Protein AF-0000000078038262 (afdb_homodimer)

pLDDT: mean 92.15, std 10.48, range [22.22, 98.88]

Foldseek 3Di:
DPPPPPPPPQPADPDDFLCVCAQQDQEEEEAPQDQDCVALNPLQVCLLVVLPQNHYYEYEDQPDQDHPRHGHHPALQRDPAQTAEYEYRDELQCQLVNLLSNLVRPHAEYEAQYDQAVLPDDVRPVSLVSNLVSCVVRVHFYQAHNWQAKAFSVSSRDSNNDPPAAAAAEEEEECDPVLVVVLRVVDNLLDDDHYGMYTNRYLVSGPDPLSSLLNLLRPSRHQEYEYEEAAFQAVQSNLVSLLSSLLRHAYEYEYWPQDVVRNVVSCNVRVHRRDHPQQSVQACLLSQHHYDHDSVLRNLLRLLCSQQVAWQAQAEEEEEQDPVFQVVLQVLLVVLVGHHFFFDPVLLVQLCVQADVPWDSGGNTHSPCSCLVAVLVSLVNVVSQLPTPRHGAYEYEEAQQCSCVPRNVVNNVRSLVSLVSVLVVCVPGSHYYAAEHCCSSVCHPSNVSNVVSSHRYDNDSNSSSSNSSSRNSSSVCSVCSVQWPDADADADDPVLVVQLVVCLVVVFFHWFVNQVVRLVVLPADAFDKDWAADLVVLPCVLPVQPQFKKKKAWTFRVDPPGVVLLRIDTRHGDSVSVSVSQVRNVVSNCVVPVPTDTRGMMMGGDDDAAFWKKWKWAQDSNNGIKIKIGGADPCCVVVVFIRIYRAPTGLVVLLVRLVRGPCVVVQCPDPPGHHFDSSQSSVSNSSVRNSCNNDVQFRMKMQGTWGTHNPHIYRHTITTGTDNVD/DPPPPPQPPQPADPDAFLCVCAQQDQEEEEEPQDQDCVALNPLQVCLLVVLPQNHYYEYEDQPDQDHPRHGHHPALQRDPAQTAEYEYRDELQCQLVNLLSNLVRNHAEYEAQYDQAVLPDDVRPVSLVSNLVSCVVRVHFYQAHNWQAKAFSVSSRDSNNDPPAAAAAEEEEECDPVLVVVLRVVCNLLDQHHYGMYTNRYLVSGPDPLSSLLNLLRPSRHQEYEYEEAAFQAVQSNLVSLLSSLLRHAYEYEYWPQDVVRNVVSCNVRVHRRDHPQQSVQACLLSQHHYDHDSVLRNLLRLLCSQQVAWQAQAEEEEEQDPVFQVVLQVLLVVLVGHHFFFDPVLLVQLCVQADVVWDSGGNTHSDCSCLVAVLVSLVNVVSQLPTPRHGAYEYEEAQQCSCVPHNVVNNVRSLVSLVSVLVVCVPGSHYYAAEHCCSSVCHPSNVSNVVSSHRYDNDSNSSSSNSSSRNSSSVCNVCSVQWPDADADADDPVLVVQLVVCLVVVFFHWFVNQVVRLVVLPADAFDKDWDADLVVLPCVLVVQPQFKKKKAWTFRVDPPGVVQLRIDTRHGDSVSVSVSQVVNVVSNCVVPVPTDTRGMMMGGDDDAAFWKKWKWAQDSNNGIKIKIGGADPCCVVPVFIRIYRAPTGLVRLLVRLVRGPCVVVQCPDPPGHHFDSSQSSVSNSSVRNSCNNDVQFRMKMQGTWGTHNDHIYRHTITTGTDNVD

Radius of gyration: 35.82 Å; Cα contacts (8 Å, |Δi|>4): 3235; chains: 2; bounding box: 99×100×71 Å

Nearest PDB structures (foldseek):
  4xym-assembly1_B  TM=9.606E-01  e=1.199E-25  Candidatus Korarchaeum cryptofilum OPF8
  4xyl-assembly1_D  TM=9.448E-01  e=7.311E-24  Candidatus Korarchaeum cryptofilum OPF8
  4xyl-assembly1_B  TM=9.203E-01  e=6.916E-24  Candidatus Korarchaeum cryptofilum OPF8
  4yak-assembly1_D  TM=9.221E-01  e=7.311E-24  Candidatus Korarchaeum cryptofilum OPF8
  4xz3-assembly1_D  TM=9.184E-01  e=9.175E-22  Candidatus Korarchaeum cryptofilum OPF8

Organism: Hydrogenophilus thermoluteolus (NCBI:txid297)

Secondary structure (DSSP, 8-state):
-------------SS--TTHHHHS-SEEEEET--S-TTSHHHHHHHHHHHHT--SEEEEE-SS-SEETTEEPBSSGGG-SS--SEEEE-S-GGGHHHHHHHHHHTT--EEEE----SGGG-HHHHHHHHHHHHHHHHHT-EEE-SS---EEEGGGTEETT--SS--EEEEEEEES-HHHHHHHHHHHHHHS---EEEEE--TT-SSS-HHHHHHHHHH-TT-SEEEEEES--SSHHHHHHHHHHHTTTS-EEEEE---SHHHHHHHHHHH------HHHHHHHHHHTT-EEESSGGGHHHHHHHHHHH---S-SEEEEEES-HHHHHHHHHHHHHTT-EE----HHHHHHHHHHS-TTSB-SSSEE-TTHHHH-TTHHHHHHHHHHT-TT-SEEEEES-TT-HHHHT-GGGHHHHHHHHHHHHHHHHH-SS-EEEE-TTGGG--HHHHHHHHTT--EES-HHHHHHHHHHHHHHHHHHHTHHHHT-B---PPPHHHHHHHHHHHHTT-PPPHHHHHHHHHHTT------EEESSGGGGTTHHHHTTTS-EEEEEEESS---TTTTT-EEEEE-SHHHHHHHHHHHHHHHHHH-TT--EEEEEEEEPPPP-EEEEEEEEEETTTEEEEEEEE-THHHHHH--EEEEESS-BHHHHHHHHHHSTTHHHHT--TTPPPP-HHHHHHHHHHHHHHHHH-TTEEEEEEEEEEE-SS-EEE---EEEE-TT-/-------------SS--TTHHHHS-SEEEEET--S-TTSHHHHHHHHHHHHT--SEEEEE-SS-SEETTEEPBSSGGG-SS--SEEEE-S-GGGHHHHHHHHHHTT--EEEE----SGGG-HHHHHHHHHHHHHHHHHT-EEE-SS---EEEGGGTEETT--SS--EEEEEEEES-HHHHHHHHHHHHHHS---EEEEE--TT-SSS-HHHHHHHHHH-TT-SEEEEEES--SSHHHHHHHHHHHTTTS-EEEEE---SHHHHHHHHHHH------HHHHHHHHHHTT-EEESSGGGHHHHHHHHHHH---S-SEEEEEES-HHHHHHHHHHHHHTT-EE----HHHHHHHHHHS-TTSB-SSSEE-TTHHHH-TTHHHHHHHHHHT-TT-SEEEEES-TT-HHHHT-GGGHHHHHHHHHHHHHHHHH-SS-EEEE-TTGGG--HHHHHHHHTT--EES-HHHHHHHHHHHHHHHHHHHTHHHHT-B---PPPHHHHHHHHHHHHHT-PPPHHHHHHHHHHTT------EEESSGGGGTTHHHHTTT--EEEEEEESS---TTTTT-EEEEE-SHHHHHHHHHHHHHHHHHH-TT--EEEEEEEEPPPP-EEEEEEEEEETTTEEEEEEEE-THHHHHH--EEEEESS-BHHHHHHHHHHSTTHHHHT--TTPPPP-HHHHHHHHHHHHHHHHH-TTEEEEEEEEEEE-SS-EEE---EEEE-TT-

InterPro domains:
  IPR003781 CoA-binding [PF13380] (27-149)
  IPR003781 CoA-binding [SM00881] (22-117)
  IPR013815 ATP-grasp fold, subdomain 1 [G3DSA:3.30.1490.20] (528-606)
  IPR016102 Succinyl-CoA synthetase-like [G3DSA:3.40.50.261] (148-306)
  IPR016102 Succinyl-CoA synthetase-like [G3DSA:3.40.50.261] (309-478)
  IPR016102 Succinyl-CoA synthetase-like [SSF52210] (149-306)
  IPR016102 Succinyl-CoA synthetase-like [SSF52210] (313-475)
  IPR032875 Succinyl-CoA synthetase-like, flavodoxin domain [PF13607] (167-303)
  IPR036291 NAD(P)-binding domain superfamily [SSF51735] (12-154)
  IPR043938 Ligase-CoA domain [PF19045] (316-434)
  IPR051538 Acyl-CoA Synthetase/Transferase [PTHR43334] (19-723)

Sequence (1452 aa):
MVKVRRKRSVQHLPQQSFLHPILAPDSIAIIGASADPTKRGYKALVGLIKDGFEGRIYPINPKTDRILGIPTLPSVDALPEPVDLALICTPAATVPELVRQCGEKGVKGVVVLAAGFRESGEAGAQLEQALVEAARATGVRVIGPNTNGLFNLHKKVNLLGLTNVQPGGVGLISQSGNMLLALTLEAENYGQIGFSTYVGPGNQADVGFSDYLQYLGEEVNTEVAAFYVEGFNNGRQFIDTARAVTAVKPVVVYKSGTTAAGRQAAKSHTGSLAGSYAMTVDLLRQVGISVVHDSDEILPVAEGLSRMQKAAGKRVAILSDGGGQATIATDRLTEAGLELATLTEETQAALRAILLPHANTSNPVDVAGTSDTDPYVLAQCLEILERDPNVDQLFLVGMFGGYHLRFAEHLIGQEMRAAETIIELVARTAKPVVIHSLYTPVKPPPIRRLREEGIPVYASIEHAARTLAALGERGIYLKNRNKQTQVVTFEPDPEGLALFERANHEGRNLYEHEAKQLLQRHGVTVPEEILVRHPDELEGLSARFGQQPLAMKVVSRDILHKSDAGGVRLNLHSDASLRAAYDDILASCRNYQPGADIHGVLVSPMAPRGVEVIVGVVRDPAFGPVLMFGLGGIYVEVLEDVAFRAIPISRYDAEAMIDQIKGRKILAGVRGEAAVDRKALADLLVTVSGLVHAYPQISELDLNPVIAYPKGYAVVDARIICNPGVMVKVRRKRSVQHLPQQSFLHPILAPDSIAIIGASADPTKRGYKALVGLIKDGFEGRIYPINPKTDRILGIPTLPSVDALPEPVDLALICTPAATVPELVRQCGEKGVKGVVVLAAGFRESGEAGAQLEQALVEAARATGVRVIGPNTNGLFNLHKKVNLLGLTNVQPGGVGLISQSGNMLLALTLEAENYGQIGFSTYVGPGNQADVGFSDYLQYLGEEVNTEVAAFYVEGFNNGRQFIDTARAVTAVKPVVVYKSGTTAAGRQAAKSHTGSLAGSYAMTVDLLRQVGISVVHDSDEILPVAEGLSRMQKAAGKRVAILSDGGGQATIATDRLTEAGLELATLTEETQAALRAILLPHANTSNPVDVAGTSDTDPYVLAQCLEILERDPNVDQLFLVGMFGGYHLRFAEHLIGQEMRAAETIIELVARTAKPVVIHSLYTPVKPPPIRRLREEGIPVYASIEHAARTLAALGERGIYLKNRNKQTQVVTFEPDPEGLALFERANHEGRNLYEHEAKQLLQRHGVTVPEEILVRHPDELEGLSARFGQQPLAMKVVSRDILHKSDAGGVRLNLHSDASLRAAYDDILASCRNYQPGADIHGVLVSPMAPRGVEVIVGVVRDPAFGPVLMFGLGGIYVEVLEDVAFRAIPISRYDAEAMIDQIKGRKILAGVRGEAAVDRKALADLLVTVSGLVHAYPQISELDLNPVIAYPKGYAVVDARIICNPGV

Solvent-accessible surface area (backbone atoms only — not comparable to full-atom values): 73432 Å² total; per-residue (Å²): 136,78,79,74,70,74,78,70,81,71,79,73,68,92,71,83,55,83,49,55,54,41,66,56,46,59,24,37,32,30,38,45,36,43,84,47,74,86,39,65,33,22,31,21,51,49,20,25,59,76,56,56,39,80,49,48,74,41,36,19,26,74,84,50,65,59,48,97,86,39,63,35,33,62,44,80,84,65,54,90,61,64,31,26,22,34,40,37,53,49,60,49,89,55,42,32,61,50,44,34,52,37,16,73,52,51,25,48,23,38,38,31,40,33,56,62,27,56,84,65,39,69,73,12,35,52,50,43,50,46,32,50,51,28,20,64,75,47,65,23,42,40,42,6,42,45,20,71,42,40,32,18,43,84,62,24,39,28,45,60,39,74,78,79,76,44,61,33,31,38,21,39,37,27,70,25,66,61,52,50,51,37,52,49,47,49,26,51,71,70,55,84,56,23,31,22,36,37,40,29,42,39,68,35,74,64,45,44,70,38,56,53,49,51,35,44,58,62,39,82,62,33,38,19,38,38,35,44,38,59,56,58,74,59,36,39,56,28,50,58,45,35,45,62,31,41,74,73,32,44,35,35,38,36,63,50,23,73,34,74,67,3,24,52,42,32,25,72,58,67,61,41,72,50,66,60,43,71,49,52,51,35,42,42,42,74,37,46,34,41,72,46,87,52,80,86,39,51,60,55,32,46,52,45,36,40,69,53,55,33,15,82,33,51,25,32,38,40,42,20,64,33,56,53,58,43,14,49,44,42,22,45,27,44,74,57,72,34,44,75,24,70,72,49,69,66,48,30,50,58,47,56,73,77,39,48,90,83,31,42,59,52,71,60,26,29,39,65,58,45,44,75,84,37,44,34,51,57,37,54,49,50,55,50,53,66,70,35,88,55,41,22,31,40,36,40,41,37,53,66,54,32,56,28,79,73,66,40,65,81,44,44,61,40,34,40,50,18,37,53,49,44,53,54,48,59,74,70,47,78,50,38,75,46,37,31,16,55,35,44,88,73,50,35,69,34,48,44,54,35,39,75,72,62,43,71,64,30,70,41,65,65,48,48,31,51,26,54,34,46,22,15,53,38,23,48,39,63,75,44,43,73,50,50,70,50,53,51,77,47,78,70,47,70,69,52,54,48,53,53,49,52,22,57,74,69,71,46,50,52,51,46,69,54,38,47,48,48,40,40,75,70,71,44,61,59,70,70,70,46,80,35,73,50,77,77,64,45,64,63,46,40,66,70,65,40,97,50,41,27,28,39,34,59,36,39,86,68,56,83,59,38,69,84,29,42,18,55,50,68,77,30,73,40,46,67,49,47,53,53,47,52,53,48,26,54,51,34,33,34,69,68,38,71,82,53,55,70,70,29,34,36,38,27,66,56,75,76,90,59,50,47,23,28,43,35,34,42,57,43,89,32,52,38,50,32,38,36,40,33,50,24,73,72,45,36,78,65,62,64,41,60,31,44,40,55,58,59,34,10,63,54,49,32,48,50,40,54,66,63,24,69,61,34,54,60,45,58,28,51,96,84,44,71,34,38,26,60,66,50,52,28,49,47,50,31,44,52,24,11,48,50,67,37,34,70,40,55,36,32,37,38,30,62,39,29,32,36,26,64,74,42,62,40,46,78,32,42,44,36,38,60,26,87,92,93,133,80,78,75,70,77,78,68,82,71,78,72,67,91,73,81,53,83,50,54,54,41,66,56,47,60,25,38,33,31,38,44,35,44,84,46,74,86,39,66,32,21,30,22,51,48,20,26,58,75,57,55,37,81,48,49,74,41,37,19,25,74,85,49,65,59,47,97,85,40,63,35,32,62,43,79,85,64,54,91,60,64,33,27,22,32,40,38,53,50,61,49,87,54,43,32,61,50,43,34,51,37,16,72,53,50,26,48,23,36,38,31,40,33,58,63,27,55,86,64,40,69,71,11,34,51,49,43,49,46,31,48,51,27,20,65,74,48,64,24,42,40,42,6,41,43,20,72,43,40,32,18,43,83,64,24,37,28,46,59,40,74,77,78,75,45,59,32,31,38,19,40,39,28,70,26,66,61,54,49,52,37,52,49,46,48,26,52,72,70,55,83,57,22,32,21,36,38,41,29,42,38,68,36,72,64,43,44,70,37,57,52,49,49,35,45,56,61,39,83,61,33,39,18,39,36,35,45,38,60,55,58,78,57,35,38,58,28,50,59,45,35,46,62,30,42,74,73,33,46,36,37,37,35,64,50,24,75,32,76,67,3,23,52,42,31,25,71,59,68,61,41,70,52,66,61,43,69,48,52,51,35,41,42,44,73,37,46,35,40,72,46,89,52,80,86,39,52,61,54,32,44,52,46,35,40,67,52,56,34,16,80,33,50,22,31,39,40,41,19,62,33,56,53,58,43,16,47,46,43,22,46,28,45,73,56,70,34,42,76,24,69,73,49,70,66,48,31,50,58,46,56,73,76,39,49,88,82,30,42,59,52,72,59,25,28,38,65,58,44,46,75,84,37,46,33,52,56,36,53,50,50,55,50,53,67,70,33,88,56,40,22,30,40,37,39,41,38,51,66,53,32,54,28,77,74,65,39,64,82,43,44,62,38,34,40,51,18,35,53,49,43,55,53,48,58,73,72,47,79,51,39,74,46,37,31,14,56,34,43,88,71,52,35,70,34,47,47,54,35,39,74,71,64,42,72,63,29,70,42,65,65,48,47,30,51,26,54,35,46,22,15,53,38,24,47,39,65,74,46,43,72,50,50,69,50,53,52,78,49,77,69,48,71,69,50,53,48,54,54,50,53,22,56,73,69,71,46,50,52,49,47,70,55,38,44,49,48,41,40,75,68,70,42,63,61,71,69,68,46,79,35,73,49,77,78,65,44,66,63,48,42,68,70,62,66,76,48,40,25,28,40,35,62,36,39,87,66,56,84,59,38,69,84,30,41,18,56,50,70,76,32,69,40,50,67,48,46,52,51,48,52,53,48,26,52,52,34,33,36,69,68,40,70,84,53,55,70,72,28,34,36,38,26,67,57,74,76,88,60,49,48,24,29,42,33,34,41,56,42,89,31,52,37,48,32,38,35,41,34,50,23,74,71,45,36,77,64,60,66,41,60,30,45,40,53,58,61,34,9,62,53,50,31,48,48,40,54,65,63,26,69,62,36,54,58,45,58,27,51,96,85,43,70,34,38,26,60,66,50,53,27,49,47,50,32,44,51,25,11,48,50,67,37,34,71,40,55,36,30,39,39,31,62,38,28,33,35,27,62,76,42,61,38,48,78,31,42,44,35,38,60,25,86,92,92

Structure (mmCIF, N/CA/C/O backbone):
data_AF-0000000078038262-model_v1
#
loop_
_entity.id
_entity.type
_entity.pdbx_description
1 polymer 'Acyl-CoA synthetase (NDP forming)'
#
loop_
_atom_site.group_PDB
_atom_site.id
_atom_site.type_symbol
_atom_site.label_atom_id
_atom_site.label_alt_id
_atom_site.label_comp_id
_atom_site.label_asym_id
_atom_site.label_entity_id
_atom_site.label_seq_id
_atom_site.pdbx_PDB_ins_code
_atom_site.Cartn_x
_atom_site.Cartn_y
_atom_site.Cartn_z
_atom_site.occupancy
_atom_site.B_iso_or_equiv
_atom_site.auth_seq_id
_atom_site.auth_comp_id
_atom_site.auth_asym_id
_atom_site.auth_atom_id
_atom_site.pdbx_PDB_model_num
ATOM 1 N N . MET A 1 1 ? 4.914 -20.531 -38.719 1 23.27 1 MET A N 1
ATOM 2 C CA . MET A 1 1 ? 5.289 -19.125 -38.875 1 23.27 1 MET A CA 1
ATOM 3 C C . MET A 1 1 ? 6.059 -18.641 -37.625 1 23.27 1 MET A C 1
ATOM 5 O O . MET A 1 1 ? 5.527 -18.641 -36.531 1 23.27 1 MET A O 1
ATOM 9 N N . VAL A 1 2 ? 7.387 -18.703 -37.688 1 22.22 2 VAL A N 1
ATOM 10 C CA . VAL A 1 2 ? 8.438 -18.438 -36.719 1 22.22 2 VAL A CA 1
ATOM 11 C C . VAL A 1 2 ? 8.461 -16.953 -36.375 1 22.22 2 VAL A C 1
ATOM 13 O O . VAL A 1 2 ? 8.586 -16.109 -37.25 1 22.22 2 VAL A O 1
ATOM 16 N N . LYS A 1 3 ? 7.785 -16.641 -35.188 1 30.55 3 LYS A N 1
ATOM 17 C CA . LYS A 1 3 ? 7.715 -15.266 -34.719 1 30.55 3 LYS A CA 1
ATOM 18 C C . LYS A 1 3 ? 9.086 -14.594 -34.75 1 30.55 3 LYS A C 1
ATOM 20 O O . LYS A 1 3 ? 10.031 -15.062 -34.125 1 30.55 3 LYS A O 1
ATOM 25 N N . VAL A 1 4 ? 9.242 -13.906 -35.906 1 26.69 4 VAL A N 1
ATOM 26 C CA . VAL A 1 4 ? 10.453 -13.117 -36.094 1 26.69 4 VAL A CA 1
ATOM 27 C C . VAL A 1 4 ? 10.672 -12.203 -34.906 1 26.69 4 VAL A C 1
ATOM 29 O O . VAL A 1 4 ? 9.844 -11.336 -34.594 1 26.69 4 VAL A O 1
ATOM 32 N N . ARG A 1 5 ? 11.273 -12.719 -33.938 1 37.19 5 ARG A N 1
ATOM 33 C CA . ARG A 1 5 ? 11.773 -11.906 -32.844 1 37.19 5 ARG A CA 1
ATOM 34 C C . ARG A 1 5 ? 12.562 -10.711 -33.375 1 37.19 5 ARG A C 1
ATOM 36 O O . ARG A 1 5 ? 13.539 -10.875 -34.094 1 37.19 5 ARG A O 1
ATOM 43 N N . ARG A 1 6 ? 11.914 -9.609 -33.594 1 32.62 6 ARG A N 1
ATOM 44 C CA . ARG A 1 6 ? 12.617 -8.391 -33.969 1 32.62 6 ARG A CA 1
ATOM 45 C C . ARG A 1 6 ? 13.938 -8.25 -33.219 1 32.62 6 ARG A C 1
ATOM 47 O O . ARG A 1 6 ? 13.961 -8.297 -31.984 1 32.62 6 ARG A O 1
ATOM 54 N N . LYS A 1 7 ? 14.953 -8.477 -33.938 1 35.44 7 LYS A N 1
ATOM 55 C CA . LYS A 1 7 ? 16.297 -8.297 -33.406 1 35.44 7 LYS A CA 1
ATOM 56 C C . LYS A 1 7 ? 16.5 -6.871 -32.875 1 35.44 7 LYS A C 1
ATOM 58 O O . LYS A 1 7 ? 16.578 -5.93 -33.688 1 35.44 7 LYS A O 1
ATOM 63 N N . ARG A 1 8 ? 15.922 -6.566 -31.75 1 40.72 8 ARG A N 1
ATOM 64 C CA . ARG A 1 8 ? 16.219 -5.254 -31.188 1 40.72 8 ARG A CA 1
ATOM 65 C C . ARG A 1 8 ? 17.734 -5.016 -31.141 1 40.72 8 ARG A C 1
ATOM 67 O O . ARG A 1 8 ? 18.5 -5.91 -30.781 1 40.72 8 ARG A O 1
ATOM 74 N N . SER A 1 9 ? 18.172 -3.988 -31.891 1 36.22 9 SER A N 1
ATOM 75 C CA . SER A 1 9 ? 19.578 -3.57 -31.859 1 36.22 9 SER A CA 1
ATOM 76 C C . SER A 1 9 ? 20.047 -3.322 -30.438 1 36.22 9 SER A C 1
ATOM 78 O O . SER A 1 9 ? 19.5 -2.467 -29.734 1 36.22 9 SER A O 1
ATOM 80 N N . VAL A 1 10 ? 20.562 -4.242 -29.797 1 40.59 10 VAL A N 1
ATOM 81 C CA . VAL A 1 10 ? 21.141 -4.117 -28.453 1 40.59 10 VAL A CA 1
ATOM 82 C C . VAL A 1 10 ? 22.25 -3.078 -28.469 1 40.59 10 VAL A C 1
ATOM 84 O O . VAL A 1 10 ? 23.266 -3.244 -29.156 1 40.59 10 VAL A O 1
ATOM 87 N N . GLN A 1 11 ? 22 -1.868 -28.266 1 47.22 11 GLN A N 1
ATOM 88 C CA . GLN A 1 11 ? 23.078 -0.926 -27.969 1 47.22 11 GLN A CA 1
ATOM 89 C C . GLN A 1 11 ? 24.031 -1.5 -26.922 1 47.22 11 GLN A C 1
ATOM 91 O O . GLN A 1 11 ? 23.609 -1.95 -25.859 1 47.22 11 GLN A O 1
ATOM 96 N N . HIS A 1 12 ? 25.172 -1.989 -27.375 1 50.94 12 HIS A N 1
ATOM 97 C CA . HIS A 1 12 ? 26.188 -2.729 -26.641 1 50.94 12 HIS A CA 1
ATOM 98 C C . HIS A 1 12 ? 26.859 -1.845 -25.594 1 50.94 12 HIS A C 1
ATOM 100 O O . HIS A 1 12 ? 27.141 -0.668 -25.844 1 50.94 12 HIS A O 1
ATOM 106 N N . LEU A 1 13 ? 26.766 -2.238 -24.375 1 59.09 13 LEU A N 1
ATOM 107 C CA . LEU A 1 13 ? 27.562 -1.659 -23.312 1 59.09 13 LEU A CA 1
ATOM 108 C C . LEU A 1 13 ? 29.047 -1.714 -23.656 1 59.09 13 LEU A C 1
ATOM 110 O O . LEU A 1 13 ? 29.5 -2.643 -24.328 1 59.09 13 LEU A O 1
ATOM 114 N N . PRO A 1 14 ? 29.797 -0.706 -23.594 1 55.62 14 PRO A N 1
ATOM 115 C CA . PRO A 1 14 ? 31.172 -0.545 -24.062 1 55.62 14 PRO A CA 1
ATOM 116 C C . PRO A 1 14 ? 32.094 -1.698 -23.625 1 55.62 14 PRO A C 1
ATOM 118 O O . PRO A 1 14 ? 33.031 -2.045 -24.344 1 55.62 14 PRO A O 1
ATOM 121 N N . GLN A 1 15 ? 32 -2.191 -22.359 1 68.44 15 GLN A N 1
ATOM 122 C CA . GLN A 1 15 ? 32.938 -3.197 -21.891 1 68.44 15 GLN A CA 1
ATOM 123 C C . GLN A 1 15 ? 32.25 -4.531 -21.641 1 68.44 15 GLN A C 1
ATOM 125 O O . GLN A 1 15 ? 31.156 -4.57 -21.078 1 68.44 15 GLN A O 1
ATOM 130 N N . GLN A 1 16 ? 32.875 -5.566 -22.172 1 87.44 16 GLN A N 1
ATOM 131 C CA . GLN A 1 16 ? 32.312 -6.906 -22.016 1 87.44 16 GLN A CA 1
ATOM 132 C C . GLN A 1 16 ? 32.594 -7.469 -20.625 1 87.44 16 GLN A C 1
ATOM 134 O O . GLN A 1 16 ? 33.75 -7.449 -20.156 1 87.44 16 GLN A O 1
ATOM 139 N N . SER A 1 17 ? 31.641 -7.887 -19.938 1 94.94 17 SER A N 1
ATOM 140 C CA . SER A 1 17 ? 31.719 -8.445 -18.594 1 94.94 17 SER A CA 1
ATOM 141 C C . SER A 1 17 ? 32.562 -9.719 -18.562 1 94.94 17 SER A C 1
ATOM 143 O O . SER A 1 17 ? 32.469 -10.547 -19.484 1 94.94 17 SER A O 1
ATOM 145 N N . PHE A 1 18 ? 33.344 -9.867 -17.625 1 95.31 18 PHE A N 1
ATOM 146 C CA . PHE A 1 18 ? 34.156 -11.062 -17.438 1 95.31 18 PHE A CA 1
ATOM 147 C C . PHE A 1 18 ? 33.312 -12.258 -17.047 1 95.31 18 PHE A C 1
ATOM 149 O O . PHE A 1 18 ? 33.781 -13.391 -17.062 1 95.31 18 PHE A O 1
ATOM 156 N N . LEU A 1 19 ? 31.984 -12.031 -16.828 1 98 19 LEU A N 1
ATOM 157 C CA . LEU A 1 19 ? 31.109 -13.07 -16.312 1 98 19 LEU A CA 1
ATOM 158 C C . LEU A 1 19 ? 30.562 -13.93 -17.453 1 98 19 LEU A C 1
ATOM 160 O O . LEU A 1 19 ? 30 -15 -17.203 1 98 19 LEU A O 1
ATOM 164 N N . HIS A 1 20 ? 30.719 -13.578 -18.688 1 97.19 20 HIS A N 1
ATOM 165 C CA . HIS A 1 20 ? 30.141 -14.297 -19.828 1 97.19 20 HIS A CA 1
ATOM 166 C C . HIS A 1 20 ? 30.609 -15.742 -19.875 1 97.19 20 HIS A C 1
ATOM 168 O O . HIS A 1 20 ? 29.812 -16.672 -19.875 1 97.19 20 HIS A O 1
ATOM 174 N N . PRO A 1 21 ? 31.938 -15.93 -19.781 1 96.38 21 PRO A N 1
ATOM 175 C CA . PRO A 1 21 ? 32.375 -17.328 -19.828 1 96.38 21 PRO A CA 1
ATOM 176 C C . PRO A 1 21 ? 32.094 -18.094 -18.547 1 96.38 21 PRO A C 1
ATOM 178 O O . PRO A 1 21 ? 32.094 -19.328 -18.547 1 96.38 21 PRO A O 1
ATOM 181 N N . ILE A 1 22 ? 31.812 -17.406 -17.484 1 98 22 ILE A N 1
ATOM 182 C CA . ILE A 1 22 ? 31.578 -18.031 -16.188 1 98 22 ILE A CA 1
ATOM 183 C C . ILE A 1 22 ? 30.109 -18.422 -16.062 1 98 22 ILE A C 1
ATOM 185 O O . ILE A 1 22 ? 29.797 -19.547 -15.656 1 98 22 ILE A O 1
ATOM 189 N N . LEU A 1 23 ? 29.188 -17.562 -16.516 1 98.5 23 LEU A N 1
ATOM 190 C CA . LEU A 1 23 ? 27.75 -17.797 -16.328 1 98.5 23 LEU A CA 1
ATOM 191 C C . LEU A 1 23 ? 27.172 -18.547 -17.531 1 98.5 23 LEU A C 1
ATOM 193 O O . LEU A 1 23 ? 26.047 -19.047 -17.469 1 98.5 23 LEU A O 1
ATOM 197 N N . ALA A 1 24 ? 27.906 -18.672 -18.594 1 98 24 ALA A N 1
ATOM 198 C CA . ALA A 1 24 ? 27.594 -19.516 -19.734 1 98 24 ALA A CA 1
ATOM 199 C C . ALA A 1 24 ? 28.75 -20.438 -20.094 1 98 24 ALA A C 1
ATOM 201 O O . ALA A 1 24 ? 29.297 -20.375 -21.203 1 98 24 ALA A O 1
ATOM 202 N N . PRO A 1 25 ? 29.047 -21.344 -19.219 1 98.19 25 PRO A N 1
ATOM 203 C CA . PRO A 1 25 ? 30.25 -22.156 -19.359 1 98.19 25 PRO A CA 1
ATOM 204 C C . PRO A 1 25 ? 30.094 -23.266 -20.391 1 98.19 25 PRO A C 1
ATOM 206 O O . PRO A 1 25 ? 28.984 -23.766 -20.609 1 98.19 25 PRO A O 1
ATOM 209 N N . ASP A 1 26 ? 31.234 -23.703 -20.922 1 97.94 26 ASP A N 1
ATOM 210 C CA . ASP A 1 26 ? 31.281 -24.859 -21.812 1 97.94 26 ASP A CA 1
ATOM 211 C C . ASP A 1 26 ? 31.844 -26.078 -21.094 1 97.94 26 ASP A C 1
ATOM 213 O O . ASP A 1 26 ? 31.812 -27.188 -21.641 1 97.94 26 ASP A O 1
ATOM 217 N N . SER A 1 27 ? 32.312 -25.891 -19.938 1 98.31 27 SER A N 1
ATOM 218 C CA . SER A 1 27 ? 32.844 -26.969 -19.094 1 98.31 27 SER A CA 1
ATOM 219 C C . SER A 1 27 ? 32.656 -26.641 -17.625 1 98.31 27 SER A C 1
ATOM 221 O O . SER A 1 27 ? 32.781 -25.5 -17.203 1 98.31 27 SER A O 1
ATOM 223 N N . ILE A 1 28 ? 32.281 -27.719 -16.828 1 98.56 28 ILE A N 1
ATOM 224 C CA . ILE A 1 28 ? 31.969 -27.516 -15.422 1 98.56 28 ILE A CA 1
ATOM 225 C C . ILE A 1 28 ? 32.594 -28.625 -14.586 1 98.56 28 ILE A C 1
ATOM 227 O O . ILE A 1 28 ? 32.406 -29.812 -14.875 1 98.56 28 ILE A O 1
ATOM 231 N N . ALA A 1 29 ? 33.375 -28.234 -13.617 1 98.5 29 ALA A N 1
ATOM 232 C CA . ALA A 1 29 ? 33.844 -29.188 -12.609 1 98.5 29 ALA A CA 1
ATOM 233 C C . ALA A 1 29 ? 33 -29.125 -11.352 1 98.5 29 ALA A C 1
ATOM 235 O O . ALA A 1 29 ? 32.656 -28.047 -10.875 1 98.5 29 ALA A O 1
ATOM 236 N N . ILE A 1 30 ? 32.625 -30.266 -10.828 1 98.5 30 ILE A N 1
ATOM 237 C CA . ILE A 1 30 ? 31.891 -30.344 -9.57 1 98.5 30 ILE A CA 1
ATOM 238 C C . ILE A 1 30 ? 32.781 -30.938 -8.484 1 98.5 30 ILE A C 1
ATOM 240 O O . ILE A 1 30 ? 32.938 -32.156 -8.383 1 98.5 30 ILE A O 1
ATOM 244 N N . ILE A 1 31 ? 33.312 -30.062 -7.672 1 98.06 31 ILE A N 1
ATOM 245 C CA . ILE A 1 31 ? 34.188 -30.484 -6.59 1 98.06 31 ILE A CA 1
ATOM 246 C C . ILE A 1 31 ? 33.375 -30.906 -5.379 1 98.06 31 ILE A C 1
ATOM 248 O O . ILE A 1 31 ? 32.594 -30.109 -4.836 1 98.06 31 ILE A O 1
ATOM 252 N N . GLY A 1 32 ? 33.562 -32.031 -4.918 1 95.69 32 GLY A N 1
ATOM 253 C CA . GLY A 1 32 ? 32.688 -32.594 -3.898 1 95.69 32 GLY A CA 1
ATOM 254 C C . GLY A 1 32 ? 31.469 -33.281 -4.477 1 95.69 32 GLY A C 1
ATOM 255 O O . GLY A 1 32 ? 30.375 -33.188 -3.9 1 95.69 32 GLY A O 1
ATOM 256 N N . ALA A 1 33 ? 31.594 -33.781 -5.652 1 95.25 33 ALA A N 1
ATOM 257 C CA . ALA A 1 33 ? 30.547 -34.594 -6.242 1 95.25 33 ALA A CA 1
ATOM 258 C C . ALA A 1 33 ? 30.234 -35.812 -5.363 1 95.25 33 ALA A C 1
ATOM 260 O O . ALA A 1 33 ? 31.141 -36.375 -4.754 1 95.25 33 ALA A O 1
ATOM 261 N N . SER A 1 34 ? 28.953 -36.125 -5.273 1 92.94 34 SER A N 1
ATOM 262 C CA . SER A 1 34 ? 28.531 -37.188 -4.379 1 92.94 34 SER A CA 1
ATOM 263 C C . SER A 1 34 ? 27.469 -38.062 -5.023 1 92.94 34 SER A C 1
ATOM 265 O O . SER A 1 34 ? 26.703 -37.625 -5.875 1 92.94 34 SER A O 1
ATOM 267 N N . ALA A 1 35 ? 27.453 -39.344 -4.625 1 91.62 35 ALA A N 1
ATOM 268 C CA . ALA A 1 35 ? 26.391 -40.25 -5.055 1 91.62 35 ALA A CA 1
ATOM 269 C C . ALA A 1 35 ? 25.188 -40.188 -4.113 1 91.62 35 ALA A C 1
ATOM 271 O O . ALA A 1 35 ? 24.141 -40.75 -4.398 1 91.62 35 ALA A O 1
ATOM 272 N N . ASP A 1 36 ? 25.406 -39.438 -3.121 1 88.88 36 ASP A N 1
ATOM 273 C CA . ASP A 1 36 ? 24.328 -39.25 -2.15 1 88.88 36 ASP A CA 1
ATOM 274 C C . ASP A 1 36 ? 23.328 -38.219 -2.652 1 88.88 36 ASP A C 1
ATOM 276 O O . ASP A 1 36 ? 23.641 -37.031 -2.775 1 88.88 36 ASP A O 1
ATOM 280 N N . PRO A 1 37 ? 22.078 -38.625 -2.797 1 86.25 37 PRO A N 1
ATOM 281 C CA . PRO A 1 37 ? 21.078 -37.75 -3.395 1 86.25 37 PRO A CA 1
ATOM 282 C C . PRO A 1 37 ? 20.734 -36.562 -2.512 1 86.25 37 PRO A C 1
ATOM 284 O O . PRO A 1 37 ? 20.094 -35.594 -2.971 1 86.25 37 PRO A O 1
ATOM 287 N N . THR A 1 38 ? 21.078 -36.531 -1.296 1 80.06 38 THR A N 1
ATOM 288 C CA . THR A 1 38 ? 20.734 -35.438 -0.383 1 80.06 38 THR A CA 1
ATOM 289 C C . THR A 1 38 ? 21.781 -34.344 -0.452 1 80.06 38 THR A C 1
ATOM 291 O O . THR A 1 38 ? 21.562 -33.25 0.061 1 80.06 38 THR A O 1
ATOM 294 N N . LYS A 1 39 ? 22.828 -34.688 -1.129 1 87.56 39 LYS A N 1
ATOM 295 C CA . LYS A 1 39 ? 23.938 -33.719 -1.165 1 87.56 39 LYS A CA 1
ATOM 296 C C . LYS A 1 39 ? 23.812 -32.781 -2.377 1 87.56 39 LYS A C 1
ATOM 298 O O . LYS A 1 39 ? 23.297 -33.188 -3.418 1 87.56 39 LYS A O 1
ATOM 303 N N . ARG A 1 40 ? 24.359 -31.625 -2.26 1 91.12 40 ARG A N 1
ATOM 304 C CA . ARG A 1 40 ? 24.25 -30.594 -3.287 1 91.12 40 ARG A CA 1
ATOM 305 C C . ARG A 1 40 ? 25.031 -31 -4.539 1 91.12 40 ARG A C 1
ATOM 307 O O . ARG A 1 40 ? 24.625 -30.641 -5.656 1 91.12 40 ARG A O 1
ATOM 314 N N . GLY A 1 41 ? 26.125 -31.641 -4.316 1 93.38 41 GLY A N 1
ATOM 315 C CA . GLY A 1 41 ? 26.891 -32.094 -5.465 1 93.38 41 GLY A CA 1
ATOM 316 C C . GLY A 1 41 ? 26.141 -33.062 -6.355 1 93.38 41 GLY A C 1
ATOM 317 O O . GLY A 1 41 ? 26.312 -33.062 -7.578 1 93.38 41 GLY A O 1
ATOM 318 N N . TYR A 1 42 ? 25.328 -33.906 -5.73 1 93.38 42 TYR A N 1
ATOM 319 C CA . TYR A 1 42 ? 24.484 -34.812 -6.48 1 93.38 42 TYR A CA 1
ATOM 320 C C . TYR A 1 42 ? 23.422 -34.062 -7.262 1 93.38 42 TYR A C 1
ATOM 322 O O . TYR A 1 42 ? 23.203 -34.312 -8.453 1 93.38 42 TYR A O 1
ATOM 330 N N . LYS A 1 43 ? 22.781 -33.156 -6.68 1 91.69 43 LYS A N 1
ATOM 331 C CA . LYS A 1 43 ? 21.703 -32.406 -7.289 1 91.69 43 LYS A CA 1
ATOM 332 C C . LYS A 1 43 ? 22.188 -31.609 -8.5 1 91.69 43 LYS A C 1
ATOM 334 O O . LYS A 1 43 ? 21.484 -31.484 -9.5 1 91.69 43 LYS A O 1
ATOM 339 N N . ALA A 1 44 ? 23.344 -31.062 -8.336 1 95.94 44 ALA A N 1
ATOM 340 C CA . ALA A 1 44 ? 23.922 -30.297 -9.445 1 95.94 44 ALA A CA 1
ATOM 341 C C . ALA A 1 44 ? 24.156 -31.203 -10.656 1 95.94 44 ALA A C 1
ATOM 343 O O . ALA A 1 44 ? 23.844 -30.828 -11.789 1 95.94 44 ALA A O 1
ATOM 344 N N . LEU A 1 45 ? 24.656 -32.375 -10.383 1 96.12 45 LEU A N 1
ATOM 345 C CA . LEU A 1 45 ? 24.906 -33.312 -11.461 1 96.12 45 LEU A CA 1
ATOM 346 C C . LEU A 1 45 ? 23.594 -33.719 -12.125 1 96.12 45 LEU A C 1
ATOM 348 O O . LEU A 1 45 ? 23.5 -33.781 -13.352 1 96.12 45 LEU A O 1
ATOM 352 N N . VAL A 1 46 ? 22.656 -33.938 -11.312 1 94.06 46 VAL A N 1
ATOM 353 C CA . VAL A 1 46 ? 21.344 -34.344 -11.82 1 94.06 46 VAL A CA 1
ATOM 354 C C . VAL A 1 46 ? 20.781 -33.219 -12.711 1 94.06 46 VAL A C 1
ATOM 356 O O . VAL A 1 46 ? 20.266 -33.5 -13.797 1 94.06 46 VAL A O 1
ATOM 359 N N . GLY A 1 47 ? 20.875 -32 -12.234 1 95.12 47 GLY A N 1
ATOM 360 C CA . GLY A 1 47 ? 20.359 -30.891 -13 1 95.12 47 GLY A CA 1
ATOM 361 C C . GLY A 1 47 ? 21.031 -30.734 -14.352 1 95.12 47 GLY A C 1
ATOM 362 O O . GLY A 1 47 ? 20.375 -30.469 -15.359 1 95.12 47 GLY A O 1
ATOM 363 N N . LEU A 1 48 ? 22.328 -30.938 -14.414 1 97.19 48 LEU A N 1
ATOM 364 C CA . LEU A 1 48 ? 23.062 -30.828 -15.664 1 97.19 48 LEU A CA 1
ATOM 365 C C . LEU A 1 48 ? 22.688 -31.938 -16.625 1 97.19 48 LEU A C 1
ATOM 367 O O . LEU A 1 48 ? 22.469 -31.688 -17.812 1 97.19 48 LEU A O 1
ATOM 371 N N . ILE A 1 49 ? 22.562 -33.125 -16.109 1 95.88 49 ILE A N 1
ATOM 372 C CA . ILE A 1 49 ? 22.297 -34.281 -16.938 1 95.88 49 ILE A CA 1
ATOM 373 C C . ILE A 1 49 ? 20.859 -34.219 -17.453 1 95.88 49 ILE A C 1
ATOM 375 O O . ILE A 1 49 ? 20.609 -34.344 -18.656 1 95.88 49 ILE A O 1
ATOM 379 N N . LYS A 1 50 ? 20 -34.062 -16.562 1 94.31 50 LYS A N 1
ATOM 380 C CA . LYS A 1 50 ? 18.578 -34.062 -16.891 1 94.31 50 LYS A CA 1
ATOM 381 C C . LYS A 1 50 ? 18.219 -32.969 -17.875 1 94.31 50 LYS A C 1
ATOM 383 O O . LYS A 1 50 ? 17.375 -33.156 -18.75 1 94.31 50 LYS A O 1
ATOM 388 N N . ASP A 1 51 ? 18.828 -31.797 -17.734 1 95.5 51 ASP A N 1
ATOM 389 C CA . ASP A 1 51 ? 18.469 -30.656 -18.578 1 95.5 51 ASP A CA 1
ATOM 390 C C . ASP A 1 51 ? 19.25 -30.688 -19.891 1 95.5 51 ASP A C 1
ATOM 392 O O . ASP A 1 51 ? 19 -29.859 -20.781 1 95.5 51 ASP A O 1
ATOM 396 N N . GLY A 1 52 ? 20.172 -31.594 -20.016 1 96.38 52 GLY A N 1
ATOM 397 C CA . GLY A 1 52 ? 20.844 -31.812 -21.281 1 96.38 52 GLY A CA 1
ATOM 398 C C . GLY A 1 52 ? 22 -30.859 -21.516 1 96.38 52 GLY A C 1
ATOM 399 O O . GLY A 1 52 ? 22.188 -30.359 -22.625 1 96.38 52 GLY A O 1
ATOM 400 N N . PHE A 1 53 ? 22.719 -30.516 -20.438 1 97.44 53 PHE A N 1
ATOM 401 C CA . PHE A 1 53 ? 23.906 -29.688 -20.609 1 97.44 53 PHE A CA 1
ATOM 402 C C . PHE A 1 53 ? 24.812 -30.25 -21.688 1 97.44 53 PHE A C 1
ATOM 404 O O . PHE A 1 53 ? 25.141 -31.438 -21.672 1 97.44 53 PHE A O 1
ATOM 411 N N . GLU A 1 54 ? 25.281 -29.375 -22.594 1 97.06 54 GLU A N 1
ATOM 412 C CA . GLU A 1 54 ? 26.016 -29.828 -23.766 1 97.06 54 GLU A CA 1
ATOM 413 C C . GLU A 1 54 ? 27.516 -29.719 -23.547 1 97.06 54 GLU A C 1
ATOM 415 O O . GLU A 1 54 ? 28.312 -30.188 -24.375 1 97.06 54 GLU A O 1
ATOM 420 N N . GLY A 1 55 ? 27.891 -29.109 -22.469 1 97.31 55 GLY A N 1
ATOM 421 C CA . GLY A 1 55 ? 29.312 -28.953 -22.188 1 97.31 55 GLY A CA 1
ATOM 422 C C . GLY A 1 55 ? 29.906 -30.156 -21.484 1 97.31 55 GLY A C 1
ATOM 423 O O . GLY A 1 55 ? 29.234 -31.172 -21.312 1 97.31 55 GLY A O 1
ATOM 424 N N . ARG A 1 56 ? 31.156 -30.047 -21.125 1 97.56 56 ARG A N 1
ATOM 425 C CA . ARG A 1 56 ? 31.859 -31.109 -20.422 1 97.56 56 ARG A CA 1
ATOM 426 C C . ARG A 1 56 ? 31.641 -31.016 -18.922 1 97.56 56 ARG A C 1
ATOM 428 O O . ARG A 1 56 ? 31.641 -29.922 -18.359 1 97.56 56 ARG A O 1
ATOM 435 N N . ILE A 1 57 ? 31.406 -32.188 -18.375 1 98.19 57 ILE A N 1
ATOM 436 C CA . ILE A 1 57 ? 31.188 -32.25 -16.938 1 98.19 57 ILE A CA 1
ATOM 437 C C . ILE A 1 57 ? 32.312 -33.062 -16.281 1 98.19 57 ILE A C 1
ATOM 439 O O . ILE A 1 57 ? 32.594 -34.188 -16.703 1 98.19 57 ILE A O 1
ATOM 443 N N . TYR A 1 58 ? 32.906 -32.531 -15.25 1 98.06 58 TYR A N 1
ATOM 444 C CA . TYR A 1 58 ? 34 -33.188 -14.539 1 98.06 58 TYR A CA 1
ATOM 445 C C . TYR A 1 58 ? 33.656 -33.344 -13.055 1 98.06 58 TYR A C 1
ATOM 447 O O . TYR A 1 58 ? 34.031 -32.5 -12.242 1 98.06 58 TYR A O 1
ATOM 455 N N . PRO A 1 59 ? 33.031 -34.438 -12.641 1 98.19 59 PRO A N 1
ATOM 456 C CA . PRO A 1 59 ? 32.844 -34.688 -11.211 1 98.19 59 PRO A CA 1
ATOM 457 C C . PRO A 1 59 ? 34.188 -35.031 -10.516 1 98.19 59 PRO A C 1
ATOM 459 O O . PRO A 1 59 ? 34.969 -35.812 -11.031 1 98.19 59 PRO A O 1
ATOM 462 N N . ILE A 1 60 ? 34.406 -34.406 -9.469 1 98 60 ILE A N 1
ATOM 463 C CA . ILE A 1 60 ? 35.625 -34.656 -8.719 1 98 60 ILE A CA 1
ATOM 464 C C . ILE A 1 60 ? 35.281 -35.25 -7.352 1 98 60 ILE A C 1
ATOM 466 O O . ILE A 1 60 ? 34.625 -34.594 -6.539 1 98 60 ILE A O 1
ATOM 470 N N . ASN A 1 61 ? 35.719 -36.344 -7.055 1 96.19 61 ASN A N 1
ATOM 471 C CA . ASN A 1 61 ? 35.531 -37.094 -5.82 1 96.19 61 ASN A CA 1
ATOM 472 C C . ASN A 1 61 ? 36.656 -38.094 -5.629 1 96.19 61 ASN A C 1
ATOM 474 O O . ASN A 1 61 ? 36.875 -39 -6.465 1 96.19 61 ASN A O 1
ATOM 478 N N . PRO A 1 62 ? 37.281 -38.062 -4.48 1 93.06 62 PRO A N 1
ATOM 479 C CA . PRO A 1 62 ? 38.438 -38.969 -4.285 1 93.06 62 PRO A CA 1
ATOM 480 C C . PRO A 1 62 ? 38.031 -40.406 -3.982 1 93.06 62 PRO A C 1
ATOM 482 O O . PRO A 1 62 ? 38.844 -41.312 -4.059 1 93.06 62 PRO A O 1
ATOM 485 N N . LYS A 1 63 ? 36.844 -40.719 -3.705 1 93.31 63 LYS A N 1
ATOM 486 C CA . LYS A 1 63 ? 36.438 -42 -3.148 1 93.31 63 LYS A CA 1
ATOM 487 C C . LYS A 1 63 ? 35.719 -42.844 -4.18 1 93.31 63 LYS A C 1
ATOM 489 O O . LYS A 1 63 ? 35.594 -44.062 -4.035 1 93.31 63 LYS A O 1
ATOM 494 N N . THR A 1 64 ? 35.062 -42.219 -5.113 1 92.69 64 THR A N 1
ATOM 495 C CA . THR A 1 64 ? 34.25 -42.938 -6.062 1 92.69 64 THR A CA 1
ATOM 496 C C . THR A 1 64 ? 34.75 -42.75 -7.492 1 92.69 64 THR A C 1
ATOM 498 O O . THR A 1 64 ? 35.156 -41.625 -7.848 1 92.69 64 THR A O 1
ATOM 501 N N . ASP A 1 65 ? 34.594 -43.781 -8.391 1 92.69 65 ASP A N 1
ATOM 502 C CA . ASP A 1 65 ? 35.125 -43.719 -9.742 1 92.69 65 ASP A CA 1
ATOM 503 C C . ASP A 1 65 ? 34.094 -43.188 -10.734 1 92.69 65 ASP A C 1
ATOM 505 O O . ASP A 1 65 ? 34.438 -42.781 -11.844 1 92.69 65 ASP A O 1
ATOM 509 N N . ARG A 1 66 ? 32.812 -43.375 -10.305 1 94.94 66 ARG A N 1
ATOM 510 C CA . ARG A 1 66 ? 31.734 -42.938 -11.188 1 94.94 66 ARG A CA 1
ATOM 511 C C . ARG A 1 66 ? 30.531 -42.438 -10.383 1 94.94 66 ARG A C 1
ATOM 513 O O . ARG A 1 66 ? 30.234 -42.969 -9.312 1 94.94 66 ARG A O 1
ATOM 520 N N . ILE A 1 67 ? 29.953 -41.5 -10.898 1 95.88 67 ILE A N 1
ATOM 521 C CA . ILE A 1 67 ? 28.703 -40.969 -10.336 1 95.88 67 ILE A CA 1
ATOM 522 C C . ILE A 1 67 ? 27.703 -40.719 -11.461 1 95.88 67 ILE A C 1
ATOM 524 O O . ILE A 1 67 ? 28.016 -39.969 -12.406 1 95.88 67 ILE A O 1
ATOM 528 N N . LEU A 1 68 ? 26.484 -41.25 -11.406 1 94.94 68 LEU A N 1
ATOM 529 C CA . LEU A 1 68 ? 25.438 -41.125 -12.406 1 94.94 68 LEU A CA 1
ATOM 530 C C . LEU A 1 68 ? 25.969 -41.406 -13.805 1 94.94 68 LEU A C 1
ATOM 532 O O . LEU A 1 68 ? 25.672 -40.688 -14.75 1 94.94 68 LEU A O 1
ATOM 536 N N . GLY A 1 69 ? 26.891 -42.312 -13.906 1 93.62 69 GLY A N 1
ATOM 537 C CA . GLY A 1 69 ? 27.406 -42.781 -15.18 1 93.62 69 GLY A CA 1
ATOM 538 C C . GLY A 1 69 ? 28.578 -41.969 -15.695 1 93.62 69 GLY A C 1
ATOM 539 O O . GLY A 1 69 ? 29.172 -42.281 -16.719 1 93.62 69 GLY A O 1
ATOM 540 N N . ILE A 1 70 ? 28.969 -40.906 -14.977 1 96 70 ILE A N 1
ATOM 541 C CA . ILE A 1 70 ? 30.078 -40.062 -15.406 1 96 70 ILE A CA 1
ATOM 542 C C . ILE A 1 70 ? 31.328 -40.406 -14.625 1 96 70 ILE A C 1
ATOM 544 O O . ILE A 1 70 ? 31.312 -40.469 -13.391 1 96 70 ILE A O 1
ATOM 548 N N . PRO A 1 71 ? 32.406 -40.625 -15.312 1 95.75 71 PRO A N 1
ATOM 549 C CA . PRO A 1 71 ? 33.656 -40.875 -14.594 1 95.75 71 PRO A CA 1
ATOM 550 C C . PRO A 1 71 ? 34.094 -39.719 -13.703 1 95.75 71 PRO A C 1
ATOM 552 O O . PRO A 1 71 ? 33.969 -38.562 -14.094 1 95.75 71 PRO A O 1
ATOM 555 N N . THR A 1 72 ? 34.625 -40.062 -12.539 1 97.5 72 THR A N 1
ATOM 556 C CA . THR A 1 72 ? 35.062 -39.031 -11.602 1 97.5 72 THR A CA 1
ATOM 557 C C . THR A 1 72 ? 36.562 -38.844 -11.656 1 97.5 72 THR A C 1
ATOM 559 O O . THR A 1 72 ? 37.281 -39.75 -12.086 1 97.5 72 THR A O 1
ATOM 562 N N . LEU A 1 73 ? 37 -37.656 -11.367 1 97.62 73 LEU A N 1
ATOM 563 C CA . LEU A 1 73 ? 38.438 -37.344 -11.141 1 97.62 73 LEU A CA 1
ATOM 564 C C . LEU A 1 73 ? 38.75 -37.312 -9.648 1 97.62 73 LEU A C 1
ATOM 566 O O . LEU A 1 73 ? 37.906 -36.906 -8.844 1 97.62 73 LEU A O 1
ATOM 570 N N . PRO A 1 74 ? 39.906 -37.656 -9.242 1 96.06 74 PRO A N 1
ATOM 571 C CA . PRO A 1 74 ? 40.219 -37.75 -7.809 1 96.06 74 PRO A CA 1
ATOM 572 C C . PRO A 1 74 ? 40.469 -36.375 -7.168 1 96.06 74 PRO A C 1
ATOM 574 O O . PRO A 1 74 ? 40.344 -36.219 -5.949 1 96.06 74 PRO A O 1
ATOM 577 N N . SER A 1 75 ? 41 -35.438 -8.016 1 96.25 75 SER A N 1
ATOM 578 C CA . SER A 1 75 ? 41.312 -34.094 -7.496 1 96.25 75 SER A CA 1
ATOM 579 C C . SER A 1 75 ? 41.25 -33.031 -8.594 1 96.25 75 SER A C 1
ATOM 581 O O . SER A 1 75 ? 41.125 -33.375 -9.773 1 96.25 75 SER A O 1
ATOM 583 N N . VAL A 1 76 ? 41.344 -31.781 -8.148 1 97.38 76 VAL A N 1
ATOM 584 C CA . VAL A 1 76 ? 41.344 -30.656 -9.078 1 97.38 76 VAL A CA 1
ATOM 585 C C . VAL A 1 76 ? 42.562 -30.734 -9.992 1 97.38 76 VAL A C 1
ATOM 587 O O . VAL A 1 76 ? 42.5 -30.422 -11.18 1 97.38 76 VAL A O 1
ATOM 590 N N . ASP A 1 77 ? 43.625 -31.234 -9.484 1 95 77 ASP A N 1
ATOM 591 C CA . ASP A 1 77 ? 44.875 -31.328 -10.227 1 95 77 ASP A CA 1
ATOM 592 C C . ASP A 1 77 ? 44.75 -32.281 -11.398 1 95 77 ASP A C 1
ATOM 594 O O . ASP A 1 77 ? 45.5 -32.188 -12.375 1 95 77 ASP A O 1
ATOM 598 N N . ALA A 1 78 ? 43.844 -33.188 -11.328 1 96.25 78 ALA A N 1
ATOM 599 C CA . ALA A 1 78 ? 43.656 -34.219 -12.344 1 96.25 78 ALA A CA 1
ATOM 600 C C . ALA A 1 78 ? 42.844 -33.688 -13.531 1 96.25 78 ALA A C 1
ATOM 602 O O . ALA A 1 78 ? 42.656 -34.406 -14.531 1 96.25 78 ALA A O 1
ATOM 603 N N . LEU A 1 79 ? 42.406 -32.469 -13.445 1 97 79 LEU A N 1
ATOM 604 C CA . LEU A 1 79 ? 41.688 -31.891 -14.562 1 97 79 LEU A CA 1
ATOM 605 C C . LEU A 1 79 ? 42.531 -31.922 -15.836 1 97 79 LEU A C 1
ATOM 607 O O . LEU A 1 79 ? 43.688 -31.453 -15.828 1 97 79 LEU A O 1
ATOM 611 N N . PRO A 1 80 ? 42.031 -32.375 -16.906 1 95 80 PRO A N 1
ATOM 612 C CA . PRO A 1 80 ? 42.812 -32.5 -18.125 1 95 80 PRO A CA 1
ATOM 613 C C . PRO A 1 80 ? 42.969 -31.203 -18.891 1 95 80 PRO A C 1
ATOM 615 O O . PRO A 1 80 ? 43.812 -31.078 -19.75 1 95 80 PRO A O 1
ATOM 618 N N . GLU A 1 81 ? 42.125 -30.203 -18.656 1 94.31 81 GLU A N 1
ATOM 619 C CA . GLU A 1 81 ? 42.094 -28.891 -19.312 1 94.31 81 GLU A CA 1
ATOM 620 C C . GLU A 1 81 ? 41.469 -27.828 -18.406 1 94.31 81 GLU A C 1
ATOM 622 O O . GLU A 1 81 ? 40.844 -28.156 -17.406 1 94.31 81 GLU A O 1
ATOM 627 N N . PRO A 1 82 ? 41.812 -26.641 -18.766 1 94.25 82 PRO A N 1
ATOM 628 C CA . PRO A 1 82 ? 41.125 -25.578 -18.016 1 94.25 82 PRO A CA 1
ATOM 629 C C . PRO A 1 82 ? 39.625 -25.609 -18.188 1 94.25 82 PRO A C 1
ATOM 631 O O . PRO A 1 82 ? 39.125 -25.859 -19.281 1 94.25 82 PRO A O 1
ATOM 634 N N . VAL A 1 83 ? 38.938 -25.406 -17.109 1 96.94 83 VAL A N 1
ATOM 635 C CA . VAL A 1 83 ? 37.5 -25.438 -17.141 1 96.94 83 VAL A CA 1
ATOM 636 C C . VAL A 1 83 ? 36.938 -24.031 -16.891 1 96.94 83 VAL A C 1
ATOM 638 O O . VAL A 1 83 ? 37.625 -23.203 -16.266 1 96.94 83 VAL A O 1
ATOM 641 N N . ASP A 1 84 ? 35.781 -23.766 -17.375 1 98.06 84 ASP A N 1
ATOM 642 C CA . ASP A 1 84 ? 35.188 -22.438 -17.281 1 98.06 84 ASP A CA 1
ATOM 643 C C . ASP A 1 84 ? 34.656 -22.156 -15.883 1 98.06 84 ASP A C 1
ATOM 645 O O . ASP A 1 84 ? 34.781 -21.047 -15.367 1 98.06 84 ASP A O 1
ATOM 649 N N . LEU A 1 85 ? 34.031 -23.156 -15.281 1 98.62 85 LEU A N 1
ATOM 650 C CA . LEU A 1 85 ? 33.344 -22.969 -14 1 98.62 85 LEU A CA 1
ATOM 651 C C . LEU A 1 85 ? 33.531 -24.188 -13.102 1 98.62 85 LEU A C 1
ATOM 653 O O . LEU A 1 85 ? 33.469 -25.328 -13.562 1 98.62 85 LEU A O 1
ATOM 657 N N . ALA A 1 86 ? 33.844 -23.953 -11.867 1 98.69 86 ALA A N 1
ATOM 658 C CA . ALA A 1 86 ? 33.875 -25.016 -10.867 1 98.69 86 ALA A CA 1
ATOM 659 C C . ALA A 1 86 ? 32.844 -24.766 -9.758 1 98.69 86 ALA A C 1
ATOM 661 O O . ALA A 1 86 ? 32.75 -23.656 -9.234 1 98.69 86 ALA A O 1
ATOM 662 N N . LEU A 1 87 ? 32.031 -25.766 -9.438 1 98.62 87 LEU A N 1
ATOM 663 C CA . LEU A 1 87 ? 31.141 -25.75 -8.289 1 98.62 87 LEU A CA 1
ATOM 664 C C . LEU A 1 87 ? 31.781 -26.438 -7.09 1 98.62 87 LEU A C 1
ATOM 666 O O . LEU A 1 87 ? 32.125 -27.625 -7.16 1 98.62 87 LEU A O 1
ATOM 670 N N . ILE A 1 88 ? 31.969 -25.703 -6.027 1 98.31 88 ILE A N 1
ATOM 671 C CA . ILE A 1 88 ? 32.594 -26.281 -4.832 1 98.31 88 ILE A CA 1
ATOM 672 C C . ILE A 1 88 ? 31.516 -26.625 -3.811 1 98.31 88 ILE A C 1
ATOM 674 O O . ILE A 1 88 ? 30.875 -25.734 -3.25 1 98.31 88 ILE A O 1
ATOM 678 N N . CYS A 1 89 ? 31.406 -27.875 -3.477 1 96.81 89 CYS A N 1
ATOM 679 C CA . CYS A 1 89 ? 30.375 -28.375 -2.58 1 96.81 89 CYS A CA 1
ATOM 680 C C . CYS A 1 89 ? 30.984 -28.922 -1.294 1 96.81 89 CYS A C 1
ATOM 682 O O . CYS A 1 89 ? 30.375 -29.734 -0.604 1 96.81 89 CYS A O 1
ATOM 684 N N . THR A 1 90 ? 32.219 -28.516 -0.947 1 95.94 90 THR A N 1
ATOM 685 C CA . THR A 1 90 ? 32.906 -29.031 0.232 1 95.94 90 THR A CA 1
ATOM 686 C C . THR A 1 90 ? 32.812 -28.031 1.386 1 95.94 90 THR A C 1
ATOM 688 O O . THR A 1 90 ? 32.375 -26.891 1.196 1 95.94 90 THR A O 1
ATOM 691 N N . PRO A 1 91 ? 33.156 -28.422 2.604 1 95.12 91 PRO A N 1
ATOM 692 C CA . PRO A 1 91 ? 33.031 -27.531 3.77 1 95.12 91 PRO A CA 1
ATOM 693 C C . PRO A 1 91 ? 33.938 -26.297 3.658 1 95.12 91 PRO A C 1
ATOM 695 O O . PRO A 1 91 ? 34.938 -26.328 2.971 1 95.12 91 PRO A O 1
ATOM 698 N N . ALA A 1 92 ? 33.656 -25.328 4.391 1 96.75 92 ALA A N 1
ATOM 699 C CA . ALA A 1 92 ? 34.25 -24 4.316 1 96.75 92 ALA A CA 1
ATOM 700 C C . ALA A 1 92 ? 35.781 -24.062 4.516 1 96.75 92 ALA A C 1
ATOM 702 O O . ALA A 1 92 ? 36.531 -23.375 3.828 1 96.75 92 ALA A O 1
ATOM 703 N N . ALA A 1 93 ? 36.188 -24.922 5.332 1 96.38 93 ALA A N 1
ATOM 704 C CA . ALA A 1 93 ? 37.594 -25 5.719 1 96.38 93 ALA A CA 1
ATOM 705 C C . ALA A 1 93 ? 38.469 -25.406 4.539 1 96.38 93 ALA A C 1
ATOM 707 O O . ALA A 1 93 ? 39.656 -25.062 4.48 1 96.38 93 ALA A O 1
ATOM 708 N N . THR A 1 94 ? 37.938 -26.078 3.564 1 97.19 94 THR A N 1
ATOM 709 C CA . THR A 1 94 ? 38.688 -26.609 2.445 1 97.19 94 THR A CA 1
ATOM 710 C C . THR A 1 94 ? 38.75 -25.609 1.296 1 97.19 94 THR A C 1
ATOM 712 O O . THR A 1 94 ? 39.531 -25.766 0.368 1 97.19 94 THR A O 1
ATOM 715 N N . VAL A 1 95 ? 38 -24.578 1.31 1 98.25 95 VAL A N 1
ATOM 716 C CA . VAL A 1 95 ? 37.656 -23.781 0.139 1 98.25 95 VAL A CA 1
ATOM 717 C C . VAL A 1 95 ? 38.844 -22.922 -0.278 1 98.25 95 VAL A C 1
ATOM 719 O O . VAL A 1 95 ? 39.156 -22.844 -1.465 1 98.25 95 VAL A O 1
ATOM 722 N N . PRO A 1 96 ? 39.562 -22.266 0.66 1 98.25 96 PRO A N 1
ATOM 723 C CA . PRO A 1 96 ? 40.688 -21.422 0.215 1 98.25 96 PRO A CA 1
ATOM 724 C C . PRO A 1 96 ? 41.719 -22.188 -0.601 1 98.25 96 PRO A C 1
ATOM 726 O O . PRO A 1 96 ? 42.156 -21.719 -1.651 1 98.25 96 PRO A O 1
ATOM 729 N N . GLU A 1 97 ? 42 -23.375 -0.162 1 97.88 97 GLU A N 1
ATOM 730 C CA . GLU A 1 97 ? 42.969 -24.188 -0.881 1 97.88 97 GLU A CA 1
ATOM 731 C C . GLU A 1 97 ? 42.406 -24.641 -2.229 1 97.88 97 GLU A C 1
ATOM 733 O O . GLU A 1 97 ? 43.125 -24.656 -3.229 1 97.88 97 GLU A O 1
ATOM 738 N N . LEU A 1 98 ? 41.219 -25.031 -2.248 1 98.19 98 LEU A N 1
ATOM 739 C CA . LEU A 1 98 ? 40.594 -25.469 -3.488 1 98.19 98 LEU A CA 1
ATOM 740 C C . LEU A 1 98 ? 40.531 -24.328 -4.496 1 98.19 98 LEU A C 1
ATOM 742 O O . LEU A 1 98 ? 40.688 -24.547 -5.699 1 98.19 98 LEU A O 1
ATOM 746 N N . VAL A 1 99 ? 40.219 -23.109 -4.004 1 98.44 99 VAL A N 1
ATOM 747 C CA . VAL A 1 99 ? 40.188 -21.938 -4.867 1 98.44 99 VAL A CA 1
ATOM 748 C C . VAL A 1 99 ? 41.594 -21.703 -5.48 1 98.44 99 VAL A C 1
ATOM 750 O O . VAL A 1 99 ? 41.688 -21.438 -6.68 1 98.44 99 VAL A O 1
ATOM 753 N N . ARG A 1 100 ? 42.594 -21.812 -4.66 1 97.88 100 ARG A N 1
ATOM 754 C CA . ARG A 1 100 ? 43.938 -21.688 -5.152 1 97.88 100 ARG A CA 1
ATOM 755 C C . ARG A 1 100 ? 44.25 -22.719 -6.23 1 97.88 100 ARG A C 1
ATOM 757 O O . ARG A 1 100 ? 44.781 -22.375 -7.293 1 97.88 100 ARG A O 1
ATOM 764 N N . GLN A 1 101 ? 43.906 -23.953 -6.02 1 97.94 101 GLN A N 1
ATOM 765 C CA . GLN A 1 101 ? 44.125 -25.031 -6.973 1 97.94 101 GLN A CA 1
ATOM 766 C C . GLN A 1 101 ? 43.375 -24.781 -8.281 1 97.94 101 GLN A C 1
ATOM 768 O O . GLN A 1 101 ? 43.938 -24.984 -9.367 1 97.94 101 GLN A O 1
ATOM 773 N N . CYS A 1 102 ? 42.156 -24.344 -8.156 1 98.19 102 CYS A N 1
ATOM 774 C CA . CYS A 1 102 ? 41.375 -24.031 -9.336 1 98.19 102 CYS A CA 1
ATOM 775 C C . CYS A 1 102 ? 42.031 -22.938 -10.164 1 98.19 102 CYS A C 1
ATOM 777 O O . CYS A 1 102 ? 42.125 -23.062 -11.383 1 98.19 102 CYS A O 1
ATOM 779 N N . GLY A 1 103 ? 42.469 -21.922 -9.461 1 97.31 103 GLY A N 1
ATOM 780 C CA . GLY A 1 103 ? 43.156 -20.844 -10.156 1 97.31 103 GLY A CA 1
ATOM 781 C C . GLY A 1 103 ? 44.406 -21.297 -10.883 1 97.31 103 GLY A C 1
ATOM 782 O O . GLY A 1 103 ? 44.656 -20.891 -12.016 1 97.31 103 GLY A O 1
ATOM 783 N N . GLU A 1 104 ? 45.125 -22.094 -10.258 1 96.25 104 GLU A N 1
ATOM 784 C CA . GLU A 1 104 ? 46.344 -22.609 -10.828 1 96.25 104 GLU A CA 1
ATOM 785 C C . GLU A 1 104 ? 46.094 -23.484 -12.055 1 96.25 104 GLU A C 1
ATOM 787 O O . GLU A 1 104 ? 46.906 -23.547 -12.969 1 96.25 104 GLU A O 1
ATOM 792 N N . LYS A 1 105 ? 44.969 -24.062 -12.047 1 96.81 105 LYS A N 1
ATOM 793 C CA . LYS A 1 105 ? 44.594 -24.938 -13.156 1 96.81 105 LYS A CA 1
ATOM 794 C C . LYS A 1 105 ? 43.844 -24.141 -14.242 1 96.81 105 LYS A C 1
ATOM 796 O O . LYS A 1 105 ? 43.375 -24.734 -15.219 1 96.81 105 LYS A O 1
ATOM 801 N N . GLY A 1 106 ? 43.625 -22.844 -14.047 1 96.25 106 GLY A N 1
ATOM 802 C CA . GLY A 1 106 ? 43.094 -21.984 -15.078 1 96.25 106 GLY A CA 1
ATOM 803 C C . GLY A 1 106 ? 41.562 -21.906 -15.062 1 96.25 106 GLY A C 1
ATOM 804 O O . GLY A 1 106 ? 40.938 -21.531 -16.062 1 96.25 106 GLY A O 1
ATOM 805 N N . VAL A 1 107 ? 40.969 -22.375 -14.016 1 97.75 107 VAL A N 1
ATOM 806 C CA . VAL A 1 107 ? 39.5 -22.203 -13.883 1 97.75 107 VAL A CA 1
ATOM 807 C C . VAL A 1 107 ? 39.156 -20.719 -13.867 1 97.75 107 VAL A C 1
ATOM 809 O O . VAL A 1 107 ? 39.812 -19.922 -13.18 1 97.75 107 VAL A O 1
ATOM 812 N N . LYS A 1 108 ? 38.156 -20.328 -14.648 1 97.81 108 LYS A N 1
ATOM 813 C CA . LYS A 1 108 ? 37.812 -18.922 -14.773 1 97.81 108 LYS A CA 1
ATOM 814 C C . LYS A 1 108 ? 37 -18.438 -13.578 1 97.81 108 LYS A C 1
ATOM 816 O O . LYS A 1 108 ? 37.219 -17.328 -13.078 1 97.81 108 LYS A O 1
ATOM 821 N N . GLY A 1 109 ? 36.031 -19.219 -13.141 1 98.31 109 GLY A N 1
ATOM 822 C CA . GLY A 1 109 ? 35.188 -18.859 -12.008 1 98.31 109 GLY A CA 1
ATOM 823 C C . GLY A 1 109 ? 34.844 -20.047 -11.117 1 98.31 109 GLY A C 1
ATOM 824 O O . GLY A 1 109 ? 34.812 -21.188 -11.578 1 98.31 109 GLY A O 1
ATOM 825 N N . VAL A 1 110 ? 34.625 -19.797 -9.836 1 98.56 110 VAL A N 1
ATOM 826 C CA . VAL A 1 110 ? 34.219 -20.812 -8.883 1 98.56 110 VAL A CA 1
ATOM 827 C C . VAL A 1 110 ? 32.938 -20.375 -8.172 1 98.56 110 VAL A C 1
ATOM 829 O O . VAL A 1 110 ? 32.75 -19.188 -7.883 1 98.56 110 VAL A O 1
ATOM 832 N N . VAL A 1 111 ? 32 -21.281 -7.949 1 98.62 111 VAL A N 1
ATOM 833 C CA . VAL A 1 111 ? 30.812 -21.094 -7.121 1 98.62 111 VAL A CA 1
ATOM 834 C C . VAL A 1 111 ? 30.984 -21.844 -5.797 1 98.62 111 VAL A C 1
ATOM 836 O O . VAL A 1 111 ? 31.172 -23.062 -5.785 1 98.62 111 VAL A O 1
ATOM 839 N N . VAL A 1 112 ? 30.938 -21.094 -4.703 1 98.44 112 VAL A N 1
ATOM 840 C CA . VAL A 1 112 ? 31.172 -21.688 -3.393 1 98.44 112 VAL A CA 1
ATOM 841 C C . VAL A 1 112 ? 29.859 -21.781 -2.625 1 98.44 112 VAL A C 1
ATOM 843 O O . VAL A 1 112 ? 29.344 -20.781 -2.123 1 98.44 112 VAL A O 1
ATOM 846 N N . LEU A 1 113 ? 29.391 -22.953 -2.348 1 96.62 113 LEU A N 1
ATOM 847 C CA . LEU A 1 113 ? 28.078 -23.172 -1.736 1 96.62 113 LEU A CA 1
ATOM 848 C C . LEU A 1 113 ? 28.172 -23.094 -0.216 1 96.62 113 LEU A C 1
ATOM 850 O O . LEU A 1 113 ? 27.203 -22.703 0.448 1 96.62 113 LEU A O 1
ATOM 854 N N . ALA A 1 114 ? 29.281 -23.375 0.309 1 94.31 114 ALA A N 1
ATOM 855 C CA . ALA A 1 114 ? 29.438 -23.578 1.748 1 94.31 114 ALA A CA 1
ATOM 856 C C . ALA A 1 114 ? 29.188 -22.281 2.508 1 94.31 114 ALA A C 1
ATOM 858 O O . ALA A 1 114 ? 29.578 -21.203 2.057 1 94.31 114 ALA A O 1
ATOM 859 N N . ALA A 1 115 ? 28.516 -22.438 3.623 1 90.5 115 ALA A N 1
ATOM 860 C CA . ALA A 1 115 ? 28.469 -21.375 4.637 1 90.5 115 ALA A CA 1
ATOM 861 C C . ALA A 1 115 ? 29.609 -21.5 5.629 1 90.5 115 ALA A C 1
ATOM 863 O O . ALA A 1 115 ? 30.422 -22.438 5.535 1 90.5 115 ALA A O 1
ATOM 864 N N . GLY A 1 116 ? 29.734 -20.531 6.523 1 90.75 116 GLY A N 1
ATOM 865 C CA . GLY A 1 116 ? 30.781 -20.609 7.523 1 90.75 116 GLY A CA 1
ATOM 866 C C . GLY A 1 116 ? 31.859 -19.562 7.344 1 90.75 116 GLY A C 1
ATOM 867 O O . GLY A 1 116 ? 32.969 -19.719 7.84 1 90.75 116 GLY A O 1
ATOM 868 N N . PHE A 1 117 ? 31.578 -18.641 6.691 1 94.69 117 PHE A N 1
ATOM 869 C CA . PHE A 1 117 ? 32.531 -17.562 6.438 1 94.69 117 PHE A CA 1
ATOM 870 C C . PHE A 1 117 ? 32.156 -16.328 7.262 1 94.69 117 PHE A C 1
ATOM 872 O O . PHE A 1 117 ? 31.891 -16.438 8.461 1 94.69 117 PHE A O 1
ATOM 879 N N . ARG A 1 118 ? 32.156 -15.086 6.758 1 90.5 118 ARG A N 1
ATOM 880 C CA . ARG A 1 118 ? 32.031 -13.883 7.578 1 90.5 118 ARG A CA 1
ATOM 881 C C . ARG A 1 118 ? 30.703 -13.859 8.32 1 90.5 118 ARG A C 1
ATOM 883 O O . ARG A 1 118 ? 30.625 -13.32 9.43 1 90.5 118 ARG A O 1
ATOM 890 N N . GLU A 1 119 ? 29.641 -14.469 7.742 1 82.88 119 GLU A N 1
ATOM 891 C CA . GLU A 1 119 ? 28.312 -14.461 8.359 1 82.88 119 GLU A CA 1
ATOM 892 C C . GLU A 1 119 ? 28.312 -15.266 9.664 1 82.88 119 GLU A C 1
ATOM 894 O O . GLU A 1 119 ? 27.391 -15.148 10.469 1 82.88 119 GLU A O 1
ATOM 899 N N . SER A 1 120 ? 29.453 -16.078 9.867 1 85.06 120 SER A N 1
ATOM 900 C CA . SER A 1 120 ? 29.516 -16.969 11.023 1 85.06 120 SER A CA 1
ATOM 901 C C . SER A 1 120 ? 30.438 -16.406 12.102 1 85.06 120 SER A C 1
ATOM 903 O O . SER A 1 120 ? 30.781 -17.109 13.047 1 85.06 120 SER A O 1
ATOM 905 N N . GLY A 1 121 ? 31 -15.242 11.93 1 86.81 121 GLY A N 1
ATOM 906 C CA . GLY A 1 121 ? 31.797 -14.633 12.969 1 86.81 121 GLY A CA 1
ATOM 907 C C . GLY A 1 121 ? 33.219 -14.344 12.523 1 86.81 121 GLY A C 1
ATOM 908 O O . GLY A 1 121 ? 33.531 -14.391 11.328 1 86.81 121 GLY A O 1
ATOM 909 N N . GLU A 1 122 ? 34.094 -14.203 13.453 1 92.06 122 GLU A N 1
ATOM 910 C CA . GLU A 1 122 ? 35.469 -13.75 13.195 1 92.06 122 GLU A CA 1
ATOM 911 C C . GLU A 1 122 ? 36.281 -14.836 12.508 1 92.06 122 GLU A C 1
ATOM 913 O O . GLU A 1 122 ? 37.031 -14.555 11.57 1 92.06 122 GLU A O 1
ATOM 918 N N . ALA A 1 123 ? 36.156 -16.016 13.031 1 93.25 123 ALA A N 1
ATOM 919 C CA . ALA A 1 123 ? 36.875 -17.125 12.414 1 93.25 123 ALA A CA 1
ATOM 920 C C . ALA A 1 123 ? 36.438 -17.312 10.953 1 93.25 123 ALA A C 1
ATOM 922 O O . ALA A 1 123 ? 37.281 -17.562 10.094 1 93.25 123 ALA A O 1
ATOM 923 N N . GLY A 1 124 ? 35.219 -17.203 10.695 1 94.62 124 GLY A N 1
ATOM 924 C CA . GLY A 1 124 ? 34.719 -17.266 9.336 1 94.62 124 GLY A CA 1
ATOM 925 C C . GLY A 1 124 ? 35.188 -16.141 8.453 1 94.62 124 GLY A C 1
ATOM 926 O O . GLY A 1 124 ? 35.438 -16.328 7.266 1 94.62 124 GLY A O 1
ATOM 927 N N . ALA A 1 125 ? 35.312 -14.984 9.062 1 95 125 ALA A N 1
ATOM 928 C CA . ALA A 1 125 ? 35.812 -13.828 8.32 1 95 125 ALA A CA 1
ATOM 929 C C . ALA A 1 125 ? 37.25 -14.039 7.871 1 95 125 ALA A C 1
ATOM 931 O O . ALA A 1 125 ? 37.625 -13.625 6.773 1 95 125 ALA A O 1
ATOM 932 N N . GLN A 1 126 ? 37.969 -14.625 8.703 1 96.5 126 GLN A N 1
ATOM 933 C CA . GLN A 1 126 ? 39.375 -14.93 8.352 1 96.5 126 GLN A CA 1
ATOM 934 C C . GLN A 1 126 ? 39.438 -15.938 7.207 1 96.5 126 GLN A C 1
ATOM 936 O O . GLN A 1 126 ? 40.25 -15.805 6.309 1 96.5 126 GLN A O 1
ATOM 941 N N . LEU A 1 127 ? 38.625 -16.875 7.328 1 96.75 127 LEU A N 1
ATOM 942 C CA . LEU A 1 127 ? 38.531 -17.859 6.262 1 96.75 127 LEU A CA 1
ATOM 943 C C . LEU A 1 127 ? 38.156 -17.219 4.934 1 96.75 127 LEU A C 1
ATOM 945 O O . LEU A 1 127 ? 38.719 -17.578 3.887 1 96.75 127 LEU A O 1
ATOM 949 N N . GLU A 1 128 ? 37.25 -16.328 4.98 1 97.5 128 GLU A N 1
ATOM 950 C CA . GLU A 1 128 ? 36.812 -15.617 3.783 1 97.5 128 GLU A CA 1
ATOM 951 C C . GLU A 1 128 ? 37.969 -14.766 3.219 1 97.5 128 GLU A C 1
ATOM 953 O O . GLU A 1 128 ? 38.125 -14.68 2 1 97.5 128 GLU A O 1
ATOM 958 N N . GLN A 1 129 ? 38.688 -14.141 4.094 1 97.56 129 GLN A N 1
ATOM 959 C CA . GLN A 1 129 ? 39.844 -13.367 3.658 1 97.56 129 GLN A CA 1
ATOM 960 C C . GLN A 1 129 ? 40.875 -14.25 2.945 1 97.56 129 GLN A C 1
ATOM 962 O O . GLN A 1 129 ? 41.438 -13.859 1.918 1 97.56 129 GLN A O 1
ATOM 967 N N . ALA A 1 130 ? 41.062 -15.391 3.492 1 98 130 ALA A N 1
ATOM 968 C CA . ALA A 1 130 ? 41.969 -16.344 2.869 1 98 130 ALA A CA 1
ATOM 969 C C . ALA A 1 130 ? 41.469 -16.75 1.485 1 98 130 ALA A C 1
ATOM 971 O O . ALA A 1 130 ? 42.281 -16.891 0.553 1 98 130 ALA A O 1
ATOM 972 N N . LEU A 1 131 ? 40.25 -16.984 1.414 1 98 131 LEU A N 1
ATOM 973 C CA . LEU A 1 131 ? 39.594 -17.328 0.148 1 98 131 LEU A CA 1
ATOM 974 C C . LEU A 1 131 ? 39.844 -16.219 -0.884 1 98 131 LEU A C 1
ATOM 976 O O . LEU A 1 131 ? 40.188 -16.5 -2.027 1 98 131 LEU A O 1
ATOM 980 N N . VAL A 1 132 ? 39.625 -14.969 -0.537 1 98.06 132 VAL A N 1
ATOM 981 C CA . VAL A 1 132 ? 39.75 -13.82 -1.435 1 98.06 132 VAL A CA 1
ATOM 982 C C . VAL A 1 132 ? 41.188 -13.648 -1.865 1 98.06 132 VAL A C 1
ATOM 984 O O . VAL A 1 132 ? 41.469 -13.336 -3.025 1 98.06 132 VAL A O 1
ATOM 987 N N . GLU A 1 133 ? 42.062 -13.836 -0.949 1 97.75 133 GLU A N 1
ATOM 988 C CA . GLU A 1 133 ? 43.5 -13.727 -1.256 1 97.75 133 GLU A CA 1
ATOM 989 C C . GLU A 1 133 ? 43.938 -14.781 -2.268 1 97.75 133 GLU A C 1
ATOM 991 O O . GLU A 1 133 ? 44.688 -14.492 -3.193 1 97.75 133 GLU A O 1
ATOM 996 N N . ALA A 1 134 ? 43.469 -15.977 -2.068 1 98 134 ALA A N 1
ATOM 997 C CA . ALA A 1 134 ? 43.75 -17.047 -3.014 1 98 134 ALA A CA 1
ATOM 998 C C . ALA A 1 134 ? 43.219 -16.719 -4.406 1 98 134 ALA A C 1
ATOM 1000 O O . ALA A 1 134 ? 43.906 -16.953 -5.406 1 98 134 ALA A O 1
ATOM 1001 N N . ALA A 1 135 ? 42.062 -16.234 -4.48 1 98.12 135 ALA A N 1
ATOM 1002 C CA . ALA A 1 135 ? 41.438 -15.852 -5.746 1 98.12 135 ALA A CA 1
ATOM 1003 C C . ALA A 1 135 ? 42.25 -14.75 -6.441 1 98.12 135 ALA A C 1
ATOM 1005 O O . ALA A 1 135 ? 42.5 -14.836 -7.645 1 98.12 135 ALA A O 1
ATOM 1006 N N . ARG A 1 136 ? 42.594 -13.734 -5.699 1 96.94 136 ARG A N 1
ATOM 1007 C CA . ARG A 1 136 ? 43.344 -12.602 -6.242 1 96.94 136 ARG A CA 1
ATOM 1008 C C . ARG A 1 136 ? 44.719 -13.047 -6.766 1 96.94 136 ARG A C 1
ATOM 1010 O O . ARG A 1 136 ? 45.188 -12.57 -7.805 1 96.94 136 ARG A O 1
ATOM 1017 N N . ALA A 1 137 ? 45.281 -13.906 -6.062 1 97.19 137 ALA A N 1
ATOM 1018 C CA . ALA A 1 137 ? 46.625 -14.383 -6.418 1 97.19 137 ALA A CA 1
ATOM 1019 C C . ALA A 1 137 ? 46.594 -15.156 -7.73 1 97.19 137 ALA A C 1
ATOM 1021 O O . ALA A 1 137 ? 47.594 -15.172 -8.469 1 97.19 137 ALA A O 1
ATOM 1022 N N . THR A 1 138 ? 45.5 -15.773 -8.039 1 96.94 138 THR A N 1
ATOM 1023 C CA . THR A 1 138 ? 45.469 -16.672 -9.18 1 96.94 138 THR A CA 1
ATOM 1024 C C . THR A 1 138 ? 44.594 -16.094 -10.297 1 96.94 138 THR A C 1
ATOM 1026 O O . THR A 1 138 ? 44.656 -16.562 -11.43 1 96.94 138 THR A O 1
ATOM 1029 N N . GLY A 1 139 ? 43.719 -15.117 -9.945 1 95.81 139 GLY A N 1
ATOM 1030 C CA . GLY A 1 139 ? 42.875 -14.469 -10.945 1 95.81 139 GLY A CA 1
ATOM 1031 C C . GLY A 1 139 ? 41.531 -15.125 -11.102 1 95.81 139 GLY A C 1
ATOM 1032 O O . GLY A 1 139 ? 40.688 -14.648 -11.859 1 95.81 139 GLY A O 1
ATOM 1033 N N . VAL A 1 140 ? 41.312 -16.25 -10.422 1 97.5 140 VAL A N 1
ATOM 1034 C CA . VAL A 1 140 ? 40 -16.906 -10.492 1 97.5 140 VAL A CA 1
ATOM 1035 C C . VAL A 1 140 ? 38.938 -16.031 -9.805 1 97.5 140 VAL A C 1
ATOM 1037 O O . VAL A 1 140 ? 39.219 -15.422 -8.766 1 97.5 140 VAL A O 1
ATOM 1040 N N . ARG A 1 141 ? 37.75 -15.914 -10.383 1 98.25 141 ARG A N 1
ATOM 1041 C CA . ARG A 1 141 ? 36.656 -15.133 -9.797 1 98.25 141 ARG A CA 1
ATOM 1042 C C . ARG A 1 141 ? 35.781 -16 -8.922 1 98.25 141 ARG A C 1
ATOM 1044 O O . ARG A 1 141 ? 35.562 -17.188 -9.211 1 98.25 141 ARG A O 1
ATOM 1051 N N . VAL A 1 142 ? 35.188 -15.383 -7.879 1 98.5 142 VAL A N 1
ATOM 1052 C CA . VAL A 1 142 ? 34.469 -16.172 -6.891 1 98.5 142 VAL A CA 1
ATOM 1053 C C . VAL A 1 142 ? 33.031 -15.672 -6.785 1 98.5 142 VAL A C 1
ATOM 1055 O O . VAL A 1 142 ? 32.812 -14.492 -6.504 1 98.5 142 VAL A O 1
ATOM 1058 N N . ILE A 1 143 ? 32.062 -16.516 -7.023 1 98.31 143 ILE A N 1
ATOM 1059 C CA . ILE A 1 143 ? 30.672 -16.297 -6.707 1 98.31 143 ILE A CA 1
ATOM 1060 C C . ILE A 1 143 ? 30.344 -16.906 -5.344 1 98.31 143 ILE A C 1
ATOM 1062 O O . ILE A 1 143 ? 30.516 -18.109 -5.141 1 98.31 143 ILE A O 1
ATOM 1066 N N . GLY A 1 144 ? 29.781 -16.156 -4.484 1 96.75 144 GLY A N 1
ATOM 1067 C CA . GLY A 1 144 ? 29.609 -16.562 -3.1 1 96.75 144 GLY A CA 1
ATOM 1068 C C . GLY A 1 144 ? 30.672 -16.016 -2.176 1 96.75 144 GLY A C 1
ATOM 1069 O O . GLY A 1 144 ? 31.125 -14.883 -2.354 1 96.75 144 GLY A O 1
ATOM 1070 N N . PRO A 1 145 ? 31.016 -16.766 -1.155 1 96.75 145 PRO A N 1
ATOM 1071 C CA . PRO A 1 145 ? 30.5 -18.062 -0.688 1 96.75 145 PRO A CA 1
ATOM 1072 C C . PRO A 1 145 ? 29.094 -17.953 -0.106 1 96.75 145 PRO A C 1
ATOM 1074 O O . PRO A 1 145 ? 28.438 -16.922 -0.248 1 96.75 145 PRO A O 1
ATOM 1077 N N . ASN A 1 146 ? 28.594 -19.016 0.522 1 93.5 146 ASN A N 1
ATOM 1078 C CA . ASN A 1 146 ? 27.266 -19.031 1.134 1 93.5 146 ASN A CA 1
ATOM 1079 C C . ASN A 1 146 ? 26.188 -18.719 0.113 1 93.5 146 ASN A C 1
ATOM 1081 O O . ASN A 1 146 ? 25.391 -17.797 0.308 1 93.5 146 ASN A O 1
ATOM 1085 N N . THR A 1 147 ? 26.203 -19.422 -0.994 1 94.81 147 THR A N 1
ATOM 1086 C CA . THR A 1 147 ? 25.25 -19.203 -2.07 1 94.81 147 THR A CA 1
ATOM 1087 C C . THR A 1 147 ? 24.516 -20.5 -2.414 1 94.81 147 THR A C 1
ATOM 1089 O O . THR A 1 147 ? 25 -21.594 -2.1 1 94.81 147 THR A O 1
ATOM 1092 N N . ASN A 1 148 ? 23.391 -20.359 -3.02 1 92.12 148 ASN A N 1
ATOM 1093 C CA . ASN A 1 148 ? 22.609 -21.516 -3.432 1 92.12 148 ASN A CA 1
ATOM 1094 C C . ASN A 1 148 ? 22.984 -21.984 -4.836 1 92.12 148 ASN A C 1
ATOM 1096 O O . ASN A 1 148 ? 22.594 -23.062 -5.266 1 92.12 148 ASN A O 1
ATOM 1100 N N . GLY A 1 149 ? 23.766 -21.188 -5.52 1 95.94 149 GLY A N 1
ATOM 1101 C CA . GLY A 1 149 ? 24.203 -21.594 -6.848 1 95.94 149 GLY A CA 1
ATOM 1102 C C . GLY A 1 149 ? 23.656 -20.703 -7.953 1 95.94 149 GLY A C 1
ATOM 1103 O O . GLY A 1 149 ? 23.438 -19.516 -7.754 1 95.94 149 GLY A O 1
ATOM 1104 N N . LEU A 1 150 ? 23.578 -21.266 -9.156 1 98.06 150 LEU A N 1
ATOM 1105 C CA . LEU A 1 150 ? 23.125 -20.484 -10.297 1 98.06 150 LEU A CA 1
ATOM 1106 C C . LEU A 1 150 ? 22.562 -21.391 -11.383 1 98.06 150 LEU A C 1
ATOM 1108 O O . LEU A 1 150 ? 22.734 -22.609 -11.336 1 98.06 150 LEU A O 1
ATOM 1112 N N . PHE A 1 151 ? 21.797 -20.812 -12.234 1 98.25 151 PHE A N 1
ATOM 1113 C CA . PHE A 1 151 ? 21.422 -21.484 -13.477 1 98.25 151 PHE A CA 1
ATOM 1114 C C . PHE A 1 151 ? 21.484 -20.516 -14.656 1 98.25 151 PHE A C 1
ATOM 1116 O O . PHE A 1 151 ? 21.422 -19.297 -14.461 1 98.25 151 PHE A O 1
ATOM 1123 N N . ASN A 1 152 ? 21.797 -20.891 -15.805 1 98.56 152 ASN A N 1
ATOM 1124 C CA . ASN A 1 152 ? 21.578 -20.312 -17.125 1 98.56 152 ASN A CA 1
ATOM 1125 C C . ASN A 1 152 ? 20.766 -21.25 -18.016 1 98.56 152 ASN A C 1
ATOM 1127 O O . ASN A 1 152 ? 21.312 -22.188 -18.609 1 98.56 152 ASN A O 1
ATOM 1131 N N . LEU A 1 153 ? 19.562 -20.984 -18.172 1 97.62 153 LEU A N 1
ATOM 1132 C CA . LEU A 1 153 ? 18.641 -21.969 -18.734 1 97.62 153 LEU A CA 1
ATOM 1133 C C . LEU A 1 153 ? 18.781 -22.047 -20.25 1 97.62 153 LEU A C 1
ATOM 1135 O O . LEU A 1 153 ? 18.484 -23.078 -20.844 1 97.62 153 LEU A O 1
ATOM 1139 N N . HIS A 1 154 ? 19.219 -20.969 -20.891 1 97.69 154 HIS A N 1
ATOM 1140 C CA . HIS A 1 154 ? 19.438 -21.016 -22.328 1 97.69 154 HIS A CA 1
ATOM 1141 C C . HIS A 1 154 ? 20.672 -21.859 -22.656 1 97.69 154 HIS A C 1
ATOM 1143 O O . HIS A 1 154 ? 20.781 -22.391 -23.766 1 97.69 154 HIS A O 1
ATOM 1149 N N . LYS A 1 155 ? 21.547 -21.984 -21.656 1 97.62 155 LYS A N 1
ATOM 1150 C CA . LYS A 1 155 ? 22.75 -22.797 -21.812 1 97.62 155 LYS A CA 1
ATOM 1151 C C . LYS A 1 155 ? 22.562 -24.172 -21.172 1 97.62 155 LYS A C 1
ATOM 1153 O O . LYS A 1 155 ? 23.531 -24.938 -21.062 1 97.62 155 LYS A O 1
ATOM 1158 N N . LYS A 1 156 ? 21.344 -24.438 -20.625 1 97.56 156 LYS A N 1
ATOM 1159 C CA . LYS A 1 156 ? 20.984 -25.688 -19.969 1 97.56 156 LYS A CA 1
ATOM 1160 C C . LYS A 1 156 ? 21.906 -25.984 -18.781 1 97.56 156 LYS A C 1
ATOM 1162 O O . LYS A 1 156 ? 22.297 -27.125 -18.562 1 97.56 156 LYS A O 1
ATOM 1167 N N . VAL A 1 157 ? 22.344 -24.953 -18.219 1 98.12 157 VAL A N 1
ATOM 1168 C CA . VAL A 1 157 ? 23.094 -25.047 -16.969 1 98.12 157 VAL A CA 1
ATOM 1169 C C . VAL A 1 157 ? 22.141 -24.875 -15.781 1 98.12 157 VAL A C 1
ATOM 1171 O O . VAL A 1 157 ? 21.562 -23.812 -15.586 1 98.12 157 VAL A O 1
ATOM 1174 N N . ASN A 1 158 ? 21.922 -25.891 -14.969 1 97.81 158 ASN A N 1
ATOM 1175 C CA . ASN A 1 158 ? 21.094 -25.891 -13.766 1 97.81 158 ASN A CA 1
ATOM 1176 C C . ASN A 1 158 ? 21.812 -26.547 -12.594 1 97.81 158 ASN A C 1
ATOM 1178 O O . ASN A 1 158 ? 21.656 -27.75 -12.359 1 97.81 158 ASN A O 1
ATOM 1182 N N . LEU A 1 159 ? 22.5 -25.766 -11.82 1 97.25 159 LEU A N 1
ATOM 1183 C CA . LEU A 1 159 ? 23.328 -26.281 -10.742 1 97.25 159 LEU A CA 1
ATOM 1184 C C . LEU A 1 159 ? 22.531 -26.391 -9.445 1 97.25 159 LEU A C 1
ATOM 1186 O O . LEU A 1 159 ? 23.062 -26.859 -8.422 1 97.25 159 LEU A O 1
ATOM 1190 N N . LEU A 1 160 ? 21.266 -26.016 -9.508 1 94.31 160 LEU A N 1
ATOM 1191 C CA . LEU A 1 160 ? 20.406 -26.078 -8.328 1 94.31 160 LEU A CA 1
ATOM 1192 C C . LEU A 1 160 ? 19.531 -27.328 -8.367 1 94.31 160 LEU A C 1
ATOM 1194 O O . LEU A 1 160 ? 18.938 -27.719 -7.355 1 94.31 160 LEU A O 1
ATOM 1198 N N . GLY A 1 161 ? 19.438 -27.906 -9.531 1 91.62 161 GLY A N 1
ATOM 1199 C CA . GLY A 1 161 ? 18.562 -29.047 -9.695 1 91.62 161 GLY A CA 1
ATOM 1200 C C . GLY A 1 161 ? 17.094 -28.703 -9.578 1 91.62 161 GLY A C 1
ATOM 1201 O O . GLY A 1 161 ? 16.297 -29.531 -9.102 1 91.62 161 GLY A O 1
ATOM 1202 N N . LEU A 1 162 ? 16.703 -27.484 -9.906 1 90.81 162 LEU A N 1
ATOM 1203 C CA . LEU A 1 162 ? 15.297 -27.094 -9.859 1 90.81 162 LEU A CA 1
ATOM 1204 C C . LEU A 1 162 ? 14.508 -27.75 -10.992 1 90.81 162 LEU A C 1
ATOM 1206 O O . LEU A 1 162 ? 15.016 -27.875 -12.109 1 90.81 162 LEU A O 1
ATOM 1210 N N . THR A 1 163 ? 13.328 -28.109 -10.562 1 85.5 163 THR A N 1
ATOM 1211 C CA . THR A 1 163 ? 12.469 -28.719 -11.57 1 85.5 163 THR A CA 1
ATOM 1212 C C . THR A 1 163 ? 11.453 -27.719 -12.102 1 85.5 163 THR A C 1
ATOM 1214 O O . THR A 1 163 ? 11.086 -26.766 -11.406 1 85.5 163 THR A O 1
ATOM 1217 N N . ASN A 1 164 ? 11.086 -27.703 -13.289 1 82.44 164 ASN A N 1
ATOM 1218 C CA . ASN A 1 164 ? 9.984 -26.984 -13.93 1 82.44 164 ASN A CA 1
ATOM 1219 C C . ASN A 1 164 ? 10.312 -25.516 -14.148 1 82.44 164 ASN A C 1
ATOM 1221 O O . ASN A 1 164 ? 9.445 -24.656 -14.008 1 82.44 164 ASN A O 1
ATOM 1225 N N . VAL A 1 165 ? 11.57 -25.172 -14.188 1 92.19 165 VAL A N 1
ATOM 1226 C CA . VAL A 1 165 ? 11.977 -23.844 -14.633 1 92.19 165 VAL A CA 1
ATOM 1227 C C . VAL A 1 165 ? 12.148 -23.844 -16.141 1 92.19 165 VAL A C 1
ATOM 1229 O O . VAL A 1 165 ? 12.625 -24.812 -16.734 1 92.19 165 VAL A O 1
ATOM 1232 N N . GLN A 1 166 ? 11.664 -22.781 -16.797 1 93.12 166 GLN A N 1
ATOM 1233 C CA . GLN A 1 166 ? 11.727 -22.688 -18.25 1 93.12 166 GLN A CA 1
ATOM 1234 C C . GLN A 1 166 ? 12.586 -21.5 -18.688 1 93.12 166 GLN A C 1
ATOM 1236 O O . GLN A 1 166 ? 12.617 -20.469 -18.016 1 93.12 166 GLN A O 1
ATOM 1241 N N . PRO A 1 167 ? 13.352 -21.703 -19.797 1 95.75 167 PRO A N 1
ATOM 1242 C CA . PRO A 1 167 ? 14.133 -20.562 -20.297 1 95.75 167 PRO A CA 1
ATOM 1243 C C . PRO A 1 167 ? 13.258 -19.391 -20.734 1 95.75 167 PRO A C 1
ATOM 1245 O O . PRO A 1 167 ? 12.164 -19.609 -21.266 1 95.75 167 PRO A O 1
ATOM 1248 N N . GLY A 1 168 ? 13.688 -18.203 -20.469 1 96 168 GLY A N 1
ATOM 1249 C CA . GLY A 1 168 ? 13 -16.984 -20.844 1 96 168 GLY A CA 1
ATOM 1250 C C . GLY A 1 168 ? 13.828 -15.742 -20.625 1 96 168 GLY A C 1
ATOM 1251 O O . GLY A 1 168 ? 15.062 -15.789 -20.672 1 96 168 GLY A O 1
ATOM 1252 N N . GLY A 1 169 ? 13.211 -14.617 -20.469 1 97 169 GLY A N 1
ATOM 1253 C CA . GLY A 1 169 ? 13.922 -13.352 -20.562 1 97 169 GLY A CA 1
ATOM 1254 C C . GLY A 1 169 ? 14.195 -12.719 -19.203 1 97 169 GLY A C 1
ATOM 1255 O O . GLY A 1 169 ? 14.875 -11.688 -19.125 1 97 169 GLY A O 1
ATOM 1256 N N . VAL A 1 170 ? 13.781 -13.297 -18.094 1 97.81 170 VAL A N 1
ATOM 1257 C CA . VAL A 1 170 ? 13.961 -12.68 -16.781 1 97.81 170 VAL A CA 1
ATOM 1258 C C . VAL A 1 170 ? 15.297 -13.117 -16.188 1 97.81 170 VAL A C 1
ATOM 1260 O O . VAL A 1 170 ? 15.516 -14.305 -15.93 1 97.81 170 VAL A O 1
ATOM 1263 N N . GLY A 1 171 ? 16.25 -12.242 -16.094 1 98.69 171 GLY A N 1
ATOM 1264 C CA . GLY A 1 171 ? 17.438 -12.477 -15.273 1 98.69 171 GLY A CA 1
ATOM 1265 C C . GLY A 1 171 ? 17.203 -12.156 -13.812 1 98.69 171 GLY A C 1
ATOM 1266 O O . GLY A 1 171 ? 16.703 -11.078 -13.477 1 98.69 171 GLY A O 1
ATOM 1267 N N . LEU A 1 172 ? 17.562 -13.078 -12.906 1 98.44 172 LEU A N 1
ATOM 1268 C CA . LEU A 1 172 ? 17.203 -12.93 -11.5 1 98.44 172 LEU A CA 1
ATOM 1269 C C . LEU A 1 172 ? 18.438 -13.062 -10.609 1 98.44 172 LEU A C 1
ATOM 1271 O O . LEU A 1 172 ? 19.156 -14.055 -10.695 1 98.44 172 LEU A O 1
ATOM 1275 N N . ILE A 1 173 ? 18.734 -12.055 -9.828 1 98.62 173 ILE A N 1
ATOM 1276 C CA . ILE A 1 173 ? 19.734 -12.102 -8.766 1 98.62 173 ILE A CA 1
ATOM 1277 C C . ILE A 1 173 ? 19.047 -11.977 -7.406 1 98.62 173 ILE A C 1
ATOM 1279 O O . ILE A 1 173 ? 18.391 -10.969 -7.129 1 98.62 173 ILE A O 1
ATOM 1283 N N . SER A 1 174 ? 19.203 -12.961 -6.547 1 97.31 174 SER A N 1
ATOM 1284 C CA . SER A 1 174 ? 18.469 -12.938 -5.289 1 97.31 174 SER A CA 1
ATOM 1285 C C . SER A 1 174 ? 19.359 -13.297 -4.113 1 97.31 174 SER A C 1
ATOM 1287 O O . SER A 1 174 ? 19.953 -14.375 -4.086 1 97.31 174 SER A O 1
ATOM 1289 N N . GLN A 1 175 ? 19.406 -12.469 -3.125 1 94.06 175 GLN A N 1
ATOM 1290 C CA . GLN A 1 175 ? 20.172 -12.742 -1.913 1 94.06 175 GLN A CA 1
ATOM 1291 C C . GLN A 1 175 ? 19.484 -13.789 -1.047 1 94.06 175 GLN A C 1
ATOM 1293 O O . GLN A 1 175 ? 20.062 -14.289 -0.081 1 94.06 175 GLN A O 1
ATOM 1298 N N . SER A 1 176 ? 18.281 -14.188 -1.446 1 92.69 176 SER A N 1
ATOM 1299 C CA . SER A 1 176 ? 17.516 -15.195 -0.711 1 92.69 176 SER A CA 1
ATOM 1300 C C . SER A 1 176 ? 17.188 -16.391 -1.599 1 92.69 176 SER A C 1
ATOM 1302 O O . SER A 1 176 ? 16.484 -16.234 -2.602 1 92.69 176 SER A O 1
ATOM 1304 N N . GLY A 1 177 ? 17.625 -17.5 -1.157 1 91.75 177 GLY A N 1
ATOM 1305 C CA . GLY A 1 177 ? 17.281 -18.719 -1.881 1 91.75 177 GLY A CA 1
ATOM 1306 C C . GLY A 1 177 ? 15.805 -19.031 -1.865 1 91.75 177 GLY A C 1
ATOM 1307 O O . GLY A 1 177 ? 15.25 -19.5 -2.863 1 91.75 177 GLY A O 1
ATOM 1308 N N . ASN A 1 178 ? 15.141 -18.75 -0.747 1 91.31 178 ASN A N 1
ATOM 1309 C CA . ASN A 1 178 ? 13.695 -18.953 -0.645 1 91.31 178 ASN A CA 1
ATOM 1310 C C . ASN A 1 178 ? 12.93 -18.062 -1.607 1 91.31 178 ASN A C 1
ATOM 1312 O O . ASN A 1 178 ? 11.883 -18.453 -2.127 1 91.31 178 ASN A O 1
ATOM 1316 N N . MET A 1 179 ? 13.461 -16.922 -1.802 1 93.31 179 MET A N 1
ATOM 1317 C CA . MET A 1 179 ? 12.789 -16.016 -2.732 1 93.31 179 MET A CA 1
ATOM 1318 C C . MET A 1 179 ? 12.93 -16.516 -4.168 1 93.31 179 MET A C 1
ATOM 1320 O O . MET A 1 179 ? 12 -16.375 -4.965 1 93.31 179 MET A O 1
ATOM 1324 N N . LEU A 1 180 ? 14.086 -17.047 -4.473 1 95 180 LEU A N 1
ATOM 1325 C CA . LEU A 1 180 ? 14.211 -17.703 -5.773 1 95 180 LEU A CA 1
ATOM 1326 C C . LEU A 1 180 ? 13.141 -18.766 -5.953 1 95 180 LEU A C 1
ATOM 1328 O O . LEU A 1 180 ? 12.453 -18.797 -6.977 1 95 180 LEU A O 1
ATOM 1332 N N . LEU A 1 181 ? 13.031 -19.609 -4.945 1 93.25 181 LEU A N 1
ATOM 1333 C CA . LEU A 1 181 ? 12.062 -20.703 -5.02 1 93.25 181 LEU A CA 1
ATOM 1334 C C . LEU A 1 181 ? 10.641 -20.156 -5.156 1 93.25 181 LEU A C 1
ATOM 1336 O O . LEU A 1 181 ? 9.859 -20.656 -5.973 1 93.25 181 LEU A O 1
ATOM 1340 N N . ALA A 1 182 ? 10.352 -19.156 -4.391 1 93.69 182 ALA A N 1
ATOM 1341 C CA . ALA A 1 182 ? 9.031 -18.531 -4.445 1 93.69 182 ALA A CA 1
ATOM 1342 C C . ALA A 1 182 ? 8.727 -18.016 -5.852 1 93.69 182 ALA A C 1
ATOM 1344 O O . ALA A 1 182 ? 7.641 -18.25 -6.383 1 93.69 182 ALA A O 1
ATOM 1345 N N . LEU A 1 183 ? 9.68 -17.344 -6.461 1 94.56 183 LEU A N 1
ATOM 1346 C CA . LEU A 1 183 ? 9.469 -16.719 -7.766 1 94.56 183 LEU A CA 1
ATOM 1347 C C . LEU A 1 183 ? 9.375 -17.781 -8.859 1 94.56 183 LEU A C 1
ATOM 1349 O O . LEU A 1 183 ? 8.594 -17.625 -9.805 1 94.56 183 LEU A O 1
ATOM 1353 N N . THR A 1 184 ? 10.133 -18.859 -8.75 1 94.06 184 THR A N 1
ATOM 1354 C CA . THR A 1 184 ? 10.07 -19.906 -9.766 1 94.06 184 THR A CA 1
ATOM 1355 C C . THR A 1 184 ? 8.75 -20.672 -9.672 1 94.06 184 THR A C 1
ATOM 1357 O O . THR A 1 184 ? 8.172 -21.047 -10.695 1 94.06 184 THR A O 1
ATOM 1360 N N . LEU A 1 185 ? 8.281 -20.891 -8.438 1 92.75 185 LEU A N 1
ATOM 1361 C CA . LEU A 1 185 ? 6.988 -21.547 -8.258 1 92.75 185 LEU A CA 1
ATOM 1362 C C . LEU A 1 185 ? 5.852 -20.672 -8.766 1 92.75 185 LEU A C 1
ATOM 1364 O O . LEU A 1 185 ? 4.902 -21.172 -9.375 1 92.75 185 LEU A O 1
ATOM 1368 N N . GLU A 1 186 ? 6 -19.422 -8.516 1 91.5 186 GLU A N 1
ATOM 1369 C CA . GLU A 1 186 ? 5.02 -18.453 -9.023 1 91.5 186 GLU A CA 1
ATOM 1370 C C . GLU A 1 186 ? 5.004 -18.453 -10.555 1 91.5 186 GLU A C 1
ATOM 1372 O O . GLU A 1 186 ? 3.938 -18.453 -11.172 1 91.5 186 GLU A O 1
ATOM 1377 N N . ALA A 1 187 ? 6.172 -18.438 -11.133 1 92.69 187 ALA A N 1
ATOM 1378 C CA . ALA A 1 187 ? 6.293 -18.453 -12.586 1 92.69 187 ALA A CA 1
ATOM 1379 C C . ALA A 1 187 ? 5.645 -19.703 -13.18 1 92.69 187 ALA A C 1
ATOM 1381 O O . ALA A 1 187 ? 4.953 -19.625 -14.195 1 92.69 187 ALA A O 1
ATOM 1382 N N . GLU A 1 188 ? 5.855 -20.766 -12.523 1 88.44 188 GLU A N 1
ATOM 1383 C CA . GLU A 1 188 ? 5.266 -22.016 -12.969 1 88.44 188 GLU A CA 1
ATOM 1384 C C . GLU A 1 188 ? 3.74 -21.953 -12.93 1 88.44 188 GLU A C 1
ATOM 1386 O O . GLU A 1 188 ? 3.07 -22.406 -13.859 1 88.44 188 GLU A O 1
ATOM 1391 N N . ASN A 1 189 ? 3.27 -21.391 -11.883 1 83.81 189 ASN A N 1
ATOM 1392 C CA . ASN A 1 189 ? 1.825 -21.312 -11.688 1 83.81 189 ASN A CA 1
ATOM 1393 C C . ASN A 1 189 ? 1.181 -20.375 -12.719 1 83.81 189 ASN A C 1
ATOM 1395 O O . ASN A 1 189 ? 0.083 -20.656 -13.203 1 83.81 189 ASN A O 1
ATOM 1399 N N . TYR A 1 190 ? 1.795 -19.234 -12.93 1 76.75 190 TYR A N 1
ATOM 1400 C CA . TYR A 1 190 ? 1.265 -18.281 -13.891 1 76.75 190 TYR A CA 1
ATOM 1401 C C . TYR A 1 190 ? 1.411 -18.812 -15.32 1 76.75 190 TYR A C 1
ATOM 1403 O O . TYR A 1 190 ? 0.668 -18.406 -16.219 1 76.75 190 TYR A O 1
ATOM 1411 N N . GLY A 1 191 ? 2.207 -19.656 -15.578 1 69.69 191 GLY A N 1
ATOM 1412 C CA . GLY A 1 191 ? 2.473 -20.172 -16.906 1 69.69 191 GLY A CA 1
ATOM 1413 C C . GLY A 1 191 ? 3.283 -19.203 -17.766 1 69.69 191 GLY A C 1
ATOM 1414 O O . GLY A 1 191 ? 3.055 -18 -17.734 1 69.69 191 GLY A O 1
ATOM 1415 N N . GLN A 1 192 ? 4.492 -19.594 -18.297 1 71.38 192 GLN A N 1
ATOM 1416 C CA . GLN A 1 192 ? 5.195 -19.047 -19.453 1 71.38 192 GLN A CA 1
ATOM 1417 C C . GLN A 1 192 ? 6.203 -17.984 -19.031 1 71.38 192 GLN A C 1
ATOM 1419 O O . GLN A 1 192 ? 6.609 -17.156 -19.859 1 71.38 192 GLN A O 1
ATOM 1424 N N . ILE A 1 193 ? 6.359 -17.75 -17.703 1 88.12 193 ILE A N 1
ATOM 1425 C CA . ILE A 1 193 ? 7.465 -16.859 -17.375 1 88.12 193 ILE A CA 1
ATOM 1426 C C . ILE A 1 193 ? 8.766 -17.641 -17.297 1 88.12 193 ILE A C 1
ATOM 1428 O O . ILE A 1 193 ? 8.844 -18.641 -16.562 1 88.12 193 ILE A O 1
ATOM 1432 N N . GLY A 1 194 ? 9.617 -17.312 -18.125 1 94.5 194 GLY A N 1
ATOM 1433 C CA . GLY A 1 194 ? 10.883 -18.016 -18.141 1 94.5 194 GLY A CA 1
ATOM 1434 C C . GLY A 1 194 ? 12.039 -17.172 -17.641 1 94.5 194 GLY A C 1
ATOM 1435 O O . GLY A 1 194 ? 11.914 -15.945 -17.531 1 94.5 194 GLY A O 1
ATOM 1436 N N . PHE A 1 195 ? 13.094 -17.812 -17.297 1 97.5 195 PHE A N 1
ATOM 1437 C CA . PHE A 1 195 ? 14.273 -17.172 -16.734 1 97.5 195 PHE A CA 1
ATOM 1438 C C . PHE A 1 195 ? 15.477 -17.344 -17.656 1 97.5 195 PHE A C 1
ATOM 1440 O O . PHE A 1 195 ? 15.602 -18.359 -18.344 1 97.5 195 PHE A O 1
ATOM 1447 N N . SER A 1 196 ? 16.312 -16.328 -17.781 1 98.19 196 SER A N 1
ATOM 1448 C CA . SER A 1 196 ? 17.594 -16.469 -18.484 1 98.19 196 SER A CA 1
ATOM 1449 C C . SER A 1 196 ? 18.672 -17 -17.547 1 98.19 196 SER A C 1
ATOM 1451 O O . SER A 1 196 ? 18.922 -18.203 -17.516 1 98.19 196 SER A O 1
ATOM 1453 N N . THR A 1 197 ? 19.031 -16.141 -16.625 1 98.31 197 THR A N 1
ATOM 1454 C CA . THR A 1 197 ? 20.094 -16.469 -15.688 1 98.31 197 THR A CA 1
ATOM 1455 C C . THR A 1 197 ? 19.672 -16.141 -14.258 1 98.31 197 THR A C 1
ATOM 1457 O O . THR A 1 197 ? 19.031 -15.117 -14.016 1 98.31 197 THR A O 1
ATOM 1460 N N . TYR A 1 198 ? 20 -17.078 -13.398 1 98.12 198 TYR A N 1
ATOM 1461 C CA . TYR A 1 198 ? 19.891 -16.828 -11.969 1 98.12 198 TYR A CA 1
ATOM 1462 C C . TYR A 1 198 ? 21.234 -16.984 -11.281 1 98.12 198 TYR A C 1
ATOM 1464 O O . TYR A 1 198 ? 22 -17.891 -11.602 1 98.12 198 TYR A O 1
ATOM 1472 N N . VAL A 1 199 ? 21.516 -16.094 -10.281 1 98.56 199 VAL A N 1
ATOM 1473 C CA . VAL A 1 199 ? 22.672 -16.25 -9.406 1 98.56 199 VAL A CA 1
ATOM 1474 C C . VAL A 1 199 ? 22.281 -15.883 -7.977 1 98.56 199 VAL A C 1
ATOM 1476 O O . VAL A 1 199 ? 21.688 -14.828 -7.73 1 98.56 199 VAL A O 1
ATOM 1479 N N . GLY A 1 200 ? 22.531 -16.781 -7.051 1 97.81 200 GLY A N 1
ATOM 1480 C CA . GLY A 1 200 ? 22.609 -16.359 -5.66 1 97.81 200 GLY A CA 1
ATOM 1481 C C . GLY A 1 200 ? 23.938 -15.711 -5.312 1 97.81 200 GLY A C 1
ATOM 1482 O O . GLY A 1 200 ? 24.984 -16.375 -5.309 1 97.81 200 GLY A O 1
ATOM 1483 N N . PRO A 1 201 ? 23.922 -14.5 -4.969 1 96.44 201 PRO A N 1
ATOM 1484 C CA . PRO A 1 201 ? 25.188 -13.789 -4.828 1 96.44 201 PRO A CA 1
ATOM 1485 C C . PRO A 1 201 ? 25.953 -14.203 -3.568 1 96.44 201 PRO A C 1
ATOM 1487 O O . PRO A 1 201 ? 27.172 -13.984 -3.479 1 96.44 201 PRO A O 1
ATOM 1490 N N . GLY A 1 202 ? 25.25 -14.711 -2.547 1 94.19 202 GLY A N 1
ATOM 1491 C CA . GLY A 1 202 ? 25.891 -15.062 -1.291 1 94.19 202 GLY A CA 1
ATOM 1492 C C . GLY A 1 202 ? 26.5 -13.875 -0.583 1 94.19 202 GLY A C 1
ATOM 1493 O O . GLY A 1 202 ? 25.891 -12.812 -0.479 1 94.19 202 GLY A O 1
ATOM 1494 N N . ASN A 1 203 ? 27.75 -14.078 -0.076 1 93.62 203 ASN A N 1
ATOM 1495 C CA . ASN A 1 203 ? 28.438 -13.031 0.679 1 93.62 203 ASN A CA 1
ATOM 1496 C C . ASN A 1 203 ? 29.047 -11.984 -0.246 1 93.62 203 ASN A C 1
ATOM 1498 O O . ASN A 1 203 ? 29.484 -10.922 0.211 1 93.62 203 ASN A O 1
ATOM 1502 N N . GLN A 1 204 ? 29.062 -12.281 -1.482 1 95.5 204 GLN A N 1
ATOM 1503 C CA . GLN A 1 204 ? 29.656 -11.367 -2.447 1 95.5 204 GLN A CA 1
ATOM 1504 C C . GLN A 1 204 ? 31.094 -11.008 -2.051 1 95.5 204 GLN A C 1
ATOM 1506 O O . GLN A 1 204 ? 31.438 -9.828 -1.985 1 95.5 204 GLN A O 1
ATOM 1511 N N . ALA A 1 205 ? 31.891 -11.969 -1.844 1 95.5 205 ALA A N 1
ATOM 1512 C CA . ALA A 1 205 ? 33.25 -11.742 -1.392 1 95.5 205 ALA A CA 1
ATOM 1513 C C . ALA A 1 205 ? 34.125 -11.195 -2.52 1 95.5 205 ALA A C 1
ATOM 1515 O O . ALA A 1 205 ? 35.125 -10.5 -2.268 1 95.5 205 ALA A O 1
ATOM 1516 N N . ASP A 1 206 ? 33.75 -11.508 -3.764 1 96.62 206 ASP A N 1
ATOM 1517 C CA . ASP A 1 206 ? 34.5 -11.062 -4.93 1 96.62 206 ASP A CA 1
ATOM 1518 C C . ASP A 1 206 ? 33.594 -10.445 -5.977 1 96.62 206 ASP A C 1
ATOM 1520 O O . ASP A 1 206 ? 33.562 -9.227 -6.156 1 96.62 206 ASP A O 1
ATOM 1524 N N . VAL A 1 207 ? 32.688 -11.258 -6.562 1 96.88 207 VAL A N 1
ATOM 1525 C CA . VAL A 1 207 ? 31.719 -10.773 -7.543 1 96.88 207 VAL A CA 1
ATOM 1526 C C . VAL A 1 207 ? 30.516 -10.188 -6.828 1 96.88 207 VAL A C 1
ATOM 1528 O O . VAL A 1 207 ? 30.016 -10.766 -5.852 1 96.88 207 VAL A O 1
ATOM 1531 N N . GLY A 1 208 ? 30.078 -8.992 -7.312 1 96.38 208 GLY A N 1
ATOM 1532 C CA . GLY A 1 208 ? 28.969 -8.328 -6.625 1 96.38 208 GLY A CA 1
ATOM 1533 C C . GLY A 1 208 ? 27.844 -7.922 -7.555 1 96.38 208 GLY A C 1
ATOM 1534 O O . GLY A 1 208 ? 27.844 -8.297 -8.727 1 96.38 208 GLY A O 1
ATOM 1535 N N . PHE A 1 209 ? 26.906 -7.195 -7.027 1 97.31 209 PHE A N 1
ATOM 1536 C CA . PHE A 1 209 ? 25.672 -6.809 -7.711 1 97.31 209 PHE A CA 1
ATOM 1537 C C . PHE A 1 209 ? 25.984 -6.047 -8.992 1 97.31 209 PHE A C 1
ATOM 1539 O O . PHE A 1 209 ? 25.328 -6.238 -10.016 1 97.31 209 PHE A O 1
ATOM 1546 N N . SER A 1 210 ? 26.984 -5.16 -8.914 1 97.81 210 SER A N 1
ATOM 1547 C CA . SER A 1 210 ? 27.328 -4.371 -10.094 1 97.81 210 SER A CA 1
ATOM 1548 C C . SER A 1 210 ? 27.766 -5.262 -11.25 1 97.81 210 SER A C 1
ATOM 1550 O O . SER A 1 210 ? 27.422 -5.02 -12.398 1 97.81 210 SER A O 1
ATOM 1552 N N . ASP A 1 211 ? 28.531 -6.309 -10.922 1 98 211 ASP A N 1
ATOM 1553 C CA . ASP A 1 211 ? 29.016 -7.238 -11.938 1 98 211 ASP A CA 1
ATOM 1554 C C . ASP A 1 211 ? 27.859 -8.008 -12.57 1 98 211 ASP A C 1
ATOM 1556 O O . ASP A 1 211 ? 27.797 -8.164 -13.789 1 98 211 ASP A O 1
ATOM 1560 N N . TYR A 1 212 ? 26.984 -8.477 -11.719 1 98.5 212 TYR A N 1
ATOM 1561 C CA . TYR A 1 212 ? 25.844 -9.219 -12.219 1 98.5 212 TYR A CA 1
ATOM 1562 C C . TYR A 1 212 ? 24.969 -8.344 -13.102 1 98.5 212 TYR A C 1
ATOM 1564 O O . TYR A 1 212 ? 24.469 -8.781 -14.141 1 98.5 212 TYR A O 1
ATOM 1572 N N . LEU A 1 213 ? 24.734 -7.141 -12.648 1 98.56 213 LEU A N 1
ATOM 1573 C CA . LEU A 1 213 ? 23.906 -6.215 -13.414 1 98.56 213 LEU A CA 1
ATOM 1574 C C . LEU A 1 213 ? 24.5 -5.957 -14.789 1 98.56 213 LEU A C 1
ATOM 1576 O O . LEU A 1 213 ? 23.781 -5.949 -15.797 1 98.56 213 LEU A O 1
ATOM 1580 N N . GLN A 1 214 ? 25.812 -5.719 -14.82 1 98.12 214 GLN A N 1
ATOM 1581 C CA . GLN A 1 214 ? 26.484 -5.508 -16.094 1 98.12 214 GLN A CA 1
ATOM 1582 C C . GLN A 1 214 ? 26.297 -6.703 -17.031 1 98.12 214 GLN A C 1
ATOM 1584 O O . GLN A 1 214 ? 25.953 -6.535 -18.203 1 98.12 214 GLN A O 1
ATOM 1589 N N . TYR A 1 215 ? 26.484 -7.863 -16.531 1 98.12 215 TYR A N 1
ATOM 1590 C CA . TYR A 1 215 ? 26.312 -9.078 -17.312 1 98.12 215 TYR A CA 1
ATOM 1591 C C . TYR A 1 215 ? 24.891 -9.18 -17.875 1 98.12 215 TYR A C 1
ATOM 1593 O O . TYR A 1 215 ? 24.703 -9.414 -19.062 1 98.12 215 TYR A O 1
ATOM 1601 N N . LEU A 1 216 ? 23.906 -9.031 -17 1 98.56 216 LEU A N 1
ATOM 1602 C CA . LEU A 1 216 ? 22.5 -9.148 -17.422 1 98.56 216 LEU A CA 1
ATOM 1603 C C . LEU A 1 216 ? 22.172 -8.086 -18.453 1 98.56 216 LEU A C 1
ATOM 1605 O O . LEU A 1 216 ? 21.359 -8.336 -19.359 1 98.56 216 LEU A O 1
ATOM 1609 N N . GLY A 1 217 ? 22.75 -6.914 -18.281 1 98 217 GLY A N 1
ATOM 1610 C CA . GLY A 1 217 ? 22.531 -5.852 -19.25 1 98 217 GLY A CA 1
ATOM 1611 C C . GLY A 1 217 ? 23.062 -6.184 -20.641 1 98 217 GLY A C 1
ATOM 1612 O O . GLY A 1 217 ? 22.531 -5.723 -21.641 1 98 217 GLY A O 1
ATOM 1613 N N . GLU A 1 218 ? 24.109 -7.031 -20.703 1 97.25 218 GLU A N 1
ATOM 1614 C CA . GLU A 1 218 ? 24.781 -7.355 -21.953 1 97.25 218 GLU A CA 1
ATOM 1615 C C . GLU A 1 218 ? 24.234 -8.633 -22.562 1 97.25 218 GLU A C 1
ATOM 1617 O O . GLU A 1 218 ? 24.25 -8.805 -23.781 1 97.25 218 GLU A O 1
ATOM 1622 N N . GLU A 1 219 ? 23.828 -9.516 -21.672 1 97 219 GLU A N 1
ATOM 1623 C CA . GLU A 1 219 ? 23.469 -10.859 -22.125 1 97 219 GLU A CA 1
ATOM 1624 C C . GLU A 1 219 ? 22.219 -10.836 -23 1 97 219 GLU A C 1
ATOM 1626 O O . GLU A 1 219 ? 21.188 -10.328 -22.609 1 97 219 GLU A O 1
ATOM 1631 N N . VAL A 1 220 ? 22.219 -11.484 -24.094 1 96.06 220 VAL A N 1
ATOM 1632 C CA . VAL A 1 220 ? 21.297 -11.266 -25.203 1 96.06 220 VAL A CA 1
ATOM 1633 C C . VAL A 1 220 ? 19.938 -11.891 -24.859 1 96.06 220 VAL A C 1
ATOM 1635 O O . VAL A 1 220 ? 18.891 -11.391 -25.297 1 96.06 220 VAL A O 1
ATOM 1638 N N . ASN A 1 221 ? 19.906 -12.953 -24.094 1 97.31 221 ASN A N 1
ATOM 1639 C CA . ASN A 1 221 ? 18.656 -13.633 -23.797 1 97.31 221 ASN A CA 1
ATOM 1640 C C . ASN A 1 221 ? 17.922 -12.977 -22.625 1 97.31 221 ASN A C 1
ATOM 1642 O O . ASN A 1 221 ? 16.766 -13.312 -22.344 1 97.31 221 ASN A O 1
ATOM 1646 N N . THR A 1 222 ? 18.562 -12.07 -21.922 1 98.06 222 THR A N 1
ATOM 1647 C CA . THR A 1 222 ? 17.938 -11.375 -20.812 1 98.06 222 THR A CA 1
ATOM 1648 C C . THR A 1 222 ? 17.219 -10.117 -21.297 1 98.06 222 THR A C 1
ATOM 1650 O O . THR A 1 222 ? 17.828 -9.266 -21.953 1 98.06 222 THR A O 1
ATOM 1653 N N . GLU A 1 223 ? 15.969 -10.047 -20.969 1 97.94 223 GLU A N 1
ATOM 1654 C CA . GLU A 1 223 ? 15.172 -8.906 -21.406 1 97.94 223 GLU A CA 1
ATOM 1655 C C . GLU A 1 223 ? 14.914 -7.941 -20.25 1 97.94 223 GLU A C 1
ATOM 1657 O O . GLU A 1 223 ? 14.602 -6.77 -20.469 1 97.94 223 GLU A O 1
ATOM 1662 N N . VAL A 1 224 ? 14.961 -8.398 -19.047 1 98.62 224 VAL A N 1
ATOM 1663 C CA . VAL A 1 224 ? 14.797 -7.605 -17.828 1 98.62 224 VAL A CA 1
ATOM 1664 C C . VAL A 1 224 ? 15.672 -8.18 -16.719 1 98.62 224 VAL A C 1
ATOM 1666 O O . VAL A 1 224 ? 15.82 -9.398 -16.594 1 98.62 224 VAL A O 1
ATOM 1669 N N . ALA A 1 225 ? 16.328 -7.328 -15.961 1 98.81 225 ALA A N 1
ATOM 1670 C CA . ALA A 1 225 ? 17.094 -7.73 -14.789 1 98.81 225 ALA A CA 1
ATOM 1671 C C . ALA A 1 225 ? 16.297 -7.508 -13.508 1 98.81 225 ALA A C 1
ATOM 1673 O O . ALA A 1 225 ? 15.836 -6.391 -13.242 1 98.81 225 ALA A O 1
ATOM 1674 N N . ALA A 1 226 ? 16.078 -8.555 -12.734 1 98.62 226 ALA A N 1
ATOM 1675 C CA . ALA A 1 226 ? 15.344 -8.469 -11.477 1 98.62 226 ALA A CA 1
ATOM 1676 C C . ALA A 1 226 ? 16.25 -8.789 -10.289 1 98.62 226 ALA A C 1
ATOM 1678 O O . ALA A 1 226 ? 17.047 -9.727 -10.344 1 98.62 226 ALA A O 1
ATOM 1679 N N . PHE A 1 227 ? 16.156 -7.969 -9.242 1 98.5 227 PHE A N 1
ATOM 1680 C CA . PHE A 1 227 ? 17 -8.133 -8.062 1 98.5 227 PHE A CA 1
ATOM 1681 C C . PHE A 1 227 ? 16.141 -8.195 -6.793 1 98.5 227 PHE A C 1
ATOM 1683 O O . PHE A 1 227 ? 15.273 -7.355 -6.582 1 98.5 227 PHE A O 1
ATOM 1690 N N . TYR A 1 228 ? 16.344 -9.203 -5.973 1 96.81 228 TYR A N 1
ATOM 1691 C CA . TYR A 1 228 ? 15.977 -9.172 -4.562 1 96.81 228 TYR A CA 1
ATOM 1692 C C . TYR A 1 228 ? 17.172 -8.789 -3.697 1 96.81 228 TYR A C 1
ATOM 1694 O O . TYR A 1 228 ? 18.141 -9.539 -3.604 1 96.81 228 TYR A O 1
ATOM 1702 N N . VAL A 1 229 ? 17.031 -7.645 -2.938 1 95.56 229 VAL A N 1
ATOM 1703 C CA . VAL A 1 229 ? 18.188 -7.078 -2.246 1 95.56 229 VAL A CA 1
ATOM 1704 C C . VAL A 1 229 ? 17.844 -6.859 -0.773 1 95.56 229 VAL A C 1
ATOM 1706 O O . VAL A 1 229 ? 16.859 -6.191 -0.448 1 95.56 229 VAL A O 1
ATOM 1709 N N . GLU A 1 230 ? 18.641 -7.359 0.076 1 91.56 230 GLU A N 1
ATOM 1710 C CA . GLU A 1 230 ? 18.516 -7.094 1.507 1 91.56 230 GLU A CA 1
ATOM 1711 C C . GLU A 1 230 ? 19.453 -5.977 1.939 1 91.56 230 GLU A C 1
ATOM 1713 O O . GLU A 1 230 ? 19.156 -5.23 2.875 1 91.56 230 GLU A O 1
ATOM 1718 N N . GLY A 1 231 ? 20.594 -5.895 1.181 1 89.81 231 GLY A N 1
ATOM 1719 C CA . GLY A 1 231 ? 21.578 -4.848 1.434 1 89.81 231 GLY A CA 1
ATOM 1720 C C . GLY A 1 231 ? 22.594 -4.699 0.317 1 89.81 231 GLY A C 1
ATOM 1721 O O . GLY A 1 231 ? 22.875 -5.656 -0.41 1 89.81 231 GLY A O 1
ATOM 1722 N N . PHE A 1 232 ? 23.172 -3.508 0.182 1 91.5 232 PHE A N 1
ATOM 1723 C CA . PHE A 1 232 ? 24.219 -3.219 -0.785 1 91.5 232 PHE A CA 1
ATOM 1724 C C . PHE A 1 232 ? 25.562 -3.068 -0.089 1 91.5 232 PHE A C 1
ATOM 1726 O O . PHE A 1 232 ? 25.688 -2.334 0.895 1 91.5 232 PHE A O 1
ATOM 1733 N N . ASN A 1 233 ? 26.547 -3.695 -0.552 1 85.25 233 ASN A N 1
ATOM 1734 C CA . ASN A 1 233 ? 27.906 -3.469 -0.073 1 85.25 233 ASN A CA 1
ATOM 1735 C C . ASN A 1 233 ? 28.594 -2.357 -0.857 1 85.25 233 ASN A C 1
ATOM 1737 O O . ASN A 1 233 ? 29.25 -1.49 -0.27 1 85.25 233 ASN A O 1
ATOM 1741 N N . ASN A 1 234 ? 28.516 -2.377 -2.121 1 91.5 234 ASN A N 1
ATOM 1742 C CA . ASN A 1 234 ? 29.047 -1.37 -3.027 1 91.5 234 ASN A CA 1
ATOM 1743 C C . ASN A 1 234 ? 27.953 -0.741 -3.885 1 91.5 234 ASN A C 1
ATOM 1745 O O . ASN A 1 234 ? 27.984 -0.848 -5.113 1 91.5 234 ASN A O 1
ATOM 1749 N N . GLY A 1 235 ? 27.156 0.006 -3.154 1 94.62 235 GLY A N 1
ATOM 1750 C CA . GLY A 1 235 ? 25.984 0.58 -3.797 1 94.62 235 GLY A CA 1
ATOM 1751 C C . GLY A 1 235 ? 26.328 1.619 -4.848 1 94.62 235 GLY A C 1
ATOM 1752 O O . GLY A 1 235 ? 25.625 1.757 -5.848 1 94.62 235 GLY A O 1
ATOM 1753 N N . ARG A 1 236 ? 27.406 2.383 -4.641 1 95.44 236 ARG A N 1
ATOM 1754 C CA . ARG A 1 236 ? 27.797 3.416 -5.59 1 95.44 236 ARG A CA 1
ATOM 1755 C C . ARG A 1 236 ? 28.141 2.811 -6.945 1 95.44 236 ARG A C 1
ATOM 1757 O O . ARG A 1 236 ? 27.672 3.287 -7.98 1 95.44 236 ARG A O 1
ATOM 1764 N N . GLN A 1 237 ? 28.938 1.756 -6.914 1 96.56 237 GLN A N 1
ATOM 1765 C CA . GLN A 1 237 ? 29.281 1.084 -8.164 1 96.56 237 GLN A CA 1
ATOM 1766 C C . GLN A 1 237 ? 28.047 0.524 -8.852 1 96.56 237 GLN A C 1
ATOM 1768 O O . GLN A 1 237 ? 27.938 0.536 -10.078 1 96.56 237 GLN A O 1
ATOM 1773 N N . PHE A 1 238 ? 27.156 0.016 -8.102 1 97.5 238 PHE A N 1
ATOM 1774 C CA . PHE A 1 238 ? 25.906 -0.514 -8.641 1 97.5 238 PHE A CA 1
ATOM 1775 C C . PHE A 1 238 ? 25.125 0.573 -9.375 1 97.5 238 PHE A C 1
ATOM 1777 O O . PHE A 1 238 ? 24.641 0.358 -10.484 1 97.5 238 PHE A O 1
ATOM 1784 N N . ILE A 1 239 ? 24.969 1.731 -8.75 1 96.56 239 ILE A N 1
ATOM 1785 C CA . ILE A 1 239 ? 24.219 2.836 -9.336 1 96.56 239 ILE A CA 1
ATOM 1786 C C . ILE A 1 239 ? 24.891 3.301 -10.617 1 96.56 239 ILE A C 1
ATOM 1788 O O . ILE A 1 239 ? 24.234 3.627 -11.602 1 96.56 239 ILE A O 1
ATOM 1792 N N . ASP A 1 240 ? 26.188 3.357 -10.625 1 95.62 240 ASP A N 1
ATOM 1793 C CA . ASP A 1 240 ? 26.922 3.758 -11.812 1 95.62 240 ASP A CA 1
ATOM 1794 C C . ASP A 1 240 ? 26.688 2.775 -12.961 1 95.62 240 ASP A C 1
ATOM 1796 O O . ASP A 1 240 ? 26.469 3.186 -14.102 1 95.62 240 ASP A O 1
ATOM 1800 N N . THR A 1 241 ? 26.719 1.506 -12.648 1 97.12 241 THR A N 1
ATOM 1801 C CA . THR A 1 241 ? 26.453 0.477 -13.648 1 97.12 241 THR A CA 1
ATOM 1802 C C . THR A 1 241 ? 25 0.544 -14.125 1 97.12 241 THR A C 1
ATOM 1804 O O . THR A 1 241 ? 24.734 0.371 -15.312 1 97.12 241 THR A O 1
ATOM 1807 N N . ALA A 1 242 ? 24.141 0.793 -13.188 1 97.62 242 ALA A N 1
ATOM 1808 C CA . ALA A 1 242 ? 22.719 0.843 -13.492 1 97.62 242 ALA A CA 1
ATOM 1809 C C . ALA A 1 242 ? 22.406 1.95 -14.492 1 97.62 242 ALA A C 1
ATOM 1811 O O . ALA A 1 242 ? 21.531 1.796 -15.344 1 97.62 242 ALA A O 1
ATOM 1812 N N . ARG A 1 243 ? 23.078 3.057 -14.414 1 94.75 243 ARG A N 1
ATOM 1813 C CA . ARG A 1 243 ? 22.875 4.156 -15.352 1 94.75 243 ARG A CA 1
ATOM 1814 C C . ARG A 1 243 ? 23.062 3.689 -16.797 1 94.75 243 ARG A C 1
ATOM 1816 O O . ARG A 1 243 ? 22.312 4.082 -17.688 1 94.75 243 ARG A O 1
ATOM 1823 N N . ALA A 1 244 ? 24.047 2.885 -16.953 1 94.88 244 ALA A N 1
ATOM 1824 C CA . ALA A 1 244 ? 24.328 2.381 -18.297 1 94.88 244 ALA A CA 1
ATOM 1825 C C . ALA A 1 244 ? 23.328 1.307 -18.703 1 94.88 244 ALA A C 1
ATOM 1827 O O . ALA A 1 244 ? 22.828 1.31 -19.844 1 94.88 244 ALA A O 1
ATOM 1828 N N . VAL A 1 245 ? 22.969 0.442 -17.844 1 97.81 245 VAL A N 1
ATOM 1829 C CA . VAL A 1 245 ? 22.141 -0.716 -18.156 1 97.81 245 VAL A CA 1
ATOM 1830 C C . VAL A 1 245 ? 20.703 -0.273 -18.391 1 97.81 245 VAL A C 1
ATOM 1832 O O . VAL A 1 245 ? 20.047 -0.741 -19.312 1 97.81 245 VAL A O 1
ATOM 1835 N N . THR A 1 246 ? 20.188 0.657 -17.547 1 97.62 246 THR A N 1
ATOM 1836 C CA . THR A 1 246 ? 18.781 1.07 -17.625 1 97.62 246 THR A CA 1
ATOM 1837 C C . THR A 1 246 ? 18.516 1.839 -18.922 1 97.62 246 THR A C 1
ATOM 1839 O O . THR A 1 246 ? 17.359 2.008 -19.312 1 97.62 246 THR A O 1
ATOM 1842 N N . ALA A 1 247 ? 19.547 2.303 -19.547 1 95.62 247 ALA A N 1
ATOM 1843 C CA . ALA A 1 247 ? 19.406 2.961 -20.844 1 95.62 247 ALA A CA 1
ATOM 1844 C C . ALA A 1 247 ? 18.969 1.965 -21.922 1 95.62 247 ALA A C 1
ATOM 1846 O O . ALA A 1 247 ? 18.375 2.35 -22.922 1 95.62 247 ALA A O 1
ATOM 1847 N N . VAL A 1 248 ? 19.266 0.715 -21.656 1 96 248 VAL A N 1
ATOM 1848 C CA . VAL A 1 248 ? 19.047 -0.254 -22.719 1 96 248 VAL A CA 1
ATOM 1849 C C . VAL A 1 248 ? 18.016 -1.287 -22.281 1 96 248 VAL A C 1
ATOM 1851 O O . VAL A 1 248 ? 17.203 -1.737 -23.094 1 96 248 VAL A O 1
ATOM 1854 N N . LYS A 1 249 ? 18.031 -1.747 -21.016 1 98.06 249 LYS A N 1
ATOM 1855 C CA . LYS A 1 249 ? 17.125 -2.773 -20.516 1 98.06 249 LYS A CA 1
ATOM 1856 C C . LYS A 1 249 ? 16.484 -2.344 -19.188 1 98.06 249 LYS A C 1
ATOM 1858 O O . LYS A 1 249 ? 17.094 -1.641 -18.391 1 98.06 249 LYS A O 1
ATOM 1863 N N . PRO A 1 250 ? 15.258 -2.791 -18.984 1 98.62 250 PRO A N 1
ATOM 1864 C CA . PRO A 1 250 ? 14.625 -2.502 -17.688 1 98.62 250 PRO A CA 1
ATOM 1865 C C . PRO A 1 250 ? 15.266 -3.268 -16.531 1 98.62 250 PRO A C 1
ATOM 1867 O O . PRO A 1 250 ? 15.742 -4.391 -16.719 1 98.62 250 PRO A O 1
ATOM 1870 N N . VAL A 1 251 ? 15.297 -2.658 -15.391 1 98.81 251 VAL A N 1
ATOM 1871 C CA . VAL A 1 251 ? 15.789 -3.248 -14.148 1 98.81 251 VAL A CA 1
ATOM 1872 C C . VAL A 1 251 ? 14.727 -3.098 -13.055 1 98.81 251 VAL A C 1
ATOM 1874 O O . VAL A 1 251 ? 14.172 -2.014 -12.867 1 98.81 251 VAL A O 1
ATOM 1877 N N . VAL A 1 252 ? 14.406 -4.199 -12.359 1 98.69 252 VAL A N 1
ATOM 1878 C CA . VAL A 1 252 ? 13.461 -4.219 -11.25 1 98.69 252 VAL A CA 1
ATOM 1879 C C . VAL A 1 252 ? 14.188 -4.613 -9.961 1 98.69 252 VAL A C 1
ATOM 1881 O O . VAL A 1 252 ? 14.938 -5.594 -9.938 1 98.69 252 VAL A O 1
ATOM 1884 N N . VAL A 1 253 ? 13.977 -3.836 -8.891 1 98.62 253 VAL A N 1
ATOM 1885 C CA . VAL A 1 253 ? 14.609 -4.16 -7.613 1 98.62 253 VAL A CA 1
ATOM 1886 C C . VAL A 1 253 ? 13.547 -4.203 -6.516 1 98.62 253 VAL A C 1
ATOM 1888 O O . VAL A 1 253 ? 12.688 -3.322 -6.438 1 98.62 253 VAL A O 1
ATOM 1891 N N . TYR A 1 254 ? 13.508 -5.223 -5.75 1 97.81 254 TYR A N 1
ATOM 1892 C CA . TYR A 1 254 ? 12.859 -5.27 -4.445 1 97.81 254 TYR A CA 1
ATOM 1893 C C . TYR A 1 254 ? 13.883 -5.145 -3.32 1 97.81 254 TYR A C 1
ATOM 1895 O O . TYR A 1 254 ? 14.789 -5.973 -3.207 1 97.81 254 TYR A O 1
ATOM 1903 N N . LYS A 1 255 ? 13.75 -4.109 -2.568 1 96.44 255 LYS A N 1
ATOM 1904 C CA . LYS A 1 255 ? 14.609 -3.879 -1.411 1 96.44 255 LYS A CA 1
ATOM 1905 C C . LYS A 1 255 ? 13.867 -4.172 -0.109 1 96.44 255 LYS A C 1
ATOM 1907 O O . LYS A 1 255 ? 12.938 -3.451 0.258 1 96.44 255 LYS A O 1
ATOM 1912 N N . SER A 1 256 ? 14.281 -5.246 0.609 1 92.75 256 SER A N 1
ATOM 1913 C CA . SER A 1 256 ? 13.68 -5.539 1.904 1 92.75 256 SER A CA 1
ATOM 1914 C C . SER A 1 256 ? 14.203 -4.598 2.984 1 92.75 256 SER A C 1
ATOM 1916 O O . SER A 1 256 ? 15.039 -3.736 2.711 1 92.75 256 SER A O 1
ATOM 1918 N N . GLY A 1 257 ? 13.656 -4.695 4.195 1 90.56 257 GLY A N 1
ATOM 1919 C CA . GLY A 1 257 ? 14.039 -3.795 5.273 1 90.56 257 GLY A CA 1
ATOM 1920 C C . GLY A 1 257 ? 13.391 -2.428 5.168 1 90.56 257 GLY A C 1
ATOM 1921 O O . GLY A 1 257 ? 14.055 -1.404 5.336 1 90.56 257 GLY A O 1
ATOM 1922 N N . THR A 1 258 ? 12.125 -2.424 4.773 1 87.06 258 THR A N 1
ATOM 1923 C CA . THR A 1 258 ? 11.383 -1.172 4.629 1 87.06 258 THR A CA 1
ATOM 1924 C C . THR A 1 258 ? 11.172 -0.512 5.988 1 87.06 258 THR A C 1
ATOM 1926 O O . THR A 1 258 ? 10.938 0.696 6.066 1 87.06 258 THR A O 1
ATOM 1929 N N . THR A 1 259 ? 11.289 -1.284 7.059 1 85.25 259 THR A N 1
ATOM 1930 C CA . THR A 1 259 ? 11.078 -0.812 8.422 1 85.25 259 THR A CA 1
ATOM 1931 C C . THR A 1 259 ? 12.336 -1 9.258 1 85.25 259 THR A C 1
ATOM 1933 O O . THR A 1 259 ? 13.258 -1.716 8.859 1 85.25 259 THR A O 1
ATOM 1936 N N . ALA A 1 260 ? 12.336 -0.318 10.43 1 82.19 260 ALA A N 1
ATOM 1937 C CA . ALA A 1 260 ? 13.461 -0.505 11.352 1 82.19 260 ALA A CA 1
ATOM 1938 C C . ALA A 1 260 ? 13.562 -1.959 11.797 1 82.19 260 ALA A C 1
ATOM 1940 O O . ALA A 1 260 ? 14.656 -2.531 11.82 1 82.19 260 ALA A O 1
ATOM 1941 N N . ALA A 1 261 ? 12.469 -2.582 12.047 1 78.38 261 ALA A N 1
ATOM 1942 C CA . ALA A 1 261 ? 12.438 -3.986 12.445 1 78.38 261 ALA A CA 1
ATOM 1943 C C . ALA A 1 261 ? 12.883 -4.887 11.297 1 78.38 261 ALA A C 1
ATOM 1945 O O . ALA A 1 261 ? 13.633 -5.848 11.516 1 78.38 261 ALA A O 1
ATOM 1946 N N . GLY A 1 262 ? 12.477 -4.559 10.164 1 80.38 262 GLY A N 1
ATOM 1947 C CA . GLY A 1 262 ? 12.906 -5.309 8.992 1 80.38 262 GLY A CA 1
ATOM 1948 C C . GLY A 1 262 ? 14.398 -5.211 8.734 1 80.38 262 GLY A C 1
ATOM 1949 O O . GLY A 1 262 ? 15.031 -6.199 8.359 1 80.38 262 GLY A O 1
ATOM 1950 N N . ARG A 1 263 ? 14.93 -4.012 8.906 1 80.75 263 ARG A N 1
ATOM 1951 C CA . ARG A 1 263 ? 16.359 -3.812 8.727 1 80.75 263 ARG A CA 1
ATOM 1952 C C . ARG A 1 263 ? 17.156 -4.637 9.734 1 80.75 263 ARG A C 1
ATOM 1954 O O . ARG A 1 263 ? 18.172 -5.238 9.383 1 80.75 263 ARG A O 1
ATOM 1961 N N . GLN A 1 264 ? 16.672 -4.703 10.922 1 79.5 264 GLN A N 1
ATOM 1962 C CA . GLN A 1 264 ? 17.312 -5.527 11.93 1 79.5 264 GLN A CA 1
ATOM 1963 C C . GLN A 1 264 ? 17.25 -7.004 11.562 1 79.5 264 GLN A C 1
ATOM 1965 O O . GLN A 1 264 ? 18.234 -7.734 11.727 1 79.5 264 GLN A O 1
ATOM 1970 N N . ALA A 1 265 ? 16.141 -7.449 11.062 1 77.19 265 ALA A N 1
ATOM 1971 C CA . ALA A 1 265 ? 15.984 -8.836 10.625 1 77.19 265 ALA A CA 1
ATOM 1972 C C . ALA A 1 265 ? 16.906 -9.156 9.461 1 77.19 265 ALA A C 1
ATOM 1974 O O . ALA A 1 265 ? 17.531 -10.219 9.422 1 77.19 265 ALA A O 1
ATOM 1975 N N . ALA A 1 266 ? 17.016 -8.258 8.555 1 70.94 266 ALA A N 1
ATOM 1976 C CA . ALA A 1 266 ? 17.906 -8.43 7.41 1 70.94 266 ALA A CA 1
ATOM 1977 C C . ALA A 1 266 ? 19.359 -8.516 7.855 1 70.94 266 ALA A C 1
ATOM 1979 O O . ALA A 1 266 ? 20.125 -9.336 7.344 1 70.94 266 ALA A O 1
ATOM 1980 N N . LYS A 1 267 ? 19.719 -7.637 8.758 1 71.88 267 LYS A N 1
ATOM 1981 C CA . LYS A 1 267 ? 21.078 -7.652 9.289 1 71.88 267 LYS A CA 1
ATOM 1982 C C . LYS A 1 267 ? 21.406 -9 9.922 1 71.88 267 LYS A C 1
ATOM 1984 O O . LYS A 1 267 ? 22.5 -9.539 9.719 1 71.88 267 LYS A O 1
ATOM 1989 N N . SER A 1 268 ? 20.469 -9.492 10.578 1 68.75 268 SER A N 1
ATOM 1990 C CA . SER A 1 268 ? 20.672 -10.797 11.219 1 68.75 268 SER A CA 1
ATOM 1991 C C . SER A 1 268 ? 20.766 -11.906 10.18 1 68.75 268 SER A C 1
ATOM 1993 O O . SER A 1 268 ? 21.531 -12.859 10.359 1 68.75 268 SER A O 1
ATOM 1995 N N . HIS A 1 269 ? 20.156 -11.727 9.117 1 65.06 269 HIS A N 1
ATOM 1996 C CA . HIS A 1 269 ? 20.094 -12.742 8.078 1 65.06 269 HIS A CA 1
ATOM 1997 C C . HIS A 1 269 ? 21.328 -12.688 7.184 1 65.06 269 HIS A C 1
ATOM 1999 O O . HIS A 1 269 ? 21.938 -13.719 6.891 1 65.06 269 HIS A O 1
ATOM 2005 N N . THR A 1 270 ? 21.688 -11.438 6.719 1 61.44 270 THR A N 1
ATOM 2006 C CA . THR A 1 270 ? 22.75 -11.328 5.738 1 61.44 270 THR A CA 1
ATOM 2007 C C . THR A 1 270 ? 24.016 -10.742 6.375 1 61.44 270 THR A C 1
ATOM 2009 O O . THR A 1 270 ? 25.094 -10.82 5.801 1 61.44 270 THR A O 1
ATOM 2012 N N . GLY A 1 271 ? 23.891 -10.172 7.57 1 53.75 271 GLY A N 1
ATOM 2013 C CA . GLY A 1 271 ? 25.031 -9.477 8.156 1 53.75 271 GLY A CA 1
ATOM 2014 C C . GLY A 1 271 ? 25.281 -8.109 7.543 1 53.75 271 GLY A C 1
ATOM 2015 O O . GLY A 1 271 ? 26.172 -7.379 7.977 1 53.75 271 GLY A O 1
ATOM 2016 N N . SER A 1 272 ? 24.547 -7.688 6.574 1 52.38 272 SER A N 1
ATOM 2017 C CA . SER A 1 272 ? 24.781 -6.441 5.855 1 52.38 272 SER A CA 1
ATOM 2018 C C . SER A 1 272 ? 24.125 -5.262 6.555 1 52.38 272 SER A C 1
ATOM 2020 O O . SER A 1 272 ? 23.109 -5.43 7.238 1 52.38 272 SER A O 1
ATOM 2022 N N . LEU A 1 273 ? 24.828 -4.035 6.66 1 51.53 273 LEU A N 1
ATOM 2023 C CA . LEU A 1 273 ? 24.234 -2.811 7.18 1 51.53 273 LEU A CA 1
ATOM 2024 C C . LEU A 1 273 ? 23.078 -2.354 6.297 1 51.53 273 LEU A C 1
ATOM 2026 O O . LEU A 1 273 ? 23.219 -2.242 5.078 1 51.53 273 LEU A O 1
ATOM 2030 N N . ALA A 1 274 ? 21.891 -2.414 6.805 1 54.12 274 ALA A N 1
ATOM 2031 C CA . ALA A 1 274 ? 20.719 -1.949 6.07 1 54.12 274 ALA A CA 1
ATOM 2032 C C . ALA A 1 274 ? 20.547 -0.437 6.199 1 54.12 274 ALA A C 1
ATOM 2034 O O . ALA A 1 274 ? 20.453 0.092 7.305 1 54.12 274 ALA A O 1
ATOM 2035 N N . GLY A 1 275 ? 20.906 0.296 5.105 1 61.66 275 GLY A N 1
ATOM 2036 C CA . GLY A 1 275 ? 20.75 1.741 5.059 1 61.66 275 GLY A CA 1
ATOM 2037 C C . GLY A 1 275 ? 19.312 2.188 5.016 1 61.66 275 GLY A C 1
ATOM 2038 O O . GLY A 1 275 ? 18.391 1.362 5.098 1 61.66 275 GLY A O 1
ATOM 2039 N N . SER A 1 276 ? 19.109 3.408 5.016 1 83.25 276 SER A N 1
ATOM 2040 C CA . SER A 1 276 ? 17.797 4.027 4.91 1 83.25 276 SER A CA 1
ATOM 2041 C C . SER A 1 276 ? 17.047 3.533 3.678 1 83.25 276 SER A C 1
ATOM 2043 O O . SER A 1 276 ? 17.562 3.613 2.559 1 83.25 276 SER A O 1
ATOM 2045 N N . TYR A 1 277 ? 15.906 2.943 3.922 1 90.69 277 TYR A N 1
ATOM 2046 C CA . TYR A 1 277 ? 15.078 2.449 2.826 1 90.69 277 TYR A CA 1
ATOM 2047 C C . TYR A 1 277 ? 14.711 3.578 1.873 1 90.69 277 TYR A C 1
ATOM 2049 O O . TYR A 1 277 ? 14.875 3.453 0.658 1 90.69 277 TYR A O 1
ATOM 2057 N N . ALA A 1 278 ? 14.234 4.664 2.42 1 90.25 278 ALA A N 1
ATOM 2058 C CA . ALA A 1 278 ? 13.789 5.793 1.604 1 90.25 278 ALA A CA 1
ATOM 2059 C C . ALA A 1 278 ? 14.938 6.332 0.748 1 90.25 278 ALA A C 1
ATOM 2061 O O . ALA A 1 278 ? 14.742 6.645 -0.429 1 90.25 278 ALA A O 1
ATOM 2062 N N . MET A 1 279 ? 16.094 6.441 1.3 1 93.19 279 MET A N 1
ATOM 2063 C CA . MET A 1 279 ? 17.25 6.91 0.564 1 93.19 279 MET A CA 1
ATOM 2064 C C . MET A 1 279 ? 17.609 5.953 -0.566 1 93.19 279 MET A C 1
ATOM 2066 O O . MET A 1 279 ? 17.797 6.375 -1.708 1 93.19 279 MET A O 1
ATOM 2070 N N . THR A 1 280 ? 17.641 4.617 -0.233 1 95.31 280 THR A N 1
ATOM 2071 C CA . THR A 1 280 ? 18.016 3.617 -1.23 1 95.31 280 THR A CA 1
ATOM 2072 C C . THR A 1 280 ? 17.047 3.645 -2.406 1 95.31 280 THR A C 1
ATOM 2074 O O . THR A 1 280 ? 17.453 3.619 -3.566 1 95.31 280 THR A O 1
ATOM 2077 N N . VAL A 1 281 ? 15.797 3.75 -2.135 1 96.19 281 VAL A N 1
ATOM 2078 C CA . VAL A 1 281 ? 14.766 3.754 -3.166 1 96.19 281 VAL A CA 1
ATOM 2079 C C . VAL A 1 281 ? 14.945 4.969 -4.074 1 96.19 281 VAL A C 1
ATOM 2081 O O . VAL A 1 281 ? 14.891 4.848 -5.301 1 96.19 281 VAL A O 1
ATOM 2084 N N . ASP A 1 282 ? 15.156 6.133 -3.488 1 96.38 282 ASP A N 1
ATOM 2085 C CA . ASP A 1 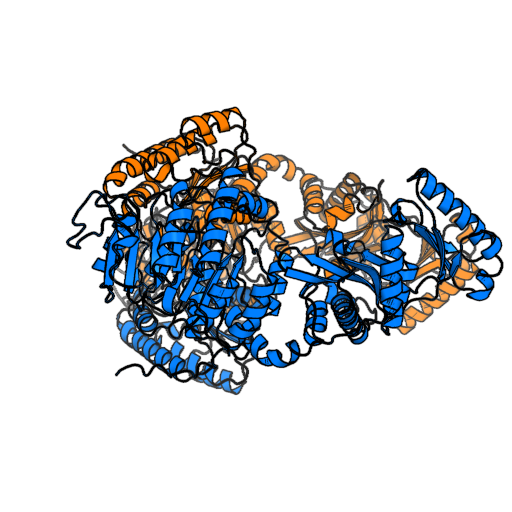282 ? 15.344 7.359 -4.262 1 96.38 282 ASP A CA 1
ATOM 2086 C C . ASP A 1 282 ? 16.547 7.246 -5.184 1 96.38 282 ASP A C 1
ATOM 2088 O O . ASP A 1 282 ? 16.5 7.68 -6.34 1 96.38 282 ASP A O 1
ATOM 2092 N N . LEU A 1 283 ? 17.641 6.664 -4.621 1 97.25 283 LEU A N 1
ATOM 2093 C CA . LEU A 1 283 ? 18.859 6.547 -5.41 1 97.25 283 LEU A CA 1
ATOM 2094 C C . LEU A 1 283 ? 18.656 5.582 -6.578 1 97.25 283 LEU A C 1
ATOM 2096 O O . LEU A 1 283 ? 19.141 5.828 -7.68 1 97.25 283 LEU A O 1
ATOM 2100 N N . LEU A 1 284 ? 17.969 4.492 -6.328 1 98.12 284 LEU A N 1
ATOM 2101 C CA . LEU A 1 284 ? 17.703 3.523 -7.391 1 98.12 284 LEU A CA 1
ATOM 2102 C C . LEU A 1 284 ? 16.812 4.133 -8.469 1 98.12 284 LEU A C 1
ATOM 2104 O O . LEU A 1 284 ? 17.094 3.977 -9.664 1 98.12 284 LEU A O 1
ATOM 2108 N N . ARG A 1 285 ? 15.812 4.852 -8.07 1 97.25 285 ARG A N 1
ATOM 2109 C CA . ARG A 1 285 ? 14.906 5.484 -9.023 1 97.25 285 ARG A CA 1
ATOM 2110 C C . ARG A 1 285 ? 15.625 6.562 -9.828 1 97.25 285 ARG A C 1
ATOM 2112 O O . ARG A 1 285 ? 15.328 6.77 -11.008 1 97.25 285 ARG A O 1
ATOM 2119 N N . GLN A 1 286 ? 16.594 7.227 -9.211 1 96.75 286 GLN A N 1
ATOM 2120 C CA . GLN A 1 286 ? 17.391 8.266 -9.867 1 96.75 286 GLN A CA 1
ATOM 2121 C C . GLN A 1 286 ? 18.047 7.73 -11.133 1 96.75 286 GLN A C 1
ATOM 2123 O O . GLN A 1 286 ? 18.219 8.461 -12.109 1 96.75 286 GLN A O 1
ATOM 2128 N N . VAL A 1 287 ? 18.359 6.426 -11.094 1 97.12 287 VAL A N 1
ATOM 2129 C CA . VAL A 1 287 ? 19.125 5.875 -12.219 1 97.12 287 VAL A CA 1
ATOM 2130 C C . VAL A 1 287 ? 18.203 4.988 -13.07 1 97.12 287 VAL A C 1
ATOM 2132 O O . VAL A 1 287 ? 18.688 4.121 -13.805 1 97.12 287 VAL A O 1
ATOM 2135 N N . GLY A 1 288 ? 16.906 5.113 -12.922 1 97.38 288 GLY A N 1
ATOM 2136 C CA . GLY A 1 288 ? 15.945 4.527 -13.844 1 97.38 288 GLY A CA 1
ATOM 2137 C C . GLY A 1 288 ? 15.484 3.143 -13.43 1 97.38 288 GLY A C 1
ATOM 2138 O O . GLY A 1 288 ? 14.844 2.436 -14.211 1 97.38 288 GLY A O 1
ATOM 2139 N N . ILE A 1 289 ? 15.82 2.697 -12.25 1 98.56 289 ILE A N 1
ATOM 2140 C CA . ILE A 1 289 ? 15.414 1.383 -11.758 1 98.56 289 ILE A CA 1
ATOM 2141 C C . ILE A 1 289 ? 13.977 1.442 -11.25 1 98.56 289 ILE A C 1
ATOM 2143 O O . ILE A 1 289 ? 13.594 2.393 -10.562 1 98.56 289 ILE A O 1
ATOM 2147 N N . SER A 1 290 ? 13.141 0.474 -11.664 1 98.38 290 SER A N 1
ATOM 2148 C CA . SER A 1 290 ? 11.805 0.305 -11.094 1 98.38 290 SER A CA 1
ATOM 2149 C C . SER A 1 290 ? 11.867 -0.421 -9.75 1 98.38 290 SER A C 1
ATOM 2151 O O . SER A 1 290 ? 12.227 -1.6 -9.695 1 98.38 290 SER A O 1
ATOM 2153 N N . VAL A 1 291 ? 11.523 0.267 -8.703 1 98.12 291 VAL A N 1
ATOM 2154 C CA . VAL A 1 291 ? 11.547 -0.334 -7.375 1 98.12 291 VAL A CA 1
ATOM 2155 C C . VAL A 1 291 ? 10.141 -0.755 -6.969 1 98.12 291 VAL A C 1
ATOM 2157 O O . VAL A 1 291 ? 9.203 0.052 -7.012 1 98.12 291 VAL A O 1
ATOM 2160 N N . VAL A 1 292 ? 9.922 -2.021 -6.648 1 97.56 292 VAL A N 1
ATOM 2161 C CA . VAL A 1 292 ? 8.625 -2.502 -6.188 1 97.56 292 VAL A CA 1
ATOM 2162 C C . VAL A 1 292 ? 8.617 -2.605 -4.664 1 97.56 292 VAL A C 1
ATOM 2164 O O . VAL A 1 292 ? 9.656 -2.857 -4.051 1 97.56 292 VAL A O 1
ATOM 2167 N N . HIS A 1 293 ? 7.484 -2.414 -4.074 1 95.56 293 HIS A N 1
ATOM 2168 C CA . HIS A 1 293 ? 7.359 -2.363 -2.621 1 95.56 293 HIS A CA 1
ATOM 2169 C C . HIS A 1 293 ? 7 -3.73 -2.049 1 95.56 293 HIS A C 1
ATOM 2171 O O . HIS A 1 293 ? 7.547 -4.141 -1.023 1 95.56 293 HIS A O 1
ATOM 2177 N N . ASP A 1 294 ? 6.078 -4.406 -2.701 1 95.25 294 ASP A N 1
ATOM 2178 C CA . ASP A 1 294 ? 5.609 -5.699 -2.211 1 95.25 294 ASP A CA 1
ATOM 2179 C C . ASP A 1 294 ? 6.301 -6.848 -2.939 1 95.25 294 ASP A C 1
ATOM 2181 O O . ASP A 1 294 ? 6.562 -6.762 -4.141 1 95.25 294 ASP A O 1
ATOM 2185 N N . SER A 1 295 ? 6.539 -7.902 -2.211 1 95.56 295 SER A N 1
ATOM 2186 C CA . SER A 1 295 ? 7.305 -9.008 -2.777 1 95.56 295 SER A CA 1
ATOM 2187 C C . SER A 1 295 ? 6.539 -9.695 -3.9 1 95.56 295 SER A C 1
ATOM 2189 O O . SER A 1 295 ? 7.141 -10.219 -4.84 1 95.56 295 SER A O 1
ATOM 2191 N N . ASP A 1 296 ? 5.215 -9.688 -3.875 1 93.69 296 ASP A N 1
ATOM 2192 C CA . ASP A 1 296 ? 4.43 -10.367 -4.898 1 93.69 296 ASP A CA 1
ATOM 2193 C C . ASP A 1 296 ? 4.246 -9.484 -6.129 1 93.69 296 ASP A C 1
ATOM 2195 O O . ASP A 1 296 ? 3.523 -9.844 -7.059 1 93.69 296 ASP A O 1
ATOM 2199 N N . GLU A 1 297 ? 4.926 -8.344 -6.145 1 96 297 GLU A N 1
ATOM 2200 C CA . GLU A 1 297 ? 4.957 -7.473 -7.312 1 96 297 GLU A CA 1
ATOM 2201 C C . GLU A 1 297 ? 6.18 -7.754 -8.188 1 96 297 GLU A C 1
ATOM 2203 O O . GLU A 1 297 ? 6.234 -7.328 -9.344 1 96 297 GLU A O 1
ATOM 2208 N N . ILE A 1 298 ? 7.184 -8.438 -7.66 1 97.12 298 ILE A N 1
ATOM 2209 C CA . ILE A 1 298 ? 8.461 -8.617 -8.336 1 97.12 298 ILE A CA 1
ATOM 2210 C C . ILE A 1 298 ? 8.242 -9.25 -9.711 1 97.12 298 ILE A C 1
ATOM 2212 O O . ILE A 1 298 ? 8.57 -8.656 -10.734 1 97.12 298 ILE A O 1
ATOM 2216 N N . LEU A 1 299 ? 7.602 -10.359 -9.75 1 96.38 299 LEU A N 1
ATOM 2217 C CA . LEU A 1 299 ? 7.531 -11.148 -10.977 1 96.38 299 LEU A CA 1
ATOM 2218 C C . LEU A 1 299 ? 6.547 -10.531 -11.961 1 96.38 299 LEU A C 1
ATOM 2220 O O . LEU A 1 299 ? 6.844 -10.422 -13.156 1 96.38 299 LEU A O 1
ATOM 2224 N N . PRO A 1 300 ? 5.328 -10.047 -11.477 1 95.75 300 PRO A N 1
ATOM 2225 C CA . PRO A 1 300 ? 4.414 -9.414 -12.43 1 95.75 300 PRO A CA 1
ATOM 2226 C C . PRO A 1 300 ? 5.031 -8.211 -13.133 1 95.75 300 PRO A C 1
ATOM 2228 O O . PRO A 1 300 ? 4.887 -8.055 -14.344 1 95.75 300 PRO A O 1
ATOM 2231 N N . VAL A 1 301 ? 5.754 -7.422 -12.422 1 97.81 301 VAL A N 1
ATOM 2232 C CA . VAL A 1 301 ? 6.359 -6.227 -13 1 97.81 301 VAL A CA 1
ATOM 2233 C C . VAL A 1 301 ? 7.52 -6.625 -13.914 1 97.81 301 VAL A C 1
ATOM 2235 O O . VAL A 1 301 ? 7.664 -6.09 -15.016 1 97.81 301 VAL A O 1
ATOM 2238 N N . ALA A 1 302 ? 8.328 -7.602 -13.445 1 98 302 ALA A N 1
ATOM 2239 C CA . ALA A 1 302 ? 9.438 -8.086 -14.273 1 98 302 ALA A CA 1
ATOM 2240 C C . ALA A 1 302 ? 8.922 -8.656 -15.594 1 98 302 ALA A C 1
ATOM 2242 O O . ALA A 1 302 ? 9.484 -8.391 -16.656 1 98 302 ALA A O 1
ATOM 2243 N N . GLU A 1 303 ? 7.848 -9.422 -15.555 1 96.38 303 GLU A N 1
ATOM 2244 C CA . GLU A 1 303 ? 7.254 -10 -16.75 1 96.38 303 GLU A CA 1
ATOM 2245 C C . GLU A 1 303 ? 6.789 -8.914 -17.719 1 96.38 303 GLU A C 1
ATOM 2247 O O . GLU A 1 303 ? 7.094 -8.961 -18.906 1 96.38 303 GLU A O 1
ATOM 2252 N N . GLY A 1 304 ? 6.02 -7.953 -17.188 1 96.5 304 GLY A N 1
ATOM 2253 C CA . GLY A 1 304 ? 5.539 -6.859 -18.016 1 96.5 304 GLY A CA 1
ATOM 2254 C C . GLY A 1 304 ? 6.656 -6.094 -18.688 1 96.5 304 GLY A C 1
ATOM 2255 O O . GLY A 1 304 ? 6.602 -5.852 -19.906 1 96.5 304 GLY A O 1
ATOM 2256 N N . LEU A 1 305 ? 7.68 -5.773 -17.938 1 97.81 305 LEU A N 1
ATOM 2257 C CA . LEU A 1 305 ? 8.805 -5.016 -18.469 1 97.81 305 LEU A CA 1
ATOM 2258 C C . LEU A 1 305 ? 9.594 -5.848 -19.484 1 97.81 305 LEU A C 1
ATOM 2260 O O . LEU A 1 305 ? 10.125 -5.312 -20.453 1 97.81 305 LEU A O 1
ATOM 2264 N N . SER A 1 306 ? 9.711 -7.148 -19.219 1 96.62 306 SER A N 1
ATOM 2265 C CA . SER A 1 306 ? 10.438 -8.023 -20.141 1 96.62 306 SER A CA 1
ATOM 2266 C C . SER A 1 306 ? 9.781 -8.047 -21.516 1 96.62 306 SER A C 1
ATOM 2268 O O . SER A 1 306 ? 10.469 -8.133 -22.547 1 96.62 306 SER A O 1
ATOM 2270 N N . ARG A 1 307 ? 8.469 -7.871 -21.531 1 94.19 307 ARG A N 1
ATOM 2271 C CA . ARG A 1 307 ? 7.723 -8.039 -22.781 1 94.19 307 ARG A CA 1
ATOM 2272 C C . ARG A 1 307 ? 7.473 -6.691 -23.453 1 94.19 307 ARG A C 1
ATOM 2274 O O . ARG A 1 307 ? 7.59 -6.57 -24.672 1 94.19 307 ARG A O 1
ATOM 2281 N N . MET A 1 308 ? 7.188 -5.68 -22.656 1 96 308 MET A N 1
ATOM 2282 C CA . MET A 1 308 ? 6.711 -4.434 -23.25 1 96 308 MET A CA 1
ATOM 2283 C C . MET A 1 308 ? 7.773 -3.344 -23.141 1 96 308 MET A C 1
ATOM 2285 O O . MET A 1 308 ? 7.711 -2.346 -23.859 1 96 308 MET A O 1
ATOM 2289 N N . GLN A 1 309 ? 8.703 -3.402 -22.266 1 96.88 309 GLN A N 1
ATOM 2290 C CA . GLN A 1 309 ? 9.938 -2.637 -22.141 1 96.88 309 GLN A CA 1
ATOM 2291 C C . GLN A 1 309 ? 9.664 -1.223 -21.641 1 96.88 309 GLN A C 1
ATOM 2293 O O . GLN A 1 309 ? 10.344 -0.742 -20.734 1 96.88 309 GLN A O 1
ATOM 2298 N N . LYS A 1 310 ? 8.695 -0.464 -22.203 1 97.81 310 LYS A N 1
ATOM 2299 C CA . LYS A 1 310 ? 8.414 0.916 -21.812 1 97.81 310 LYS A CA 1
ATOM 2300 C C . LYS A 1 310 ? 7.102 1.403 -22.422 1 97.81 310 LYS A C 1
ATOM 2302 O O . LYS A 1 310 ? 6.523 0.735 -23.281 1 97.81 310 LYS A O 1
ATOM 2307 N N . ALA A 1 311 ? 6.582 2.518 -21.859 1 98 311 ALA A N 1
ATOM 2308 C CA . ALA A 1 311 ? 5.488 3.281 -22.453 1 98 311 ALA A CA 1
ATOM 2309 C C . ALA A 1 311 ? 5.918 4.715 -22.75 1 98 311 ALA A C 1
ATOM 2311 O O . ALA A 1 311 ? 6.867 5.227 -22.156 1 98 311 ALA A O 1
ATOM 2312 N N . ALA A 1 312 ? 5.266 5.328 -23.641 1 96.81 312 ALA A N 1
ATOM 2313 C CA . ALA A 1 312 ? 5.602 6.699 -24.016 1 96.81 312 ALA A CA 1
ATOM 2314 C C . ALA A 1 312 ? 5.262 7.68 -22.906 1 96.81 312 ALA A C 1
ATOM 2316 O O . ALA A 1 312 ? 5.852 8.758 -22.812 1 96.81 312 ALA A O 1
ATOM 2317 N N . GLY A 1 313 ? 4.293 7.305 -22.141 1 97.06 313 GLY A N 1
ATOM 2318 C CA . GLY A 1 313 ? 3.881 8.188 -21.062 1 97.06 313 GLY A CA 1
ATOM 2319 C C . GLY A 1 313 ? 3.004 7.496 -20.031 1 97.06 313 GLY A C 1
ATOM 2320 O O . GLY A 1 313 ? 2.99 6.266 -19.938 1 97.06 313 GLY A O 1
ATOM 2321 N N . LYS A 1 314 ? 2.312 8.383 -19.203 1 97.38 314 LYS A N 1
ATOM 2322 C CA . LYS A 1 314 ? 1.596 7.879 -18.031 1 97.38 314 LYS A CA 1
ATOM 2323 C C . LYS A 1 314 ? 0.086 7.934 -18.25 1 97.38 314 LYS A C 1
ATOM 2325 O O . LYS A 1 314 ? -0.687 7.582 -17.359 1 97.38 314 LYS A O 1
ATOM 2330 N N . ARG A 1 315 ? -0.396 8.406 -19.5 1 98.25 315 ARG A N 1
ATOM 2331 C CA . ARG A 1 315 ? -1.826 8.508 -19.766 1 98.25 315 ARG A CA 1
ATOM 2332 C C . ARG A 1 315 ? -2.404 7.156 -20.172 1 98.25 315 ARG A C 1
ATOM 2334 O O . ARG A 1 315 ? -2.037 6.605 -21.219 1 98.25 315 ARG A O 1
ATOM 2341 N N . VAL A 1 316 ? -3.398 6.637 -19.344 1 98.81 316 VAL A N 1
ATOM 2342 C CA . VAL A 1 316 ? -3.92 5.289 -19.531 1 98.81 316 VAL A CA 1
ATOM 2343 C C . VAL A 1 316 ? -5.383 5.355 -19.969 1 98.81 316 VAL A C 1
ATOM 2345 O O . VAL A 1 316 ? -6.164 6.133 -19.422 1 98.81 316 VAL A O 1
ATOM 2348 N N . ALA A 1 317 ? -5.754 4.652 -20.984 1 98.88 317 ALA A N 1
ATOM 2349 C CA . ALA A 1 317 ? -7.152 4.375 -21.297 1 98.88 317 ALA A CA 1
ATOM 2350 C C . ALA A 1 317 ? -7.602 3.049 -20.688 1 98.88 317 ALA A C 1
ATOM 2352 O O . ALA A 1 317 ? -6.992 2.006 -20.953 1 98.88 317 ALA A O 1
ATOM 2353 N N . ILE A 1 318 ? -8.641 3.098 -19.922 1 98.62 318 ILE A N 1
ATOM 2354 C CA . ILE A 1 318 ? -9.203 1.904 -19.297 1 98.62 318 ILE A CA 1
ATOM 2355 C C . ILE A 1 318 ? -10.406 1.422 -20.094 1 98.62 318 ILE A C 1
ATOM 2357 O O . ILE A 1 318 ? -11.32 2.197 -20.375 1 98.62 318 ILE A O 1
ATOM 2361 N N . LEU A 1 319 ? -10.383 0.212 -20.531 1 98.69 319 LEU A N 1
ATOM 2362 C CA . LEU A 1 319 ? -11.523 -0.479 -21.125 1 98.69 319 LEU A CA 1
ATOM 2363 C C . LEU A 1 319 ? -12.055 -1.562 -20.188 1 98.69 319 LEU A C 1
ATOM 2365 O O . LEU A 1 319 ? -11.32 -2.477 -19.812 1 98.69 319 LEU A O 1
ATOM 2369 N N . SER A 1 320 ? -13.297 -1.451 -19.828 1 97.31 320 SER A N 1
ATOM 2370 C CA . SER A 1 320 ? -13.844 -2.375 -18.828 1 97.31 320 SER A CA 1
ATOM 2371 C C . SER A 1 320 ? -15.211 -2.889 -19.25 1 97.31 320 SER A C 1
ATOM 2373 O O . SER A 1 320 ? -15.891 -2.268 -20.078 1 97.31 320 SER A O 1
ATOM 2375 N N . ASP A 1 321 ? -15.586 -4.043 -18.734 1 94.94 321 ASP A N 1
ATOM 2376 C CA . ASP A 1 321 ? -16.938 -4.562 -18.906 1 94.94 321 ASP A CA 1
ATOM 2377 C C . ASP A 1 321 ? -17.703 -4.543 -17.578 1 94.94 321 ASP A C 1
ATOM 2379 O O . ASP A 1 321 ? -18.75 -5.176 -17.469 1 94.94 321 ASP A O 1
ATOM 2383 N N . GLY A 1 322 ? -17.141 -3.943 -16.609 1 91.06 322 GLY A N 1
ATOM 2384 C CA . GLY A 1 322 ? -17.781 -3.787 -15.312 1 91.06 322 GLY A CA 1
ATOM 2385 C C . GLY A 1 322 ? -17.406 -2.496 -14.609 1 91.06 322 GLY A C 1
ATOM 2386 O O . GLY A 1 322 ? -16.219 -2.174 -14.492 1 91.06 322 GLY A O 1
ATOM 2387 N N . GLY A 1 323 ? -18.375 -1.826 -14.141 1 88.12 323 GLY A N 1
ATOM 2388 C CA . GLY A 1 323 ? -18.172 -0.541 -13.492 1 88.12 323 GLY A CA 1
ATOM 2389 C C . GLY A 1 323 ? -17.344 -0.64 -12.227 1 88.12 323 GLY A C 1
ATOM 2390 O O . GLY A 1 323 ? -16.516 0.232 -11.945 1 88.12 323 GLY A O 1
ATOM 2391 N N . GLY A 1 324 ? -17.547 -1.698 -11.453 1 90.69 324 GLY A N 1
ATOM 2392 C CA . GLY A 1 324 ? -16.766 -1.895 -10.234 1 90.69 324 GLY A CA 1
ATOM 2393 C C . GLY A 1 324 ? -15.273 -2.037 -10.492 1 90.69 324 GLY A C 1
ATOM 2394 O O . GLY A 1 324 ? -14.461 -1.377 -9.844 1 90.69 324 GLY A O 1
ATOM 2395 N N . GLN A 1 325 ? -14.922 -2.822 -11.461 1 93.38 325 GLN A N 1
ATOM 2396 C CA . GLN A 1 325 ? -13.516 -3.029 -11.805 1 93.38 325 GLN A CA 1
ATOM 2397 C C . GLN A 1 325 ? -12.898 -1.752 -12.367 1 93.38 325 GLN A C 1
ATOM 2399 O O . GLN A 1 325 ? -11.727 -1.467 -12.117 1 93.38 325 GLN A O 1
ATOM 2404 N N . ALA A 1 326 ? -13.688 -1.056 -13.117 1 94.94 326 ALA A N 1
ATOM 2405 C CA . ALA A 1 326 ? -13.203 0.211 -13.664 1 94.94 326 ALA A CA 1
ATOM 2406 C C . ALA A 1 326 ? -12.859 1.192 -12.547 1 94.94 326 ALA A C 1
ATOM 2408 O O . ALA A 1 326 ? -11.859 1.908 -12.617 1 94.94 326 ALA A O 1
ATOM 2409 N N . THR A 1 327 ? -13.727 1.237 -11.555 1 94.12 327 THR A N 1
ATOM 2410 C CA . THR A 1 327 ? -13.508 2.121 -10.414 1 94.12 327 THR A CA 1
ATOM 2411 C C . THR A 1 327 ? -12.234 1.729 -9.656 1 94.12 327 THR A C 1
ATOM 2413 O O . THR A 1 327 ? -11.414 2.584 -9.336 1 94.12 327 THR A O 1
ATOM 2416 N N . ILE A 1 328 ? -12.055 0.419 -9.414 1 96.25 328 ILE A N 1
ATOM 2417 C CA . ILE A 1 328 ? -10.883 -0.085 -8.719 1 96.25 328 ILE A CA 1
ATOM 2418 C C . ILE A 1 328 ? -9.625 0.219 -9.531 1 96.25 328 ILE A C 1
ATOM 2420 O O . ILE A 1 328 ? -8.625 0.691 -8.984 1 96.25 328 ILE A O 1
ATOM 2424 N N . ALA A 1 329 ? -9.719 -0.035 -10.805 1 97.56 329 ALA A N 1
ATOM 2425 C CA . ALA A 1 329 ? -8.586 0.229 -11.695 1 97.56 329 ALA A CA 1
ATOM 2426 C C . ALA A 1 329 ? -8.195 1.702 -11.656 1 97.56 329 ALA A C 1
ATOM 2428 O O . ALA A 1 329 ? -7.012 2.033 -11.57 1 97.56 329 ALA A O 1
ATOM 2429 N N . THR A 1 330 ? -9.188 2.561 -11.734 1 96.69 330 THR A N 1
ATOM 2430 C CA . THR A 1 330 ? -8.953 4 -11.703 1 96.69 330 THR A CA 1
ATOM 2431 C C . THR A 1 330 ? -8.234 4.398 -10.414 1 96.69 330 THR A C 1
ATOM 2433 O O . THR A 1 330 ? -7.266 5.16 -10.445 1 96.69 330 THR A O 1
ATOM 2436 N N . ASP A 1 331 ? -8.703 3.855 -9.32 1 96.12 331 ASP A N 1
ATOM 2437 C CA . ASP A 1 331 ? -8.094 4.145 -8.031 1 96.12 331 ASP A CA 1
ATOM 2438 C C . ASP A 1 331 ? -6.633 3.715 -8 1 96.12 331 ASP A C 1
ATOM 2440 O O . ASP A 1 331 ? -5.754 4.5 -7.641 1 96.12 331 ASP A O 1
ATOM 2444 N N . ARG A 1 332 ? -6.336 2.482 -8.406 1 97.19 332 ARG A N 1
ATOM 2445 C CA . ARG A 1 332 ? -4.996 1.911 -8.312 1 97.19 332 ARG A CA 1
ATOM 2446 C C . ARG A 1 332 ? -4.035 2.611 -9.258 1 97.19 332 ARG A C 1
ATOM 2448 O O . ARG A 1 332 ? -2.883 2.875 -8.906 1 97.19 332 ARG A O 1
ATOM 2455 N N . LEU A 1 333 ? -4.527 2.924 -10.461 1 97.75 333 LEU A N 1
ATOM 2456 C CA . LEU A 1 333 ? -3.688 3.627 -11.43 1 97.75 333 LEU A CA 1
ATOM 2457 C C . LEU A 1 333 ? -3.311 5.012 -10.914 1 97.75 333 LEU A C 1
ATOM 2459 O O . LEU A 1 333 ? -2.143 5.402 -10.969 1 97.75 333 LEU A O 1
ATOM 2463 N N . THR A 1 334 ? -4.309 5.691 -10.383 1 96.06 334 THR A N 1
ATOM 2464 C CA . THR A 1 334 ? -4.074 7.039 -9.867 1 96.06 334 THR A CA 1
ATOM 2465 C C . THR A 1 334 ? -3.113 7.012 -8.688 1 96.06 334 THR A C 1
ATOM 2467 O O . THR A 1 334 ? -2.199 7.836 -8.602 1 96.06 334 THR A O 1
ATOM 2470 N N . GLU A 1 335 ? -3.291 6.082 -7.852 1 94.5 335 GLU A N 1
ATOM 2471 C CA . GLU A 1 335 ? -2.418 5.949 -6.688 1 94.5 335 GLU A CA 1
ATOM 2472 C C . GLU A 1 335 ? -0.992 5.598 -7.105 1 94.5 335 GLU A C 1
ATOM 2474 O O . GLU A 1 335 ? -0.034 5.941 -6.41 1 94.5 335 GLU A O 1
ATOM 2479 N N . ALA A 1 336 ? -0.893 4.918 -8.219 1 95.94 336 ALA A N 1
ATOM 2480 C CA . ALA A 1 336 ? 0.422 4.516 -8.711 1 95.94 336 ALA A CA 1
ATOM 2481 C C . ALA A 1 336 ? 1.081 5.648 -9.492 1 95.94 336 ALA A C 1
ATOM 2483 O O . ALA A 1 336 ? 2.152 5.469 -10.078 1 95.94 336 ALA A O 1
ATOM 2484 N N . GLY A 1 337 ? 0.446 6.82 -9.609 1 94.31 337 GLY A N 1
ATOM 2485 C CA . GLY A 1 337 ? 1.024 8 -10.234 1 94.31 337 GLY A CA 1
ATOM 2486 C C . GLY A 1 337 ? 0.674 8.117 -11.711 1 94.31 337 GLY A C 1
ATOM 2487 O O . GLY A 1 337 ? 1.25 8.945 -12.422 1 94.31 337 GLY A O 1
ATOM 2488 N N . LEU A 1 338 ? -0.251 7.293 -12.156 1 97.75 338 LEU A N 1
ATOM 2489 C CA . LEU A 1 338 ? -0.706 7.367 -13.539 1 97.75 338 LEU A CA 1
ATOM 2490 C C . LEU A 1 338 ? -1.906 8.297 -13.664 1 97.75 338 LEU A C 1
ATOM 2492 O O . LEU A 1 338 ? -2.461 8.742 -12.656 1 97.75 338 LEU A O 1
ATOM 2496 N N . GLU A 1 339 ? -2.24 8.656 -14.922 1 96.5 339 GLU A N 1
ATOM 2497 C CA . GLU A 1 339 ? -3.363 9.531 -15.234 1 96.5 339 GLU A CA 1
ATOM 2498 C C . GLU A 1 339 ? -4.316 8.883 -16.234 1 96.5 339 GLU A C 1
ATOM 2500 O O . GLU A 1 339 ? -3.889 8.109 -17.094 1 96.5 339 GLU A O 1
ATOM 2505 N N . LEU A 1 340 ? -5.562 9.242 -16.078 1 97.62 340 LEU A N 1
ATOM 2506 C CA . LEU A 1 340 ? -6.512 8.812 -17.094 1 97.62 340 LEU A CA 1
ATOM 2507 C C . LEU A 1 340 ? -6.438 9.711 -18.312 1 97.62 340 LEU A C 1
ATOM 2509 O O . LEU A 1 340 ? -6.484 10.938 -18.203 1 97.62 340 LEU A O 1
ATOM 2513 N N . ALA A 1 341 ? -6.324 9.086 -19.469 1 98.31 341 ALA A N 1
ATOM 2514 C CA . ALA A 1 341 ? -6.285 9.844 -20.719 1 98.31 341 ALA A CA 1
ATOM 2515 C C . ALA A 1 341 ? -7.613 10.547 -20.969 1 98.31 341 ALA A C 1
ATOM 2517 O O . ALA A 1 341 ? -8.68 10.016 -20.641 1 98.31 341 ALA A O 1
ATOM 2518 N N . THR A 1 342 ? -7.574 11.742 -21.531 1 98 342 THR A N 1
ATOM 2519 C CA . THR A 1 342 ? -8.766 12.398 -22.062 1 98 342 THR A CA 1
ATOM 2520 C C . THR A 1 342 ? -9 12 -23.516 1 98 342 THR A C 1
ATOM 2522 O O . THR A 1 342 ? -8.266 12.43 -24.422 1 98 342 THR A O 1
ATOM 2525 N N . LEU A 1 343 ? -9.984 11.211 -23.734 1 98.62 343 LEU A N 1
ATOM 2526 C CA . LEU A 1 343 ? -10.227 10.688 -25.078 1 98.62 343 LEU A CA 1
ATOM 2527 C C . LEU A 1 343 ? -10.75 11.773 -26 1 98.62 343 LEU A C 1
ATOM 2529 O O . LEU A 1 343 ? -11.562 12.602 -25.594 1 98.62 343 LEU A O 1
ATOM 2533 N N . THR A 1 344 ? -10.289 11.773 -27.234 1 98.5 344 THR A N 1
ATOM 2534 C CA . THR A 1 344 ? -10.766 12.742 -28.219 1 98.5 344 THR A CA 1
ATOM 2535 C C . THR A 1 344 ? -12.227 12.492 -28.562 1 98.5 344 THR A C 1
ATOM 2537 O O . THR A 1 344 ? -12.75 11.406 -28.312 1 98.5 344 THR A O 1
ATOM 2540 N N . GLU A 1 345 ? -12.867 13.461 -29.125 1 97.88 345 GLU A N 1
ATOM 2541 C CA . GLU A 1 345 ? -14.25 13.305 -29.562 1 97.88 345 GLU A CA 1
ATOM 2542 C C . GLU A 1 345 ? -14.359 12.266 -30.672 1 97.88 345 GLU A C 1
ATOM 2544 O O . GLU A 1 345 ? -15.352 11.539 -30.766 1 97.88 345 GLU A O 1
ATOM 2549 N N . GLU A 1 346 ? -13.367 12.234 -31.516 1 98.31 346 GLU A N 1
ATOM 2550 C CA . GLU A 1 346 ? -13.328 11.25 -32.594 1 98.31 346 GLU A CA 1
ATOM 2551 C C . GLU A 1 346 ? -13.32 9.828 -32.031 1 98.31 346 GLU A C 1
ATOM 2553 O O . GLU A 1 346 ? -14.055 8.961 -32.531 1 98.31 346 GLU A O 1
ATOM 2558 N N . THR A 1 347 ? -12.492 9.648 -31.062 1 98.69 347 THR A N 1
ATOM 2559 C CA . THR A 1 347 ? -12.414 8.344 -30.406 1 98.69 347 THR A CA 1
ATOM 2560 C C . THR A 1 347 ? -13.75 7.98 -29.75 1 98.69 347 THR A C 1
ATOM 2562 O O . THR A 1 347 ? -14.242 6.863 -29.938 1 98.69 347 THR A O 1
ATOM 2565 N N . GLN A 1 348 ? -14.336 8.883 -29.031 1 98.38 348 GLN A N 1
ATOM 2566 C CA . GLN A 1 348 ? -15.609 8.633 -28.359 1 98.38 348 GLN A CA 1
ATOM 2567 C C . GLN A 1 348 ? -16.719 8.352 -29.359 1 98.38 348 GLN A C 1
ATOM 2569 O O . GLN A 1 348 ? -17.562 7.484 -29.141 1 98.38 348 GLN A O 1
ATOM 2574 N N . ALA A 1 349 ? -16.688 9.047 -30.516 1 98.25 349 ALA A N 1
ATOM 2575 C CA . ALA A 1 349 ? -17.672 8.82 -31.578 1 98.25 349 ALA A CA 1
ATOM 2576 C C . ALA A 1 349 ? -17.531 7.418 -32.156 1 98.25 349 ALA A C 1
ATOM 2578 O O . ALA A 1 349 ? -18.531 6.746 -32.438 1 98.25 349 ALA A O 1
ATOM 2579 N N . ALA A 1 350 ? -16.312 7.043 -32.406 1 98.69 350 ALA A N 1
ATOM 2580 C CA . ALA A 1 350 ? -16.062 5.703 -32.906 1 98.69 350 ALA A CA 1
ATOM 2581 C C . ALA A 1 350 ? -16.562 4.633 -31.953 1 98.69 350 ALA A C 1
ATOM 2583 O O . ALA A 1 350 ? -17.109 3.611 -32.375 1 98.69 350 ALA A O 1
ATOM 2584 N N . LEU A 1 351 ? -16.344 4.816 -30.641 1 98.62 351 LEU A N 1
ATOM 2585 C CA . LEU A 1 351 ? -16.828 3.883 -29.625 1 98.62 351 LEU A CA 1
ATOM 2586 C C . LEU A 1 351 ? -18.344 3.85 -29.594 1 98.62 351 LEU A C 1
ATOM 2588 O O . LEU A 1 351 ? -18.953 2.775 -29.516 1 98.62 351 LEU A O 1
ATOM 2592 N N . ARG A 1 352 ? -19.016 5.02 -29.688 1 97.62 352 ARG A N 1
ATOM 2593 C CA . ARG A 1 352 ? -20.469 5.105 -29.672 1 97.62 352 ARG A CA 1
ATOM 2594 C C . ARG A 1 352 ? -21.078 4.328 -30.828 1 97.62 352 ARG A C 1
ATOM 2596 O O . ARG A 1 352 ? -22.172 3.789 -30.719 1 97.62 352 ARG A O 1
ATOM 2603 N N . ALA A 1 353 ? -20.359 4.258 -31.891 1 97.75 353 ALA A N 1
ATOM 2604 C CA . ALA A 1 353 ? -20.859 3.627 -33.125 1 97.75 353 ALA A CA 1
ATOM 2605 C C . ALA A 1 353 ? -20.969 2.115 -32.938 1 97.75 353 ALA A C 1
ATOM 2607 O O . ALA A 1 353 ? -21.766 1.464 -33.625 1 97.75 353 ALA A O 1
ATOM 2608 N N . ILE A 1 354 ? -20.234 1.535 -32 1 97.44 354 ILE A N 1
ATOM 2609 C CA . ILE A 1 354 ? -20.188 0.078 -31.953 1 97.44 354 ILE A CA 1
ATOM 2610 C C . ILE A 1 354 ? -20.703 -0.405 -30.594 1 97.44 354 ILE A C 1
ATOM 2612 O O . ILE A 1 354 ? -20.922 -1.604 -30.391 1 97.44 354 ILE A O 1
ATOM 2616 N N . LEU A 1 355 ? -20.906 0.495 -29.641 1 97.12 355 LEU A N 1
ATOM 2617 C CA . LEU A 1 355 ? -21.359 0.115 -28.312 1 97.12 355 LEU A CA 1
ATOM 2618 C C . LEU A 1 355 ? -22.828 0.441 -28.109 1 97.12 355 LEU A C 1
ATOM 2620 O O . LEU A 1 355 ? -23.406 1.208 -28.891 1 97.12 355 LEU A O 1
ATOM 2624 N N . LEU A 1 356 ? -23.438 -0.156 -27.141 1 92.62 356 LEU A N 1
ATOM 2625 C CA . LEU A 1 356 ? -24.812 0.135 -26.766 1 92.62 356 LEU A CA 1
ATOM 2626 C C . LEU A 1 356 ? -24.953 1.57 -26.281 1 92.62 356 LEU A C 1
ATOM 2628 O O . LEU A 1 356 ? -24 2.158 -25.781 1 92.62 356 LEU A O 1
ATOM 2632 N N . PRO A 1 357 ? -26.125 2.15 -26.344 1 88.19 357 PRO A N 1
ATOM 2633 C CA . PRO A 1 357 ? -26.328 3.562 -26.016 1 88.19 357 PRO A CA 1
ATOM 2634 C C . PRO A 1 357 ? -26.016 3.881 -24.562 1 88.19 357 PRO A C 1
ATOM 2636 O O . PRO A 1 357 ? -25.609 5.008 -24.234 1 88.19 357 PRO A O 1
ATOM 2639 N N . HIS A 1 358 ? -26.109 2.961 -23.703 1 84.19 358 HIS A N 1
ATOM 2640 C CA . HIS A 1 358 ? -25.906 3.246 -22.281 1 84.19 358 HIS A CA 1
ATOM 2641 C C . HIS A 1 358 ? -24.469 3.021 -21.859 1 84.19 358 HIS A C 1
ATOM 2643 O O . HIS A 1 358 ? -24.109 3.205 -20.703 1 84.19 358 HIS A O 1
ATOM 2649 N N . ALA A 1 359 ? -23.641 2.668 -22.812 1 91.31 359 ALA A N 1
ATOM 2650 C CA . ALA A 1 359 ? -22.219 2.506 -22.531 1 91.31 359 ALA A CA 1
ATOM 2651 C C . ALA A 1 359 ? -21.562 3.85 -22.234 1 91.31 359 ALA A C 1
ATOM 2653 O O . ALA A 1 359 ? -22.016 4.891 -22.703 1 91.31 359 ALA A O 1
ATOM 2654 N N . ASN A 1 360 ? -20.625 3.826 -21.375 1 93.19 360 ASN A N 1
ATOM 2655 C CA . ASN A 1 360 ? -19.812 5.016 -21.125 1 93.19 360 ASN A CA 1
ATOM 2656 C C . ASN A 1 360 ? -18.625 5.094 -22.078 1 93.19 360 ASN A C 1
ATOM 2658 O O . ASN A 1 360 ? -17.75 4.227 -22.062 1 93.19 360 ASN A O 1
ATOM 2662 N N . THR A 1 361 ? -18.578 6.156 -22.844 1 96.12 361 THR A N 1
ATOM 2663 C CA . THR A 1 361 ? -17.531 6.23 -23.875 1 96.12 361 THR A CA 1
ATOM 2664 C C . THR A 1 361 ? -16.422 7.18 -23.438 1 96.12 361 THR A C 1
ATOM 2666 O O . THR A 1 361 ? -15.438 7.355 -24.156 1 96.12 361 THR A O 1
ATOM 2669 N N . SER A 1 362 ? -16.594 7.781 -22.328 1 95.31 362 SER A N 1
ATOM 2670 C CA . SER A 1 362 ? -15.484 8.523 -21.734 1 95.31 362 SER A CA 1
ATOM 2671 C C . SER A 1 362 ? -14.586 7.613 -20.891 1 95.31 362 SER A C 1
ATOM 2673 O O . SER A 1 362 ? -14.969 6.484 -20.578 1 95.31 362 SER A O 1
ATOM 2675 N N . ASN A 1 363 ? -13.461 8.07 -20.531 1 96.69 363 ASN A N 1
ATOM 2676 C CA . ASN A 1 363 ? -12.516 7.277 -19.75 1 96.69 363 ASN A CA 1
ATOM 2677 C C . ASN A 1 363 ? -12.859 7.293 -18.266 1 96.69 363 ASN A C 1
ATOM 2679 O O . ASN A 1 363 ? -12.945 8.359 -17.656 1 96.69 363 ASN A O 1
ATOM 2683 N N . PRO A 1 364 ? -13.016 6.121 -17.672 1 96.69 364 PRO A N 1
ATOM 2684 C CA . PRO A 1 364 ? -12.891 4.758 -18.203 1 96.69 364 PRO A CA 1
ATOM 2685 C C . PRO A 1 364 ? -14.055 4.363 -19.109 1 96.69 364 PRO A C 1
ATOM 2687 O O . PRO A 1 364 ? -15.203 4.676 -18.797 1 96.69 364 PRO A O 1
ATOM 2690 N N . VAL A 1 365 ? -13.727 3.686 -20.125 1 97.62 365 VAL A N 1
ATOM 2691 C CA . VAL A 1 365 ? -14.742 3.178 -21.047 1 97.62 365 VAL A CA 1
ATOM 2692 C C . VAL A 1 365 ? -15.375 1.915 -20.469 1 97.62 365 VAL A C 1
ATOM 2694 O O . VAL A 1 365 ? -14.672 0.983 -20.078 1 97.62 365 VAL A O 1
ATOM 2697 N N . ASP A 1 366 ? -16.656 1.902 -20.328 1 94.81 366 ASP A N 1
ATOM 2698 C CA . ASP A 1 366 ? -17.422 0.743 -19.906 1 94.81 366 ASP A CA 1
ATOM 2699 C C . ASP A 1 366 ? -18.359 0.267 -21.016 1 94.81 366 ASP A C 1
ATOM 2701 O O . ASP A 1 366 ? -19.312 0.964 -21.375 1 94.81 366 ASP A O 1
ATOM 2705 N N . VAL A 1 367 ? -18.203 -0.943 -21.453 1 94.94 367 VAL A N 1
ATOM 2706 C CA . VAL A 1 367 ? -18.922 -1.404 -22.625 1 94.94 367 VAL A CA 1
ATOM 2707 C C . VAL A 1 367 ? -20.359 -1.773 -22.234 1 94.94 367 VAL A C 1
ATOM 2709 O O . VAL A 1 367 ? -21.172 -2.088 -23.109 1 94.94 367 VAL A O 1
ATOM 2712 N N . ALA A 1 368 ? -20.734 -1.704 -20.984 1 85.06 368 ALA A N 1
ATOM 2713 C CA . ALA A 1 368 ? -22.094 -1.809 -20.438 1 85.06 368 ALA A CA 1
ATOM 2714 C C . ALA A 1 368 ? -22.844 -2.998 -21.031 1 85.06 368 ALA A C 1
ATOM 2716 O O . ALA A 1 368 ? -23.953 -2.846 -21.547 1 85.06 368 ALA A O 1
ATOM 2717 N N . GLY A 1 369 ? -22.328 -4.152 -21.078 1 87 369 GLY A N 1
ATOM 2718 C CA . GLY A 1 369 ? -23.016 -5.375 -21.469 1 87 369 GLY A CA 1
ATOM 2719 C C . GLY A 1 369 ? -22.891 -5.684 -22.938 1 87 369 GLY A C 1
ATOM 2720 O O . GLY A 1 369 ? -23.281 -6.762 -23.391 1 87 369 GLY A O 1
ATOM 2721 N N . THR A 1 370 ? -22.328 -4.754 -23.75 1 92.06 370 THR A N 1
ATOM 2722 C CA . THR A 1 370 ? -22.141 -5.012 -25.172 1 92.06 370 THR A CA 1
ATOM 2723 C C . THR A 1 370 ? -21.359 -6.297 -25.391 1 92.06 370 THR A C 1
ATOM 2725 O O . THR A 1 370 ? -21.641 -7.062 -26.312 1 92.06 370 THR A O 1
ATOM 2728 N N . SER A 1 371 ? -20.422 -6.551 -24.531 1 94 371 SER A N 1
ATOM 2729 C CA . SER A 1 371 ? -19.531 -7.703 -24.688 1 94 371 SER A CA 1
ATOM 2730 C C . SER A 1 371 ? -20.234 -8.992 -24.266 1 94 371 SER A C 1
ATOM 2732 O O . SER A 1 371 ? -19.734 -10.086 -24.547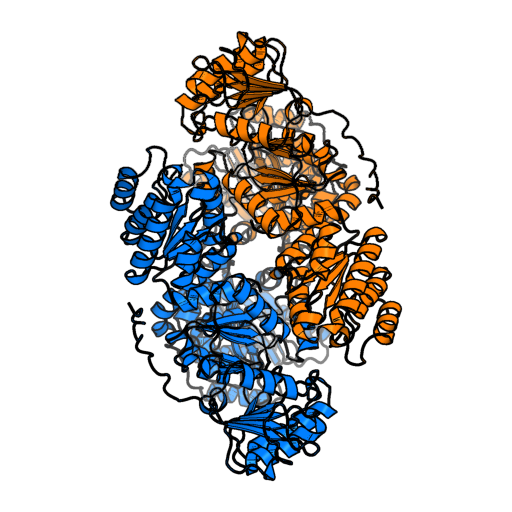 1 94 371 SER A O 1
ATOM 2734 N N . ASP A 1 372 ? -21.406 -8.906 -23.656 1 89.44 372 ASP A N 1
ATOM 2735 C CA . ASP A 1 372 ? -22.125 -10.086 -23.172 1 89.44 372 ASP A CA 1
ATOM 2736 C C . ASP A 1 372 ? -22.578 -10.961 -24.344 1 89.44 372 ASP A C 1
ATOM 2738 O O . ASP A 1 372 ? -22.672 -12.18 -24.219 1 89.44 372 ASP A O 1
ATOM 2742 N N . THR A 1 373 ? -22.906 -10.25 -25.438 1 88.75 373 THR A N 1
ATOM 2743 C CA . THR A 1 373 ? -23.406 -10.977 -26.594 1 88.75 373 THR A CA 1
ATOM 2744 C C . THR A 1 373 ? -22.359 -11.047 -27.688 1 88.75 373 THR A C 1
ATOM 2746 O O . THR A 1 373 ? -22.453 -11.875 -28.594 1 88.75 373 THR A O 1
ATOM 2749 N N . ASP A 1 374 ? -21.344 -10.211 -27.531 1 94.75 374 ASP A N 1
ATOM 2750 C CA . ASP A 1 374 ? -20.266 -10.203 -28.531 1 94.75 374 ASP A CA 1
ATOM 2751 C C . ASP A 1 374 ? -18.953 -9.773 -27.891 1 94.75 374 ASP A C 1
ATOM 2753 O O . ASP A 1 374 ? -18.531 -8.625 -28.047 1 94.75 374 ASP A O 1
ATOM 2757 N N . PRO A 1 375 ? -18.234 -10.727 -27.359 1 96.5 375 PRO A N 1
ATOM 2758 C CA . PRO A 1 375 ? -16.984 -10.375 -26.688 1 96.5 375 PRO A CA 1
ATOM 2759 C C . PRO A 1 375 ? -15.922 -9.852 -27.656 1 96.5 375 PRO A C 1
ATOM 2761 O O . PRO A 1 375 ? -14.938 -9.242 -27.234 1 96.5 375 PRO A O 1
ATOM 2764 N N . TYR A 1 376 ? -16.109 -10.039 -28.984 1 97.81 376 TYR A N 1
ATOM 2765 C CA . TYR A 1 376 ? -15.164 -9.531 -29.984 1 97.81 376 TYR A CA 1
ATOM 2766 C C . TYR A 1 376 ? -15.078 -8.016 -29.938 1 97.81 376 TYR A C 1
ATOM 2768 O O . TYR A 1 376 ? -14.047 -7.434 -30.281 1 97.81 376 TYR A O 1
ATOM 2776 N N . VAL A 1 377 ? -16.078 -7.344 -29.438 1 98 377 VAL A N 1
ATOM 2777 C CA . VAL A 1 377 ? -16.156 -5.887 -29.391 1 98 377 VAL A CA 1
ATOM 2778 C C . VAL A 1 377 ? -15.023 -5.324 -28.547 1 98 377 VAL A C 1
ATOM 2780 O O . VAL A 1 377 ? -14.578 -4.199 -28.766 1 98 377 VAL A O 1
ATOM 2783 N N . LEU A 1 378 ? -14.555 -6.082 -27.547 1 98.5 378 LEU A N 1
ATOM 2784 C CA . LEU A 1 378 ? -13.461 -5.621 -26.688 1 98.5 378 LEU A CA 1
ATOM 2785 C C . LEU A 1 378 ? -12.203 -5.363 -27.516 1 98.5 378 LEU A C 1
ATOM 2787 O O . LEU A 1 378 ? -11.516 -4.359 -27.312 1 98.5 378 LEU A O 1
ATOM 2791 N N . ALA A 1 379 ? -11.883 -6.266 -28.438 1 98.62 379 ALA A N 1
ATOM 2792 C CA . ALA A 1 379 ? -10.727 -6.086 -29.312 1 98.62 379 ALA A CA 1
ATOM 2793 C C . ALA A 1 379 ? -10.906 -4.871 -30.219 1 98.62 379 ALA A C 1
ATOM 2795 O O . ALA A 1 379 ? -9.961 -4.113 -30.438 1 98.62 379 ALA A O 1
ATOM 2796 N N . GLN A 1 380 ? -12.125 -4.688 -30.688 1 98.56 380 GLN A N 1
ATOM 2797 C CA . GLN A 1 380 ? -12.422 -3.535 -31.531 1 98.56 380 GLN A CA 1
ATOM 2798 C C . GLN A 1 380 ? -12.234 -2.229 -30.766 1 98.56 380 GLN A C 1
ATOM 2800 O O . GLN A 1 380 ? -11.688 -1.263 -31.297 1 98.56 380 GLN A O 1
ATOM 2805 N N . CYS A 1 381 ? -12.719 -2.223 -29.547 1 98.81 381 CYS A N 1
ATOM 2806 C CA . CYS A 1 381 ? -12.562 -1.041 -28.703 1 98.81 381 CYS A CA 1
ATOM 2807 C C . CYS A 1 381 ? -11.086 -0.743 -28.453 1 98.81 381 CYS A C 1
ATOM 2809 O O . CYS A 1 381 ? -10.672 0.417 -28.484 1 98.81 381 CYS A O 1
ATOM 2811 N N . LEU A 1 382 ? -10.289 -1.77 -28.188 1 98.75 382 LEU A N 1
ATOM 2812 C CA . LEU A 1 382 ? -8.859 -1.583 -27.969 1 98.75 382 LEU A CA 1
ATOM 2813 C C . LEU A 1 382 ? -8.203 -0.953 -29.188 1 98.75 382 LEU A C 1
ATOM 2815 O O . LEU A 1 382 ? -7.344 -0.075 -29.047 1 98.75 382 LEU A O 1
ATOM 2819 N N . GLU A 1 383 ? -8.609 -1.37 -30.375 1 98.69 383 GLU A N 1
ATOM 2820 C CA . GLU A 1 383 ? -8.062 -0.804 -31.594 1 98.69 383 GLU A CA 1
ATOM 2821 C C . GLU A 1 383 ? -8.406 0.678 -31.734 1 98.69 383 GLU A C 1
ATOM 2823 O O . GLU A 1 383 ? -7.562 1.484 -32.125 1 98.69 383 GLU A O 1
ATOM 2828 N N . ILE A 1 384 ? -9.609 0.98 -31.391 1 98.81 384 ILE A N 1
ATOM 2829 C CA . ILE A 1 384 ? -10.062 2.365 -31.453 1 98.81 384 ILE A CA 1
ATOM 2830 C C . ILE A 1 384 ? -9.266 3.215 -30.469 1 98.81 384 ILE A C 1
ATOM 2832 O O . ILE A 1 384 ? -8.758 4.281 -30.828 1 98.81 384 ILE A O 1
ATOM 2836 N N . LEU A 1 385 ? -9.109 2.746 -29.234 1 98.81 385 LEU A N 1
ATOM 2837 C CA . LEU A 1 385 ? -8.398 3.469 -28.188 1 98.81 385 LEU A CA 1
ATOM 2838 C C . LEU A 1 385 ? -6.918 3.615 -28.531 1 98.81 385 LEU A C 1
ATOM 2840 O O . LEU A 1 385 ? -6.297 4.629 -28.203 1 98.81 385 LEU A O 1
ATOM 2844 N N . GLU A 1 386 ? -6.352 2.572 -29.172 1 98.62 386 GLU A N 1
ATOM 2845 C CA . GLU A 1 386 ? -4.949 2.568 -29.562 1 98.62 386 GLU A CA 1
ATOM 2846 C C . GLU A 1 386 ? -4.641 3.727 -30.516 1 98.62 386 GLU A C 1
ATOM 2848 O O . GLU A 1 386 ? -3.545 4.289 -30.469 1 98.62 386 GLU A O 1
ATOM 2853 N N . ARG A 1 387 ? -5.555 4.188 -31.297 1 98.19 387 ARG A N 1
ATOM 2854 C CA . ARG A 1 387 ? -5.352 5.219 -32.312 1 98.19 387 ARG A CA 1
ATOM 2855 C C . ARG A 1 387 ? -5.414 6.613 -31.703 1 98.19 387 ARG A C 1
ATOM 2857 O O . ARG A 1 387 ? -5.016 7.594 -32.344 1 98.19 387 ARG A O 1
ATOM 2864 N N . ASP A 1 388 ? -5.938 6.699 -30.438 1 98.69 388 ASP A N 1
ATOM 2865 C CA . ASP A 1 388 ? -6.074 8.008 -29.797 1 98.69 388 ASP A CA 1
ATOM 2866 C C . ASP A 1 388 ? -4.711 8.578 -29.422 1 98.69 388 ASP A C 1
ATOM 2868 O O . ASP A 1 388 ? -3.953 7.957 -28.672 1 98.69 388 ASP A O 1
ATOM 2872 N N . PRO A 1 389 ? -4.41 9.789 -29.875 1 97.94 389 PRO A N 1
ATOM 2873 C CA . PRO A 1 389 ? -3.084 10.352 -29.609 1 97.94 389 PRO A CA 1
ATOM 2874 C C . PRO A 1 389 ? -2.875 10.695 -28.125 1 97.94 389 PRO A C 1
ATOM 2876 O O . PRO A 1 389 ? -1.737 10.875 -27.688 1 97.94 389 PRO A O 1
ATOM 2879 N N . ASN A 1 390 ? -3.992 10.789 -27.406 1 98.38 390 ASN A N 1
ATOM 2880 C CA . ASN A 1 390 ? -3.879 11.148 -26 1 98.38 390 ASN A CA 1
ATOM 2881 C C . ASN A 1 390 ? -3.604 9.922 -25.125 1 98.38 390 ASN A C 1
ATOM 2883 O O . ASN A 1 390 ? -3.377 10.047 -23.922 1 98.38 390 ASN A O 1
ATOM 2887 N N . VAL A 1 391 ? -3.557 8.742 -25.688 1 98.75 391 VAL A N 1
ATOM 2888 C CA . VAL A 1 391 ? -3.398 7.508 -24.922 1 98.75 391 VAL A CA 1
ATOM 2889 C C . VAL A 1 391 ? -1.964 7 -25.062 1 98.75 391 VAL A C 1
ATOM 2891 O O . VAL A 1 391 ? -1.465 6.82 -26.172 1 98.75 391 VAL A O 1
ATOM 2894 N N . ASP A 1 392 ? -1.314 6.766 -23.906 1 98.75 392 ASP A N 1
ATOM 2895 C CA . ASP A 1 392 ? 0.037 6.215 -23.906 1 98.75 392 ASP A CA 1
ATOM 2896 C C . ASP A 1 392 ? 0.016 4.707 -23.656 1 98.75 392 ASP A C 1
ATOM 2898 O O . ASP A 1 392 ? 0.914 3.986 -24.094 1 98.75 392 ASP A O 1
ATOM 2902 N N . GLN A 1 393 ? -0.962 4.254 -22.875 1 98.69 393 GLN A N 1
ATOM 2903 C CA . GLN A 1 393 ? -1.081 2.855 -22.484 1 98.69 393 GLN A CA 1
ATOM 2904 C C . GLN A 1 393 ? -2.541 2.41 -22.469 1 98.69 393 GLN A C 1
ATOM 2906 O O . GLN A 1 393 ? -3.439 3.217 -22.219 1 98.69 393 GLN A O 1
ATOM 2911 N N . LEU A 1 394 ? -2.795 1.176 -22.734 1 98.81 394 LEU A N 1
ATOM 2912 C CA . LEU A 1 394 ? -4.133 0.595 -22.734 1 98.81 394 LEU A CA 1
ATOM 2913 C C . LEU A 1 394 ? -4.27 -0.438 -21.609 1 98.81 394 LEU A C 1
ATOM 2915 O O . LEU A 1 394 ? -3.352 -1.225 -21.375 1 98.81 394 LEU A O 1
ATOM 2919 N N . PHE A 1 395 ? -5.391 -0.385 -20.938 1 98.69 395 PHE A N 1
ATOM 2920 C CA . PHE A 1 395 ? -5.652 -1.315 -19.844 1 98.69 395 PHE A CA 1
ATOM 2921 C C . PHE A 1 395 ? -7.031 -1.951 -20 1 98.69 395 PHE A C 1
ATOM 2923 O O . PHE A 1 395 ? -8.055 -1.284 -19.828 1 98.69 395 PHE A O 1
ATOM 2930 N N . LEU A 1 396 ? -7.059 -3.221 -20.375 1 98.75 396 LEU A N 1
ATOM 2931 C CA . LEU A 1 396 ? -8.289 -4.004 -20.406 1 98.75 396 LEU A CA 1
ATOM 2932 C C . LEU A 1 396 ? -8.539 -4.688 -19.078 1 98.75 396 LEU A C 1
ATOM 2934 O O . LEU A 1 396 ? -7.691 -5.434 -18.578 1 98.75 396 LEU A O 1
ATOM 2938 N N . VAL A 1 397 ? -9.734 -4.469 -18.484 1 97.81 397 VAL A N 1
ATOM 2939 C CA . VAL A 1 397 ? -10.008 -4.992 -17.156 1 97.81 397 VAL A CA 1
ATOM 2940 C C . VAL A 1 397 ? -11.414 -5.59 -17.109 1 97.81 397 VAL A C 1
ATOM 2942 O O . VAL A 1 397 ? -12.375 -4.969 -17.578 1 97.81 397 VAL A O 1
ATOM 2945 N N . GLY A 1 398 ? -11.523 -6.863 -16.625 1 96.81 398 GLY A N 1
ATOM 2946 C CA . GLY A 1 398 ? -12.844 -7.441 -16.5 1 96.81 398 GLY A CA 1
ATOM 2947 C C . GLY A 1 398 ? -12.875 -8.938 -16.719 1 96.81 398 GLY A C 1
ATOM 2948 O O . GLY A 1 398 ? -12.094 -9.68 -16.109 1 96.81 398 GLY A O 1
ATOM 2949 N N . MET A 1 399 ? -13.727 -9.461 -17.625 1 96.31 399 MET A N 1
ATOM 2950 C CA . MET A 1 399 ? -14.062 -10.875 -17.719 1 96.31 399 MET A CA 1
ATOM 2951 C C . MET A 1 399 ? -13.492 -11.492 -19 1 96.31 399 MET A C 1
ATOM 2953 O O . MET A 1 399 ? -13.805 -12.633 -19.328 1 96.31 399 MET A O 1
ATOM 2957 N N . PHE A 1 400 ? -12.688 -10.766 -19.656 1 96.94 400 PHE A N 1
ATOM 2958 C CA . PHE A 1 400 ? -12.195 -11.289 -20.922 1 96.94 400 PHE A CA 1
ATOM 2959 C C . PHE A 1 400 ? -11.688 -12.719 -20.766 1 96.94 400 PHE A C 1
ATOM 2961 O O . PHE A 1 400 ? -10.938 -13.008 -19.828 1 96.94 400 PHE A O 1
ATOM 2968 N N . GLY A 1 401 ? -12.109 -13.594 -21.641 1 96.12 401 GLY A N 1
ATOM 2969 C CA . GLY A 1 401 ? -11.703 -14.984 -21.656 1 96.12 401 GLY A CA 1
ATOM 2970 C C . GLY A 1 401 ? -12.68 -15.898 -20.938 1 96.12 401 GLY A C 1
ATOM 2971 O O . GLY A 1 401 ? -12.539 -17.125 -20.984 1 96.12 401 GLY A O 1
ATOM 2972 N N . GLY A 1 402 ? -13.742 -15.297 -20.359 1 95.12 402 GLY A N 1
ATOM 2973 C CA . GLY A 1 402 ? -14.633 -16.125 -19.578 1 95.12 402 GLY A CA 1
ATOM 2974 C C . GLY A 1 402 ? -16.094 -16.016 -20 1 95.12 402 GLY A C 1
ATOM 2975 O O . GLY A 1 402 ? -16.969 -16.594 -19.359 1 95.12 402 GLY A O 1
ATOM 2976 N N . TYR A 1 403 ? -16.391 -15.312 -21.109 1 94.56 403 TYR A N 1
ATOM 2977 C CA . TYR A 1 403 ? -17.766 -15.078 -21.531 1 94.56 403 TYR A CA 1
ATOM 2978 C C . TYR A 1 403 ? -18.453 -16.391 -21.875 1 94.56 403 TYR A C 1
ATOM 2980 O O . TYR A 1 403 ? -19.641 -16.578 -21.562 1 94.56 403 TYR A O 1
ATOM 2988 N N . HIS A 1 404 ? -17.734 -17.344 -22.547 1 93.62 404 HIS A N 1
ATOM 2989 C CA . HIS A 1 404 ? -18.328 -18.609 -22.938 1 93.62 404 HIS A CA 1
ATOM 2990 C C . HIS A 1 404 ? -18.625 -19.484 -21.719 1 93.62 404 HIS A C 1
ATOM 2992 O O . HIS A 1 404 ? -19.484 -20.359 -21.766 1 93.62 404 HIS A O 1
ATOM 2998 N N . LEU A 1 405 ? -17.906 -19.25 -20.625 1 90.69 405 LEU A N 1
ATOM 2999 C CA . LEU A 1 405 ? -18.141 -19.984 -19.375 1 90.69 405 LEU A CA 1
ATOM 3000 C C . LEU A 1 405 ? -19.281 -19.359 -18.594 1 90.69 405 LEU A C 1
ATOM 3002 O O . LEU A 1 405 ? -20.078 -20.078 -17.953 1 90.69 405 LEU A O 1
ATOM 3006 N N . ARG A 1 406 ? -19.422 -18.078 -18.641 1 88.38 406 ARG A N 1
ATOM 3007 C CA . ARG A 1 406 ? -20.344 -17.344 -17.797 1 88.38 406 ARG A CA 1
ATOM 3008 C C . ARG A 1 406 ? -21.719 -17.234 -18.453 1 88.38 406 ARG A C 1
ATOM 3010 O O . ARG A 1 406 ? -22.75 -17.312 -17.766 1 88.38 406 ARG A O 1
ATOM 3017 N N . PHE A 1 407 ? -21.734 -16.984 -19.781 1 87.12 407 PHE A N 1
ATOM 3018 C CA . PHE A 1 407 ? -22.984 -16.641 -20.438 1 87.12 407 PHE A CA 1
ATOM 3019 C C . PHE A 1 407 ? -23.453 -17.766 -21.344 1 87.12 407 PHE A C 1
ATOM 3021 O O . PHE A 1 407 ? -24.516 -18.344 -21.141 1 87.12 407 PHE A O 1
ATOM 3028 N N . ALA A 1 408 ? -22.594 -18.047 -22.422 1 87.81 408 ALA A N 1
ATOM 3029 C CA . ALA A 1 408 ? -22.984 -19.078 -23.359 1 87.81 408 ALA A CA 1
ATOM 3030 C C . ALA A 1 408 ? -21.781 -19.703 -24.047 1 87.81 408 ALA A C 1
ATOM 3032 O O . ALA A 1 408 ? -20.891 -18.984 -24.531 1 87.81 408 ALA A O 1
ATOM 3033 N N . GLU A 1 409 ? -21.781 -21 -24.219 1 91.25 409 GLU A N 1
ATOM 3034 C CA . GLU A 1 409 ? -20.656 -21.75 -24.781 1 91.25 409 GLU A CA 1
ATOM 3035 C C . GLU A 1 409 ? -20.328 -21.266 -26.188 1 91.25 409 GLU A C 1
ATOM 3037 O O . GLU A 1 409 ? -19.156 -21.25 -26.578 1 91.25 409 GLU A O 1
ATOM 3042 N N . HIS A 1 410 ? -21.344 -20.844 -26.953 1 91.62 410 HIS A N 1
ATOM 3043 C CA . HIS A 1 410 ? -21.141 -20.5 -28.344 1 91.62 410 HIS A CA 1
ATOM 3044 C C . HIS A 1 410 ? -20.344 -19.203 -28.5 1 91.62 410 HIS A C 1
ATOM 3046 O O . HIS A 1 410 ? -19.875 -18.875 -29.594 1 91.62 410 HIS A O 1
ATOM 3052 N N . LEU A 1 411 ? -20.078 -18.469 -27.359 1 95.06 411 LEU A N 1
ATOM 3053 C CA . LEU A 1 411 ? -19.344 -17.219 -27.406 1 95.06 411 LEU A CA 1
ATOM 3054 C C . LEU A 1 411 ? -17.844 -17.453 -27.5 1 95.06 411 LEU A C 1
ATOM 3056 O O . LEU A 1 411 ? -17.062 -16.531 -27.703 1 95.06 411 LEU A O 1
ATOM 3060 N N . ILE A 1 412 ? -17.359 -18.703 -27.422 1 96.5 412 ILE A N 1
ATOM 3061 C CA . ILE A 1 412 ? -15.945 -19.062 -27.406 1 96.5 412 ILE A CA 1
ATOM 3062 C C . ILE A 1 412 ? -15.297 -18.641 -28.734 1 96.5 412 ILE A C 1
ATOM 3064 O O . ILE A 1 412 ? -14.148 -18.188 -28.75 1 96.5 412 ILE A O 1
ATOM 3068 N N . GLY A 1 413 ? -16.047 -18.797 -29.844 1 96.69 413 GLY A N 1
ATOM 3069 C CA . GLY A 1 413 ? -15.508 -18.391 -31.125 1 96.69 413 GLY A CA 1
ATOM 3070 C C . GLY A 1 413 ? -15.156 -16.922 -31.203 1 96.69 413 GLY A C 1
ATOM 3071 O O . GLY A 1 413 ? -14.078 -16.547 -31.656 1 96.69 413 GLY A O 1
ATOM 3072 N N . GLN A 1 414 ? -16.031 -16.062 -30.719 1 96.56 414 GLN A N 1
ATOM 3073 C CA . GLN A 1 414 ? -15.82 -14.617 -30.719 1 96.56 414 GLN A CA 1
ATOM 3074 C C . GLN A 1 414 ? -14.688 -14.234 -29.766 1 96.56 414 GLN A C 1
ATOM 3076 O O . GLN A 1 414 ? -13.914 -13.32 -30.062 1 96.56 414 GLN A O 1
ATOM 3081 N N . GLU A 1 415 ? -14.602 -14.883 -28.688 1 97 415 GLU A N 1
ATOM 3082 C CA . GLU A 1 415 ? -13.547 -14.602 -27.719 1 97 415 GLU A CA 1
ATOM 3083 C C . GLU A 1 415 ? -12.172 -14.969 -28.266 1 97 415 GLU A C 1
ATOM 3085 O O . GLU A 1 415 ? -11.195 -14.242 -28.062 1 97 415 GLU A O 1
ATOM 3090 N N . MET A 1 416 ? -12.156 -16.109 -28.922 1 98.25 416 MET A N 1
ATOM 3091 C CA . MET A 1 416 ? -10.906 -16.531 -29.547 1 98.25 416 MET A CA 1
ATOM 3092 C C . MET A 1 416 ? -10.5 -15.539 -30.641 1 98.25 416 MET A C 1
ATOM 3094 O O . MET A 1 416 ? -9.32 -15.219 -30.781 1 98.25 416 MET A O 1
ATOM 3098 N N . ARG A 1 417 ? -11.516 -15.109 -31.391 1 98.19 417 ARG A N 1
ATOM 3099 C CA . ARG A 1 417 ? -11.234 -14.102 -32.406 1 98.19 417 ARG A CA 1
ATOM 3100 C C . ARG A 1 417 ? -10.711 -12.812 -31.781 1 98.19 417 ARG A C 1
ATOM 3102 O O . ARG A 1 417 ? -9.805 -12.18 -32.312 1 98.19 417 ARG A O 1
ATOM 3109 N N . ALA A 1 418 ? -11.289 -12.43 -30.703 1 98.5 418 ALA A N 1
ATOM 3110 C CA . ALA A 1 418 ? -10.812 -11.258 -29.969 1 98.5 418 ALA A CA 1
ATOM 3111 C C . ALA A 1 418 ? -9.359 -11.438 -29.531 1 98.5 418 ALA A C 1
ATOM 3113 O O . ALA A 1 418 ? -8.547 -10.531 -29.688 1 98.5 418 ALA A O 1
ATOM 3114 N N . ALA A 1 419 ? -9.008 -12.617 -28.969 1 98.56 419 ALA A N 1
ATOM 3115 C CA . ALA A 1 419 ? -7.645 -12.906 -28.531 1 98.56 419 ALA A CA 1
ATOM 3116 C C . ALA A 1 419 ? -6.664 -12.758 -29.688 1 98.56 419 ALA A C 1
ATOM 3118 O O . ALA A 1 419 ? -5.613 -12.125 -29.547 1 98.56 419 ALA A O 1
ATOM 3119 N N . GLU A 1 420 ? -7.035 -13.297 -30.844 1 98.5 420 GLU A N 1
ATOM 3120 C CA . GLU A 1 420 ? -6.176 -13.211 -32.031 1 98.5 420 GLU A CA 1
ATOM 3121 C C . GLU A 1 420 ? -5.98 -11.758 -32.469 1 98.5 420 GLU A C 1
ATOM 3123 O O . GLU A 1 420 ? -4.871 -11.359 -32.812 1 98.5 420 GLU A O 1
ATOM 3128 N N . THR A 1 421 ? -7.047 -11.008 -32.438 1 98.56 421 THR A N 1
ATOM 3129 C CA . THR A 1 421 ? -6.98 -9.602 -32.812 1 98.56 421 THR A CA 1
ATOM 3130 C C . THR A 1 421 ? -6.094 -8.828 -31.844 1 98.56 421 THR A C 1
ATOM 3132 O O . THR A 1 421 ? -5.336 -7.945 -32.25 1 98.56 421 THR A O 1
ATOM 3135 N N . ILE A 1 422 ? -6.152 -9.133 -30.578 1 98.62 422 ILE A N 1
ATOM 3136 C CA . ILE A 1 422 ? -5.316 -8.492 -29.562 1 98.62 422 ILE A CA 1
ATOM 3137 C C . ILE A 1 422 ? -3.852 -8.836 -29.812 1 98.62 422 ILE A C 1
ATOM 3139 O O . ILE A 1 422 ? -2.979 -7.973 -29.719 1 98.62 422 ILE A O 1
ATOM 3143 N N . ILE A 1 423 ? -3.568 -10.102 -30.141 1 98.25 423 ILE A N 1
ATOM 3144 C CA . ILE A 1 423 ? -2.215 -10.555 -30.438 1 98.25 423 ILE A CA 1
ATOM 3145 C C . ILE A 1 423 ? -1.652 -9.742 -31.609 1 98.25 423 ILE A C 1
ATOM 3147 O O . ILE A 1 423 ? -0.52 -9.258 -31.547 1 98.25 423 ILE A O 1
ATOM 3151 N N . GLU A 1 424 ? -2.455 -9.5 -32.594 1 98.25 424 GLU A N 1
ATOM 3152 C CA . GLU A 1 424 ? -2.047 -8.719 -33.781 1 98.25 424 GLU A CA 1
ATOM 3153 C C . GLU A 1 424 ? -1.814 -7.258 -33.406 1 98.25 424 GLU A C 1
ATOM 3155 O O . GLU A 1 424 ? -0.86 -6.633 -33.875 1 98.25 424 GLU A O 1
ATOM 3160 N N . LEU A 1 425 ? -2.717 -6.762 -32.594 1 98.19 425 LEU A N 1
ATOM 3161 C CA . LEU A 1 425 ? -2.6 -5.379 -32.125 1 98.19 425 LEU A CA 1
ATOM 3162 C C . LEU A 1 425 ? -1.294 -5.16 -31.391 1 98.19 425 LEU A C 1
ATOM 3164 O O . LEU A 1 425 ? -0.573 -4.195 -31.641 1 98.19 425 LEU A O 1
ATOM 3168 N N . VAL A 1 426 ? -0.965 -6.066 -30.469 1 97.44 426 VAL A N 1
ATOM 3169 C CA . VAL A 1 426 ? 0.226 -5.977 -29.641 1 97.44 426 VAL A CA 1
ATOM 3170 C C . VAL A 1 426 ? 1.478 -6.043 -30.5 1 97.44 426 VAL A C 1
ATOM 3172 O O . VAL A 1 426 ? 2.471 -5.363 -30.234 1 97.44 426 VAL A O 1
ATOM 3175 N N . ALA A 1 427 ? 1.438 -6.773 -31.562 1 95.88 427 ALA A N 1
ATOM 3176 C CA . ALA A 1 427 ? 2.582 -6.965 -32.438 1 95.88 427 ALA A CA 1
ATOM 3177 C C . ALA A 1 427 ? 2.873 -5.695 -33.25 1 95.88 427 ALA A C 1
ATOM 3179 O O . ALA A 1 427 ? 4.02 -5.441 -33.625 1 95.88 427 ALA A O 1
ATOM 3180 N N . ARG A 1 428 ? 1.883 -4.887 -33.438 1 95 428 ARG A N 1
ATOM 3181 C CA . ARG A 1 428 ? 2.088 -3.773 -34.375 1 95 428 ARG A CA 1
ATOM 3182 C C . ARG A 1 428 ? 2.152 -2.449 -33.625 1 95 428 ARG A C 1
ATOM 3184 O O . ARG A 1 428 ? 2.654 -1.454 -34.125 1 95 428 ARG A O 1
ATOM 3191 N N . THR A 1 429 ? 1.659 -2.375 -32.438 1 95.31 429 THR A N 1
ATOM 3192 C CA . THR A 1 429 ? 1.578 -1.094 -31.75 1 95.31 429 THR A CA 1
ATOM 3193 C C . THR A 1 429 ? 2.799 -0.883 -30.859 1 95.31 429 THR A C 1
ATOM 3195 O O . THR A 1 429 ? 3.416 -1.848 -30.406 1 95.31 429 THR A O 1
ATOM 3198 N N . ALA A 1 430 ? 3.096 0.361 -30.609 1 94.38 430 ALA A N 1
ATOM 3199 C CA . ALA A 1 430 ? 4.145 0.724 -29.656 1 94.38 430 ALA A CA 1
ATOM 3200 C C . ALA A 1 430 ? 3.566 0.968 -28.266 1 94.38 430 ALA A C 1
ATOM 3202 O O . ALA A 1 430 ? 4.305 1.027 -27.281 1 94.38 430 ALA A O 1
ATOM 3203 N N . LYS A 1 431 ? 2.25 1.078 -28.172 1 97.94 431 LYS A N 1
ATOM 3204 C CA . LYS A 1 431 ? 1.6 1.298 -26.891 1 97.94 431 LYS A CA 1
ATOM 3205 C C . LYS A 1 431 ? 1.408 -0.018 -26.141 1 97.94 431 LYS A C 1
ATOM 3207 O O . LYS A 1 431 ? 0.831 -0.966 -26.672 1 97.94 431 LYS A O 1
ATOM 3212 N N . PRO A 1 432 ? 1.878 -0.086 -24.906 1 98.19 432 PRO A N 1
ATOM 3213 C CA . PRO A 1 432 ? 1.64 -1.304 -24.125 1 98.19 432 PRO A CA 1
ATOM 3214 C C . PRO A 1 432 ? 0.154 -1.6 -23.922 1 98.19 432 PRO A C 1
ATOM 3216 O O . PRO A 1 432 ? -0.634 -0.683 -23.688 1 98.19 432 PRO A O 1
ATOM 3219 N N . VAL A 1 433 ? -0.223 -2.852 -24.047 1 98.44 433 VAL A N 1
ATOM 3220 C CA . VAL A 1 433 ? -1.559 -3.359 -23.766 1 98.44 433 VAL A CA 1
ATOM 3221 C C . VAL A 1 433 ? -1.496 -4.324 -22.578 1 98.44 433 VAL A C 1
ATOM 3223 O O . VAL A 1 433 ? -1.001 -5.445 -22.703 1 98.44 433 VAL A O 1
ATOM 3226 N N . VAL A 1 434 ? -1.977 -3.893 -21.453 1 98.19 434 VAL A N 1
ATOM 3227 C CA . VAL A 1 434 ? -2 -4.711 -20.25 1 98.19 434 VAL A CA 1
ATOM 3228 C C . VAL A 1 434 ? -3.41 -5.254 -20.016 1 98.19 434 VAL A C 1
ATOM 3230 O O . VAL A 1 434 ? -4.391 -4.512 -20.109 1 98.19 434 VAL A O 1
ATOM 3233 N N . ILE A 1 435 ? -3.545 -6.531 -19.688 1 98.38 435 ILE A N 1
ATOM 3234 C CA . ILE A 1 435 ? -4.844 -7.191 -19.594 1 98.38 435 ILE A CA 1
ATOM 3235 C C . ILE A 1 435 ? -5.016 -7.801 -18.203 1 98.38 435 ILE A C 1
ATOM 3237 O O . ILE A 1 435 ? -4.121 -8.484 -17.703 1 98.38 435 ILE A O 1
ATOM 3241 N N . HIS A 1 436 ? -6.047 -7.473 -17.578 1 97.81 436 HIS A N 1
ATOM 3242 C CA . HIS A 1 436 ? -6.543 -8.141 -16.375 1 97.81 436 HIS A CA 1
ATOM 3243 C C . HIS A 1 436 ? -7.793 -8.961 -16.688 1 97.81 436 HIS A C 1
ATOM 3245 O O . HIS A 1 436 ? -8.648 -8.539 -17.469 1 97.81 436 HIS A O 1
ATOM 3251 N N . SER A 1 437 ? -7.895 -10.164 -16.062 1 97.38 437 SER A N 1
ATOM 3252 C CA . SER A 1 437 ? -9.125 -10.945 -16.172 1 97.38 437 SER A CA 1
ATOM 3253 C C . SER A 1 437 ? -9.43 -11.688 -14.875 1 97.38 437 SER A C 1
ATOM 3255 O O . SER A 1 437 ? -8.531 -12.281 -14.273 1 97.38 437 SER A O 1
ATOM 3257 N N . LEU A 1 438 ? -10.688 -11.734 -14.555 1 94.12 438 LEU A N 1
ATOM 3258 C CA . LEU A 1 438 ? -11.141 -12.5 -13.398 1 94.12 438 LEU A CA 1
ATOM 3259 C C . LEU A 1 438 ? -10.961 -14 -13.633 1 94.12 438 LEU A C 1
ATOM 3261 O O . LEU A 1 438 ? -10.945 -14.781 -12.68 1 94.12 438 LEU A O 1
ATOM 3265 N N . TYR A 1 439 ? -10.734 -14.406 -14.859 1 95.38 439 TYR A N 1
ATOM 3266 C CA . TYR A 1 439 ? -10.703 -15.82 -15.211 1 95.38 439 TYR A CA 1
ATOM 3267 C C . TYR A 1 439 ? -9.273 -16.312 -15.375 1 95.38 439 TYR A C 1
ATOM 3269 O O . TYR A 1 439 ? -9.039 -17.453 -15.773 1 95.38 439 TYR A O 1
ATOM 3277 N N . THR A 1 440 ? -8.32 -15.461 -15.031 1 93 440 THR A N 1
ATOM 3278 C CA . THR A 1 440 ? -6.91 -15.812 -15.164 1 93 440 THR A CA 1
ATOM 3279 C C . THR A 1 440 ? -6.602 -17.094 -14.406 1 93 440 THR A C 1
ATOM 3281 O O . THR A 1 440 ? -5.938 -18 -14.93 1 93 440 THR A O 1
ATOM 3284 N N . PRO A 1 441 ? -7.129 -17.328 -13.211 1 86.38 441 PRO A N 1
ATOM 3285 C CA . PRO A 1 441 ? -6.809 -18.562 -12.484 1 86.38 441 PRO A CA 1
ATOM 3286 C C . PRO A 1 441 ? -7.383 -19.797 -13.164 1 86.38 441 PRO A C 1
ATOM 3288 O O . PRO A 1 441 ? -6.891 -20.906 -12.938 1 86.38 441 PRO A O 1
ATOM 3291 N N . VAL A 1 442 ? -8.438 -19.609 -13.961 1 89.25 442 VAL A N 1
ATOM 3292 C CA . VAL A 1 442 ? -9.125 -20.719 -14.617 1 89.25 442 VAL A CA 1
ATOM 3293 C C . VAL A 1 442 ? -8.383 -21.078 -15.906 1 89.25 442 VAL A C 1
ATOM 3295 O O . VAL A 1 442 ? -8.5 -22.203 -16.391 1 89.25 442 VAL A O 1
ATOM 3298 N N . LYS A 1 443 ? -7.715 -20.219 -16.484 1 91.69 443 LYS A N 1
ATOM 3299 C CA . LYS A 1 443 ? -6.891 -20.344 -17.688 1 91.69 443 LYS A CA 1
ATOM 3300 C C . LYS A 1 443 ? -7.703 -20.906 -18.859 1 91.69 443 LYS A C 1
ATOM 3302 O O . LYS A 1 443 ? -7.309 -21.875 -19.484 1 91.69 443 LYS A O 1
ATOM 3307 N N . PRO A 1 444 ? -8.781 -20.172 -19.219 1 95.94 444 PRO A N 1
ATOM 3308 C CA . PRO A 1 444 ? -9.547 -20.625 -20.375 1 95.94 444 PRO A CA 1
ATOM 3309 C C . PRO A 1 444 ? -8.773 -20.484 -21.688 1 95.94 444 PRO A C 1
ATOM 3311 O O . PRO A 1 444 ? -7.719 -19.844 -21.719 1 95.94 444 PRO A O 1
ATOM 3314 N N . PRO A 1 445 ? -9.219 -21.031 -22.75 1 97.31 445 PRO A N 1
ATOM 3315 C CA . PRO A 1 445 ? -8.469 -21.094 -24.016 1 97.31 445 PRO A CA 1
ATOM 3316 C C . PRO A 1 445 ? -8.047 -19.703 -24.5 1 97.31 445 PRO A C 1
ATOM 3318 O O . PRO A 1 445 ? -6.902 -19.516 -24.922 1 97.31 445 PRO A O 1
ATOM 3321 N N . PRO A 1 446 ? -8.938 -18.656 -24.438 1 97.94 446 PRO A N 1
ATOM 3322 C CA . PRO A 1 446 ? -8.484 -17.344 -24.906 1 97.94 446 PRO A CA 1
ATOM 3323 C C . PRO A 1 446 ? -7.309 -16.797 -24.109 1 97.94 446 PRO A C 1
ATOM 3325 O O . PRO A 1 446 ? -6.395 -16.188 -24.688 1 97.94 446 PRO A O 1
ATOM 3328 N N . ILE A 1 447 ? -7.332 -17.016 -22.844 1 96.56 447 ILE A N 1
ATOM 3329 C CA . ILE A 1 447 ? -6.262 -16.531 -21.984 1 96.56 447 ILE A CA 1
ATOM 3330 C C . ILE A 1 447 ? -4.988 -17.344 -22.25 1 96.56 447 ILE A C 1
ATOM 3332 O O . ILE A 1 447 ? -3.896 -16.766 -22.328 1 96.56 447 ILE A O 1
ATOM 3336 N N . ARG A 1 448 ? -5.113 -18.656 -22.375 1 95.31 448 ARG A N 1
ATOM 3337 C CA . ARG A 1 448 ? -3.969 -19.5 -22.703 1 95.31 448 ARG A CA 1
ATOM 3338 C C . ARG A 1 448 ? -3.326 -19.062 -24.016 1 95.31 448 ARG A C 1
ATOM 3340 O O . ARG A 1 448 ? -2.1 -19.031 -24.125 1 95.31 448 ARG A O 1
ATOM 3347 N N . ARG A 1 449 ? -4.184 -18.734 -24.969 1 96.31 449 ARG A N 1
ATOM 3348 C CA . ARG A 1 449 ? -3.703 -18.312 -26.281 1 96.31 449 ARG A CA 1
ATOM 3349 C C . ARG A 1 449 ? -2.873 -17.031 -26.188 1 96.31 449 ARG A C 1
ATOM 3351 O O . ARG A 1 449 ? -1.816 -16.922 -26.812 1 96.31 449 ARG A O 1
ATOM 3358 N N . LEU A 1 450 ? -3.369 -16.062 -25.438 1 96.19 450 LEU A N 1
ATOM 3359 C CA . LEU A 1 450 ? -2.621 -14.828 -25.219 1 96.19 450 LEU A CA 1
ATOM 3360 C C . LEU A 1 450 ? -1.281 -15.117 -24.547 1 96.19 450 LEU A C 1
ATOM 3362 O O . LEU A 1 450 ? -0.243 -14.625 -24.984 1 96.19 450 LEU A O 1
ATOM 3366 N N . ARG A 1 451 ? -1.259 -15.93 -23.562 1 93.06 451 ARG A N 1
ATOM 3367 C CA . ARG A 1 451 ? -0.058 -16.25 -22.797 1 93.06 451 ARG A CA 1
ATOM 3368 C C . ARG A 1 451 ? 0.957 -17 -23.641 1 93.06 451 ARG A C 1
ATOM 3370 O O . ARG A 1 451 ? 2.166 -16.797 -23.5 1 93.06 451 ARG A O 1
ATOM 3377 N N . GLU A 1 452 ? 0.455 -17.875 -24.484 1 91.38 452 GLU A N 1
ATOM 3378 C CA . GLU A 1 452 ? 1.321 -18.594 -25.406 1 91.38 452 GLU A CA 1
ATOM 3379 C C . GLU A 1 452 ? 2.102 -17.641 -26.312 1 91.38 452 GLU A C 1
ATOM 3381 O O . GLU A 1 452 ? 3.223 -17.953 -26.719 1 91.38 452 GLU A O 1
ATOM 3386 N N . GLU A 1 453 ? 1.468 -16.516 -26.562 1 92.5 453 GLU A N 1
ATOM 3387 C CA . GLU A 1 453 ? 2.115 -15.516 -27.422 1 92.5 453 GLU A CA 1
ATOM 3388 C C . GLU A 1 453 ? 2.91 -14.508 -26.594 1 92.5 453 GLU A C 1
ATOM 3390 O O . GLU A 1 453 ? 3.395 -13.508 -27.125 1 92.5 453 GLU A O 1
ATOM 3395 N N . GLY A 1 454 ? 2.998 -14.773 -25.344 1 89.75 454 GLY A N 1
ATOM 3396 C CA . GLY A 1 454 ? 3.83 -13.945 -24.469 1 89.75 454 GLY A CA 1
ATOM 3397 C C . GLY A 1 454 ? 3.119 -12.703 -23.969 1 89.75 454 GLY A C 1
ATOM 3398 O O . GLY A 1 454 ? 3.764 -11.758 -23.516 1 89.75 454 GLY A O 1
ATOM 3399 N N . ILE A 1 455 ? 1.829 -12.648 -24.094 1 94.44 455 ILE A N 1
ATOM 3400 C CA . ILE A 1 455 ? 1.064 -11.516 -23.594 1 94.44 455 ILE A CA 1
ATOM 3401 C C . ILE A 1 455 ? 0.577 -11.812 -22.172 1 94.44 455 ILE A C 1
ATOM 3403 O O . ILE A 1 455 ? -0.261 -12.695 -21.969 1 94.44 455 ILE A O 1
ATOM 3407 N N . PRO A 1 456 ? 1.097 -11.078 -21.203 1 92.25 456 PRO A N 1
ATOM 3408 C CA . PRO A 1 456 ? 0.671 -11.359 -19.828 1 92.25 456 PRO A CA 1
ATOM 3409 C C . PRO A 1 456 ? -0.794 -11.008 -19.578 1 92.25 456 PRO A C 1
ATOM 3411 O O . PRO A 1 456 ? -1.293 -10.016 -20.125 1 92.25 456 PRO A O 1
ATOM 3414 N N . VAL A 1 457 ? -1.52 -11.828 -18.828 1 96.38 457 VAL A N 1
ATOM 3415 C CA . VAL A 1 457 ? -2.861 -11.57 -18.312 1 96.38 457 VAL A CA 1
ATOM 3416 C C . VAL A 1 457 ? -2.865 -11.68 -16.797 1 96.38 457 VAL A C 1
ATOM 3418 O O . VAL A 1 457 ? -2.613 -12.75 -16.234 1 96.38 457 VAL A O 1
ATOM 3421 N N . TYR A 1 458 ? -3.15 -10.633 -16.125 1 95.56 458 TYR A N 1
ATOM 3422 C CA . TYR A 1 458 ? -3.004 -10.547 -14.68 1 95.56 458 TYR A CA 1
ATOM 3423 C C . TYR A 1 458 ? -4.305 -10.922 -13.984 1 95.56 458 TYR A C 1
ATOM 3425 O O . TYR A 1 458 ? -5.391 -10.586 -14.453 1 95.56 458 TYR A O 1
ATOM 3433 N N . ALA A 1 459 ? -4.199 -11.555 -12.836 1 93.19 459 ALA A N 1
ATOM 3434 C CA . ALA A 1 459 ? -5.348 -11.883 -11.992 1 93.19 459 ALA A CA 1
ATOM 3435 C C . ALA A 1 459 ? -5.676 -10.742 -11.039 1 93.19 459 ALA A C 1
ATOM 3437 O O . ALA A 1 459 ? -6.809 -10.625 -10.57 1 93.19 459 ALA A O 1
ATOM 3438 N N . SER A 1 460 ? -4.691 -9.914 -10.773 1 94.75 460 SER A N 1
ATOM 3439 C CA . SER A 1 460 ? -4.82 -8.82 -9.812 1 94.75 460 SER A CA 1
ATOM 3440 C C . SER A 1 460 ? -4.773 -7.461 -10.508 1 94.75 460 SER A C 1
ATOM 3442 O O . SER A 1 460 ? -3.834 -7.172 -11.258 1 94.75 460 SER A O 1
ATOM 3444 N N . ILE A 1 461 ? -5.758 -6.613 -10.234 1 97.25 461 ILE A N 1
ATOM 3445 C CA . ILE A 1 461 ? -5.773 -5.258 -10.773 1 97.25 461 ILE A CA 1
ATOM 3446 C C . ILE A 1 461 ? -4.59 -4.469 -10.219 1 97.25 461 ILE A C 1
ATOM 3448 O O . ILE A 1 461 ? -3.988 -3.66 -10.93 1 97.25 461 ILE A O 1
ATOM 3452 N N . GLU A 1 462 ? -4.227 -4.785 -8.984 1 97 462 GLU A N 1
ATOM 3453 C CA . GLU A 1 462 ? -3.115 -4.113 -8.312 1 97 462 GLU A CA 1
ATOM 3454 C C . GLU A 1 462 ? -1.79 -4.41 -9.008 1 97 462 GLU A C 1
ATOM 3456 O O . GLU A 1 462 ? -1 -3.498 -9.266 1 97 462 GLU A O 1
ATOM 3461 N N . HIS A 1 463 ? -1.576 -5.66 -9.391 1 96.56 463 HIS A N 1
ATOM 3462 C CA . HIS A 1 463 ? -0.354 -6.039 -10.086 1 96.56 463 HIS A CA 1
ATOM 3463 C C . HIS A 1 463 ? -0.302 -5.418 -11.477 1 96.56 463 HIS A C 1
ATOM 3465 O O . HIS A 1 463 ? 0.752 -4.953 -11.922 1 96.56 463 HIS A O 1
ATOM 3471 N N . ALA A 1 464 ? -1.454 -5.395 -12.156 1 97.94 464 ALA A N 1
ATOM 3472 C CA . ALA A 1 464 ? -1.526 -4.781 -13.484 1 97.94 464 ALA A CA 1
ATOM 3473 C C . ALA A 1 464 ? -1.195 -3.295 -13.422 1 97.94 464 ALA A C 1
ATOM 3475 O O . ALA A 1 464 ? -0.439 -2.783 -14.25 1 97.94 464 ALA A O 1
ATOM 3476 N N . ALA A 1 465 ? -1.767 -2.646 -12.422 1 98.12 465 ALA A N 1
ATOM 3477 C CA . ALA A 1 465 ? -1.538 -1.213 -12.25 1 98.12 465 ALA A CA 1
ATOM 3478 C C . ALA A 1 465 ? -0.063 -0.919 -11.992 1 98.12 465 ALA A C 1
ATOM 3480 O O . ALA A 1 465 ? 0.49 0.04 -12.531 1 98.12 465 ALA A O 1
ATOM 3481 N N . ARG A 1 466 ? 0.594 -1.732 -11.172 1 98 466 ARG A N 1
ATOM 3482 C CA . ARG A 1 466 ? 2.01 -1.541 -10.883 1 98 466 ARG A CA 1
ATOM 3483 C C . ARG A 1 466 ? 2.861 -1.744 -12.133 1 98 466 ARG A C 1
ATOM 3485 O O . ARG A 1 466 ? 3.863 -1.055 -12.32 1 98 466 ARG A O 1
ATOM 3492 N N . THR A 1 467 ? 2.459 -2.688 -12.945 1 98.38 467 THR A N 1
ATOM 3493 C CA . THR A 1 467 ? 3.154 -2.932 -14.203 1 98.38 467 THR A CA 1
ATOM 3494 C C . THR A 1 467 ? 3.033 -1.728 -15.133 1 98.38 467 THR A C 1
ATOM 3496 O O . THR A 1 467 ? 4.027 -1.271 -15.703 1 98.38 467 THR A O 1
ATOM 3499 N N . LEU A 1 468 ? 1.81 -1.179 -15.234 1 98.75 468 LEU A N 1
ATOM 3500 C CA . LEU A 1 468 ? 1.584 0.01 -16.047 1 98.75 468 LEU A CA 1
ATOM 3501 C C . LEU A 1 468 ? 2.422 1.182 -15.547 1 98.75 468 LEU A C 1
ATOM 3503 O O . LEU A 1 468 ? 2.994 1.929 -16.344 1 98.75 468 LEU A O 1
ATOM 3507 N N . ALA A 1 469 ? 2.525 1.293 -14.258 1 98.62 469 ALA A N 1
ATOM 3508 C CA . ALA A 1 469 ? 3.318 2.363 -13.664 1 98.62 469 ALA A CA 1
ATOM 3509 C C . ALA A 1 469 ? 4.797 2.213 -14.016 1 98.62 469 ALA A C 1
ATOM 3511 O O . ALA A 1 469 ? 5.453 3.186 -14.391 1 98.62 469 ALA A O 1
ATOM 3512 N N . ALA A 1 470 ? 5.32 1.009 -13.906 1 98.69 470 ALA A N 1
ATOM 3513 C CA . ALA A 1 470 ? 6.727 0.745 -14.195 1 98.69 470 ALA A CA 1
ATOM 3514 C C . ALA A 1 470 ? 7.051 1.063 -15.656 1 98.69 470 ALA A C 1
ATOM 3516 O O . ALA A 1 470 ? 8.102 1.642 -15.953 1 98.69 470 ALA A O 1
ATOM 3517 N N . LEU A 1 471 ? 6.148 0.716 -16.562 1 98.69 471 LEU A N 1
ATOM 3518 C CA . LEU A 1 471 ? 6.328 0.99 -17.984 1 98.69 471 LEU A CA 1
ATOM 3519 C C . LEU A 1 471 ? 6.387 2.492 -18.234 1 98.69 471 LEU A C 1
ATOM 3521 O O . LEU A 1 471 ? 7.262 2.965 -18.969 1 98.69 471 LEU A O 1
ATOM 3525 N N . GLY A 1 472 ? 5.438 3.213 -17.641 1 98.5 472 GLY A N 1
ATOM 3526 C CA . GLY A 1 472 ? 5.422 4.66 -17.797 1 98.5 472 GLY A CA 1
ATOM 3527 C C . GLY A 1 472 ? 6.645 5.336 -17.203 1 98.5 472 GLY A C 1
ATOM 3528 O O . GLY A 1 472 ? 7.219 6.234 -17.828 1 98.5 472 GLY A O 1
ATOM 3529 N N . GLU A 1 473 ? 7.055 4.902 -16 1 97.62 473 GLU A N 1
ATOM 3530 C CA . GLU A 1 473 ? 8.227 5.453 -15.336 1 97.62 473 GLU A CA 1
ATOM 3531 C C . GLU A 1 473 ? 9.484 5.277 -16.188 1 97.62 473 GLU A C 1
ATOM 3533 O O . GLU A 1 473 ? 10.281 6.207 -16.312 1 97.62 473 GLU A O 1
ATOM 3538 N N . ARG A 1 474 ? 9.641 4.121 -16.766 1 98.19 474 ARG A N 1
ATOM 3539 C CA . ARG A 1 474 ? 10.82 3.859 -17.594 1 98.19 474 ARG A CA 1
ATOM 3540 C C . ARG A 1 474 ? 10.805 4.727 -18.844 1 98.19 474 ARG A C 1
ATOM 3542 O O . ARG A 1 474 ? 11.836 5.281 -19.234 1 98.19 474 ARG A O 1
ATOM 3549 N N . GLY A 1 475 ? 9.617 4.844 -19.469 1 97.94 475 GLY A N 1
ATOM 3550 C CA . GLY A 1 475 ? 9.531 5.703 -20.641 1 97.94 475 GLY A CA 1
ATOM 3551 C C . GLY A 1 475 ? 9.922 7.141 -20.344 1 97.94 475 GLY A C 1
ATOM 3552 O O . GLY A 1 475 ? 10.68 7.746 -21.109 1 97.94 475 GLY A O 1
ATOM 3553 N N . ILE A 1 476 ? 9.469 7.652 -19.281 1 96.56 476 ILE A N 1
ATOM 3554 C CA . ILE A 1 476 ? 9.766 9.023 -18.875 1 96.56 476 ILE A CA 1
ATOM 3555 C C . ILE A 1 476 ? 11.25 9.156 -18.562 1 96.56 476 ILE A C 1
ATOM 3557 O O . ILE A 1 476 ? 11.891 10.141 -18.938 1 96.56 476 ILE A O 1
ATOM 3561 N N . TYR A 1 477 ? 11.82 8.227 -17.906 1 96.5 477 TYR A N 1
ATOM 3562 C CA . TYR A 1 477 ? 13.242 8.234 -17.594 1 96.5 477 TYR A CA 1
ATOM 3563 C C . TYR A 1 477 ? 14.086 8.305 -18.859 1 96.5 477 TYR A C 1
ATOM 3565 O O . TYR A 1 477 ? 15 9.125 -18.969 1 96.5 477 TYR A O 1
ATOM 3573 N N . LEU A 1 478 ? 13.758 7.441 -19.797 1 97.19 478 LEU A N 1
ATOM 3574 C CA . LEU A 1 478 ? 14.523 7.375 -21.031 1 97.19 478 LEU A CA 1
ATOM 3575 C C . LEU A 1 478 ? 14.414 8.68 -21.812 1 97.19 478 LEU A C 1
ATOM 3577 O O . LEU A 1 478 ? 15.391 9.141 -22.406 1 97.19 478 LEU A O 1
ATOM 3581 N N . LYS A 1 479 ? 13.258 9.305 -21.75 1 96.25 479 LYS A N 1
ATOM 3582 C CA . LYS A 1 479 ? 13.039 10.57 -22.453 1 96.25 479 LYS A CA 1
ATOM 3583 C C . LYS A 1 479 ? 13.898 11.68 -21.844 1 96.25 479 LYS A C 1
ATOM 3585 O O . LYS A 1 479 ? 14.32 12.602 -22.562 1 96.25 479 LYS A O 1
ATOM 3590 N N . ASN A 1 480 ? 14.203 11.594 -20.562 1 95.25 480 ASN A N 1
ATOM 3591 C CA . ASN A 1 480 ? 14.906 12.664 -19.859 1 95.25 480 ASN A CA 1
ATOM 3592 C C . ASN A 1 480 ? 16.328 12.258 -19.516 1 95.25 480 ASN A C 1
ATOM 3594 O O . ASN A 1 480 ? 17.016 12.945 -18.734 1 95.25 480 ASN A O 1
ATOM 3598 N N . ARG A 1 481 ? 16.812 11.211 -20 1 93.75 481 ARG A N 1
ATOM 3599 C CA . ARG A 1 481 ? 18.109 10.648 -19.625 1 93.75 481 ARG A CA 1
ATOM 3600 C C . ARG A 1 481 ? 19.234 11.633 -19.938 1 93.75 481 ARG A C 1
ATOM 3602 O O . ARG A 1 481 ? 20.156 11.789 -19.125 1 93.75 481 ARG A O 1
ATOM 3609 N N . ASN A 1 482 ? 19.141 12.328 -21.016 1 91.5 482 ASN A N 1
ATOM 3610 C CA . ASN A 1 482 ? 20.188 13.273 -21.391 1 91.5 482 ASN A CA 1
ATOM 3611 C C . ASN A 1 482 ? 20.281 14.43 -20.406 1 91.5 482 ASN A C 1
ATOM 3613 O O . ASN A 1 482 ? 21.375 14.922 -20.125 1 91.5 482 ASN A O 1
ATOM 3617 N N . LYS A 1 483 ? 19.219 14.812 -19.875 1 91.38 483 LYS A N 1
ATOM 3618 C CA . LYS A 1 483 ? 19.203 15.891 -18.891 1 91.38 483 LYS A CA 1
ATOM 3619 C C . LYS A 1 483 ? 19.828 15.438 -17.578 1 91.38 483 LYS A C 1
ATOM 3621 O O . LYS A 1 483 ? 20.406 16.25 -16.844 1 91.38 483 LYS A O 1
ATOM 3626 N N . GLN A 1 484 ? 19.734 14.25 -17.328 1 88.44 484 GLN A N 1
ATOM 3627 C CA . GLN A 1 484 ? 20.219 13.695 -16.062 1 88.44 484 GLN A CA 1
ATOM 3628 C C . GLN A 1 484 ? 21.734 13.57 -16.062 1 88.44 484 GLN A C 1
ATOM 3630 O O . GLN A 1 484 ? 22.359 13.617 -14.992 1 88.44 484 GLN A O 1
ATOM 3635 N N . THR A 1 485 ? 22.312 13.422 -17.203 1 84.19 485 THR A N 1
ATOM 3636 C CA . THR A 1 485 ? 23.75 13.18 -17.297 1 84.19 485 THR A CA 1
ATOM 3637 C C . THR A 1 485 ? 24.531 14.492 -17.281 1 84.19 485 THR A C 1
ATOM 3639 O O . THR A 1 485 ? 25.75 14.492 -17.125 1 84.19 485 THR A O 1
ATOM 3642 N N . GLN A 1 486 ? 23.828 15.586 -17.312 1 85 486 GLN A N 1
ATOM 3643 C CA . GLN A 1 486 ? 24.484 16.891 -17.281 1 85 486 GLN A CA 1
ATOM 3644 C C . GLN A 1 486 ? 24.719 17.359 -15.852 1 85 486 GLN A C 1
ATOM 3646 O O . GLN A 1 486 ? 23.953 18.172 -15.328 1 85 486 GLN A O 1
ATOM 3651 N N . VAL A 1 487 ? 25.812 16.859 -15.344 1 88.19 487 VAL A N 1
ATOM 3652 C CA . VAL A 1 487 ? 26.125 17.203 -13.953 1 88.19 487 VAL A CA 1
ATOM 3653 C C . VAL A 1 487 ? 27.109 18.359 -13.914 1 88.19 487 VAL A C 1
ATOM 3655 O O . VAL A 1 487 ? 27.906 18.547 -14.844 1 88.19 487 VAL A O 1
ATOM 3658 N N . VAL A 1 488 ? 26.969 19.172 -12.93 1 81.56 488 VAL A N 1
ATOM 3659 C CA . VAL A 1 488 ? 27.859 20.297 -12.727 1 81.56 488 VAL A CA 1
ATOM 3660 C C . VAL A 1 488 ? 28.922 19.938 -11.68 1 81.56 488 VAL A C 1
ATOM 3662 O O . VAL A 1 488 ? 28.594 19.484 -10.586 1 81.56 488 VAL A O 1
ATOM 3665 N N . THR A 1 489 ? 30.172 20.094 -12.062 1 84.5 489 THR A N 1
ATOM 3666 C CA . THR A 1 489 ? 31.266 19.828 -11.125 1 84.5 489 THR A CA 1
ATOM 3667 C C . THR A 1 489 ? 32.125 21.078 -10.953 1 84.5 489 THR A C 1
ATOM 3669 O O . THR A 1 489 ? 32.188 21.922 -11.852 1 84.5 489 THR A O 1
ATOM 3672 N N . PHE A 1 490 ? 32.625 21.188 -9.758 1 87.75 490 PHE A N 1
ATOM 3673 C CA . PHE A 1 490 ? 33.5 22.312 -9.43 1 87.75 490 PHE A CA 1
ATOM 3674 C C . PHE A 1 490 ? 34.938 21.859 -9.227 1 87.75 490 PHE A C 1
ATOM 3676 O O . PHE A 1 490 ? 35.188 20.672 -8.953 1 87.75 490 PHE A O 1
ATOM 3683 N N . GLU A 1 491 ? 35.781 22.859 -9.461 1 90.88 491 GLU A N 1
ATOM 3684 C CA . GLU A 1 491 ? 37.156 22.672 -9 1 90.88 491 GLU A CA 1
ATOM 3685 C C . GLU A 1 491 ? 37.375 23.25 -7.605 1 90.88 491 GLU A C 1
ATOM 3687 O O . GLU A 1 491 ? 36.812 24.312 -7.297 1 90.88 491 GLU A O 1
ATOM 3692 N N . PRO A 1 492 ? 38.094 22.547 -6.809 1 92.25 492 PRO A N 1
ATOM 3693 C CA . PRO A 1 492 ? 38.344 23.094 -5.477 1 92.25 492 PRO A CA 1
ATOM 3694 C C . PRO A 1 492 ? 39.125 24.406 -5.52 1 92.25 492 PRO A C 1
ATOM 3696 O O . PRO A 1 492 ? 40.031 24.547 -6.344 1 92.25 492 PRO A O 1
ATOM 3699 N N . ASP A 1 493 ? 38.781 25.281 -4.684 1 91.38 493 ASP A N 1
ATOM 3700 C CA . ASP A 1 493 ? 39.469 26.547 -4.492 1 91.38 493 ASP A CA 1
ATOM 3701 C C . ASP A 1 493 ? 40.562 26.438 -3.439 1 91.38 493 ASP A C 1
ATOM 3703 O O . ASP A 1 493 ? 40.344 25.812 -2.395 1 91.38 493 ASP A O 1
ATOM 3707 N N . PRO A 1 494 ? 41.719 27.016 -3.713 1 93.56 494 PRO A N 1
ATOM 3708 C CA . PRO A 1 494 ? 42.844 26.906 -2.766 1 93.56 494 PRO A CA 1
ATOM 3709 C C . PRO A 1 494 ? 42.5 27.406 -1.373 1 93.56 494 PRO A C 1
ATOM 3711 O O . PRO A 1 494 ? 42.906 26.844 -0.371 1 93.56 494 PRO A O 1
ATOM 3714 N N . GLU A 1 495 ? 41.875 28.438 -1.326 1 94.25 495 GLU A N 1
ATOM 3715 C CA . GLU A 1 495 ? 41.469 28.969 -0.025 1 94.25 495 GLU A CA 1
ATOM 3716 C C . GLU A 1 495 ? 40.531 28.016 0.699 1 94.25 495 GLU A C 1
ATOM 3718 O O . GLU A 1 495 ? 40.562 27.906 1.925 1 94.25 495 GLU A O 1
ATOM 3723 N N . GLY A 1 496 ? 39.719 27.438 -0.046 1 94.06 496 GLY A N 1
ATOM 3724 C CA . GLY A 1 496 ? 38.844 26.438 0.528 1 94.06 496 GLY A CA 1
ATOM 3725 C C . GLY A 1 496 ? 39.594 25.234 1.092 1 94.06 496 GLY A C 1
ATOM 3726 O O . GLY A 1 496 ? 39.281 24.766 2.189 1 94.06 496 GLY A O 1
ATOM 3727 N N . LEU A 1 497 ? 40.562 24.797 0.377 1 94.81 497 LEU A N 1
ATOM 3728 C CA . LEU A 1 497 ? 41.375 23.688 0.834 1 94.81 497 LEU A CA 1
ATOM 3729 C C . LEU A 1 497 ? 42.156 24.047 2.102 1 94.81 497 LEU A C 1
ATOM 3731 O O . LEU A 1 497 ? 42.312 23.219 2.99 1 94.81 497 LEU A O 1
ATOM 3735 N N . ALA A 1 498 ? 42.5 25.344 2.137 1 95.25 498 ALA A N 1
ATOM 3736 C CA . ALA A 1 498 ? 43.219 25.828 3.299 1 95.25 498 ALA A CA 1
ATOM 3737 C C . ALA A 1 498 ? 42.375 25.797 4.559 1 95.25 498 ALA A C 1
ATOM 3739 O O . ALA A 1 498 ? 42.875 25.531 5.656 1 95.25 498 ALA A O 1
ATOM 3740 N N . LEU A 1 499 ? 41.125 26.047 4.371 1 95.12 499 LEU A N 1
ATOM 3741 C CA . LEU A 1 499 ? 40.219 25.969 5.5 1 95.12 499 LEU A CA 1
ATOM 3742 C C . LEU A 1 499 ? 40.188 24.562 6.102 1 95.12 499 LEU A C 1
ATOM 3744 O O . LEU A 1 499 ? 40.25 24.422 7.328 1 95.12 499 LEU A O 1
ATOM 3748 N N . PHE A 1 500 ? 40.188 23.531 5.309 1 95.38 500 PHE A N 1
ATOM 3749 C CA . PHE A 1 500 ? 40.156 22.141 5.773 1 95.38 500 PHE A CA 1
ATOM 3750 C C . PHE A 1 500 ? 41.5 21.734 6.391 1 95.38 500 PHE A C 1
ATOM 3752 O O . PHE A 1 500 ? 41.531 21 7.379 1 95.38 500 PHE A O 1
ATOM 3759 N N . GLU A 1 501 ? 42.531 22.25 5.805 1 94.56 501 GLU A N 1
ATOM 3760 C CA . GLU A 1 501 ? 43.844 21.953 6.359 1 94.56 501 GLU A CA 1
ATOM 3761 C C . GLU A 1 501 ? 43.969 22.516 7.773 1 94.56 501 GLU A C 1
ATOM 3763 O O . GLU A 1 501 ? 44.5 21.844 8.664 1 94.56 501 GLU A O 1
ATOM 3768 N N . ARG A 1 502 ? 43.562 23.703 7.906 1 93.88 502 ARG A N 1
ATOM 3769 C CA . ARG A 1 502 ? 43.594 24.344 9.219 1 93.88 502 ARG A CA 1
ATOM 3770 C C . ARG A 1 502 ? 42.75 23.578 10.227 1 93.88 502 ARG A C 1
ATOM 3772 O O . ARG A 1 502 ? 43.188 23.344 11.359 1 93.88 502 ARG A O 1
ATOM 3779 N N . ALA A 1 503 ? 41.594 23.297 9.844 1 93.94 503 ALA A N 1
ATOM 3780 C CA . ALA A 1 503 ? 40.688 22.547 10.719 1 93.94 503 ALA A CA 1
ATOM 3781 C C . ALA A 1 503 ? 41.281 21.203 11.117 1 93.94 503 ALA A C 1
ATOM 3783 O O . ALA A 1 503 ? 41.188 20.797 12.273 1 93.94 503 ALA A O 1
ATOM 3784 N N . ASN A 1 504 ? 41.875 20.5 10.156 1 92.69 504 ASN A N 1
ATOM 3785 C CA . ASN A 1 504 ? 42.5 19.203 10.422 1 92.69 504 ASN A CA 1
ATOM 3786 C C . ASN A 1 504 ? 43.656 19.344 11.398 1 92.69 504 ASN A C 1
ATOM 3788 O O . ASN A 1 504 ? 43.812 18.5 12.289 1 92.69 504 ASN A O 1
ATOM 3792 N N . HIS A 1 505 ? 44.375 20.359 11.188 1 91.94 505 HIS A N 1
ATOM 3793 C CA . HIS A 1 505 ? 45.531 20.594 12.062 1 91.94 505 HIS A CA 1
ATOM 3794 C C . HIS A 1 505 ? 45.062 20.844 13.5 1 91.94 505 HIS A C 1
ATOM 3796 O O . HIS A 1 505 ? 45.75 20.422 14.445 1 91.94 505 HIS A O 1
ATOM 3802 N N . GLU A 1 506 ? 44 21.469 13.609 1 91.5 506 GLU A N 1
ATOM 3803 C CA . GLU A 1 506 ? 43.5 21.812 14.938 1 91.5 506 GLU A CA 1
ATOM 3804 C C . GLU A 1 506 ? 42.594 20.719 15.484 1 91.5 506 GLU A C 1
ATOM 3806 O O . GLU A 1 506 ? 42.062 20.828 16.594 1 91.5 506 GLU A O 1
ATOM 3811 N N . GLY A 1 507 ? 42.281 19.719 14.742 1 89.5 507 GLY A N 1
ATOM 3812 C CA . GLY A 1 507 ? 41.5 18.578 15.172 1 89.5 507 GLY A CA 1
ATOM 3813 C C . GLY A 1 507 ? 40.031 18.922 15.391 1 89.5 507 GLY A C 1
ATOM 3814 O O . GLY A 1 507 ? 39.438 18.5 16.375 1 89.5 507 GLY A O 1
ATOM 3815 N N . ARG A 1 508 ? 39.5 19.75 14.555 1 90.69 508 ARG A N 1
ATOM 3816 C CA . ARG A 1 508 ? 38.094 20.203 14.672 1 90.69 508 ARG A CA 1
ATOM 3817 C C . ARG A 1 508 ? 37.406 20.203 13.32 1 90.69 508 ARG A C 1
ATOM 3819 O O . ARG A 1 508 ? 38.062 20.047 12.281 1 90.69 508 ARG A O 1
ATOM 3826 N N . ASN A 1 509 ? 36.125 20.359 13.344 1 93.94 509 ASN A N 1
ATOM 3827 C CA . ASN A 1 509 ? 35.344 20.625 12.133 1 93.94 509 ASN A CA 1
ATOM 3828 C C . ASN A 1 509 ? 35.375 22.094 11.758 1 93.94 509 ASN A C 1
ATOM 3830 O O . ASN A 1 509 ? 35.938 22.922 12.477 1 93.94 509 ASN A O 1
ATOM 3834 N N . LEU A 1 510 ? 34.812 22.422 10.617 1 94.88 510 LEU A N 1
ATOM 3835 C CA . LEU A 1 510 ? 34.719 23.844 10.266 1 94.88 510 LEU A CA 1
ATOM 3836 C C . LEU A 1 510 ? 33.781 24.578 11.195 1 94.88 510 LEU A C 1
ATOM 3838 O O . LEU A 1 510 ? 32.719 24.047 11.57 1 94.88 510 LEU A O 1
ATOM 3842 N N . TYR A 1 511 ? 34.219 25.75 11.594 1 94.19 511 TYR A N 1
ATOM 3843 C CA . TYR A 1 511 ? 33.281 26.641 12.273 1 94.19 511 TYR A CA 1
ATOM 3844 C C . TYR A 1 511 ? 32.188 27.094 11.32 1 94.19 511 TYR A C 1
ATOM 3846 O O . TYR A 1 511 ? 32.344 27.031 10.094 1 94.19 511 TYR A O 1
ATOM 3854 N N . GLU A 1 512 ? 31.109 27.562 11.805 1 93.81 512 GLU A N 1
ATOM 3855 C CA . GLU A 1 512 ? 29.984 28.016 10.984 1 93.81 512 GLU A CA 1
ATOM 3856 C C . GLU A 1 512 ? 30.422 29.094 9.992 1 93.81 512 GLU A C 1
ATOM 3858 O O . GLU A 1 512 ? 30.047 29.047 8.82 1 93.81 512 GLU A O 1
ATOM 3863 N N . HIS A 1 513 ? 31.203 30.062 10.477 1 93.56 513 HIS A N 1
ATOM 3864 C CA . HIS A 1 513 ? 31.609 31.156 9.602 1 93.56 513 HIS A CA 1
ATOM 3865 C C . HIS A 1 513 ? 32.562 30.672 8.516 1 93.56 513 HIS A C 1
ATOM 3867 O O . HIS A 1 513 ? 32.594 31.203 7.402 1 93.56 513 HIS A O 1
ATOM 3873 N N . GLU A 1 514 ? 33.375 29.641 8.805 1 95.31 514 GLU A N 1
ATOM 3874 C CA . GLU A 1 514 ? 34.25 29.047 7.805 1 95.31 514 GLU A CA 1
ATOM 3875 C C . GLU A 1 514 ? 33.469 28.297 6.746 1 95.31 514 GLU A C 1
ATOM 3877 O O . GLU A 1 514 ? 33.781 28.359 5.555 1 95.31 514 GLU A O 1
ATOM 3882 N N . ALA A 1 515 ? 32.5 27.531 7.242 1 95.81 515 ALA A N 1
ATOM 3883 C CA . ALA A 1 515 ? 31.594 26.828 6.32 1 95.81 515 ALA A CA 1
ATOM 3884 C C . ALA A 1 515 ? 30.906 27.797 5.371 1 95.81 515 ALA A C 1
ATOM 3886 O O . ALA A 1 515 ? 30.844 27.562 4.164 1 95.81 515 ALA A O 1
ATOM 3887 N N . LYS A 1 516 ? 30.375 28.891 5.855 1 95.81 516 LYS A N 1
ATOM 3888 C CA . LYS A 1 516 ? 29.688 29.891 5.047 1 95.81 516 LYS A CA 1
ATOM 3889 C C . LYS A 1 516 ? 30.656 30.594 4.09 1 95.81 516 LYS A C 1
ATOM 3891 O O . LYS A 1 516 ? 30.266 30.953 2.973 1 95.81 516 LYS A O 1
ATOM 3896 N N . GLN A 1 517 ? 31.859 30.797 4.574 1 94.56 517 GLN A N 1
ATOM 3897 C CA . GLN A 1 517 ? 32.875 31.359 3.695 1 94.56 517 GLN A CA 1
ATOM 3898 C C . GLN A 1 517 ? 33.125 30.453 2.488 1 94.56 517 GLN A C 1
ATOM 3900 O O . GLN A 1 517 ? 33.219 30.938 1.359 1 94.56 517 GLN A O 1
ATOM 3905 N N . LEU A 1 518 ? 33.25 29.172 2.764 1 95.5 518 LEU A N 1
ATOM 3906 C CA . LEU A 1 518 ? 33.406 28.203 1.684 1 95.5 518 LEU A CA 1
ATOM 3907 C C . LEU A 1 518 ? 32.25 28.266 0.699 1 95.5 518 LEU A C 1
ATOM 3909 O O . LEU A 1 518 ? 32.469 28.266 -0.516 1 95.5 518 LEU A O 1
ATOM 3913 N N . LEU A 1 519 ? 31.031 28.328 1.21 1 95.81 519 LEU A N 1
ATOM 3914 C CA . LEU A 1 519 ? 29.828 28.422 0.388 1 95.81 519 LEU A CA 1
ATOM 3915 C C . LEU A 1 519 ? 29.844 29.688 -0.457 1 95.81 519 LEU A C 1
ATOM 3917 O O . LEU A 1 519 ? 29.562 29.641 -1.653 1 95.81 519 LEU A O 1
ATOM 3921 N N . GLN A 1 520 ? 30.219 30.75 0.152 1 94 520 GLN A N 1
ATOM 3922 C CA . GLN A 1 520 ? 30.25 32.031 -0.525 1 94 520 GLN A CA 1
ATOM 3923 C C . GLN A 1 520 ? 31.25 32.031 -1.684 1 94 520 GLN A C 1
ATOM 3925 O O . GLN A 1 520 ? 30.984 32.625 -2.736 1 94 520 GLN A O 1
ATOM 3930 N N . ARG A 1 521 ? 32.281 31.422 -1.475 1 92.56 521 ARG A N 1
ATOM 3931 C CA . ARG A 1 521 ? 33.312 31.359 -2.488 1 92.56 521 ARG A CA 1
ATOM 3932 C C . ARG A 1 521 ? 32.844 30.594 -3.719 1 92.56 521 ARG A C 1
ATOM 3934 O O . ARG A 1 521 ? 33.406 30.75 -4.805 1 92.56 521 ARG A O 1
ATOM 3941 N N . HIS A 1 522 ? 31.906 29.844 -3.535 1 93 522 HIS A N 1
ATOM 3942 C CA . HIS A 1 522 ? 31.375 29.062 -4.648 1 93 522 HIS A CA 1
ATOM 3943 C C . HIS A 1 522 ? 30.016 29.594 -5.094 1 93 522 HIS A C 1
ATOM 3945 O O . HIS A 1 522 ? 29.234 28.875 -5.703 1 93 522 HIS A O 1
ATOM 3951 N N . GLY A 1 523 ? 29.656 30.75 -4.641 1 89.5 523 GLY A N 1
ATOM 3952 C CA . GLY A 1 523 ? 28.547 31.469 -5.23 1 89.5 523 GLY A CA 1
ATOM 3953 C C . GLY A 1 523 ? 27.266 31.359 -4.422 1 89.5 523 GLY A C 1
ATOM 3954 O O . GLY A 1 523 ? 26.203 31.781 -4.871 1 89.5 523 GLY A O 1
ATOM 3955 N N . VAL A 1 524 ? 27.297 30.812 -3.223 1 94.44 524 VAL A N 1
ATOM 3956 C CA . VAL A 1 524 ? 26.109 30.703 -2.383 1 94.44 524 VAL A CA 1
ATOM 3957 C C . VAL A 1 524 ? 25.906 32.031 -1.619 1 94.44 524 VAL A C 1
ATOM 3959 O O . VAL A 1 524 ? 26.875 32.594 -1.098 1 94.44 524 VAL A O 1
ATOM 3962 N N . THR A 1 525 ? 24.719 32.438 -1.595 1 88.44 525 THR A N 1
ATOM 3963 C CA . THR A 1 525 ? 24.391 33.656 -0.881 1 88.44 525 THR A CA 1
ATOM 3964 C C . THR A 1 525 ? 24.281 33.406 0.62 1 88.44 525 THR A C 1
ATOM 3966 O O . THR A 1 525 ? 23.438 32.625 1.062 1 88.44 525 THR A O 1
ATOM 3969 N N . VAL A 1 526 ? 25.125 34.094 1.355 1 91.81 526 VAL A N 1
ATOM 3970 C CA . VAL A 1 526 ? 25.078 34.031 2.812 1 91.81 526 VAL A CA 1
ATOM 3971 C C . VAL A 1 526 ? 24.984 35.438 3.406 1 91.81 526 VAL A C 1
ATOM 3973 O O . VAL A 1 526 ? 25.516 36.375 2.832 1 91.81 526 VAL A O 1
ATOM 3976 N N . PRO A 1 527 ? 24.328 35.531 4.504 1 88.94 527 PRO A N 1
ATOM 3977 C CA . PRO A 1 527 ? 24.266 36.844 5.137 1 88.94 527 PRO A CA 1
ATOM 3978 C C . PRO A 1 527 ? 25.609 37.312 5.637 1 88.94 527 PRO A C 1
ATOM 3980 O O . PRO A 1 527 ? 26.484 36.5 5.949 1 88.94 527 PRO A O 1
ATOM 3983 N N . GLU A 1 528 ? 25.703 38.625 5.719 1 89.44 528 GLU A N 1
ATOM 3984 C CA . GLU A 1 528 ? 26.906 39.188 6.328 1 89.44 528 GLU A CA 1
ATOM 3985 C C . GLU A 1 528 ? 26.953 38.906 7.824 1 89.44 528 GLU A C 1
ATOM 3987 O O . GLU A 1 528 ? 25.938 38.969 8.516 1 89.44 528 GLU A O 1
ATOM 3992 N N . GLU A 1 529 ? 28.094 38.5 8.211 1 93.31 529 GLU A N 1
ATOM 3993 C CA . GLU A 1 529 ? 28.25 38.156 9.625 1 93.31 529 GLU A CA 1
ATOM 3994 C C . GLU A 1 529 ? 29.609 38.625 10.148 1 93.31 529 GLU A C 1
ATOM 3996 O O . GLU A 1 529 ? 30.562 38.781 9.383 1 93.31 529 GLU A O 1
ATOM 4001 N N . ILE A 1 530 ? 29.656 38.969 11.43 1 93.81 530 ILE A N 1
ATOM 4002 C CA . ILE A 1 530 ? 30.875 39.375 12.094 1 93.81 530 ILE A CA 1
ATOM 4003 C C . ILE A 1 530 ? 31.156 38.469 13.297 1 93.81 530 ILE A C 1
ATOM 4005 O O . ILE A 1 530 ? 30.266 38.281 14.133 1 93.81 530 ILE A O 1
ATOM 4009 N N . LEU A 1 531 ? 32.281 37.969 13.344 1 95.44 531 LEU A N 1
ATOM 4010 C CA . LEU A 1 531 ? 32.719 37.156 14.492 1 95.44 531 LEU A CA 1
ATOM 4011 C C . LEU A 1 531 ? 33.281 38.062 15.602 1 95.44 531 LEU A C 1
ATOM 4013 O O . LEU A 1 531 ? 34.25 38.781 15.375 1 95.44 531 LEU A O 1
ATOM 4017 N N . VAL A 1 532 ? 32.656 37.938 16.719 1 95.56 532 VAL A N 1
ATOM 4018 C CA . VAL A 1 532 ? 33.094 38.719 17.875 1 95.56 532 VAL A CA 1
ATOM 4019 C C . VAL A 1 532 ? 33.781 37.812 18.891 1 95.56 532 VAL A C 1
ATOM 4021 O O . VAL A 1 532 ? 33.188 36.844 19.375 1 95.56 532 VAL A O 1
ATOM 4024 N N . ARG A 1 533 ? 34.969 38.094 19.266 1 93.56 533 ARG A N 1
ATOM 4025 C CA . ARG A 1 533 ? 35.688 37.25 20.203 1 93.56 533 ARG A CA 1
ATOM 4026 C C . ARG A 1 533 ? 35.781 37.938 21.578 1 93.56 533 ARG A C 1
ATOM 4028 O O . ARG A 1 533 ? 36.031 37.25 22.578 1 93.56 533 ARG A O 1
ATOM 4035 N N . HIS A 1 534 ? 35.688 39.312 21.516 1 92.25 534 HIS A N 1
ATOM 4036 C CA . HIS A 1 534 ? 35.688 40.094 22.75 1 92.25 534 HIS A CA 1
ATOM 4037 C C . HIS A 1 534 ? 34.531 41.062 22.812 1 92.25 534 HIS A C 1
ATOM 4039 O O . HIS A 1 534 ? 34.156 41.688 21.812 1 92.25 534 HIS A O 1
ATOM 4045 N N . PRO A 1 535 ? 34.031 41.281 24 1 91.62 535 PRO A N 1
ATOM 4046 C CA . PRO A 1 535 ? 32.844 42.125 24.141 1 91.62 535 PRO A CA 1
ATOM 4047 C C . PRO A 1 535 ? 33.062 43.531 23.609 1 91.62 535 PRO A C 1
ATOM 4049 O O . PRO A 1 535 ? 32.094 44.188 23.156 1 91.62 535 PRO A O 1
ATOM 4052 N N . ASP A 1 536 ? 34.25 43.969 23.656 1 91.69 536 ASP A N 1
ATOM 4053 C CA . ASP A 1 536 ? 34.562 45.344 23.219 1 91.69 536 ASP A CA 1
ATOM 4054 C C . ASP A 1 536 ? 34.312 45.5 21.719 1 91.69 536 ASP A C 1
ATOM 4056 O O . ASP A 1 536 ? 34.062 46.625 21.25 1 91.69 536 ASP A O 1
ATOM 4060 N N . GLU A 1 537 ? 34.25 44.406 21.047 1 92.94 537 GLU A N 1
ATOM 4061 C CA . GLU A 1 537 ? 34.094 44.438 19.609 1 92.94 537 GLU A CA 1
ATOM 4062 C C . GLU A 1 537 ? 32.625 44.656 19.234 1 92.94 537 GLU A C 1
ATOM 4064 O O . GLU A 1 537 ? 32.312 44.906 18.078 1 92.94 537 GLU A O 1
ATOM 4069 N N . LEU A 1 538 ? 31.766 44.625 20.172 1 93.38 538 LEU A N 1
ATOM 4070 C CA . LEU A 1 538 ? 30.328 44.75 19.938 1 93.38 538 LEU A CA 1
ATOM 4071 C C . LEU A 1 538 ? 29.953 46.219 19.75 1 93.38 538 LEU A C 1
ATOM 4073 O O . LEU A 1 538 ? 28.875 46.531 19.234 1 93.38 538 LEU A O 1
ATOM 4077 N N . GLU A 1 539 ? 30.891 47.062 20.281 1 89.12 539 GLU A N 1
ATOM 4078 C CA . GLU A 1 539 ? 30.578 48.5 20.234 1 89.12 539 GLU A CA 1
ATOM 4079 C C . GLU A 1 539 ? 30.438 48.969 18.797 1 89.12 539 GLU A C 1
ATOM 4081 O O . GLU A 1 539 ? 31.328 48.781 17.984 1 89.12 539 GLU A O 1
ATOM 4086 N N . GLY A 1 540 ? 29.375 49.562 18.438 1 88.25 540 GLY A N 1
ATOM 4087 C CA . GLY A 1 540 ? 29.156 50.156 17.141 1 88.25 540 GLY A CA 1
ATOM 4088 C C . GLY A 1 540 ? 28.562 49.188 16.125 1 88.25 540 GLY A C 1
ATOM 4089 O O . GLY A 1 540 ? 28.203 49.594 15.016 1 88.25 540 GLY A O 1
ATOM 4090 N N . LEU A 1 541 ? 28.359 47.969 16.469 1 89.25 541 LEU A N 1
ATOM 4091 C CA . LEU A 1 541 ? 27.875 46.969 15.539 1 89.25 541 LEU A CA 1
ATOM 4092 C C . LEU A 1 541 ? 26.406 47.188 15.203 1 89.25 541 LEU A C 1
ATOM 4094 O O . LEU A 1 541 ? 25.969 46.938 14.078 1 89.25 541 LEU A O 1
ATOM 4098 N N . SER A 1 542 ? 25.625 47.594 16.156 1 89.06 542 SER A N 1
ATOM 4099 C CA . SER A 1 542 ? 24.203 47.875 15.898 1 89.06 542 SER A CA 1
ATOM 4100 C C . SER A 1 542 ? 24.031 49 14.859 1 89.06 542 SER A C 1
ATOM 4102 O O . SER A 1 542 ? 23.125 48.938 14.039 1 89.06 542 SER A O 1
ATOM 4104 N N . ALA A 1 543 ? 24.906 49.906 14.945 1 87.12 543 ALA A N 1
ATOM 4105 C CA . ALA A 1 543 ? 24.844 51.031 13.992 1 87.12 543 ALA A CA 1
ATOM 4106 C C . ALA A 1 543 ? 25.297 50.594 12.609 1 87.12 543 ALA A C 1
ATOM 4108 O O . ALA A 1 543 ? 24.766 51.031 11.594 1 87.12 543 ALA A O 1
ATOM 4109 N N . ARG A 1 544 ? 26.219 49.688 12.609 1 88.81 544 ARG A N 1
ATOM 4110 C CA . ARG A 1 544 ? 26.75 49.188 11.352 1 88.81 544 ARG A CA 1
ATOM 4111 C C . ARG A 1 544 ? 25.688 48.469 10.547 1 88.81 544 ARG A C 1
ATOM 4113 O O . ARG A 1 544 ? 25.641 48.594 9.32 1 88.81 544 ARG A O 1
ATOM 4120 N N . PHE A 1 545 ? 24.922 47.688 11.164 1 88.5 545 PHE A N 1
ATOM 4121 C CA . PHE A 1 545 ? 23.938 46.875 10.461 1 88.5 545 PHE A CA 1
ATOM 4122 C C . PHE A 1 545 ? 22.609 47.625 10.344 1 88.5 545 PHE A C 1
ATOM 4124 O O . PHE A 1 545 ? 21.609 47.062 9.867 1 88.5 545 PHE A O 1
ATOM 4131 N N . GLY A 1 546 ? 22.734 48.844 10.727 1 77.69 546 GLY A N 1
ATOM 4132 C CA . GLY A 1 546 ? 21.531 49.625 10.578 1 77.69 546 GLY A CA 1
ATOM 4133 C C . GLY A 1 546 ? 20.422 49.219 11.531 1 77.69 546 GLY A C 1
ATOM 4134 O O . GLY A 1 546 ? 20.688 48.625 12.57 1 77.69 546 GLY A O 1
ATOM 4135 N N . GLN A 1 547 ? 19.141 49.719 11.633 1 75.25 547 GLN A N 1
ATOM 4136 C CA . GLN A 1 547 ? 17.984 49.562 12.516 1 75.25 547 GLN A CA 1
ATOM 4137 C C . GLN A 1 547 ? 17.375 48.188 12.383 1 75.25 547 GLN A C 1
ATOM 4139 O O . GLN A 1 547 ? 16.281 47.938 12.898 1 75.25 547 GLN A O 1
ATOM 4144 N N . GLN A 1 548 ? 18.156 47.219 11.797 1 84.56 548 GLN A N 1
ATOM 4145 C CA . GLN A 1 548 ? 17.609 45.875 11.688 1 84.56 548 GLN A CA 1
ATOM 4146 C C . GLN A 1 548 ? 17.891 45.062 12.953 1 84.56 548 GLN A C 1
ATOM 4148 O O . GLN A 1 548 ? 18.922 45.25 13.594 1 84.56 548 GLN A O 1
ATOM 4153 N N . PRO A 1 549 ? 16.922 44.156 13.234 1 91.44 549 PRO A N 1
ATOM 4154 C CA . PRO A 1 549 ? 17.219 43.281 14.375 1 91.44 549 PRO A CA 1
ATOM 4155 C C . PRO A 1 549 ? 18.391 42.344 14.109 1 91.44 549 PRO A C 1
ATOM 4157 O O . PRO A 1 549 ? 18.547 41.875 12.984 1 91.44 549 PRO A O 1
ATOM 4160 N N . LEU A 1 550 ? 19.219 42.125 15.102 1 94 550 LEU A N 1
ATOM 4161 C CA . LEU A 1 550 ? 20.422 41.312 14.953 1 94 550 LEU A CA 1
ATOM 4162 C C . LEU A 1 550 ? 20.266 40 15.695 1 94 550 LEU A C 1
ATOM 4164 O O . LEU A 1 550 ? 19.438 39.875 16.609 1 94 550 LEU A O 1
ATOM 4168 N N . ALA A 1 551 ? 20.953 39 15.188 1 93.69 551 ALA A N 1
ATOM 4169 C CA . ALA A 1 551 ? 21.047 37.688 15.812 1 93.69 551 ALA A CA 1
ATOM 4170 C C . ALA A 1 551 ? 22.484 37.406 16.266 1 93.69 551 ALA A C 1
ATOM 4172 O O . ALA A 1 551 ? 23.438 37.812 15.609 1 93.69 551 ALA A O 1
ATOM 4173 N N . MET A 1 552 ? 22.594 36.719 17.391 1 95.06 552 MET A N 1
ATOM 4174 C CA . MET A 1 552 ? 23.891 36.281 17.906 1 95.06 552 MET A CA 1
ATOM 4175 C C . MET A 1 552 ? 23.906 34.75 18.109 1 95.06 552 MET A C 1
ATOM 4177 O O . MET A 1 552 ? 22.938 34.188 18.594 1 95.06 552 MET A O 1
ATOM 4181 N N . LYS A 1 553 ? 24.969 34.094 17.641 1 94.62 553 LYS A N 1
ATOM 4182 C CA . LYS A 1 553 ? 25.125 32.656 17.766 1 94.62 553 LYS A CA 1
ATOM 4183 C C . LYS A 1 553 ? 26.531 32.312 18.25 1 94.62 553 LYS A C 1
ATOM 4185 O O . LYS A 1 553 ? 27.516 32.844 17.75 1 94.62 553 LYS A O 1
ATOM 4190 N N . VAL A 1 554 ? 26.609 31.359 19.094 1 95.12 554 VAL A N 1
ATOM 4191 C CA . VAL A 1 554 ? 27.906 30.922 19.625 1 95.12 554 VAL A CA 1
ATOM 4192 C C . VAL A 1 554 ? 28.688 30.188 18.547 1 95.12 554 VAL A C 1
ATOM 4194 O O . VAL A 1 554 ? 28.094 29.5 17.703 1 95.12 554 VAL A O 1
ATOM 4197 N N . VAL A 1 555 ? 29.953 30.359 18.5 1 94.88 555 VAL A N 1
ATOM 4198 C CA . VAL A 1 555 ? 30.875 29.594 17.672 1 94.88 555 VAL A CA 1
ATOM 4199 C C . VAL A 1 555 ? 31.812 28.781 18.562 1 94.88 555 VAL A C 1
ATOM 4201 O O . VAL A 1 555 ? 32.625 29.344 19.281 1 94.88 555 VAL A O 1
ATOM 4204 N N . SER A 1 556 ? 31.609 27.484 18.484 1 93.56 556 SER A N 1
ATOM 4205 C CA . SER A 1 556 ? 32.375 26.594 19.328 1 93.56 556 SER A CA 1
ATOM 4206 C C . SER A 1 556 ? 32.656 25.266 18.625 1 93.56 556 SER A C 1
ATOM 4208 O O . SER A 1 556 ? 31.844 24.781 17.859 1 93.56 556 SER A O 1
ATOM 4210 N N . ARG A 1 557 ? 33.781 24.656 18.922 1 89.12 557 ARG A N 1
ATOM 4211 C CA . ARG A 1 557 ? 34.094 23.328 18.375 1 89.12 557 ARG A CA 1
ATOM 4212 C C . ARG A 1 557 ? 33.344 22.234 19.125 1 89.12 557 ARG A C 1
ATOM 4214 O O . ARG A 1 557 ? 33.156 21.141 18.578 1 89.12 557 ARG A O 1
ATOM 4221 N N . ASP A 1 558 ? 32.844 22.578 20.234 1 88.88 558 ASP A N 1
ATOM 4222 C CA . ASP A 1 558 ? 32.281 21.562 21.109 1 88.88 558 ASP A CA 1
ATOM 4223 C C . ASP A 1 558 ? 30.75 21.609 21.141 1 88.88 558 ASP A C 1
ATOM 4225 O O . ASP A 1 558 ? 30.094 20.656 21.562 1 88.88 558 ASP A O 1
ATOM 4229 N N . ILE A 1 559 ? 30.219 22.75 20.766 1 87.56 559 ILE A N 1
ATOM 4230 C CA . ILE A 1 559 ? 28.781 22.922 20.812 1 87.56 559 ILE A CA 1
ATOM 4231 C C . ILE A 1 559 ? 28.203 22.906 19.391 1 87.56 559 ILE A C 1
ATOM 4233 O O . ILE A 1 559 ? 28.203 23.938 18.703 1 87.56 559 ILE A O 1
ATOM 4237 N N . LEU A 1 560 ? 27.641 21.781 19.062 1 77.12 560 LEU A N 1
ATOM 4238 C CA . LEU A 1 560 ? 27.094 21.609 17.719 1 77.12 560 LEU A CA 1
ATOM 4239 C C . LEU A 1 560 ? 25.656 22.094 17.656 1 77.12 560 LEU A C 1
ATOM 4241 O O . LEU A 1 560 ? 25.234 22.703 16.672 1 77.12 560 LEU A O 1
ATOM 4245 N N . HIS A 1 561 ? 24.859 21.828 18.656 1 79.25 561 HIS A N 1
ATOM 4246 C CA . HIS A 1 561 ? 23.469 22.25 18.734 1 79.25 561 HIS A CA 1
ATOM 4247 C C . HIS A 1 561 ? 23.312 23.516 19.562 1 79.25 561 HIS A C 1
ATOM 4249 O O . HIS A 1 561 ? 22.969 23.453 20.75 1 79.25 561 HIS A O 1
ATOM 4255 N N . LYS A 1 562 ? 23.375 24.547 18.938 1 87.12 562 LYS A N 1
ATOM 4256 C CA . LYS A 1 562 ? 23.531 25.859 19.562 1 87.12 562 LYS A CA 1
ATOM 4257 C C . LYS A 1 562 ? 22.281 26.234 20.359 1 87.12 562 LYS A C 1
ATOM 4259 O O . LYS A 1 562 ? 22.391 26.797 21.453 1 87.12 562 LYS A O 1
ATOM 4264 N N . SER A 1 563 ? 21.156 25.891 19.781 1 81.25 563 SER A N 1
ATOM 4265 C CA . SER A 1 563 ? 19.922 26.266 20.453 1 81.25 563 SER A CA 1
ATOM 4266 C C . SER A 1 563 ? 19.75 25.5 21.75 1 81.25 563 SER A C 1
ATOM 4268 O O . SER A 1 563 ? 19.281 26.062 22.75 1 81.25 563 SER A O 1
ATOM 4270 N N . ASP A 1 564 ? 20.156 24.266 21.781 1 78.44 564 ASP A N 1
ATOM 4271 C CA . ASP A 1 564 ? 20.062 23.438 22.984 1 78.44 564 ASP A CA 1
ATOM 4272 C C . ASP A 1 564 ? 20.969 23.984 24.094 1 78.44 564 ASP A C 1
ATOM 4274 O O . ASP A 1 564 ? 20.625 23.875 25.281 1 78.44 564 ASP A O 1
ATOM 4278 N N . ALA A 1 565 ? 22 24.641 23.672 1 86.38 565 ALA A N 1
ATOM 4279 C CA . ALA A 1 565 ? 22.969 25.156 24.641 1 86.38 565 ALA A CA 1
ATOM 4280 C C . ALA A 1 565 ? 22.656 26.594 25.047 1 86.38 565 ALA A C 1
ATOM 4282 O O . ALA A 1 565 ? 23.375 27.203 25.828 1 86.38 565 ALA A O 1
ATOM 4283 N N . GLY A 1 566 ? 21.594 27.109 24.453 1 88 566 GLY A N 1
ATOM 4284 C CA . GLY A 1 566 ? 21.281 28.5 24.703 1 88 566 GLY A CA 1
ATOM 4285 C C . GLY A 1 566 ? 22.25 29.469 24.016 1 88 566 GLY A C 1
ATOM 4286 O O . GLY A 1 566 ? 22.484 30.578 24.516 1 88 566 GLY A O 1
ATOM 4287 N N . GLY A 1 567 ? 22.812 29.016 23.031 1 91.56 567 GLY A N 1
ATOM 4288 C CA . GLY A 1 567 ? 23.859 29.766 22.344 1 91.56 567 GLY A CA 1
ATOM 4289 C C . GLY A 1 567 ? 23.328 30.672 21.25 1 91.56 567 GLY A C 1
ATOM 4290 O O . GLY A 1 567 ? 24.094 31.188 20.438 1 91.56 567 GLY A O 1
ATOM 4291 N N . VAL A 1 568 ? 22 30.828 21.156 1 91.62 568 VAL A N 1
ATOM 4292 C CA . VAL A 1 568 ? 21.391 31.656 20.125 1 91.62 568 VAL A CA 1
ATOM 4293 C C . VAL A 1 568 ? 20.484 32.719 20.781 1 91.62 568 VAL A C 1
ATOM 4295 O O . VAL A 1 568 ? 19.719 32.406 21.688 1 91.62 568 VAL A O 1
ATOM 4298 N N . ARG A 1 569 ? 20.625 33.938 20.422 1 92.88 569 ARG A N 1
ATOM 4299 C CA . ARG A 1 569 ? 19.766 35.031 20.828 1 92.88 569 ARG A CA 1
ATOM 4300 C C . ARG A 1 569 ? 19.297 35.844 19.609 1 92.88 569 ARG A C 1
ATOM 4302 O O . ARG A 1 569 ? 20.094 36.125 18.719 1 92.88 569 ARG A O 1
ATOM 4309 N N . LEU A 1 570 ? 18.047 36.125 19.594 1 90.12 570 LEU A N 1
ATOM 4310 C CA . LEU A 1 570 ? 17.469 36.812 18.438 1 90.12 570 LEU A CA 1
ATOM 4311 C C . LEU A 1 570 ? 16.891 38.156 18.828 1 90.12 570 LEU A C 1
ATOM 4313 O O . LEU A 1 570 ? 16.844 38.5 20.016 1 90.12 570 LEU A O 1
ATOM 4317 N N . ASN A 1 571 ? 16.547 38.969 17.859 1 88.69 571 ASN A N 1
ATOM 4318 C CA . ASN A 1 571 ? 15.82 40.25 18 1 88.69 571 ASN A CA 1
ATOM 4319 C C . ASN A 1 571 ? 16.594 41.219 18.875 1 88.69 571 ASN A C 1
ATOM 4321 O O . ASN A 1 571 ? 16.031 41.781 19.812 1 88.69 571 ASN A O 1
ATOM 4325 N N . LEU A 1 572 ? 17.828 41.375 18.609 1 90.81 572 LEU A N 1
ATOM 4326 C CA . LEU A 1 572 ? 18.672 42.312 19.328 1 90.81 572 LEU A CA 1
ATOM 4327 C C . LEU A 1 572 ? 18.75 43.656 18.594 1 90.81 572 LEU A C 1
ATOM 4329 O O . LEU A 1 572 ? 18.953 43.688 17.375 1 90.81 572 LEU A O 1
ATOM 4333 N N . HIS A 1 573 ? 18.594 44.781 19.266 1 88.25 573 HIS A N 1
ATOM 4334 C CA . HIS A 1 573 ? 18.391 46.062 18.562 1 88.25 573 HIS A CA 1
ATOM 4335 C C . H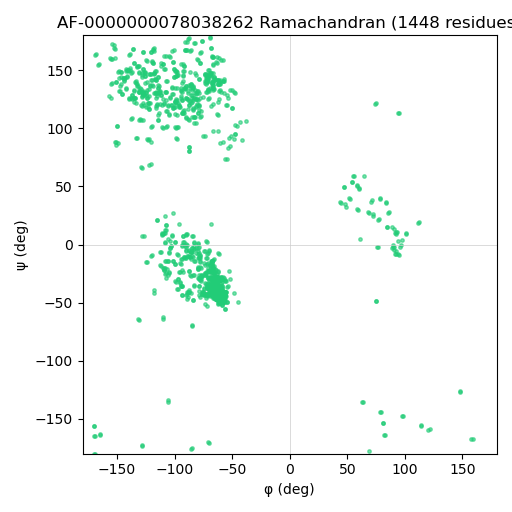IS A 1 573 ? 19.453 47.094 18.984 1 88.25 573 HIS A C 1
ATOM 4337 O O . HIS A 1 573 ? 19.578 48.125 18.344 1 88.25 573 HIS A O 1
ATOM 4343 N N . SER A 1 574 ? 20.25 46.906 20.141 1 87.62 574 SER A N 1
ATOM 4344 C CA . SER A 1 574 ? 21.203 47.906 20.625 1 87.62 574 SER A CA 1
ATOM 4345 C C . SER A 1 574 ? 22.5 47.25 21.094 1 87.62 574 SER A C 1
ATOM 4347 O O . SER A 1 574 ? 22.531 46.031 21.344 1 87.62 574 SER A O 1
ATOM 4349 N N . ASP A 1 575 ? 23.453 48.094 21.203 1 89.44 575 ASP A N 1
ATOM 4350 C CA . ASP A 1 575 ? 24.719 47.594 21.703 1 89.44 575 ASP A CA 1
ATOM 4351 C C . ASP A 1 575 ? 24.578 47.031 23.125 1 89.44 575 ASP A C 1
ATOM 4353 O O . ASP A 1 575 ? 25.25 46.062 23.484 1 89.44 575 ASP A O 1
ATOM 4357 N N . ALA A 1 576 ? 23.734 47.719 23.781 1 90 576 ALA A N 1
ATOM 4358 C CA . ALA A 1 576 ? 23.484 47.25 25.156 1 90 576 ALA A CA 1
ATOM 4359 C C . ALA A 1 576 ? 22.875 45.844 25.141 1 90 576 ALA A C 1
ATOM 4361 O O . ALA A 1 576 ? 23.25 45 25.953 1 90 576 ALA A O 1
ATOM 4362 N N . SER A 1 577 ? 21.938 45.719 24.266 1 92.5 577 SER A N 1
ATOM 4363 C CA . SER A 1 577 ? 21.312 44.406 24.172 1 92.5 577 SER A CA 1
ATOM 4364 C C . SER A 1 577 ? 22.281 43.375 23.656 1 92.5 577 SER A C 1
ATOM 4366 O O . SER A 1 577 ? 22.219 42.188 24.062 1 92.5 577 SER A O 1
ATOM 4368 N N . LEU A 1 578 ? 23.172 43.719 22.797 1 94.19 578 LEU A N 1
ATOM 4369 C CA . LEU A 1 578 ? 24.188 42.812 22.281 1 94.19 578 LEU A CA 1
ATOM 4370 C C . LEU A 1 578 ? 25.141 42.375 23.391 1 94.19 578 LEU A C 1
ATOM 4372 O O . LEU A 1 578 ? 25.516 41.188 23.469 1 94.19 578 LEU A O 1
ATOM 4376 N N . ARG A 1 579 ? 25.547 43.281 24.203 1 94.19 579 ARG A N 1
ATOM 4377 C CA . ARG A 1 579 ? 26.469 42.969 25.297 1 94.19 579 ARG A CA 1
ATOM 4378 C C . ARG A 1 579 ? 25.812 42.031 26.281 1 94.19 579 ARG A C 1
ATOM 4380 O O . ARG A 1 579 ? 26.453 41.062 26.734 1 94.19 579 ARG A O 1
ATOM 4387 N N . ALA A 1 580 ? 24.625 42.344 26.562 1 94.69 580 ALA A N 1
ATOM 4388 C CA . ALA A 1 580 ? 23.906 41.469 27.484 1 94.69 580 ALA A CA 1
ATOM 4389 C C . ALA A 1 580 ? 23.75 40.062 26.906 1 94.69 580 ALA A C 1
ATOM 4391 O O . ALA A 1 580 ? 23.906 39.062 27.609 1 94.69 580 ALA A O 1
ATOM 4392 N N . ALA A 1 581 ? 23.406 40.031 25.641 1 95.62 581 ALA A N 1
ATOM 4393 C CA . ALA A 1 581 ? 23.234 38.781 24.953 1 95.62 581 ALA A CA 1
ATOM 4394 C C . ALA A 1 581 ? 24.547 38 24.906 1 95.62 581 ALA A C 1
ATOM 4396 O O . ALA A 1 581 ? 24.562 36.75 25.047 1 95.62 581 ALA A O 1
ATOM 4397 N N . TYR A 1 582 ? 25.609 38.625 24.672 1 95.62 582 TYR A N 1
ATOM 4398 C CA . TYR A 1 582 ? 26.922 38.031 24.641 1 95.62 582 TYR A CA 1
ATOM 4399 C C . TYR A 1 582 ? 27.234 37.344 25.969 1 95.62 582 TYR A C 1
ATOM 4401 O O . TYR A 1 582 ? 27.656 36.156 25.984 1 95.62 582 TYR A O 1
ATOM 4409 N N . ASP A 1 583 ? 26.984 38.031 27.031 1 94.75 583 ASP A N 1
ATOM 4410 C CA . ASP A 1 583 ? 27.234 37.5 28.359 1 94.75 583 ASP A CA 1
ATOM 4411 C C . ASP A 1 583 ? 26.344 36.281 28.656 1 94.75 583 ASP A C 1
ATOM 4413 O O . ASP A 1 583 ? 26.781 35.281 29.219 1 94.75 583 ASP A O 1
ATOM 4417 N N . ASP A 1 584 ? 25.172 36.469 28.281 1 95.31 584 ASP A N 1
ATOM 4418 C CA . ASP A 1 584 ? 24.203 35.406 28.5 1 95.31 584 ASP A CA 1
ATOM 4419 C C . ASP A 1 584 ? 24.578 34.156 27.719 1 95.31 584 ASP A C 1
ATOM 4421 O O . ASP A 1 584 ? 24.438 33.031 28.234 1 95.31 584 ASP A O 1
ATOM 4425 N N . ILE A 1 585 ? 24.938 34.281 26.484 1 95.5 585 ILE A N 1
ATOM 4426 C CA . ILE A 1 585 ? 25.328 33.156 25.625 1 95.5 585 ILE A CA 1
ATOM 4427 C C . ILE A 1 585 ? 26.531 32.438 26.234 1 95.5 585 ILE A C 1
ATOM 4429 O O . ILE A 1 585 ? 26.531 31.203 26.328 1 95.5 585 ILE A O 1
ATOM 4433 N N . LEU A 1 586 ? 27.484 33.156 26.688 1 94.12 586 LEU A N 1
ATOM 4434 C CA . LEU A 1 586 ? 28.672 32.562 27.281 1 94.12 586 LEU A CA 1
ATOM 4435 C C . LEU A 1 586 ? 28.312 31.797 28.547 1 94.12 586 LEU A C 1
ATOM 4437 O O . LEU A 1 586 ? 28.781 30.672 28.766 1 94.12 586 LEU A O 1
ATOM 4441 N N . ALA A 1 587 ? 27.5 32.406 29.312 1 93.88 587 ALA A N 1
ATOM 4442 C CA . ALA A 1 587 ? 27.094 31.766 30.562 1 93.88 587 ALA A CA 1
ATOM 4443 C C . ALA A 1 587 ? 26.312 30.484 30.297 1 93.88 587 ALA A C 1
ATOM 4445 O O . ALA A 1 587 ? 26.547 29.453 30.938 1 93.88 587 ALA A O 1
ATOM 4446 N N . SER A 1 588 ? 25.406 30.594 29.391 1 94.5 588 SER A N 1
ATOM 4447 C CA . SER A 1 588 ? 24.578 29.453 29.047 1 94.5 588 SER A CA 1
ATOM 4448 C C . SER A 1 588 ? 25.438 28.312 28.484 1 94.5 588 SER A C 1
ATOM 4450 O O . SER A 1 588 ? 25.219 27.141 28.828 1 94.5 588 SER A O 1
ATOM 4452 N N . CYS A 1 589 ? 26.312 28.609 27.656 1 93.5 589 CYS A N 1
ATOM 4453 C CA . CYS A 1 589 ? 27.156 27.609 27.031 1 93.5 589 CYS A CA 1
ATOM 4454 C C . CYS A 1 589 ? 28.062 26.938 28.062 1 93.5 589 CYS A C 1
ATOM 4456 O O . CYS A 1 589 ? 28.297 25.719 28 1 93.5 589 CYS A O 1
ATOM 4458 N N . ARG A 1 590 ? 28.531 27.672 28.984 1 92.12 590 ARG A N 1
ATOM 4459 C CA . ARG A 1 590 ? 29.406 27.125 30.031 1 92.12 590 ARG A CA 1
ATOM 4460 C C . ARG A 1 590 ? 28.609 26.219 30.969 1 92.12 590 ARG A C 1
ATOM 4462 O O . ARG A 1 590 ? 29.156 25.234 31.484 1 92.12 590 ARG A O 1
ATOM 4469 N N . ASN A 1 591 ? 27.453 26.578 31.156 1 93 591 ASN A N 1
ATOM 4470 C CA . ASN A 1 591 ? 26.594 25.719 31.953 1 93 591 ASN A CA 1
ATOM 4471 C C . ASN A 1 591 ? 26.266 24.422 31.234 1 93 591 ASN A C 1
ATOM 4473 O O . ASN A 1 591 ? 26.125 23.359 31.859 1 93 591 ASN A O 1
ATOM 4477 N N . TYR A 1 592 ? 26.016 24.578 30 1 91.19 592 TYR A N 1
ATOM 4478 C CA . TYR A 1 592 ? 25.672 23.422 29.172 1 91.19 592 TYR A CA 1
ATOM 4479 C C . TYR A 1 592 ? 26.859 22.469 29.031 1 91.19 592 TYR A C 1
ATOM 4481 O O . TYR A 1 592 ? 26.719 21.25 29.156 1 91.19 592 TYR A O 1
ATOM 4489 N N . GLN A 1 593 ? 28.062 23.094 28.891 1 92.81 593 GLN A N 1
ATOM 4490 C CA . GLN A 1 593 ? 29.312 22.359 28.75 1 92.81 593 GLN A CA 1
ATOM 4491 C C . GLN A 1 593 ? 30.484 23.156 29.312 1 92.81 593 GLN A C 1
ATOM 4493 O O . GLN A 1 593 ? 31.203 23.812 28.547 1 92.81 593 GLN A O 1
ATOM 4498 N N . PRO A 1 594 ? 30.766 23.078 30.594 1 88.44 594 PRO A N 1
ATOM 4499 C CA . PRO A 1 594 ? 31.734 23.922 31.297 1 88.44 594 PRO A CA 1
ATOM 4500 C C . PRO A 1 594 ? 33.094 23.906 30.625 1 88.44 594 PRO A C 1
ATOM 4502 O O . PRO A 1 594 ? 33.781 24.953 30.562 1 88.44 594 PRO A O 1
ATOM 4505 N N . GLY A 1 595 ? 33.438 22.906 29.844 1 89.62 595 GLY A N 1
ATOM 4506 C CA . GLY A 1 595 ? 34.75 22.781 29.219 1 89.62 595 GLY A CA 1
ATOM 4507 C C . GLY A 1 595 ? 34.719 23.031 27.719 1 89.62 595 GLY A C 1
ATOM 4508 O O . GLY A 1 595 ? 35.719 22.828 27.016 1 89.62 595 GLY A O 1
ATOM 4509 N N . ALA A 1 596 ? 33.75 23.75 27.328 1 92.12 596 ALA A N 1
ATOM 4510 C CA . ALA A 1 596 ? 33.625 23.969 25.891 1 92.12 596 ALA A CA 1
ATOM 4511 C C . ALA A 1 596 ? 34.531 25.094 25.422 1 92.12 596 ALA A C 1
ATOM 4513 O O . ALA A 1 596 ? 34.688 26.109 26.109 1 92.12 596 ALA A O 1
ATOM 4514 N N . ASP A 1 597 ? 35.25 24.906 24.375 1 92.12 597 ASP A N 1
ATOM 4515 C CA . ASP A 1 597 ? 36.062 25.938 23.734 1 92.12 597 ASP A CA 1
ATOM 4516 C C . ASP A 1 597 ? 35.188 26.859 22.891 1 92.12 597 ASP A C 1
ATOM 4518 O O . ASP A 1 597 ? 34.656 26.469 21.844 1 92.12 597 ASP A O 1
ATOM 4522 N N . ILE A 1 598 ? 35.031 28.094 23.344 1 94 598 ILE A N 1
ATOM 4523 C CA . ILE A 1 598 ? 34.219 29.078 22.641 1 94 598 ILE A CA 1
ATOM 4524 C C . ILE A 1 598 ? 35.125 29.984 21.781 1 94 598 ILE A C 1
ATOM 4526 O O . ILE A 1 598 ? 35.875 30.812 22.312 1 94 598 ILE A O 1
ATOM 4530 N N . HIS A 1 599 ? 35 29.844 20.547 1 93.81 599 HIS A N 1
ATOM 4531 C CA . HIS A 1 599 ? 35.812 30.594 19.594 1 93.81 599 HIS A CA 1
ATOM 4532 C C . HIS A 1 599 ? 35.312 32.031 19.469 1 93.81 599 HIS A C 1
ATOM 4534 O O . HIS A 1 599 ? 36.094 32.938 19.156 1 93.81 599 HIS A O 1
ATOM 4540 N N . GLY A 1 600 ? 34.031 32.25 19.703 1 95.06 600 GLY A N 1
ATOM 4541 C CA . GLY A 1 600 ? 33.438 33.562 19.641 1 95.06 600 GLY A CA 1
ATOM 4542 C C . GLY A 1 600 ? 31.922 33.5 19.453 1 95.06 600 GLY A C 1
ATOM 4543 O O . GLY A 1 600 ? 31.297 32.469 19.719 1 95.06 600 GLY A O 1
ATOM 4544 N N . VAL A 1 601 ? 31.406 34.656 19.141 1 96 601 VAL A N 1
ATOM 4545 C CA . VAL A 1 601 ? 29.969 34.781 18.875 1 96 601 VAL A CA 1
ATOM 4546 C C . VAL A 1 601 ? 29.766 35.5 17.531 1 96 601 VAL A C 1
ATOM 4548 O O . VAL A 1 601 ? 30.359 36.531 17.281 1 96 601 VAL A O 1
ATOM 4551 N N . LEU A 1 602 ? 28.938 34.875 16.781 1 95.12 602 LEU A N 1
ATOM 4552 C CA . LEU A 1 602 ? 28.625 35.438 15.469 1 95.12 602 LEU A CA 1
ATOM 4553 C C . LEU A 1 602 ? 27.469 36.406 15.555 1 95.12 602 LEU A C 1
ATOM 4555 O O . LEU A 1 602 ? 26.422 36.094 16.141 1 95.12 602 LEU A O 1
ATOM 4559 N N . VAL A 1 603 ? 27.641 37.594 14.977 1 94.69 603 VAL A N 1
ATOM 4560 C CA . VAL A 1 603 ? 26.578 38.594 14.93 1 94.69 603 VAL A CA 1
ATOM 4561 C C . VAL A 1 603 ? 26.156 38.844 13.477 1 94.69 603 VAL A C 1
ATOM 4563 O O . VAL A 1 603 ? 27.016 39.062 12.602 1 94.69 603 VAL A O 1
ATOM 4566 N N . SER A 1 604 ? 24.906 38.75 13.211 1 92.88 604 SER A N 1
ATOM 4567 C CA . SER A 1 604 ? 24.375 38.938 11.867 1 92.88 604 SER A CA 1
ATOM 4568 C C . SER A 1 604 ? 22.969 39.531 11.898 1 92.88 604 SER A C 1
ATOM 4570 O O . SER A 1 604 ? 22.234 39.312 12.867 1 92.88 604 SER A O 1
ATOM 4572 N N . PRO A 1 605 ? 22.578 40.312 10.891 1 92.31 605 PRO A N 1
ATOM 4573 C CA . PRO A 1 605 ? 21.172 40.688 10.797 1 92.31 605 PRO A CA 1
ATOM 4574 C C . PRO A 1 605 ? 20.234 39.5 10.719 1 92.31 605 PRO A C 1
ATOM 4576 O O . PRO A 1 605 ? 20.562 38.5 10.078 1 92.31 605 PRO A O 1
ATOM 4579 N N . MET A 1 606 ? 19.141 39.625 11.375 1 92 606 MET A N 1
ATOM 4580 C CA . MET A 1 606 ? 18.141 38.562 11.258 1 92 606 MET A CA 1
ATOM 4581 C C . MET A 1 606 ? 17.578 38.5 9.844 1 92 606 MET A C 1
ATOM 4583 O O . MET A 1 606 ? 17.344 39.531 9.219 1 92 606 MET A O 1
ATOM 4587 N N . ALA A 1 607 ? 17.469 37.312 9.312 1 89.25 607 ALA A N 1
ATOM 4588 C CA . ALA A 1 607 ? 16.891 37.125 7.98 1 89.25 607 ALA A CA 1
ATOM 4589 C C . ALA A 1 607 ? 15.383 37.344 7.996 1 89.25 607 ALA A C 1
ATOM 4591 O O . ALA A 1 607 ? 14.711 37 8.969 1 89.25 607 ALA A O 1
ATOM 4592 N N . PRO A 1 608 ? 14.875 37.938 6.918 1 87.12 608 PRO A N 1
ATOM 4593 C CA . PRO A 1 608 ? 13.414 38.031 6.824 1 87.12 608 PRO A CA 1
ATOM 4594 C C . PRO A 1 608 ? 12.719 36.656 6.883 1 87.12 608 PRO A C 1
ATOM 4596 O O . PRO A 1 608 ? 13.328 35.656 6.57 1 87.12 608 PRO A O 1
ATOM 4599 N N . ARG A 1 609 ? 11.469 36.781 7.25 1 85.12 609 ARG A N 1
ATOM 4600 C CA . ARG A 1 609 ? 10.695 35.531 7.332 1 85.12 609 ARG A CA 1
ATOM 4601 C C . ARG A 1 609 ? 10.469 34.938 5.945 1 85.12 609 ARG A C 1
ATOM 4603 O O . ARG A 1 609 ? 10.336 35.688 4.965 1 85.12 609 ARG A O 1
ATOM 4610 N N . GLY A 1 610 ? 10.406 33.625 5.859 1 88.62 610 GLY A N 1
ATOM 4611 C CA . GLY A 1 610 ? 10.141 32.875 4.645 1 88.62 610 GLY A CA 1
ATOM 4612 C C . GLY A 1 610 ? 9.883 31.406 4.902 1 88.62 610 GLY A C 1
ATOM 4613 O O . GLY A 1 610 ? 9.555 31.016 6.023 1 88.62 610 GLY A O 1
ATOM 4614 N N . VAL A 1 611 ? 9.969 30.656 3.791 1 88.19 611 VAL A N 1
ATOM 4615 C CA . VAL A 1 611 ? 9.758 29.219 3.938 1 88.19 611 VAL A CA 1
ATOM 4616 C C . VAL A 1 611 ? 11.078 28.531 4.289 1 88.19 611 VAL A C 1
ATOM 4618 O O . VAL A 1 611 ? 12.07 28.688 3.578 1 88.19 611 VAL A O 1
ATOM 4621 N N . GLU A 1 612 ? 11.094 27.844 5.348 1 89 612 GLU A N 1
ATOM 4622 C CA . GLU A 1 612 ? 12.32 27.188 5.781 1 89 612 GLU A CA 1
ATOM 4623 C C . GLU A 1 612 ? 12.484 25.828 5.105 1 89 612 GLU A C 1
ATOM 4625 O O . GLU A 1 612 ? 11.562 25.016 5.113 1 89 612 GLU A O 1
ATOM 4630 N N . VAL A 1 613 ? 13.633 25.594 4.52 1 92.75 613 VAL A N 1
ATOM 4631 C CA . VAL A 1 613 ? 13.969 24.297 3.941 1 92.75 613 VAL A CA 1
ATOM 4632 C C . VAL A 1 613 ? 15.312 23.828 4.488 1 92.75 613 VAL A C 1
ATOM 4634 O O . VAL A 1 613 ? 16.031 24.578 5.145 1 92.75 613 VAL A O 1
ATOM 4637 N N . ILE A 1 614 ? 15.586 22.578 4.289 1 92 614 ILE A N 1
ATOM 4638 C CA . ILE A 1 614 ? 16.844 21.984 4.73 1 92 614 ILE A CA 1
ATOM 4639 C C . ILE A 1 614 ? 17.578 21.391 3.531 1 92 614 ILE A C 1
ATOM 4641 O O . ILE A 1 614 ? 16.953 20.812 2.631 1 92 614 ILE A O 1
ATOM 4645 N N . VAL A 1 615 ? 18.828 21.578 3.451 1 95.56 615 VAL A N 1
ATOM 4646 C CA . VAL A 1 615 ? 19.734 20.953 2.502 1 95.56 615 VAL A CA 1
ATOM 4647 C C . VAL A 1 615 ? 20.859 20.25 3.256 1 95.56 615 VAL A C 1
ATOM 4649 O O . VAL A 1 615 ? 21.594 20.875 4.016 1 95.56 615 VAL A O 1
ATOM 4652 N N . GLY A 1 616 ? 20.938 18.984 3.088 1 94.62 616 GLY A N 1
ATOM 4653 C CA . GLY A 1 616 ? 21.938 18.203 3.805 1 94.62 616 GLY A CA 1
ATOM 4654 C C . GLY A 1 616 ? 22.688 17.234 2.916 1 94.62 616 GLY A C 1
ATOM 4655 O O . GLY A 1 616 ? 22.188 16.828 1.866 1 94.62 616 GLY A O 1
ATOM 4656 N N . VAL A 1 617 ? 23.938 16.906 3.305 1 95.88 617 VAL A N 1
ATOM 4657 C CA . VAL A 1 617 ? 24.719 15.875 2.635 1 95.88 617 VAL A CA 1
ATOM 4658 C C . VAL A 1 617 ? 25.297 14.914 3.67 1 95.88 617 VAL A C 1
ATOM 4660 O O . VAL A 1 617 ? 25.766 15.344 4.73 1 95.88 617 VAL A O 1
ATOM 4663 N N . VAL A 1 618 ? 25.141 13.68 3.396 1 92.62 618 VAL A N 1
ATOM 4664 C CA . VAL A 1 618 ? 25.797 12.648 4.207 1 92.62 618 VAL A CA 1
ATOM 4665 C C . VAL A 1 618 ? 26.578 11.703 3.309 1 92.62 618 VAL A C 1
ATOM 4667 O O . VAL A 1 618 ? 26.219 11.5 2.145 1 92.62 618 VAL A O 1
ATOM 4670 N N . ARG A 1 619 ? 27.609 11.164 3.857 1 92.94 619 ARG A N 1
ATOM 4671 C CA . ARG A 1 619 ? 28.344 10.125 3.143 1 92.94 619 ARG A CA 1
ATOM 4672 C C . ARG A 1 619 ? 27.906 8.734 3.607 1 92.94 619 ARG A C 1
ATOM 4674 O O . ARG A 1 619 ? 28.391 8.234 4.621 1 92.94 619 ARG A O 1
ATOM 4681 N N . ASP A 1 620 ? 27.094 8.18 2.781 1 91 620 ASP A N 1
ATOM 4682 C CA . ASP A 1 620 ? 26.609 6.832 3.08 1 91 620 ASP A CA 1
ATOM 4683 C C . ASP A 1 620 ? 27.703 5.789 2.846 1 91 620 ASP A C 1
ATOM 4685 O O . ASP A 1 620 ? 28.438 5.867 1.861 1 91 620 ASP A O 1
ATOM 4689 N N . PRO A 1 621 ? 27.828 4.832 3.703 1 89.12 621 PRO A N 1
ATOM 4690 C CA . PRO A 1 621 ? 28.891 3.836 3.572 1 89.12 621 PRO A CA 1
ATOM 4691 C C . PRO A 1 621 ? 28.797 3.027 2.281 1 89.12 621 PRO A C 1
ATOM 4693 O O . PRO A 1 621 ? 29.812 2.6 1.733 1 89.12 621 PRO A O 1
ATOM 4696 N N . ALA A 1 622 ? 27.625 2.818 1.784 1 91.62 622 ALA A N 1
ATOM 4697 C CA . ALA A 1 622 ? 27.453 2 0.586 1 91.62 622 ALA A CA 1
ATOM 4698 C C . ALA A 1 622 ? 27.422 2.867 -0.669 1 91.62 622 ALA A C 1
ATOM 4700 O O . ALA A 1 622 ? 27.984 2.498 -1.703 1 91.62 622 ALA A O 1
ATOM 4701 N N . PHE A 1 623 ? 26.844 4.07 -0.575 1 94.75 623 PHE A N 1
ATOM 4702 C CA . PHE A 1 623 ? 26.5 4.781 -1.804 1 94.75 623 PHE A CA 1
ATOM 4703 C C . PHE A 1 623 ? 27.359 6.027 -1.965 1 94.75 623 PHE A C 1
ATOM 4705 O O . PHE A 1 623 ? 27.328 6.68 -3.01 1 94.75 623 PHE A O 1
ATOM 4712 N N . GLY A 1 624 ? 28.172 6.34 -0.921 1 94.12 624 GLY A N 1
ATOM 4713 C CA . GLY A 1 624 ? 28.953 7.566 -1.006 1 94.12 624 GLY A CA 1
ATOM 4714 C C . GLY A 1 624 ? 28.156 8.805 -0.642 1 94.12 624 GLY A C 1
ATOM 4715 O O . GLY A 1 624 ? 27.25 8.742 0.198 1 94.12 624 GLY A O 1
ATOM 4716 N N . PRO A 1 625 ? 28.516 9.969 -1.159 1 95.25 625 PRO A N 1
ATOM 4717 C CA . PRO A 1 625 ? 27.828 11.195 -0.783 1 95.25 625 PRO A CA 1
ATOM 4718 C C . PRO A 1 625 ? 26.406 11.273 -1.359 1 95.25 625 PRO A C 1
ATOM 4720 O O . PRO A 1 625 ? 26.219 11.039 -2.555 1 95.25 625 PRO A O 1
ATOM 4723 N N . VAL A 1 626 ? 25.5 11.625 -0.548 1 96.38 626 VAL A N 1
ATOM 4724 C CA . VAL A 1 626 ? 24.094 11.711 -0.908 1 96.38 626 VAL A CA 1
ATOM 4725 C C . VAL A 1 626 ? 23.531 13.055 -0.45 1 96.38 626 VAL A C 1
ATOM 4727 O O . VAL A 1 626 ? 23.734 13.469 0.694 1 96.38 626 VAL A O 1
ATOM 4730 N N . LEU A 1 627 ? 22.844 13.727 -1.332 1 97.12 627 LEU A N 1
ATOM 4731 C CA . LEU A 1 627 ? 22.203 15.008 -1.057 1 97.12 627 LEU A CA 1
ATOM 4732 C C . LEU A 1 627 ? 20.766 14.812 -0.582 1 97.12 627 LEU A C 1
ATOM 4734 O O . LEU A 1 627 ? 20.031 13.992 -1.138 1 97.12 627 LEU A O 1
ATOM 4738 N N . MET A 1 628 ? 20.375 15.477 0.428 1 95.31 628 MET A N 1
ATOM 4739 C CA . MET A 1 628 ? 19.031 15.43 0.994 1 95.31 628 MET A CA 1
ATOM 4740 C C . MET A 1 628 ? 18.375 16.797 0.938 1 95.31 628 MET A C 1
ATOM 4742 O O . MET A 1 628 ? 19.016 17.812 1.204 1 95.31 628 MET A O 1
ATOM 4746 N N . PHE A 1 629 ? 17.125 16.906 0.558 1 95.19 629 PHE A N 1
ATOM 4747 C CA . PHE A 1 629 ? 16.344 18.125 0.516 1 95.19 629 PHE A CA 1
ATOM 4748 C C . PHE A 1 629 ? 14.969 17.906 1.153 1 95.19 629 PHE A C 1
ATOM 4750 O O . PHE A 1 629 ? 14.352 16.859 0.966 1 95.19 629 PHE A O 1
ATOM 4757 N N . GLY A 1 630 ? 14.531 18.844 1.914 1 91.06 630 GLY A N 1
ATOM 4758 C CA . GLY A 1 630 ? 13.203 18.797 2.51 1 91.06 630 GLY A CA 1
ATOM 4759 C C . GLY A 1 630 ? 12.797 20.109 3.156 1 91.06 630 GLY A C 1
ATOM 4760 O O . GLY A 1 630 ? 13.516 21.109 3.059 1 91.06 630 GLY A O 1
ATOM 4761 N N . LEU A 1 631 ? 11.609 20.094 3.701 1 85.56 631 LEU A N 1
ATOM 4762 C CA . LEU A 1 631 ? 11.195 21.266 4.488 1 85.56 631 LEU A CA 1
ATOM 4763 C C . LEU A 1 631 ? 11.961 21.328 5.805 1 85.56 631 LEU A C 1
ATOM 4765 O O . LEU A 1 631 ? 12.359 20.297 6.348 1 85.56 631 LEU A O 1
ATOM 4769 N N . GLY A 1 632 ? 12.25 22.5 6.18 1 77.75 632 GLY A N 1
ATOM 4770 C CA . GLY A 1 632 ? 13 22.672 7.41 1 77.75 632 GLY A CA 1
ATOM 4771 C C . GLY A 1 632 ? 12.117 22.766 8.641 1 77.75 632 GLY A C 1
ATOM 4772 O O . GLY A 1 632 ? 10.891 22.641 8.547 1 77.75 632 GLY A O 1
ATOM 4773 N N . GLY A 1 633 ? 12.82 22.859 9.773 1 65.38 633 GLY A N 1
ATOM 4774 C CA . GLY A 1 633 ? 12.141 23.062 11.039 1 65.38 633 GLY A CA 1
ATOM 4775 C C . GLY A 1 633 ? 11.539 21.797 11.602 1 65.38 633 GLY A C 1
ATOM 4776 O O . GLY A 1 633 ? 12.148 20.734 11.523 1 65.38 633 GLY A O 1
ATOM 4777 N N . ILE A 1 634 ? 10.508 21.969 12.164 1 61.16 634 ILE A N 1
ATOM 4778 C CA . ILE A 1 634 ? 9.844 20.891 12.891 1 61.16 634 ILE A CA 1
ATOM 4779 C C . ILE A 1 634 ? 9.258 19.891 11.906 1 61.16 634 ILE A C 1
ATOM 4781 O O . ILE A 1 634 ? 9.016 18.734 12.258 1 61.16 634 ILE A O 1
ATOM 4785 N N . TYR A 1 635 ? 9.203 20.203 10.672 1 62.09 635 TYR A N 1
ATOM 4786 C CA . TYR A 1 635 ? 8.547 19.391 9.664 1 62.09 635 TYR A CA 1
ATOM 4787 C C . TYR A 1 635 ? 9.383 18.156 9.328 1 62.09 635 TYR A C 1
ATOM 4789 O O . TYR A 1 635 ? 8.852 17.062 9.141 1 62.09 635 TYR A O 1
ATOM 4797 N N . VAL A 1 636 ? 10.617 18.391 9.297 1 62.09 636 VAL A N 1
ATOM 4798 C CA . VAL A 1 636 ? 11.484 17.281 8.883 1 62.09 636 VAL A CA 1
ATOM 4799 C C . VAL A 1 636 ? 11.406 16.156 9.914 1 62.09 636 VAL A C 1
ATOM 4801 O O . VAL A 1 636 ? 11.391 14.977 9.555 1 62.09 636 VAL A O 1
ATOM 4804 N N . GLU A 1 637 ? 11.375 16.531 11.062 1 62.28 637 GLU A N 1
ATOM 4805 C CA . GLU A 1 637 ? 11.422 15.523 12.117 1 62.28 637 GLU A CA 1
ATOM 4806 C C . GLU A 1 637 ? 10.109 14.75 12.188 1 62.28 637 GLU A C 1
ATOM 4808 O O . GLU A 1 637 ? 10.109 13.539 12.422 1 62.28 637 GLU A O 1
ATOM 4813 N N . VAL A 1 638 ? 9.117 15.492 11.906 1 64.75 638 VAL A N 1
ATOM 4814 C CA . VAL A 1 638 ? 7.809 14.891 12.125 1 64.75 638 VAL A CA 1
ATOM 4815 C C . VAL A 1 638 ? 7.305 14.258 10.836 1 64.75 638 VAL A C 1
ATOM 4817 O O . VAL A 1 638 ? 6.746 13.156 10.852 1 64.75 638 VAL A O 1
ATOM 4820 N N . LEU A 1 639 ? 7.637 14.914 9.727 1 66.38 639 LEU A N 1
ATOM 4821 C CA . LEU A 1 639 ? 6.973 14.461 8.508 1 66.38 639 LEU A CA 1
ATOM 4822 C C . LEU A 1 639 ? 7.902 13.586 7.672 1 66.38 639 LEU A C 1
ATOM 4824 O O . LEU A 1 639 ? 7.449 12.867 6.781 1 66.38 639 LEU A O 1
ATOM 4828 N N . GLU A 1 640 ? 9.102 13.602 7.973 1 74.88 640 GLU A N 1
ATOM 4829 C CA . GLU A 1 640 ? 10.102 12.844 7.23 1 74.88 640 GLU A CA 1
ATOM 4830 C C . GLU A 1 640 ? 9.891 12.977 5.727 1 74.88 640 GLU A C 1
ATOM 4832 O O . GLU A 1 640 ? 9.93 11.984 4.996 1 74.88 640 GLU A O 1
ATOM 4837 N N . ASP A 1 641 ? 9.477 14.148 5.262 1 81.25 641 ASP A N 1
ATOM 4838 C CA . ASP A 1 641 ? 9.266 14.477 3.857 1 81.25 641 ASP A CA 1
ATOM 4839 C C . ASP A 1 641 ? 10.555 14.977 3.211 1 81.25 641 ASP A C 1
ATOM 4841 O O . ASP A 1 641 ? 10.758 16.188 3.07 1 81.25 641 ASP A O 1
ATOM 4845 N N . VAL A 1 642 ? 11.398 14.078 2.846 1 90.06 642 VAL A N 1
ATOM 4846 C CA . VAL A 1 642 ? 12.703 14.43 2.301 1 90.06 642 VAL A CA 1
ATOM 4847 C C . VAL A 1 642 ? 12.953 13.656 1.009 1 90.06 642 VAL A C 1
ATOM 4849 O O . VAL A 1 642 ? 12.344 12.609 0.78 1 90.06 642 VAL A O 1
ATOM 4852 N N . ALA A 1 643 ? 13.75 14.195 0.158 1 94.25 643 ALA A N 1
ATOM 4853 C CA . ALA A 1 643 ? 14.203 13.586 -1.088 1 94.25 643 ALA A CA 1
ATOM 4854 C C . ALA A 1 643 ? 15.711 13.391 -1.09 1 94.25 643 ALA A C 1
ATOM 4856 O O . ALA A 1 643 ? 16.453 14.211 -0.537 1 94.25 643 ALA A O 1
ATOM 4857 N N . PHE A 1 644 ? 16.188 12.344 -1.729 1 96.12 644 PHE A N 1
ATOM 4858 C CA . PHE A 1 644 ? 17.609 12.031 -1.772 1 96.12 644 PHE A CA 1
ATOM 4859 C C . PHE A 1 644 ? 18.094 11.867 -3.211 1 96.12 644 PHE A C 1
ATOM 4861 O O . PHE A 1 644 ? 17.344 11.422 -4.074 1 96.12 644 PHE A O 1
ATOM 4868 N N . ARG A 1 645 ? 19.297 12.273 -3.467 1 97.25 645 ARG A N 1
ATOM 4869 C CA . ARG A 1 645 ? 19.984 12.008 -4.727 1 97.25 645 ARG A CA 1
ATOM 4870 C C . ARG A 1 645 ? 21.469 11.75 -4.504 1 97.25 645 ARG A C 1
ATOM 4872 O O . ARG A 1 645 ? 22.094 12.367 -3.627 1 97.25 645 ARG A O 1
ATOM 4879 N N . ALA A 1 646 ? 22 10.836 -5.285 1 96.19 646 ALA A N 1
ATOM 4880 C CA . ALA A 1 646 ? 23.438 10.609 -5.262 1 96.19 646 ALA A CA 1
ATOM 4881 C C . ALA A 1 646 ? 24.188 11.766 -5.93 1 96.19 646 ALA A C 1
ATOM 4883 O O . ALA A 1 646 ? 23.766 12.258 -6.98 1 96.19 646 ALA A O 1
ATOM 4884 N N . ILE A 1 647 ? 25.219 12.297 -5.297 1 95.94 647 ILE A N 1
ATOM 4885 C CA . ILE A 1 647 ? 26.062 13.367 -5.809 1 95.94 647 ILE A CA 1
ATOM 4886 C C . ILE A 1 647 ? 27.062 12.805 -6.82 1 95.94 647 ILE A C 1
ATOM 4888 O O . ILE A 1 647 ? 27.625 11.727 -6.609 1 95.94 647 ILE A O 1
ATOM 4892 N N . PRO A 1 648 ? 27.391 13.469 -7.883 1 95.5 648 PRO A N 1
ATOM 4893 C CA . PRO A 1 648 ? 26.859 14.789 -8.242 1 95.5 648 PRO A CA 1
ATOM 4894 C C . PRO A 1 648 ? 25.484 14.711 -8.898 1 95.5 648 PRO A C 1
ATOM 4896 O O . PRO A 1 648 ? 25.109 13.656 -9.422 1 95.5 648 PRO A O 1
ATOM 4899 N N . ILE A 1 649 ? 24.75 15.875 -8.867 1 96.5 649 ILE A N 1
ATOM 4900 C CA . ILE A 1 649 ? 23.406 15.852 -9.414 1 96.5 649 ILE A CA 1
ATOM 4901 C C . ILE A 1 649 ? 23.297 16.828 -10.578 1 96.5 649 ILE A C 1
ATOM 4903 O O . ILE A 1 649 ? 24.109 17.75 -10.695 1 96.5 649 ILE A O 1
ATOM 4907 N N . SER A 1 650 ? 22.375 16.609 -11.453 1 95.88 650 SER A N 1
ATOM 4908 C CA . SER A 1 650 ? 22.031 17.531 -12.531 1 95.88 650 SER A CA 1
ATOM 4909 C C . SER A 1 650 ? 20.953 18.516 -12.094 1 95.88 650 SER A C 1
ATOM 4911 O O . SER A 1 650 ? 20.391 18.375 -11.008 1 95.88 650 SER A O 1
ATOM 4913 N N . ARG A 1 651 ? 20.781 19.516 -12.898 1 95.88 651 ARG A N 1
ATOM 4914 C CA . ARG A 1 651 ? 19.688 20.438 -12.656 1 95.88 651 ARG A CA 1
ATOM 4915 C C . ARG A 1 651 ? 18.344 19.703 -12.664 1 95.88 651 ARG A C 1
ATOM 4917 O O . ARG A 1 651 ? 17.453 20.031 -11.891 1 95.88 651 ARG A O 1
ATOM 4924 N N . TYR A 1 652 ? 18.266 18.75 -13.539 1 96.25 652 TYR A N 1
ATOM 4925 C CA . TYR A 1 652 ? 17.047 17.938 -13.602 1 96.25 652 TYR A CA 1
ATOM 4926 C C . TYR A 1 652 ? 16.797 17.219 -12.281 1 96.25 652 TYR A C 1
ATOM 4928 O O . TYR A 1 652 ? 15.672 17.203 -11.789 1 96.25 652 TYR A O 1
ATOM 4936 N N . ASP A 1 653 ? 17.812 16.656 -11.734 1 96.5 653 ASP A N 1
ATOM 4937 C CA . ASP A 1 653 ? 17.703 15.992 -10.438 1 96.5 653 ASP A CA 1
ATOM 4938 C C . ASP A 1 653 ? 17.234 16.969 -9.359 1 96.5 653 ASP A C 1
ATOM 4940 O O . ASP A 1 653 ? 16.375 16.609 -8.539 1 96.5 653 ASP A O 1
ATOM 4944 N N . ALA A 1 654 ? 17.828 18.141 -9.359 1 97.56 654 ALA A N 1
ATOM 4945 C CA . ALA A 1 654 ? 17.5 19.141 -8.352 1 97.56 654 ALA A CA 1
ATOM 4946 C C . ALA A 1 654 ? 16.016 19.516 -8.422 1 97.56 654 ALA A C 1
ATOM 4948 O O . ALA A 1 654 ? 15.336 19.594 -7.395 1 97.56 654 ALA A O 1
ATOM 4949 N N . GLU A 1 655 ? 15.594 19.766 -9.562 1 96.94 655 GLU A N 1
ATOM 4950 C CA . GLU A 1 655 ? 14.188 20.125 -9.758 1 96.94 655 GLU A CA 1
ATOM 4951 C C . GLU A 1 655 ? 13.273 18.969 -9.344 1 96.94 655 GLU A C 1
ATOM 4953 O O . GLU A 1 655 ? 12.227 19.188 -8.727 1 96.94 655 GLU A O 1
ATOM 4958 N N . ALA A 1 656 ? 13.664 17.797 -9.68 1 96.31 656 ALA A N 1
ATOM 4959 C CA . ALA A 1 656 ? 12.891 16.625 -9.328 1 96.31 656 ALA A CA 1
ATOM 4960 C C . ALA A 1 656 ? 12.82 16.453 -7.812 1 96.31 656 ALA A C 1
ATOM 4962 O O . ALA A 1 656 ? 11.805 15.992 -7.277 1 96.31 656 ALA A O 1
ATOM 4963 N N . MET A 1 657 ? 13.891 16.766 -7.121 1 96.75 657 MET A N 1
ATOM 4964 C CA . MET A 1 657 ? 13.906 16.688 -5.664 1 96.75 657 MET A CA 1
ATOM 4965 C C . MET A 1 657 ? 12.875 17.641 -5.059 1 96.75 657 MET A C 1
ATOM 4967 O O . MET A 1 657 ? 12.133 17.25 -4.152 1 96.75 657 MET A O 1
ATOM 4971 N N . ILE A 1 658 ? 12.812 18.812 -5.594 1 96.44 658 ILE A N 1
ATOM 4972 C CA . ILE A 1 658 ? 11.891 19.844 -5.102 1 96.44 658 ILE A CA 1
ATOM 4973 C C . ILE A 1 658 ? 10.453 19.406 -5.355 1 96.44 658 ILE A C 1
ATOM 4975 O O . ILE A 1 658 ? 9.586 19.578 -4.496 1 96.44 658 ILE A O 1
ATOM 4979 N N . ASP A 1 659 ? 10.234 18.75 -6.457 1 94.81 659 ASP A N 1
ATOM 4980 C CA . ASP A 1 659 ? 8.891 18.328 -6.844 1 94.81 659 ASP A CA 1
ATOM 4981 C C . ASP A 1 659 ? 8.461 17.094 -6.051 1 94.81 659 ASP A C 1
ATOM 4983 O O . ASP A 1 659 ? 7.266 16.797 -5.961 1 94.81 659 ASP A O 1
ATOM 4987 N N . GLN A 1 660 ? 9.383 16.438 -5.516 1 93.56 660 GLN A N 1
ATOM 4988 C CA . GLN A 1 660 ? 9.109 15.148 -4.898 1 93.56 660 GLN A CA 1
ATOM 4989 C C . GLN A 1 660 ? 8.492 15.32 -3.514 1 93.56 660 GLN A C 1
ATOM 4991 O O . GLN A 1 660 ? 7.66 14.516 -3.098 1 93.56 660 GLN A O 1
ATOM 4996 N N . ILE A 1 661 ? 8.898 16.312 -2.777 1 89.44 661 ILE A N 1
ATOM 4997 C CA . ILE A 1 661 ? 8.469 16.422 -1.387 1 89.44 661 ILE A CA 1
ATOM 4998 C C . ILE A 1 661 ? 7.004 16.859 -1.33 1 89.44 661 ILE A C 1
ATOM 5000 O O . ILE A 1 661 ? 6.539 17.609 -2.191 1 89.44 661 ILE A O 1
ATOM 5004 N N . LYS A 1 662 ? 6.305 16.406 -0.383 1 81.12 662 LYS A N 1
ATOM 5005 C CA . LYS A 1 662 ? 4.902 16.766 -0.179 1 81.12 662 LYS A CA 1
ATOM 5006 C C . LYS A 1 662 ? 4.754 18.25 0.111 1 81.12 662 LYS A C 1
ATOM 5008 O O . LYS A 1 662 ? 3.748 18.859 -0.251 1 81.12 662 LYS A O 1
ATOM 5013 N N . GLY A 1 663 ? 5.723 18.828 0.668 1 81 663 GLY A N 1
ATOM 5014 C CA . GLY A 1 663 ? 5.734 20.234 1.013 1 81 663 GLY A CA 1
ATOM 5015 C C . GLY A 1 663 ? 5.863 21.156 -0.195 1 81 663 GLY A C 1
ATOM 5016 O O . GLY A 1 663 ? 5.867 22.375 -0.06 1 81 663 GLY A O 1
ATOM 5017 N N . ARG A 1 664 ? 5.883 20.531 -1.315 1 86.88 664 ARG A N 1
ATOM 5018 C CA . ARG A 1 664 ? 6.023 21.328 -2.527 1 86.88 664 ARG A CA 1
ATOM 5019 C C . ARG A 1 664 ? 4.879 22.328 -2.664 1 86.88 664 ARG A C 1
ATOM 5021 O O . ARG A 1 664 ? 5.051 23.406 -3.244 1 86.88 664 ARG A O 1
ATOM 5028 N N . LYS A 1 665 ? 3.791 22 -2.129 1 83.88 665 LYS A N 1
ATOM 5029 C CA . LYS A 1 665 ? 2.654 22.906 -2.172 1 83.88 665 LYS A CA 1
ATOM 5030 C C . LYS A 1 665 ? 2.947 24.188 -1.39 1 83.88 665 LYS A C 1
ATOM 5032 O O . LYS A 1 665 ? 2.502 25.266 -1.772 1 83.88 665 LYS A O 1
ATOM 5037 N N . ILE A 1 666 ? 3.66 24.016 -0.342 1 83.31 666 ILE A N 1
ATOM 5038 C CA . ILE A 1 666 ? 4.074 25.156 0.458 1 83.31 666 ILE A CA 1
ATOM 5039 C C . ILE A 1 666 ? 5.059 26.016 -0.336 1 83.31 666 ILE A C 1
ATOM 5041 O O . ILE A 1 666 ? 4.988 27.25 -0.305 1 83.31 666 ILE A O 1
ATOM 5045 N N . LEU A 1 667 ? 5.883 25.359 -1.053 1 89.75 667 LEU A N 1
ATOM 5046 C CA . LEU A 1 667 ? 6.871 26.062 -1.861 1 89.75 667 LEU A CA 1
ATOM 5047 C C . LEU A 1 667 ? 6.199 26.812 -3.004 1 89.75 667 LEU A C 1
ATOM 5049 O O . LEU A 1 667 ? 6.707 27.844 -3.455 1 89.75 667 LEU A O 1
ATOM 5053 N N . ALA A 1 668 ? 5.074 26.281 -3.414 1 89.69 668 ALA A N 1
ATOM 5054 C CA . ALA A 1 668 ? 4.34 26.906 -4.516 1 89.69 668 ALA A CA 1
ATOM 5055 C C . ALA A 1 668 ? 3.475 28.062 -4.02 1 89.69 668 ALA A C 1
ATOM 5057 O O . ALA A 1 668 ? 2.9 28.797 -4.824 1 89.69 668 ALA A O 1
ATOM 5058 N N . GLY A 1 669 ? 3.432 28.281 -2.816 1 83.25 669 GLY A N 1
ATOM 5059 C CA . GLY A 1 669 ? 2.621 29.359 -2.248 1 83.25 669 GLY A CA 1
ATOM 5060 C C . GLY A 1 669 ? 1.251 28.891 -1.796 1 83.25 669 GLY A C 1
ATOM 5061 O O . GLY A 1 669 ? 0.497 28.312 -2.582 1 83.25 669 GLY A O 1
ATOM 5062 N N . VAL A 1 670 ? 1.006 28.922 -0.506 1 73.81 670 VAL A N 1
ATOM 5063 C CA . VAL A 1 670 ? -0.293 28.531 0.028 1 73.81 670 VAL A CA 1
ATOM 5064 C C . VAL A 1 670 ? -0.958 29.719 0.709 1 73.81 670 VAL A C 1
ATOM 5066 O O . VAL A 1 670 ? -0.276 30.625 1.21 1 73.81 670 VAL A O 1
ATOM 5069 N N . ARG A 1 671 ? -2.246 29.766 0.687 1 65.94 671 ARG A N 1
ATOM 5070 C CA . ARG A 1 671 ? -3.066 30.75 1.388 1 65.94 671 ARG A CA 1
ATOM 5071 C C . ARG A 1 671 ? -2.615 32.188 1.061 1 65.94 671 ARG A C 1
ATOM 5073 O O . ARG A 1 671 ? -2.381 32.969 1.964 1 65.94 671 ARG A O 1
ATOM 5080 N N . GLY A 1 672 ? -2.264 32.406 -0.217 1 67.38 672 GLY A N 1
ATOM 5081 C CA . GLY A 1 672 ? -1.982 33.75 -0.645 1 67.38 672 GLY A CA 1
ATOM 5082 C C . GLY A 1 672 ? -0.508 34.125 -0.592 1 67.38 672 GLY A C 1
ATOM 5083 O O . GLY A 1 672 ? -0.102 35.188 -1.047 1 67.38 672 GLY A O 1
ATOM 5084 N N . GLU A 1 673 ? 0.234 33.219 0.003 1 76.06 673 GLU A N 1
ATOM 5085 C CA . GLU A 1 673 ? 1.672 33.469 0.029 1 76.06 673 GLU A CA 1
ATOM 5086 C C . GLU A 1 673 ? 2.293 33.281 -1.349 1 76.06 673 GLU A C 1
ATOM 5088 O O . GLU A 1 673 ? 1.805 32.469 -2.139 1 76.06 673 GLU A O 1
ATOM 5093 N N . ALA A 1 674 ? 3.246 34.031 -1.615 1 86.94 674 ALA A N 1
ATOM 5094 C CA . ALA A 1 674 ? 3.941 33.906 -2.895 1 86.94 674 ALA A CA 1
ATOM 5095 C C . ALA A 1 674 ? 4.762 32.625 -2.957 1 86.94 674 ALA A C 1
ATOM 5097 O O . ALA A 1 674 ? 5.258 32.156 -1.935 1 86.94 674 ALA A O 1
ATOM 5098 N N . ALA A 1 675 ? 4.891 32.125 -4.148 1 93.19 675 ALA A N 1
ATOM 5099 C CA . ALA A 1 675 ? 5.754 30.984 -4.375 1 93.19 675 ALA A CA 1
ATOM 5100 C C . ALA A 1 675 ? 7.219 31.344 -4.148 1 93.19 675 ALA A C 1
ATOM 5102 O O . ALA A 1 675 ? 7.641 32.469 -4.422 1 93.19 675 ALA A O 1
ATOM 5103 N N . VAL A 1 676 ? 7.926 30.453 -3.707 1 95.81 676 VAL A N 1
ATOM 5104 C CA . VAL A 1 676 ? 9.352 30.688 -3.502 1 95.81 676 VAL A CA 1
ATOM 5105 C C . VAL A 1 676 ? 10.086 30.625 -4.84 1 95.81 676 VAL A C 1
ATOM 5107 O O . VAL A 1 676 ? 9.523 30.156 -5.84 1 95.81 676 VAL A O 1
ATOM 5110 N N . ASP A 1 677 ? 11.289 31.094 -4.871 1 96.88 677 ASP A N 1
ATOM 5111 C CA . ASP A 1 677 ? 12.148 31.062 -6.051 1 96.88 677 ASP A CA 1
ATOM 5112 C C . ASP A 1 677 ? 12.703 29.656 -6.285 1 96.88 677 ASP A C 1
ATOM 5114 O O . ASP A 1 677 ? 13.82 29.344 -5.875 1 96.88 677 ASP A O 1
ATOM 5118 N N . ARG A 1 678 ? 12.047 28.953 -7.051 1 96 678 ARG A N 1
ATOM 5119 C CA . ARG A 1 678 ? 12.383 27.562 -7.312 1 96 678 ARG A CA 1
ATOM 5120 C C . ARG A 1 678 ? 13.727 27.438 -8.023 1 96 678 ARG A C 1
ATOM 5122 O O . ARG A 1 678 ? 14.492 26.516 -7.762 1 96 678 ARG A O 1
ATOM 5129 N N . LYS A 1 679 ? 13.93 28.234 -8.961 1 96.62 679 LYS A N 1
ATOM 5130 C CA . LYS A 1 679 ? 15.18 28.219 -9.711 1 96.62 679 LYS A CA 1
ATOM 5131 C C . LYS A 1 679 ? 16.375 28.422 -8.789 1 96.62 679 LYS A C 1
ATOM 5133 O O . LYS A 1 679 ? 17.391 27.734 -8.906 1 96.62 679 LYS A O 1
ATOM 5138 N N . ALA A 1 680 ? 16.203 29.359 -7.918 1 97 680 ALA A N 1
ATOM 5139 C CA . ALA A 1 680 ? 17.297 29.641 -6.977 1 97 680 ALA A CA 1
ATOM 5140 C C . ALA A 1 680 ? 17.578 28.438 -6.082 1 97 680 ALA A C 1
ATOM 5142 O O . ALA A 1 680 ? 18.734 28.156 -5.762 1 97 680 ALA A O 1
ATOM 5143 N N . LEU A 1 681 ? 16.547 27.812 -5.672 1 97.06 681 LEU A N 1
ATOM 5144 C CA . LEU A 1 681 ? 16.719 26.625 -4.84 1 97.06 681 LEU A CA 1
ATOM 5145 C C . LEU A 1 681 ? 17.422 25.516 -5.609 1 97.06 681 LEU A C 1
ATOM 5147 O O . LEU A 1 681 ? 18.297 24.828 -5.07 1 97.06 681 LEU A O 1
ATOM 5151 N N . ALA A 1 682 ? 17 25.297 -6.84 1 97.38 682 ALA A N 1
ATOM 5152 C CA . ALA A 1 682 ? 17.656 24.297 -7.68 1 97.38 682 ALA A CA 1
ATOM 5153 C C . ALA A 1 682 ? 19.125 24.609 -7.871 1 97.38 682 ALA A C 1
ATOM 5155 O O . ALA A 1 682 ? 19.969 23.703 -7.809 1 97.38 682 ALA A O 1
ATOM 5156 N N . ASP A 1 683 ? 19.391 25.875 -8.086 1 96.62 683 ASP A N 1
ATOM 5157 C CA . ASP A 1 683 ? 20.781 26.297 -8.242 1 96.62 683 ASP A CA 1
ATOM 5158 C C . ASP A 1 683 ? 21.594 26 -6.98 1 96.62 683 ASP A C 1
ATOM 5160 O O . ASP A 1 683 ? 22.75 25.562 -7.059 1 96.62 683 ASP A O 1
ATOM 5164 N N . LEU A 1 684 ? 20.984 26.25 -5.906 1 97.62 684 LEU A N 1
ATOM 5165 C CA . LEU A 1 684 ? 21.656 25.984 -4.637 1 97.62 684 LEU A CA 1
ATOM 5166 C C . LEU A 1 684 ? 21.984 24.5 -4.504 1 97.62 684 LEU A C 1
ATOM 5168 O O . LEU A 1 684 ? 23.094 24.141 -4.098 1 97.62 684 LEU A O 1
ATOM 5172 N N . LEU A 1 685 ? 21.016 23.609 -4.805 1 97.88 685 LEU A N 1
ATOM 5173 C CA . LEU A 1 685 ? 21.234 22.172 -4.703 1 97.88 685 LEU A CA 1
ATOM 5174 C C . LEU A 1 685 ? 22.375 21.734 -5.609 1 97.88 685 LEU A C 1
ATOM 5176 O O . LEU A 1 685 ? 23.219 20.938 -5.195 1 97.88 685 LEU A O 1
ATOM 5180 N N . VAL A 1 686 ? 22.406 22.234 -6.824 1 97.12 686 VAL A N 1
ATOM 5181 C CA . VAL A 1 686 ? 23.453 21.891 -7.781 1 97.12 686 VAL A CA 1
ATOM 5182 C C . VAL A 1 686 ? 24.797 22.375 -7.27 1 97.12 686 VAL A C 1
ATOM 5184 O O . VAL A 1 686 ? 25.797 21.672 -7.383 1 97.12 686 VAL A O 1
ATOM 5187 N N . THR A 1 687 ? 24.797 23.562 -6.715 1 96.25 687 THR A N 1
ATOM 5188 C CA . THR A 1 687 ? 26.031 24.141 -6.191 1 96.25 687 THR A CA 1
ATOM 5189 C C . THR A 1 687 ? 26.562 23.312 -5.031 1 96.25 687 THR A C 1
ATOM 5191 O O . THR A 1 687 ? 27.766 23.016 -4.973 1 96.25 687 THR A O 1
ATOM 5194 N N . VAL A 1 688 ? 25.688 22.953 -4.133 1 96.81 688 VAL A N 1
ATOM 5195 C CA . VAL A 1 688 ? 26.094 22.125 -2.998 1 96.81 688 VAL A CA 1
ATOM 5196 C C . VAL A 1 688 ? 26.641 20.797 -3.5 1 96.81 688 VAL A C 1
ATOM 5198 O O . VAL A 1 688 ? 27.656 20.297 -2.996 1 96.81 688 VAL A O 1
ATOM 5201 N N . SER A 1 689 ? 25.969 20.219 -4.438 1 96.81 689 SER A N 1
ATOM 5202 C CA . SER A 1 689 ? 26.453 18.984 -5.047 1 96.81 689 SER A CA 1
ATOM 5203 C C . SER A 1 689 ? 27.844 19.156 -5.621 1 96.81 689 SER A C 1
ATOM 5205 O O . SER A 1 689 ? 28.734 18.328 -5.379 1 96.81 689 SER A O 1
ATOM 5207 N N . GLY A 1 690 ? 28 20.188 -6.387 1 95.38 690 GLY A N 1
ATOM 5208 C CA . GLY A 1 690 ? 29.297 20.469 -6.969 1 95.38 690 GLY A CA 1
ATOM 5209 C C . GLY A 1 690 ? 30.391 20.672 -5.934 1 95.38 690 GLY A C 1
ATOM 5210 O O . GLY A 1 690 ? 31.516 20.234 -6.117 1 95.38 690 GLY A O 1
ATOM 5211 N N . LEU A 1 691 ? 30.016 21.344 -4.922 1 94.62 691 LEU A N 1
ATOM 5212 C CA . LEU A 1 691 ? 30.953 21.625 -3.838 1 94.62 691 LEU A CA 1
ATOM 5213 C C . LEU A 1 691 ? 31.422 20.328 -3.174 1 94.62 691 LEU A C 1
ATOM 5215 O O . LEU A 1 691 ? 32.625 20.125 -2.969 1 94.62 691 LEU A O 1
ATOM 5219 N N . VAL A 1 692 ? 30.531 19.5 -2.812 1 95 692 VAL A N 1
ATOM 5220 C CA . VAL A 1 692 ? 30.844 18.25 -2.113 1 95 692 VAL A CA 1
ATOM 5221 C C . VAL A 1 692 ? 31.656 17.328 -3.031 1 95 692 VAL A C 1
ATOM 5223 O O . VAL A 1 692 ? 32.531 16.609 -2.572 1 95 692 VAL A O 1
ATOM 5226 N N . HIS A 1 693 ? 31.312 17.391 -4.27 1 94 693 HIS A N 1
ATOM 5227 C CA . HIS A 1 693 ? 32.062 16.625 -5.242 1 94 693 HIS A CA 1
ATOM 5228 C C . HIS A 1 693 ? 33.531 17.109 -5.309 1 94 693 HIS A C 1
ATOM 5230 O O . HIS A 1 693 ? 34.438 16.297 -5.449 1 94 693 HIS A O 1
ATOM 5236 N N . ALA A 1 694 ? 33.719 18.359 -5.168 1 94 694 ALA A N 1
ATOM 5237 C CA . ALA A 1 694 ? 35.031 18.984 -5.297 1 94 694 ALA A CA 1
ATOM 5238 C C . ALA A 1 694 ? 35.875 18.781 -4.035 1 94 694 ALA A C 1
ATOM 5240 O O . ALA A 1 694 ? 37.094 18.766 -4.094 1 94 694 ALA A O 1
ATOM 5241 N N . TYR A 1 695 ? 35.219 18.656 -2.926 1 95.25 695 TYR A N 1
ATOM 5242 C CA . TYR A 1 695 ? 35.938 18.578 -1.65 1 95.25 695 TYR A CA 1
ATOM 5243 C C . TYR A 1 695 ? 35.594 17.281 -0.927 1 95.25 695 TYR A C 1
ATOM 5245 O O . TYR A 1 695 ? 34.781 17.25 -0.014 1 95.25 695 TYR A O 1
ATOM 5253 N N . PRO A 1 696 ? 36.344 16.219 -1.149 1 93.69 696 PRO A N 1
ATOM 5254 C CA . PRO A 1 696 ? 36.156 14.953 -0.452 1 93.69 696 PRO A CA 1
ATOM 5255 C C . PRO A 1 696 ? 36.375 15.062 1.055 1 93.69 696 PRO A C 1
ATOM 5257 O O . PRO A 1 696 ? 36 14.148 1.804 1 93.69 696 PRO A O 1
ATOM 5260 N N . GLN A 1 697 ? 36.844 16.203 1.49 1 94.62 697 GLN A N 1
ATOM 5261 C CA . GLN A 1 697 ? 37.062 16.484 2.906 1 94.62 697 GLN A CA 1
ATOM 5262 C C . GLN A 1 697 ? 35.75 16.656 3.641 1 94.62 697 GLN A C 1
ATOM 5264 O O . GLN A 1 697 ? 35.719 16.656 4.875 1 94.62 697 GLN A O 1
ATOM 5269 N N . ILE A 1 698 ? 34.688 16.875 2.896 1 95.5 698 ILE A N 1
ATOM 5270 C CA . ILE A 1 698 ? 33.375 17.078 3.512 1 95.5 698 ILE A CA 1
ATOM 5271 C C . ILE A 1 698 ? 32.719 15.719 3.803 1 95.5 698 ILE A C 1
ATOM 5273 O O . ILE A 1 698 ? 32.375 14.977 2.879 1 95.5 698 ILE A O 1
ATOM 5277 N N . SER A 1 699 ? 32.5 15.398 5.059 1 94.44 699 SER A N 1
ATOM 5278 C CA . SER A 1 699 ? 31.781 14.188 5.453 1 94.44 699 SER A CA 1
ATOM 5279 C C . SER A 1 699 ? 30.281 14.43 5.559 1 94.44 699 SER A C 1
ATOM 5281 O O . SER A 1 699 ? 29.484 13.555 5.207 1 94.44 699 SER A O 1
ATOM 5283 N N . GLU A 1 700 ? 29.953 15.531 6.129 1 94.62 700 GLU A N 1
ATOM 5284 C CA . GLU A 1 700 ? 28.562 15.953 6.273 1 94.62 700 GLU A CA 1
ATOM 5285 C C . GLU A 1 700 ? 28.422 17.453 6.062 1 94.62 700 GLU A C 1
ATOM 5287 O O . GLU A 1 700 ? 29.344 18.219 6.371 1 94.62 700 GLU A O 1
ATOM 5292 N N . LEU A 1 701 ? 27.359 17.844 5.488 1 95.5 701 LEU A N 1
ATOM 5293 C CA . LEU A 1 701 ? 26.984 19.234 5.305 1 95.5 701 LEU A CA 1
ATOM 5294 C C . LEU A 1 701 ? 25.516 19.453 5.645 1 95.5 701 LEU A C 1
ATOM 5296 O O . LEU A 1 701 ? 24.656 18.656 5.258 1 95.5 701 LEU A O 1
ATOM 5300 N N . ASP A 1 702 ? 25.25 20.469 6.41 1 92.88 702 ASP A N 1
ATOM 5301 C CA . ASP A 1 702 ? 23.891 20.734 6.855 1 92.88 702 ASP A CA 1
ATOM 5302 C C . ASP A 1 702 ? 23.578 22.234 6.789 1 92.88 702 ASP A C 1
ATOM 5304 O O . ASP A 1 702 ? 24.172 23.031 7.527 1 92.88 702 ASP A O 1
ATOM 5308 N N . LEU A 1 703 ? 22.781 22.594 5.871 1 94.69 703 LEU A N 1
ATOM 5309 C CA . LEU A 1 703 ? 22.203 23.938 5.809 1 94.69 703 LEU A CA 1
ATOM 5310 C C . LEU A 1 703 ? 20.797 23.953 6.367 1 94.69 703 LEU A C 1
ATOM 5312 O O . LEU A 1 703 ? 19.844 23.625 5.652 1 94.69 703 LEU A O 1
ATOM 5316 N N . ASN A 1 704 ? 20.672 24.391 7.57 1 87 704 ASN A N 1
ATOM 5317 C CA . ASN A 1 704 ? 19.406 24.297 8.273 1 87 704 ASN A CA 1
ATOM 5318 C C . ASN A 1 704 ? 19.234 25.422 9.281 1 87 704 ASN A C 1
ATOM 5320 O O . ASN A 1 704 ? 19.781 25.375 10.375 1 87 704 ASN A O 1
ATOM 5324 N N . PRO A 1 705 ? 18.484 26.391 8.945 1 88.44 705 PRO A N 1
ATOM 5325 C CA . PRO A 1 705 ? 17.578 26.438 7.797 1 88.44 705 PRO A CA 1
ATOM 5326 C C . PRO A 1 705 ? 18.141 27.234 6.625 1 88.44 705 PRO A C 1
ATOM 5328 O O . PRO A 1 705 ? 19.062 28.031 6.805 1 88.44 705 PRO A O 1
ATOM 5331 N N . VAL A 1 706 ? 17.625 26.906 5.516 1 94.31 706 VAL A N 1
ATOM 5332 C CA . VAL A 1 706 ? 17.641 27.797 4.367 1 94.31 706 VAL A CA 1
ATOM 5333 C C . VAL A 1 706 ? 16.266 28.453 4.199 1 94.31 706 VAL A C 1
ATOM 5335 O O . VAL A 1 706 ? 15.258 27.766 4.07 1 94.31 706 VAL A O 1
ATOM 5338 N N . ILE A 1 707 ? 16.281 29.797 4.27 1 93.94 707 ILE A N 1
ATOM 5339 C CA . ILE A 1 707 ? 15.008 30.484 4.129 1 93.94 707 ILE A CA 1
ATOM 5340 C C . ILE A 1 707 ? 14.773 30.859 2.662 1 93.94 707 ILE A C 1
ATOM 5342 O O . ILE A 1 707 ? 15.531 31.641 2.086 1 93.94 707 ILE A O 1
ATOM 5346 N N . ALA A 1 708 ? 13.766 30.266 2.102 1 95.06 708 ALA A N 1
ATOM 5347 C CA . ALA A 1 708 ? 13.43 30.5 0.698 1 95.06 708 ALA A CA 1
ATOM 5348 C C . ALA A 1 708 ? 12.438 31.641 0.555 1 95.06 708 ALA A C 1
ATOM 5350 O O . ALA A 1 708 ? 11.477 31.75 1.326 1 95.06 708 ALA A O 1
ATOM 5351 N N . TYR A 1 709 ? 12.727 32.531 -0.383 1 95.12 709 TYR A N 1
ATOM 5352 C CA . TYR A 1 709 ? 11.914 33.688 -0.667 1 95.12 709 TYR A CA 1
ATOM 5353 C C . TYR A 1 709 ? 11.367 33.656 -2.09 1 95.12 709 TYR A C 1
ATOM 5355 O O . TYR A 1 709 ? 11.742 32.781 -2.879 1 95.12 709 TYR A O 1
ATOM 5363 N N . PRO A 1 710 ? 10.406 34.5 -2.4 1 95.38 710 PRO A N 1
ATOM 5364 C CA . PRO A 1 710 ? 9.969 34.625 -3.793 1 95.38 710 PRO A CA 1
ATOM 5365 C C . PRO A 1 710 ? 11.109 34.969 -4.746 1 95.38 710 PRO A C 1
ATOM 5367 O O . PRO A 1 710 ? 11.062 34.625 -5.926 1 95.38 710 PRO A O 1
ATOM 5370 N N . LYS A 1 711 ? 12.055 35.719 -4.047 1 95.38 711 LYS A N 1
ATOM 5371 C CA . LYS A 1 711 ? 13.281 36 -4.797 1 95.38 711 LYS A CA 1
ATOM 5372 C C . LYS A 1 711 ? 14.516 35.594 -3.992 1 95.38 711 LYS A C 1
ATOM 5374 O O . LYS A 1 711 ? 14.859 36.25 -3.008 1 95.38 711 LYS A O 1
ATOM 5379 N N . GLY A 1 712 ? 15.062 34.562 -4.426 1 95.56 712 GLY A N 1
ATOM 5380 C CA . GLY A 1 712 ? 16.297 34.125 -3.809 1 95.56 712 GLY A CA 1
ATOM 5381 C C . GLY A 1 712 ? 16.094 33.344 -2.525 1 95.56 712 GLY A C 1
ATOM 5382 O O . GLY A 1 712 ? 15.047 32.75 -2.332 1 95.56 712 GLY A O 1
ATOM 5383 N N . TYR A 1 713 ? 17.188 33.219 -1.752 1 96.5 713 TYR A N 1
ATOM 5384 C CA . TYR A 1 713 ? 17.203 32.5 -0.475 1 96.5 713 TYR A CA 1
ATOM 5385 C C . TYR A 1 713 ? 18.266 33.062 0.452 1 96.5 713 TYR A C 1
ATOM 5387 O O . TYR A 1 713 ? 19.078 33.906 0.038 1 96.5 713 TYR A O 1
ATOM 5395 N N . ALA A 1 714 ? 18.203 32.656 1.719 1 94.25 714 ALA A N 1
ATOM 5396 C CA . ALA A 1 714 ? 19.219 33 2.699 1 94.25 714 ALA A CA 1
ATOM 5397 C C . ALA A 1 714 ? 19.641 31.781 3.516 1 94.25 714 ALA A C 1
ATOM 5399 O O . ALA A 1 714 ? 18.781 31.125 4.121 1 94.25 714 ALA A O 1
ATOM 5400 N N . VAL A 1 715 ? 20.906 31.453 3.494 1 95.31 715 VAL A N 1
ATOM 5401 C CA . VAL A 1 715 ? 21.438 30.391 4.344 1 95.31 715 VAL A CA 1
ATOM 5402 C C . VAL A 1 715 ? 21.734 30.953 5.738 1 95.31 715 VAL A C 1
ATOM 5404 O O . VAL A 1 715 ? 22.734 31.641 5.941 1 95.31 715 VAL A O 1
ATOM 5407 N N . VAL A 1 716 ? 20.969 30.578 6.719 1 90.12 716 VAL A N 1
ATOM 5408 C CA . VAL A 1 716 ? 21.047 31.219 8.031 1 90.12 716 VAL A CA 1
ATOM 5409 C C . VAL A 1 716 ? 21.969 30.406 8.945 1 90.12 716 VAL A C 1
ATOM 5411 O O . VAL A 1 716 ? 22.531 30.938 9.906 1 90.12 716 VAL A O 1
ATOM 5414 N N . ASP A 1 717 ? 22.109 29.141 8.633 1 89.31 717 ASP A N 1
ATOM 5415 C CA . ASP A 1 717 ? 23 28.266 9.398 1 89.31 717 ASP A CA 1
ATOM 5416 C C . ASP A 1 717 ? 23.672 27.234 8.492 1 89.31 717 ASP A C 1
ATOM 5418 O O . ASP A 1 717 ? 23.047 26.75 7.543 1 89.31 717 ASP A O 1
ATOM 5422 N N . ALA A 1 718 ? 24.922 26.922 8.766 1 93.44 718 ALA A N 1
ATOM 5423 C CA . ALA A 1 718 ? 25.688 25.969 7.977 1 93.44 718 ALA A CA 1
ATOM 5424 C C . ALA A 1 718 ? 26.656 25.188 8.859 1 93.44 718 ALA A C 1
ATOM 5426 O O . ALA A 1 718 ? 27.375 25.766 9.68 1 93.44 718 ALA A O 1
ATOM 5427 N N . ARG A 1 719 ? 26.625 23.938 8.75 1 92.31 719 ARG A N 1
ATOM 5428 C CA . ARG A 1 719 ? 27.531 23.062 9.461 1 92.31 719 ARG A CA 1
ATOM 5429 C C . ARG A 1 719 ? 28.219 22.094 8.5 1 92.31 719 ARG A C 1
ATOM 5431 O O . ARG A 1 719 ? 27.578 21.484 7.648 1 92.31 719 ARG A O 1
ATOM 5438 N N . ILE A 1 720 ? 29.531 21.969 8.617 1 94.88 720 ILE A N 1
ATOM 5439 C CA . ILE A 1 720 ? 30.312 21.031 7.805 1 94.88 720 ILE A CA 1
ATOM 5440 C C . ILE A 1 720 ? 31.203 20.188 8.711 1 94.88 720 ILE A C 1
ATOM 5442 O O . ILE A 1 720 ? 32 20.719 9.477 1 94.88 720 ILE A O 1
ATOM 5446 N N . ILE A 1 721 ? 31 18.938 8.664 1 93.75 721 ILE A N 1
ATOM 5447 C CA . ILE A 1 721 ? 31.859 17.984 9.367 1 93.75 721 ILE A CA 1
ATOM 5448 C C . ILE A 1 721 ? 32.938 17.469 8.422 1 93.75 721 ILE A C 1
ATOM 5450 O O . ILE A 1 721 ? 32.656 17.078 7.281 1 93.75 721 ILE A O 1
ATOM 5454 N N . CYS A 1 722 ? 34.156 17.5 8.93 1 93.38 722 CYS A N 1
ATOM 5455 C CA . CYS A 1 722 ? 35.281 17.094 8.102 1 93.38 722 CYS A CA 1
ATOM 5456 C C . CYS A 1 722 ? 35.438 15.578 8.078 1 93.38 722 CYS A C 1
ATOM 5458 O O . CYS A 1 722 ? 35.094 14.898 9.055 1 93.38 722 CYS A O 1
ATOM 5460 N N . ASN A 1 723 ? 35.906 15.109 6.934 1 88.62 723 ASN A N 1
ATOM 5461 C CA . ASN A 1 723 ? 36.219 13.695 6.754 1 88.62 723 ASN A CA 1
ATOM 5462 C C . ASN A 1 723 ? 37.625 13.375 7.246 1 88.62 723 ASN A C 1
ATOM 5464 O O . ASN A 1 723 ? 38.625 13.812 6.645 1 88.62 723 ASN A O 1
ATOM 5468 N N . PRO A 1 724 ? 37.812 12.688 8.281 1 74.69 724 PRO A N 1
ATOM 5469 C CA . PRO A 1 724 ? 39.125 12.453 8.828 1 74.69 724 PRO A CA 1
ATOM 5470 C C . PRO A 1 724 ? 40.031 11.688 7.863 1 74.69 724 PRO A C 1
ATOM 5472 O O . PRO A 1 724 ? 41.281 11.766 7.973 1 74.69 724 PRO A O 1
ATOM 5475 N N . GLY A 1 725 ? 39.438 10.844 7.031 1 68.75 725 GLY A N 1
ATOM 5476 C CA . GLY A 1 725 ? 40.25 9.969 6.195 1 68.75 725 GLY A CA 1
ATOM 5477 C C . GLY A 1 725 ? 40.812 10.664 4.973 1 68.75 725 GLY A C 1
ATOM 5478 O O . GLY A 1 725 ? 41.531 10.055 4.188 1 68.75 725 GLY A O 1
ATOM 5479 N N . VAL A 1 726 ? 40.562 11.938 4.762 1 71.38 726 VAL A N 1
ATOM 5480 C CA . VAL A 1 726 ? 41.031 12.656 3.578 1 71.38 726 VAL A CA 1
ATOM 5481 C C . VAL A 1 726 ? 41.75 13.93 4 1 71.38 726 VAL A C 1
ATOM 5483 O O . VAL A 1 726 ? 41.406 14.555 5.004 1 71.38 726 VAL A O 1
ATOM 5486 N N . MET B 1 1 ? -15.602 -39.156 12.5 1 22.48 1 MET B N 1
ATOM 5487 C CA . MET B 1 1 ? -15.516 -38.219 13.633 1 22.48 1 MET B CA 1
ATOM 5488 C C . MET B 1 1 ? -15.953 -36.812 13.234 1 22.48 1 MET B C 1
ATOM 5490 O O . MET B 1 1 ? -15.344 -36.188 12.359 1 22.48 1 MET B O 1
ATOM 5494 N N . VAL B 1 2 ? -17.234 -36.531 13.438 1 22.34 2 VAL B N 1
ATOM 5495 C CA . VAL B 1 2 ? -18.016 -35.344 13.117 1 22.34 2 VAL B CA 1
ATOM 5496 C C . VAL B 1 2 ? -17.453 -34.125 13.875 1 22.34 2 VAL B C 1
ATOM 5498 O O . VAL B 1 2 ? -17.281 -34.188 15.094 1 22.34 2 VAL B O 1
ATOM 5501 N N . LYS B 1 3 ? -16.625 -33.375 13.109 1 30.12 3 LYS B N 1
ATOM 5502 C CA . LYS B 1 3 ? -16.062 -32.125 13.633 1 30.12 3 LYS B CA 1
ATOM 5503 C C . LYS B 1 3 ? -17.109 -31.328 14.414 1 30.12 3 LYS B C 1
ATOM 5505 O O . LYS B 1 3 ? -18.109 -30.891 13.852 1 30.12 3 LYS B O 1
ATOM 5510 N N . VAL B 1 4 ? -17.188 -31.594 15.68 1 27.73 4 VAL B N 1
ATOM 5511 C CA . VAL B 1 4 ? -18.062 -30.859 16.594 1 27.73 4 VAL B CA 1
ATOM 5512 C C . VAL B 1 4 ? -17.781 -29.375 16.484 1 27.73 4 VAL B C 1
ATOM 5514 O O . VAL B 1 4 ? -16.672 -28.906 16.781 1 27.73 4 VAL B O 1
ATOM 5517 N N . ARG B 1 5 ? -18.375 -28.812 15.531 1 35.5 5 ARG B N 1
ATOM 5518 C CA . ARG B 1 5 ? -18.438 -27.344 15.477 1 35.5 5 ARG B CA 1
ATOM 5519 C C . ARG B 1 5 ? -18.859 -26.766 16.828 1 35.5 5 ARG B C 1
ATOM 5521 O O . ARG B 1 5 ? -19.906 -27.125 17.359 1 35.5 5 ARG B O 1
ATOM 5528 N N . ARG B 1 6 ? -17.969 -26.375 17.672 1 29.28 6 ARG B N 1
ATOM 5529 C CA . ARG B 1 6 ? -18.297 -25.688 18.922 1 29.28 6 ARG B CA 1
ATOM 5530 C C . ARG B 1 6 ? -19.375 -24.625 18.688 1 29.28 6 ARG B C 1
ATOM 5532 O O . ARG B 1 6 ? -19.25 -23.766 17.828 1 29.28 6 ARG B O 1
ATOM 5539 N N . LYS B 1 7 ? -20.578 -24.938 19.125 1 32.59 7 LYS B N 1
ATOM 5540 C CA . LYS B 1 7 ? -21.719 -24.016 19.109 1 32.59 7 LYS B CA 1
ATOM 5541 C C . LYS B 1 7 ? -21.391 -22.703 19.828 1 32.59 7 LYS B C 1
ATOM 5543 O O . LYS B 1 7 ? -21.234 -22.688 21.047 1 32.59 7 LYS B O 1
ATOM 5548 N N . ARG B 1 8 ? -20.594 -21.844 19.219 1 38.62 8 ARG B N 1
ATOM 5549 C CA . ARG B 1 8 ? -20.391 -20.531 19.812 1 38.62 8 ARG B CA 1
ATOM 5550 C C . ARG B 1 8 ? -21.719 -19.875 20.156 1 38.62 8 ARG B C 1
ATOM 5552 O O . ARG B 1 8 ? -22.688 -19.984 19.406 1 38.62 8 ARG B O 1
ATOM 5559 N N . SER B 1 9 ? -21.922 -19.625 21.484 1 35.22 9 SER B N 1
ATOM 5560 C CA . SER B 1 9 ? -23.125 -18.922 21.969 1 35.22 9 SER B CA 1
ATOM 5561 C C . SER B 1 9 ? -23.328 -17.625 21.188 1 35.22 9 SER B C 1
ATOM 5563 O O . SER B 1 9 ? -22.469 -16.734 21.203 1 35.22 9 SER B O 1
ATOM 5565 N N . VAL B 1 10 ? -24.047 -17.594 20.203 1 39.94 10 VAL B N 1
ATOM 5566 C CA . VAL B 1 10 ? -24.406 -16.422 19.406 1 39.94 10 VAL B CA 1
ATOM 5567 C C . VAL B 1 10 ? -25.141 -15.414 20.281 1 39.94 10 VAL B C 1
ATOM 5569 O O . VAL B 1 10 ? -26.219 -15.695 20.797 1 39.94 10 VAL B O 1
ATOM 5572 N N . GLN B 1 11 ? -24.453 -14.539 20.953 1 45.53 11 GLN B N 1
ATOM 5573 C CA . GLN B 1 11 ? -25.125 -13.398 21.562 1 45.53 11 GLN B CA 1
ATOM 5574 C C . GLN B 1 11 ? -26.078 -12.734 20.562 1 45.53 11 GLN B C 1
ATOM 5576 O O . GLN B 1 11 ? -25.672 -12.391 19.453 1 45.53 11 GLN B O 1
ATOM 5581 N N . HIS B 1 12 ? -27.359 -12.992 20.719 1 49.97 12 HIS B N 1
ATOM 5582 C CA . HIS B 1 12 ? -28.453 -12.633 19.828 1 49.97 12 HIS B CA 1
ATOM 5583 C C . HIS B 1 12 ? -28.672 -11.117 19.812 1 49.97 12 HIS B C 1
ATOM 5585 O O . HIS B 1 12 ? -28.578 -10.469 20.859 1 49.97 12 HIS B O 1
ATOM 5591 N N . LEU B 1 13 ? -28.531 -10.555 18.688 1 58.75 13 LEU B N 1
ATOM 5592 C CA . LEU B 1 13 ? -28.984 -9.188 18.453 1 58.75 13 LEU B CA 1
ATOM 5593 C C . LEU B 1 13 ? -30.453 -9.023 18.844 1 58.75 13 LEU B C 1
ATOM 5595 O O . LEU B 1 13 ? -31.234 -9.953 18.703 1 58.75 13 LEU B O 1
ATOM 5599 N N . PRO B 1 14 ? -30.859 -8.125 19.656 1 55.88 14 PRO B N 1
ATOM 5600 C CA . PRO B 1 14 ? -32.188 -7.965 20.266 1 55.88 14 PRO B CA 1
ATOM 5601 C C . PRO B 1 14 ? -33.312 -8.141 19.25 1 55.88 14 PRO B C 1
ATOM 5603 O O . PRO B 1 14 ? -34.375 -8.656 19.594 1 55.88 14 PRO B O 1
ATOM 5606 N N . GLN B 1 15 ? -33.25 -7.453 18.047 1 68.19 15 GLN B N 1
ATOM 5607 C CA . GLN B 1 15 ? -34.406 -7.484 17.125 1 68.19 15 GLN B CA 1
ATOM 5608 C C . GLN B 1 15 ? -34.094 -8.336 15.898 1 68.19 15 GLN B C 1
ATOM 5610 O O . GLN B 1 15 ? -33 -8.242 15.32 1 68.19 15 GLN B O 1
ATOM 5615 N N . GLN B 1 16 ? -35.031 -9.211 15.625 1 87.56 16 GLN B N 1
ATOM 5616 C CA . GLN B 1 16 ? -34.875 -10.117 14.492 1 87.56 16 GLN B CA 1
ATOM 5617 C C . GLN B 1 16 ? -35.125 -9.398 13.164 1 87.56 16 GLN B C 1
ATOM 5619 O O . GLN B 1 16 ? -36.156 -8.695 13.016 1 87.56 16 GLN B O 1
ATOM 5624 N N . SER B 1 17 ? -34.281 -9.461 12.266 1 94.69 17 SER B N 1
ATOM 5625 C CA . SER B 1 17 ? -34.344 -8.836 10.945 1 94.69 17 SER B CA 1
ATOM 5626 C C . SER B 1 17 ? -35.531 -9.383 10.141 1 94.69 17 SER B C 1
ATOM 5628 O O . SER B 1 17 ? -35.812 -10.586 10.164 1 94.69 17 SER B O 1
ATOM 5630 N N . PHE B 1 18 ? -36.188 -8.562 9.492 1 95.19 18 PHE B N 1
ATOM 5631 C CA . PHE B 1 18 ? -37.312 -8.938 8.625 1 95.19 18 PHE B CA 1
ATOM 5632 C C . PHE B 1 18 ? -36.812 -9.688 7.398 1 95.19 18 PHE B C 1
ATOM 5634 O O . PHE B 1 18 ? -37.594 -10.266 6.652 1 95.19 18 PHE B O 1
ATOM 5641 N N . LEU B 1 19 ? -35.469 -9.797 7.227 1 97.94 19 LEU B N 1
ATOM 5642 C CA . LEU B 1 19 ? -34.875 -10.367 6.016 1 97.94 19 LEU B CA 1
ATOM 5643 C C . LEU B 1 19 ? -34.781 -11.883 6.125 1 97.94 19 LEU B C 1
ATOM 5645 O O . LEU B 1 19 ? -34.531 -12.562 5.125 1 97.94 19 LEU B O 1
ATOM 5649 N N . HIS B 1 20 ? -34.969 -12.484 7.262 1 97.19 20 HIS B N 1
ATOM 5650 C CA . HIS B 1 20 ? -34.781 -13.914 7.461 1 97.19 20 HIS B CA 1
ATOM 5651 C C . HIS B 1 20 ? -35.688 -14.727 6.535 1 97.19 20 HIS B C 1
ATOM 5653 O O . HIS B 1 20 ? -35.219 -15.562 5.77 1 97.19 20 HIS B O 1
ATOM 5659 N N . PRO B 1 21 ? -37 -14.383 6.508 1 96.31 21 PRO B N 1
ATOM 5660 C CA . PRO B 1 21 ? -37.844 -15.172 5.621 1 96.31 21 PRO B CA 1
ATOM 5661 C C . PRO B 1 21 ? -37.625 -14.844 4.148 1 96.31 21 PRO B C 1
ATOM 5663 O O . PRO B 1 21 ? -38.031 -15.625 3.275 1 96.31 21 PRO B O 1
ATOM 5666 N N . ILE B 1 22 ? -37.031 -13.742 3.861 1 98 22 ILE B N 1
ATOM 5667 C CA . ILE B 1 22 ? -36.812 -13.297 2.486 1 98 22 ILE B CA 1
ATOM 5668 C C . ILE B 1 22 ? -35.531 -13.906 1.922 1 98 22 ILE B C 1
ATOM 5670 O O . ILE B 1 22 ? -35.531 -14.43 0.802 1 98 22 ILE B O 1
ATOM 5674 N N . LEU B 1 23 ? -34.469 -13.953 2.727 1 98.5 23 LEU B N 1
ATOM 5675 C CA . LEU B 1 23 ? -33.156 -14.414 2.246 1 98.5 23 LEU B CA 1
ATOM 5676 C C . LEU B 1 23 ? -33 -15.914 2.475 1 98.5 23 LEU B C 1
ATOM 5678 O O . LEU B 1 23 ? -32.094 -16.531 1.925 1 98.5 23 LEU B O 1
ATOM 5682 N N . ALA B 1 24 ? -33.875 -16.516 3.213 1 98 24 ALA B N 1
ATOM 5683 C CA . ALA B 1 24 ? -33.969 -17.953 3.373 1 98 24 ALA B CA 1
ATOM 5684 C C . ALA B 1 24 ? -35.406 -18.438 3.121 1 98 24 ALA B C 1
ATOM 5686 O O . ALA B 1 24 ? -36.031 -19.016 4.008 1 98 24 ALA B O 1
ATOM 5687 N N . PRO B 1 25 ? -35.844 -18.312 1.917 1 98.19 25 PRO B N 1
ATOM 5688 C CA . PRO B 1 25 ? -37.25 -18.562 1.604 1 98.19 25 PRO B CA 1
ATOM 5689 C C . PRO B 1 25 ? -37.594 -20.047 1.509 1 98.19 25 PRO B C 1
ATOM 5691 O O . PRO B 1 25 ? -36.719 -20.859 1.168 1 98.19 25 PRO B O 1
ATOM 5694 N N . ASP B 1 26 ? -38.875 -20.344 1.722 1 97.94 26 ASP B N 1
ATOM 5695 C CA . ASP B 1 26 ? -39.375 -21.688 1.53 1 97.94 26 ASP B CA 1
ATOM 5696 C C . ASP B 1 26 ? -40.188 -21.797 0.244 1 97.94 26 ASP B C 1
ATOM 5698 O O . ASP B 1 26 ? -40.594 -22.891 -0.168 1 97.94 26 ASP B O 1
ATOM 5702 N N . SER B 1 27 ? -40.406 -20.703 -0.361 1 98.31 27 SER B N 1
ATOM 5703 C CA . SER B 1 27 ? -41.125 -20.641 -1.632 1 98.31 27 SER B CA 1
ATOM 5704 C C . SER B 1 27 ? -40.656 -19.453 -2.465 1 98.31 27 SER B C 1
ATOM 5706 O O . SER B 1 27 ? -40.375 -18.375 -1.925 1 98.31 27 SER B O 1
ATOM 5708 N N . ILE B 1 28 ? -40.531 -19.688 -3.826 1 98.56 28 ILE B N 1
ATOM 5709 C CA . ILE B 1 28 ? -40 -18.656 -4.703 1 98.56 28 ILE B CA 1
ATOM 5710 C C . ILE B 1 28 ? -40.812 -18.594 -5.988 1 98.56 28 ILE B C 1
ATOM 5712 O O . ILE B 1 28 ? -41.031 -19.609 -6.645 1 98.56 28 ILE B O 1
ATOM 5716 N N . ALA B 1 29 ? -41.281 -17.406 -6.277 1 98.5 29 ALA B N 1
ATOM 5717 C CA . ALA B 1 29 ? -41.906 -17.156 -7.574 1 98.5 29 ALA B CA 1
ATOM 5718 C C . ALA B 1 29 ? -40.938 -16.484 -8.531 1 98.5 29 ALA B C 1
ATOM 5720 O O . ALA B 1 29 ? -40.188 -15.57 -8.141 1 98.5 29 ALA B O 1
ATOM 5721 N N . ILE B 1 30 ? -40.875 -16.953 -9.758 1 98.5 30 ILE B N 1
ATOM 5722 C CA . ILE B 1 30 ? -40.031 -16.359 -10.781 1 98.5 30 ILE B CA 1
ATOM 5723 C C . ILE B 1 30 ? -40.906 -15.695 -11.844 1 98.5 30 ILE B C 1
ATOM 5725 O O . ILE B 1 30 ? -41.406 -16.359 -12.75 1 98.5 30 ILE B O 1
ATOM 5729 N N . ILE B 1 31 ? -41 -14.398 -11.719 1 98.06 31 ILE B N 1
ATOM 5730 C CA . ILE B 1 31 ? -41.812 -13.633 -12.648 1 98.06 31 ILE B CA 1
ATOM 5731 C C . ILE B 1 31 ? -41 -13.297 -13.898 1 98.06 31 ILE B C 1
ATOM 5733 O O . ILE B 1 31 ? -39.969 -12.641 -13.812 1 98.06 31 ILE B O 1
ATOM 5737 N N . GLY B 1 32 ? -41.5 -13.625 -14.984 1 95.75 32 GLY B N 1
ATOM 5738 C CA . GLY B 1 32 ? -40.688 -13.531 -16.203 1 95.75 32 GLY B CA 1
ATOM 5739 C C . GLY B 1 32 ? -39.844 -14.75 -16.438 1 95.75 32 GLY B C 1
ATOM 5740 O O . GLY B 1 32 ? -38.719 -14.633 -16.938 1 95.75 32 GLY B O 1
ATOM 5741 N N . ALA B 1 33 ? -40.25 -15.859 -15.961 1 95.31 33 ALA B N 1
ATOM 5742 C CA . ALA B 1 33 ? -39.594 -17.125 -16.281 1 95.31 33 ALA B CA 1
ATOM 5743 C C . ALA B 1 33 ? -39.562 -17.375 -17.781 1 95.31 33 ALA B C 1
ATOM 5745 O O . ALA B 1 33 ? -40.531 -17.031 -18.484 1 95.31 33 ALA B O 1
ATOM 5746 N N . SER B 1 34 ? -38.438 -17.906 -18.234 1 93.06 34 SER B N 1
ATOM 5747 C CA . SER B 1 34 ? -38.281 -18.094 -19.672 1 93.06 34 SER B CA 1
ATOM 5748 C C . SER B 1 34 ? -37.625 -19.438 -19.984 1 93.06 34 SER B C 1
ATOM 5750 O O . SER B 1 34 ? -36.875 -19.969 -19.172 1 93.06 34 SER B O 1
ATOM 5752 N N . ALA B 1 35 ? -37.938 -19.969 -21.156 1 91.75 35 ALA B N 1
ATOM 5753 C CA . ALA B 1 35 ? -37.281 -21.172 -21.641 1 91.75 35 ALA B CA 1
ATOM 5754 C C . ALA B 1 35 ? -36 -20.844 -22.406 1 91.75 35 ALA B C 1
ATOM 5756 O O . ALA B 1 35 ? -35.219 -21.719 -22.766 1 91.75 35 ALA B O 1
ATOM 5757 N N . ASP B 1 36 ? -35.844 -19.594 -22.547 1 88.94 36 ASP B N 1
ATOM 5758 C CA . ASP B 1 36 ? -34.656 -19.109 -23.219 1 88.94 36 ASP B CA 1
ATOM 5759 C C . ASP B 1 36 ? -33.438 -19.125 -22.281 1 88.94 36 ASP B C 1
ATOM 5761 O O . ASP B 1 36 ? -33.375 -18.359 -21.312 1 88.94 36 ASP B O 1
ATOM 5765 N N . PRO B 1 37 ? -32.438 -19.859 -22.641 1 86.62 37 PRO B N 1
ATOM 5766 C CA . PRO B 1 37 ? -31.281 -20.047 -21.75 1 86.62 37 PRO B CA 1
ATOM 5767 C C . PRO B 1 37 ? -30.484 -18.766 -21.562 1 86.62 37 PRO B C 1
ATOM 5769 O O . PRO B 1 37 ? -29.641 -18.672 -20.656 1 86.62 37 PRO B O 1
ATOM 5772 N N . THR B 1 38 ? -30.625 -17.781 -22.344 1 80.5 38 THR B N 1
ATOM 5773 C CA . THR B 1 38 ? -29.844 -16.547 -22.25 1 80.5 38 THR B CA 1
ATOM 5774 C C . THR B 1 38 ? -30.5 -15.562 -21.281 1 80.5 38 THR B C 1
ATOM 5776 O O . THR B 1 38 ? -29.891 -14.562 -20.891 1 80.5 38 THR B O 1
ATOM 5779 N N . LYS B 1 39 ? -31.703 -15.93 -20.922 1 87.81 39 LYS B N 1
ATOM 5780 C CA . LYS B 1 39 ? -32.438 -15 -20.062 1 87.81 39 LYS B CA 1
ATOM 5781 C C . LYS B 1 39 ? -32.219 -15.312 -18.594 1 87.81 39 LYS B C 1
ATOM 5783 O O . LYS B 1 39 ? -31.969 -16.469 -18.219 1 87.81 39 LYS B O 1
ATOM 5788 N N . ARG B 1 40 ? -32.344 -14.328 -17.766 1 91.25 40 ARG B N 1
ATOM 5789 C CA . ARG B 1 40 ? -32.062 -14.43 -16.344 1 91.25 40 ARG B CA 1
ATOM 5790 C C . ARG B 1 40 ? -33.094 -15.328 -15.648 1 91.25 40 ARG B C 1
ATOM 5792 O O . ARG B 1 40 ? -32.75 -16.016 -14.68 1 91.25 40 ARG B O 1
ATOM 5799 N N . GLY B 1 41 ? -34.281 -15.25 -16.125 1 93.56 41 GLY B N 1
ATOM 5800 C CA . GLY B 1 41 ? -35.312 -16.109 -15.539 1 93.56 41 GLY B CA 1
ATOM 5801 C C . GLY B 1 41 ? -35 -17.578 -15.703 1 93.56 41 GLY B C 1
ATOM 5802 O O . GLY B 1 41 ? -35.312 -18.391 -14.82 1 93.56 41 GLY B O 1
ATOM 5803 N N . TYR B 1 42 ? -34.438 -17.922 -16.828 1 93.44 42 TYR B N 1
ATOM 5804 C CA . TYR B 1 42 ? -34 -19.297 -17.078 1 93.44 42 TYR B CA 1
ATOM 5805 C C . TYR B 1 42 ? -32.875 -19.703 -16.141 1 93.44 42 TYR B C 1
ATOM 5807 O O . TYR B 1 42 ? -32.906 -20.781 -15.523 1 93.44 42 TYR B O 1
ATOM 5815 N N . LYS B 1 43 ? -31.922 -18.906 -15.984 1 91.81 43 LYS B N 1
ATOM 5816 C CA . LYS B 1 43 ? -30.734 -19.188 -15.172 1 91.81 43 LYS B CA 1
ATOM 5817 C C . LYS B 1 43 ? -31.125 -19.391 -13.703 1 91.81 43 LYS B C 1
ATOM 5819 O O . LYS B 1 43 ? -30.547 -20.234 -13.016 1 91.81 43 LYS B O 1
ATOM 5824 N N . ALA B 1 44 ? -32.031 -18.562 -13.273 1 96 44 ALA B N 1
ATOM 5825 C CA . ALA B 1 44 ? -32.469 -18.688 -11.891 1 96 44 ALA B CA 1
ATOM 5826 C C . ALA B 1 44 ? -33.125 -20.031 -11.656 1 96 44 ALA B C 1
ATOM 5828 O O . ALA B 1 44 ? -32.875 -20.688 -10.641 1 96 44 ALA B O 1
ATOM 5829 N N . LEU B 1 45 ? -33.938 -20.438 -12.609 1 96.19 45 LEU B N 1
ATOM 5830 C CA . LEU B 1 45 ? -34.594 -21.734 -12.492 1 96.19 45 LEU B CA 1
ATOM 5831 C C . LEU B 1 45 ? -33.594 -22.859 -12.5 1 96.19 45 LEU B C 1
ATOM 5833 O O . LEU B 1 45 ? -33.688 -23.797 -11.695 1 96.19 45 LEU B O 1
ATOM 5837 N N . VAL B 1 46 ? -32.656 -22.719 -13.344 1 94.25 46 VAL B N 1
ATOM 5838 C CA . VAL B 1 46 ? -31.609 -23.734 -13.438 1 94.25 46 VAL B CA 1
ATOM 5839 C C . VAL B 1 46 ? -30.859 -23.828 -12.109 1 94.25 46 VAL B C 1
ATOM 5841 O O . VAL B 1 46 ? -30.578 -24.922 -11.617 1 94.25 46 VAL B O 1
ATOM 5844 N N . GLY B 1 47 ? -30.5 -22.688 -11.57 1 95.12 47 GLY B N 1
ATOM 5845 C CA . GLY B 1 47 ? -29.781 -22.656 -10.305 1 95.12 47 GLY B CA 1
ATOM 5846 C C . GLY B 1 47 ? -30.547 -23.312 -9.172 1 95.12 47 GLY B C 1
ATOM 5847 O O . GLY B 1 47 ? -29.969 -24.062 -8.375 1 95.12 47 GLY B O 1
ATOM 5848 N N . LEU B 1 48 ? -31.828 -23.109 -9.102 1 97.12 48 LEU B N 1
ATOM 5849 C CA . LEU B 1 48 ? -32.656 -23.672 -8.055 1 97.12 48 LEU B CA 1
ATOM 5850 C C . LEU B 1 48 ? -32.781 -25.188 -8.219 1 97.12 48 LEU B C 1
ATOM 5852 O O . LEU B 1 48 ? -32.656 -25.938 -7.25 1 97.12 48 LEU B O 1
ATOM 5856 N N . ILE B 1 49 ? -32.938 -25.609 -9.43 1 95.88 49 ILE B N 1
ATOM 5857 C CA . ILE B 1 49 ? -33.156 -27.016 -9.711 1 95.88 49 ILE B CA 1
ATOM 5858 C C . ILE B 1 49 ? -31.844 -27.781 -9.516 1 95.88 49 ILE B C 1
ATOM 5860 O O . ILE B 1 49 ? -31.812 -28.781 -8.789 1 95.88 49 ILE B O 1
ATOM 5864 N N . LYS B 1 50 ? -30.859 -27.312 -10.109 1 94.38 50 LYS B N 1
ATOM 5865 C CA . LYS B 1 50 ? -29.562 -28 -10.094 1 94.38 50 LYS B CA 1
ATOM 5866 C C . LYS B 1 50 ? -29.016 -28.094 -8.672 1 94.38 50 LYS B C 1
ATOM 5868 O O . LYS B 1 50 ? -28.406 -29.109 -8.305 1 94.38 50 LYS B O 1
ATOM 5873 N N . ASP B 1 51 ? -29.219 -27.062 -7.848 1 95.44 51 ASP B N 1
ATOM 5874 C CA . ASP B 1 51 ? -28.656 -27.047 -6.508 1 95.44 51 ASP B CA 1
ATOM 5875 C C . ASP B 1 51 ? -29.562 -27.75 -5.508 1 95.44 51 ASP B C 1
ATOM 5877 O O . ASP B 1 51 ? -29.203 -27.922 -4.344 1 95.44 51 ASP B O 1
ATOM 5881 N N . GLY B 1 52 ? -30.734 -28.125 -5.953 1 96.38 52 GLY B N 1
ATOM 5882 C CA . GLY B 1 52 ? -31.609 -28.953 -5.137 1 96.38 52 GLY B CA 1
ATOM 5883 C C . GLY B 1 52 ? -32.438 -28.156 -4.141 1 96.38 52 GLY B C 1
ATOM 5884 O O . GLY B 1 52 ? -32.594 -28.578 -2.994 1 96.38 52 GLY B O 1
ATOM 5885 N N . PHE B 1 53 ? -32.875 -26.953 -4.559 1 97.31 53 PHE B N 1
ATOM 5886 C CA . PHE B 1 53 ? -33.75 -26.172 -3.693 1 97.31 53 PHE B CA 1
ATOM 5887 C C . PHE B 1 53 ? -34.938 -27.016 -3.225 1 97.31 53 PHE B C 1
ATOM 5889 O O . PHE B 1 53 ? -35.594 -27.672 -4.031 1 97.31 53 PHE B O 1
ATOM 5896 N N . GLU B 1 54 ? -35.219 -26.953 -1.923 1 97.06 54 GLU B N 1
ATOM 5897 C CA . GLU B 1 54 ? -36.219 -27.844 -1.324 1 97.06 54 GLU B CA 1
ATOM 5898 C C . GLU B 1 54 ? -37.562 -27.156 -1.199 1 97.06 54 GLU B C 1
ATOM 5900 O O . GLU B 1 54 ? -38.562 -27.797 -0.846 1 97.06 54 GLU B O 1
ATOM 5905 N N . GLY B 1 55 ? -37.594 -25.891 -1.453 1 97.31 55 GLY B N 1
ATOM 5906 C CA . GLY B 1 55 ? -38.844 -25.172 -1.356 1 97.31 55 GLY B CA 1
ATOM 5907 C C . GLY B 1 55 ? -39.688 -25.25 -2.619 1 97.31 55 GLY B C 1
ATOM 5908 O O . GLY B 1 55 ? -39.344 -25.984 -3.549 1 97.31 55 GLY B O 1
ATOM 5909 N N . ARG B 1 56 ? -40.781 -24.547 -2.625 1 97.5 56 ARG B N 1
ATOM 5910 C CA . ARG B 1 56 ? -41.688 -24.516 -3.773 1 97.5 56 ARG B CA 1
ATOM 5911 C C . ARG B 1 56 ? -41.25 -23.453 -4.781 1 97.5 56 ARG B C 1
ATOM 5913 O O . ARG B 1 56 ? -40.812 -22.359 -4.398 1 97.5 56 ARG B O 1
ATOM 5920 N N . ILE B 1 57 ? -41.281 -23.891 -6.02 1 98.19 57 ILE B N 1
ATOM 5921 C CA . ILE B 1 57 ? -40.938 -22.984 -7.102 1 98.19 57 ILE B CA 1
ATOM 5922 C C . ILE B 1 57 ? -42.156 -22.703 -7.977 1 98.19 57 ILE B C 1
ATOM 5924 O O . ILE B 1 57 ? -42.812 -23.625 -8.438 1 98.19 57 ILE B O 1
ATOM 5928 N N . TYR B 1 58 ? -42.406 -21.438 -8.234 1 98.06 58 TYR B N 1
ATOM 5929 C CA . TYR B 1 58 ? -43.531 -21.031 -9.07 1 98.06 58 TYR B CA 1
ATOM 5930 C C . TYR B 1 58 ? -43.062 -20.172 -10.242 1 98.06 58 TYR B C 1
ATOM 5932 O O . TYR B 1 58 ? -43.031 -18.953 -10.156 1 98.06 58 TYR B O 1
ATOM 5940 N N . PRO B 1 59 ? -42.75 -20.781 -11.383 1 98.25 59 PRO B N 1
ATOM 5941 C CA . PRO B 1 59 ? -42.469 -19.969 -12.57 1 98.25 59 PRO B CA 1
ATOM 5942 C C . PRO B 1 59 ? -43.719 -19.297 -13.125 1 98.25 59 PRO B C 1
ATOM 5944 O O . PRO B 1 59 ? -44.781 -19.922 -13.227 1 98.25 59 PRO B O 1
ATOM 5947 N N . ILE B 1 60 ? -43.625 -18.094 -13.398 1 98 60 ILE B N 1
ATOM 5948 C CA . ILE B 1 60 ? -44.75 -17.328 -13.922 1 98 60 ILE B CA 1
ATOM 5949 C C . ILE B 1 60 ? -44.438 -16.844 -15.336 1 98 60 ILE B C 1
ATOM 5951 O O . ILE B 1 60 ? -43.5 -16.078 -15.547 1 98 60 ILE B O 1
ATOM 5955 N N . ASN B 1 61 ? -45.125 -17.219 -16.25 1 96.12 61 ASN B N 1
ATOM 5956 C CA . ASN B 1 61 ? -45.031 -16.891 -17.672 1 96.12 61 ASN B CA 1
ATOM 5957 C C . ASN B 1 61 ? -46.375 -17.047 -18.375 1 96.12 61 ASN B C 1
ATOM 5959 O O . ASN B 1 61 ? -46.938 -18.141 -18.391 1 96.12 61 ASN B O 1
ATOM 5963 N N . PRO B 1 62 ? -46.812 -16 -19.062 1 93.06 62 PRO B N 1
ATOM 5964 C CA . PRO B 1 62 ? -48.125 -16.078 -19.656 1 93.06 62 PRO B CA 1
ATOM 5965 C C . PRO B 1 62 ? -48.156 -16.906 -20.938 1 93.06 62 PRO B C 1
ATOM 5967 O O . PRO B 1 62 ? -49.219 -17.297 -21.422 1 93.06 62 PRO B O 1
ATOM 5970 N N . LYS B 1 63 ? -47.062 -17.281 -21.531 1 93.31 63 LYS B N 1
ATOM 5971 C CA . LYS B 1 63 ? -47.031 -17.844 -22.875 1 93.31 63 LYS B CA 1
ATOM 5972 C C . LYS B 1 63 ? -46.719 -19.328 -22.859 1 93.31 63 LYS B C 1
ATOM 5974 O O . LYS B 1 63 ? -47 -20.047 -23.828 1 93.31 63 LYS B O 1
ATOM 5979 N N . THR B 1 64 ? -46.062 -19.781 -21.844 1 92.75 64 THR B N 1
ATOM 5980 C CA . THR B 1 64 ? -45.625 -21.172 -21.812 1 92.75 64 THR B CA 1
ATOM 5981 C C . THR B 1 64 ? -46.219 -21.891 -20.609 1 92.75 64 THR B C 1
ATOM 5983 O O . THR B 1 64 ? -46.344 -21.312 -19.516 1 92.75 64 THR B O 1
ATOM 5986 N N . ASP B 1 65 ? -46.531 -23.219 -20.734 1 92.69 65 ASP B N 1
ATOM 5987 C CA . ASP B 1 65 ? -47.219 -23.969 -19.672 1 92.69 65 ASP B CA 1
ATOM 5988 C C . ASP B 1 65 ? -46.188 -24.672 -18.766 1 92.69 65 ASP B C 1
ATOM 5990 O O . ASP B 1 65 ? -46.531 -25.094 -17.656 1 92.69 65 ASP B O 1
ATOM 5994 N N . ARG B 1 66 ? -44.969 -24.875 -19.344 1 95.06 66 ARG B N 1
ATOM 5995 C CA . ARG B 1 66 ? -43.938 -25.547 -18.578 1 95.06 66 ARG B CA 1
ATOM 5996 C C . ARG B 1 66 ? -42.562 -25.047 -18.953 1 95.06 66 ARG B C 1
ATOM 5998 O O . ARG B 1 66 ? -42.281 -24.734 -20.109 1 95.06 66 ARG B O 1
ATOM 6005 N N . ILE B 1 67 ? -41.781 -24.984 -17.984 1 95.94 67 ILE B N 1
ATOM 6006 C CA . ILE B 1 67 ? -40.375 -24.641 -18.172 1 95.94 67 ILE B CA 1
ATOM 6007 C C . ILE B 1 67 ? -39.5 -25.578 -17.344 1 95.94 67 ILE B C 1
ATOM 6009 O O . ILE B 1 67 ? -39.688 -25.688 -16.125 1 95.94 67 ILE B O 1
ATOM 6013 N N . LEU B 1 68 ? -38.5 -26.266 -17.938 1 95 68 LEU B N 1
ATOM 6014 C CA . LEU B 1 68 ? -37.625 -27.203 -17.297 1 95 68 LEU B CA 1
ATOM 6015 C C . LEU B 1 68 ? -38.375 -28.219 -16.453 1 95 68 LEU B C 1
ATOM 6017 O O . LEU B 1 68 ? -38 -28.516 -15.32 1 95 68 LEU B O 1
ATOM 6021 N N . GLY B 1 69 ? -39.562 -28.562 -16.891 1 93.69 69 GLY B N 1
ATOM 6022 C CA . GLY B 1 69 ? -40.375 -29.609 -16.281 1 93.69 69 GLY B CA 1
ATOM 6023 C C . GLY B 1 69 ? -41.281 -29.094 -15.18 1 93.69 69 GLY B C 1
ATOM 6024 O O . GLY B 1 69 ? -42.094 -29.844 -14.633 1 93.69 69 GLY B O 1
ATOM 6025 N N . ILE B 1 70 ? -41.25 -27.781 -14.867 1 96 70 ILE B N 1
ATOM 6026 C CA . ILE B 1 70 ? -42.062 -27.219 -13.82 1 96 70 ILE B CA 1
ATOM 6027 C C . ILE B 1 70 ? -43.281 -26.484 -14.445 1 96 70 ILE B C 1
ATOM 6029 O O . ILE B 1 70 ? -43.094 -25.688 -15.359 1 96 70 ILE B O 1
ATOM 6033 N N . PRO B 1 71 ? -44.438 -26.766 -13.977 1 95.69 71 PRO B N 1
ATOM 6034 C CA . PRO B 1 71 ? -45.594 -26.047 -14.492 1 95.69 71 PRO B CA 1
ATOM 6035 C C . PRO B 1 71 ? -45.531 -24.547 -14.234 1 95.69 71 PRO B C 1
ATOM 6037 O O . PRO B 1 71 ? -45.094 -24.125 -13.156 1 95.69 71 PRO B O 1
ATOM 6040 N N . THR B 1 72 ? -45.969 -23.766 -15.211 1 97.56 72 THR B N 1
ATOM 6041 C CA . THR B 1 72 ? -45.938 -22.312 -15.086 1 97.56 72 THR B CA 1
ATOM 6042 C C . THR B 1 72 ? -47.312 -21.781 -14.711 1 97.56 72 THR B C 1
ATOM 6044 O O . THR B 1 72 ? -48.312 -22.438 -14.953 1 97.56 72 THR B O 1
ATOM 6047 N N . LEU B 1 73 ? -47.312 -20.672 -14.016 1 97.62 73 LEU B N 1
ATOM 6048 C CA . LEU B 1 73 ? -48.531 -19.891 -13.766 1 97.62 73 LEU B CA 1
ATOM 6049 C C . LEU B 1 73 ? -48.625 -18.719 -14.734 1 97.62 73 LEU B C 1
ATOM 6051 O O . LEU B 1 73 ? -47.594 -18.156 -15.133 1 97.62 73 LEU B O 1
ATOM 6055 N N . PRO B 1 74 ? -49.781 -18.281 -15.102 1 96.06 74 PRO B N 1
ATOM 6056 C CA . PRO B 1 74 ? -49.906 -17.234 -16.125 1 96.06 74 PRO B CA 1
ATOM 6057 C C . PRO B 1 74 ? -49.625 -15.844 -15.57 1 96.06 74 PRO B C 1
ATOM 6059 O O . PRO B 1 74 ? -49.312 -14.93 -16.328 1 96.06 74 PRO B O 1
ATOM 6062 N N . SER B 1 75 ? -49.938 -15.688 -14.242 1 96.25 75 SER B N 1
ATOM 6063 C CA . SER B 1 75 ? -49.75 -14.375 -13.625 1 96.25 75 SER B CA 1
ATOM 6064 C C . SER B 1 75 ? -49.531 -14.5 -12.117 1 96.25 75 SER B C 1
ATOM 6066 O O . SER B 1 75 ? -49.656 -15.586 -11.555 1 96.25 75 SER B O 1
ATOM 6068 N N . VAL B 1 76 ? -49.188 -13.352 -11.516 1 97.38 76 VAL B N 1
ATOM 6069 C CA . VAL B 1 76 ? -48.969 -13.297 -10.078 1 97.38 76 VAL B CA 1
ATOM 6070 C C . VAL B 1 76 ? -50.25 -13.609 -9.336 1 97.38 76 VAL B C 1
ATOM 6072 O O . VAL B 1 76 ? -50.25 -14.273 -8.297 1 97.38 76 VAL B O 1
ATOM 6075 N N . ASP B 1 77 ? -51.312 -13.234 -9.914 1 94.94 77 ASP B N 1
ATOM 6076 C CA . ASP B 1 77 ? -52.625 -13.43 -9.297 1 94.94 77 ASP B CA 1
ATOM 6077 C C . ASP B 1 77 ? -52.969 -14.914 -9.18 1 94.94 77 ASP B C 1
ATOM 6079 O O . ASP B 1 77 ? -53.781 -15.305 -8.344 1 94.94 77 ASP B O 1
ATOM 6083 N N . ALA B 1 78 ? -52.375 -15.727 -9.984 1 96.12 78 ALA B N 1
ATOM 6084 C CA . ALA B 1 78 ? -52.656 -17.156 -10.031 1 96.12 78 ALA B CA 1
ATOM 6085 C C . ALA B 1 78 ? -51.875 -17.906 -8.945 1 96.12 78 ALA B C 1
ATOM 6087 O O . ALA B 1 78 ? -52.062 -19.109 -8.766 1 96.12 78 ALA B O 1
ATOM 6088 N N . LEU B 1 79 ? -51.094 -17.203 -8.195 1 97.12 79 LEU B N 1
ATOM 6089 C CA . LEU B 1 79 ? -50.375 -17.859 -7.102 1 97.12 79 LEU B CA 1
ATOM 6090 C C . LEU B 1 79 ? -51.344 -18.5 -6.125 1 97.12 79 LEU B C 1
ATOM 6092 O O . LEU B 1 79 ? -52.281 -17.844 -5.645 1 97.12 79 LEU B O 1
ATOM 6096 N N . PRO B 1 80 ? -51.156 -19.703 -5.762 1 95.06 80 PRO B N 1
ATOM 6097 C CA . PRO B 1 80 ? -52.094 -20.422 -4.902 1 95.06 80 PRO B CA 1
ATOM 6098 C C . PRO B 1 80 ? -51.938 -20.062 -3.426 1 95.06 80 PRO B C 1
ATOM 6100 O O . PRO B 1 80 ? -52.844 -20.344 -2.623 1 95.06 80 PRO B O 1
ATOM 6103 N N . GLU B 1 81 ? -50.781 -19.531 -2.992 1 94.31 81 GLU B N 1
ATOM 6104 C CA . GLU B 1 81 ? -50.438 -19.172 -1.62 1 94.31 81 GLU B CA 1
ATOM 6105 C C . GLU B 1 81 ? -49.438 -18.031 -1.585 1 94.31 81 GLU B C 1
ATOM 6107 O O . GLU B 1 81 ? -48.781 -17.734 -2.594 1 94.31 81 GLU B O 1
ATOM 6112 N N . PRO B 1 82 ? -49.438 -17.438 -0.433 1 94.31 82 PRO B N 1
ATOM 6113 C CA . PRO B 1 82 ? -48.375 -16.438 -0.302 1 94.31 82 PRO B CA 1
ATOM 6114 C C . PRO B 1 82 ? -46.969 -17.047 -0.417 1 94.31 82 PRO B C 1
ATOM 6116 O O . PRO B 1 82 ? -46.75 -18.141 0.096 1 94.31 82 PRO B O 1
ATOM 6119 N N . VAL B 1 83 ? -46.156 -16.359 -1.105 1 96.94 83 VAL B N 1
ATOM 6120 C CA . VAL B 1 83 ? -44.781 -16.859 -1.284 1 96.94 83 VAL B CA 1
ATOM 6121 C C . VAL B 1 83 ? -43.812 -15.953 -0.536 1 96.94 83 VAL B C 1
ATOM 6123 O O . VAL B 1 83 ? -44.094 -14.781 -0.29 1 96.94 83 VAL B O 1
ATOM 6126 N N . ASP B 1 84 ? -42.656 -16.484 -0.186 1 98.06 84 ASP B N 1
ATOM 6127 C CA . ASP B 1 84 ? -41.688 -15.766 0.613 1 98.06 84 ASP B CA 1
ATOM 6128 C C . ASP B 1 84 ? -40.906 -14.766 -0.241 1 98.06 84 ASP B C 1
ATOM 6130 O O . ASP B 1 84 ? -40.625 -13.648 0.206 1 98.06 84 ASP B O 1
ATOM 6134 N N . LEU B 1 85 ? -40.562 -15.156 -1.447 1 98.56 85 LEU B N 1
ATOM 6135 C CA . LEU B 1 85 ? -39.688 -14.352 -2.297 1 98.56 85 LEU B CA 1
ATOM 6136 C C . LEU B 1 85 ? -40.125 -14.422 -3.754 1 98.56 85 LEU B C 1
ATOM 6138 O O . LEU B 1 85 ? -40.5 -15.492 -4.246 1 98.56 85 LEU B O 1
ATOM 6142 N N . ALA B 1 86 ? -40.188 -13.312 -4.402 1 98.69 86 ALA B N 1
ATOM 6143 C CA . ALA B 1 86 ? -40.406 -13.273 -5.844 1 98.69 86 ALA B CA 1
ATOM 6144 C C . ALA B 1 86 ? -39.219 -12.641 -6.574 1 98.69 86 ALA B C 1
ATOM 6146 O O . ALA B 1 86 ? -38.719 -11.594 -6.164 1 98.69 86 ALA B O 1
ATOM 6147 N N . LEU B 1 87 ? -38.719 -13.305 -7.617 1 98.62 87 LEU B N 1
ATOM 6148 C CA . LEU B 1 87 ? -37.719 -12.75 -8.523 1 98.62 87 LEU B CA 1
ATOM 6149 C C . LEU B 1 87 ? -38.375 -12.156 -9.766 1 98.62 87 LEU B C 1
ATOM 6151 O O . LEU B 1 87 ? -39.062 -12.859 -10.508 1 98.62 87 LEU B O 1
ATOM 6155 N N . ILE B 1 88 ? -38.188 -10.875 -9.953 1 98.31 88 ILE B N 1
ATOM 6156 C CA . ILE B 1 88 ? -38.781 -10.195 -11.102 1 98.31 88 ILE B CA 1
ATOM 6157 C C . ILE B 1 88 ? -37.75 -10.031 -12.203 1 98.31 88 ILE B C 1
ATOM 6159 O O . ILE B 1 88 ? -36.781 -9.266 -12.047 1 98.31 88 ILE B O 1
ATOM 6163 N N . CYS B 1 89 ? -38 -10.617 -13.336 1 96.75 89 CYS B N 1
ATOM 6164 C CA . CYS B 1 89 ? -37.062 -10.625 -14.453 1 96.75 89 CYS B CA 1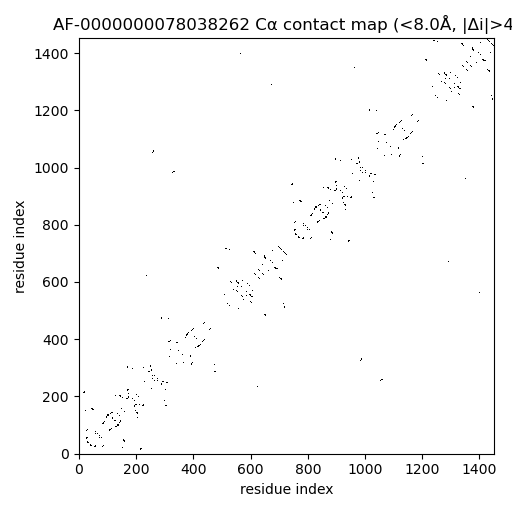
ATOM 6165 C C . CYS B 1 89 ? -37.625 -9.875 -15.648 1 96.75 89 CYS B C 1
ATOM 6167 O O . CYS B 1 89 ? -37.188 -10.094 -16.781 1 96.75 89 CYS B O 1
ATOM 6169 N N . THR B 1 90 ? -38.594 -8.984 -15.445 1 95.94 90 THR B N 1
ATOM 6170 C CA . THR B 1 90 ? -39.25 -8.258 -16.531 1 95.94 90 THR B CA 1
ATOM 6171 C C . THR B 1 90 ? -38.719 -6.84 -16.641 1 95.94 90 THR B C 1
ATOM 6173 O O . THR B 1 90 ? -37.969 -6.383 -15.766 1 95.94 90 THR B O 1
ATOM 6176 N N . PRO B 1 91 ? -39 -6.137 -17.719 1 95.19 91 PRO B N 1
ATOM 6177 C CA . PRO B 1 91 ? -38.469 -4.781 -17.922 1 95.19 91 PRO B CA 1
ATOM 6178 C C . PRO B 1 91 ? -38.938 -3.803 -16.844 1 95.19 91 PRO B C 1
ATOM 6180 O O . PRO B 1 91 ? -40 -3.996 -16.25 1 95.19 91 PRO B O 1
ATOM 6183 N N . ALA B 1 92 ? -38.281 -2.746 -16.688 1 96.75 92 ALA B N 1
ATOM 6184 C CA . ALA B 1 92 ? -38.469 -1.768 -15.617 1 96.75 92 ALA B CA 1
ATOM 6185 C C . ALA B 1 92 ? -39.875 -1.213 -15.609 1 96.75 92 ALA B C 1
ATOM 6187 O O . ALA B 1 92 ? -40.469 -1.024 -14.547 1 96.75 92 ALA B O 1
ATOM 6188 N N . ALA B 1 93 ? -40.438 -1.052 -16.734 1 96.31 93 ALA B N 1
ATOM 6189 C CA . ALA B 1 93 ? -41.75 -0.392 -16.859 1 96.31 93 ALA B CA 1
ATOM 6190 C C . ALA B 1 93 ? -42.844 -1.225 -16.219 1 96.31 93 ALA B C 1
ATOM 6192 O O . ALA B 1 93 ? -43.875 -0.683 -15.781 1 96.31 93 ALA B O 1
ATOM 6193 N N . THR B 1 94 ? -42.656 -2.506 -16.094 1 97.12 94 THR B N 1
ATOM 6194 C CA . THR B 1 94 ? -43.688 -3.41 -15.586 1 97.12 94 THR B CA 1
ATOM 6195 C C . THR B 1 94 ? -43.594 -3.564 -14.078 1 97.12 94 THR B C 1
ATOM 6197 O O . THR B 1 94 ? -44.5 -4.074 -13.438 1 97.12 94 THR B O 1
ATOM 6200 N N . VAL B 1 95 ? -42.562 -3.127 -13.453 1 98.25 95 VAL B N 1
ATOM 6201 C CA . VAL B 1 95 ? -42.156 -3.549 -12.125 1 98.25 95 VAL B CA 1
ATOM 6202 C C . VAL B 1 95 ? -43.062 -2.934 -11.07 1 98.25 95 VAL B C 1
ATOM 6204 O O . VAL B 1 95 ? -43.5 -3.617 -10.141 1 98.25 95 VAL B O 1
ATOM 6207 N N . PRO B 1 96 ? -43.438 -1.618 -11.148 1 98.19 96 PRO B N 1
ATOM 6208 C CA . PRO B 1 96 ? -44.281 -1.057 -10.094 1 98.19 96 PRO B CA 1
ATOM 6209 C C . PRO B 1 96 ? -45.594 -1.812 -9.938 1 98.19 96 PRO B C 1
ATOM 6211 O O . PRO B 1 96 ? -46 -2.121 -8.82 1 98.19 96 PRO B O 1
ATOM 6214 N N . GLU B 1 97 ? -46.156 -2.168 -11.055 1 97.88 97 GLU B N 1
ATOM 6215 C CA . GLU B 1 97 ? -47.406 -2.904 -11 1 97.88 97 GLU B CA 1
ATOM 6216 C C . GLU B 1 97 ? -47.219 -4.316 -10.461 1 97.88 97 GLU B C 1
ATOM 6218 O O . GLU B 1 97 ? -48.031 -4.812 -9.68 1 97.88 97 GLU B O 1
ATOM 6223 N N . LEU B 1 98 ? -46.219 -4.941 -10.875 1 98.19 98 LEU B N 1
ATOM 6224 C CA . LEU B 1 98 ? -45.906 -6.289 -10.414 1 98.19 98 LEU B CA 1
ATOM 6225 C C . LEU B 1 98 ? -45.625 -6.297 -8.906 1 98.19 98 LEU B C 1
ATOM 6227 O O . LEU B 1 98 ? -46.031 -7.238 -8.211 1 98.19 98 LEU B O 1
ATOM 6231 N N . VAL B 1 99 ? -44.938 -5.258 -8.43 1 98.44 99 VAL B N 1
ATOM 6232 C CA . VAL B 1 99 ? -44.656 -5.133 -7 1 98.44 99 VAL B CA 1
ATOM 6233 C C . VAL B 1 99 ? -45.969 -4.996 -6.23 1 98.44 99 VAL B C 1
ATOM 6235 O O . VAL B 1 99 ? -46.156 -5.637 -5.191 1 98.44 99 VAL B O 1
ATOM 6238 N N . ARG B 1 100 ? -46.812 -4.168 -6.746 1 97.88 100 ARG B N 1
ATOM 6239 C CA . ARG B 1 100 ? -48.125 -4.012 -6.129 1 97.88 100 ARG B CA 1
ATOM 6240 C C . ARG B 1 100 ? -48.875 -5.34 -6.07 1 97.88 100 ARG B C 1
ATOM 6242 O O . ARG B 1 100 ? -49.406 -5.715 -5.023 1 97.88 100 ARG B O 1
ATOM 6249 N N . GLN B 1 101 ? -48.906 -6.086 -7.141 1 97.94 101 GLN B N 1
ATOM 6250 C CA . GLN B 1 101 ? -49.562 -7.383 -7.211 1 97.94 101 GLN B CA 1
ATOM 6251 C C . GLN B 1 101 ? -48.969 -8.367 -6.215 1 97.94 101 GLN B C 1
ATOM 6253 O O . GLN B 1 101 ? -49.688 -9.102 -5.539 1 97.94 101 GLN B O 1
ATOM 6258 N N . CYS B 1 102 ? -47.688 -8.391 -6.168 1 98.19 102 CYS B N 1
ATOM 6259 C CA . CYS B 1 102 ? -47 -9.266 -5.227 1 98.19 102 CYS B CA 1
ATOM 6260 C C . CYS B 1 102 ? -47.375 -8.953 -3.793 1 98.19 102 CYS B C 1
ATOM 6262 O O . CYS B 1 102 ? -47.688 -9.859 -3.012 1 98.19 102 CYS B O 1
ATOM 6264 N N . GLY B 1 103 ? -47.406 -7.664 -3.488 1 97.25 103 GLY B N 1
ATOM 6265 C CA . GLY B 1 103 ? -47.812 -7.254 -2.154 1 97.25 103 GLY B CA 1
ATOM 6266 C C . GLY B 1 103 ? -49.219 -7.676 -1.808 1 97.25 103 GLY B C 1
ATOM 6267 O O . GLY B 1 103 ? -49.469 -8.148 -0.697 1 97.25 103 GLY B O 1
ATOM 6268 N N . GLU B 1 104 ? -50.031 -7.527 -2.723 1 96.19 104 GLU B N 1
ATOM 6269 C CA . GLU B 1 104 ? -51.438 -7.883 -2.523 1 96.19 104 GLU B CA 1
ATOM 6270 C C . GLU B 1 104 ? -51.625 -9.391 -2.326 1 96.19 104 GLU B C 1
ATOM 6272 O O . GLU B 1 104 ? -52.531 -9.836 -1.626 1 96.19 104 GLU B O 1
ATOM 6277 N N . LYS B 1 105 ? -50.75 -10.094 -2.875 1 96.81 105 LYS B N 1
ATOM 6278 C CA . LYS B 1 105 ? -50.781 -11.547 -2.771 1 96.81 105 LYS B CA 1
ATOM 6279 C C . LYS B 1 105 ? -50 -12.039 -1.563 1 96.81 105 LYS B C 1
ATOM 6281 O O . LYS B 1 105 ? -49.844 -13.25 -1.362 1 96.81 105 LYS B O 1
ATOM 6286 N N . GLY B 1 106 ? -49.375 -11.141 -0.809 1 96.19 106 GLY B N 1
ATOM 6287 C CA . GLY B 1 106 ? -48.719 -11.492 0.448 1 96.19 106 GLY B CA 1
ATOM 6288 C C . GLY B 1 106 ? -47.281 -11.906 0.28 1 96.19 106 GLY B C 1
ATOM 6289 O O . GLY B 1 106 ? -46.688 -12.555 1.156 1 96.19 106 GLY B O 1
ATOM 6290 N N . VAL B 1 107 ? -46.688 -11.641 -0.851 1 97.75 107 VAL B N 1
ATOM 6291 C CA . VAL B 1 107 ? -45.281 -11.883 -1.019 1 97.75 107 VAL B CA 1
ATOM 6292 C C . VAL B 1 107 ? -44.469 -11.039 -0.02 1 97.75 107 VAL B C 1
ATOM 6294 O O . VAL B 1 107 ? -44.75 -9.844 0.148 1 97.75 107 VAL B O 1
ATOM 6297 N N . LYS B 1 108 ? -43.531 -11.648 0.658 1 97.81 108 LYS B N 1
ATOM 6298 C CA . LYS B 1 108 ? -42.781 -10.938 1.701 1 97.81 108 LYS B CA 1
ATOM 6299 C C . LYS B 1 108 ? -41.719 -10.039 1.101 1 97.81 108 LYS B C 1
ATOM 6301 O O . LYS B 1 108 ? -41.5 -8.906 1.558 1 97.81 108 LYS B O 1
ATOM 6306 N N . GLY B 1 109 ? -40.969 -10.531 0.125 1 98.31 109 GLY B N 1
ATOM 6307 C CA . GLY B 1 109 ? -39.906 -9.758 -0.523 1 98.31 109 GLY B CA 1
ATOM 6308 C C . GLY B 1 109 ? -39.844 -9.984 -2.021 1 98.31 109 GLY B C 1
ATOM 6309 O O . GLY B 1 109 ? -40.219 -11.055 -2.51 1 98.31 109 GLY B O 1
ATOM 6310 N N . VAL B 1 110 ? -39.406 -8.977 -2.775 1 98.56 110 VAL B N 1
ATOM 6311 C CA . VAL B 1 110 ? -39.188 -9.086 -4.215 1 98.56 110 VAL B CA 1
ATOM 6312 C C . VAL B 1 110 ? -37.75 -8.695 -4.566 1 98.56 110 VAL B C 1
ATOM 6314 O O . VAL B 1 110 ? -37.188 -7.781 -3.955 1 98.56 110 VAL B O 1
ATOM 6317 N N . VAL B 1 111 ? -37.125 -9.414 -5.484 1 98.56 111 VAL B N 1
ATOM 6318 C CA . VAL B 1 111 ? -35.844 -9.07 -6.082 1 98.56 111 VAL B CA 1
ATOM 6319 C C . VAL B 1 111 ? -36.031 -8.562 -7.504 1 98.56 111 VAL B C 1
ATOM 6321 O O . VAL B 1 111 ? -36.594 -9.273 -8.352 1 98.56 111 VAL B O 1
ATOM 6324 N N . VAL B 1 112 ? -35.625 -7.312 -7.746 1 98.38 112 VAL B N 1
ATOM 6325 C CA . VAL B 1 112 ? -35.875 -6.695 -9.047 1 98.38 112 VAL B CA 1
ATOM 6326 C C . VAL B 1 112 ? -34.562 -6.613 -9.82 1 98.38 112 VAL B C 1
ATOM 6328 O O . VAL B 1 112 ? -33.688 -5.773 -9.523 1 98.38 112 VAL B O 1
ATOM 6331 N N . LEU B 1 113 ? -34.438 -7.309 -10.914 1 96.56 113 LEU B N 1
ATOM 6332 C CA . LEU B 1 113 ? -33.188 -7.414 -11.664 1 96.56 113 LEU B CA 1
ATOM 6333 C C . LEU B 1 113 ? -33.031 -6.258 -12.648 1 96.56 113 LEU B C 1
ATOM 6335 O O . LEU B 1 113 ? -31.922 -5.836 -12.961 1 96.56 113 LEU B O 1
ATOM 6339 N N . ALA B 1 114 ? -34.125 -5.73 -13.07 1 94.25 114 ALA B N 1
ATOM 6340 C CA . ALA B 1 114 ? -34.125 -4.785 -14.188 1 94.25 114 ALA B CA 1
ATOM 6341 C C . ALA B 1 114 ? -33.375 -3.5 -13.828 1 94.25 114 ALA B C 1
ATOM 6343 O O . ALA B 1 114 ? -33.5 -3.014 -12.703 1 94.25 114 ALA B O 1
ATOM 6344 N N . ALA B 1 115 ? -32.688 -3.021 -14.797 1 90.38 115 ALA B N 1
ATOM 6345 C CA . ALA B 1 115 ? -32.156 -1.654 -14.766 1 90.38 115 ALA B CA 1
ATOM 6346 C C . ALA B 1 115 ? -33.156 -0.68 -15.391 1 90.38 115 ALA B C 1
ATOM 6348 O O . ALA B 1 115 ? -34.219 -1.088 -15.867 1 90.38 115 ALA B O 1
ATOM 6349 N N . GLY B 1 116 ? -32.844 0.608 -15.312 1 90.62 116 GLY B N 1
ATOM 6350 C CA . GLY B 1 116 ? -33.75 1.585 -15.922 1 90.62 116 GLY B CA 1
ATOM 6351 C C . GLY B 1 116 ? -34.469 2.455 -14.914 1 90.62 116 GLY B C 1
ATOM 6352 O O . GLY B 1 116 ? -35.5 3.039 -15.219 1 90.62 116 GLY B O 1
ATOM 6353 N N . PHE B 1 117 ? -34 2.51 -13.836 1 94.69 117 PHE B N 1
ATOM 6354 C CA . PHE B 1 117 ? -34.594 3.309 -12.773 1 94.69 117 PHE B CA 1
ATOM 6355 C C . PHE B 1 117 ? -33.781 4.574 -12.523 1 94.69 117 PHE B C 1
ATOM 6357 O O . PHE B 1 117 ? -33.375 5.266 -13.469 1 94.69 117 PHE B O 1
ATOM 6364 N N . ARG B 1 118 ? -33.438 5 -11.305 1 90.56 118 ARG B N 1
ATOM 6365 C CA . ARG B 1 118 ? -32.875 6.305 -11.039 1 90.56 118 ARG B CA 1
ATOM 6366 C C . ARG B 1 118 ? -31.5 6.441 -11.727 1 90.56 118 ARG B C 1
ATOM 6368 O O . ARG B 1 118 ? -31.109 7.539 -12.125 1 90.56 118 ARG B O 1
ATOM 6375 N N . GLU B 1 119 ? -30.734 5.312 -11.891 1 82.81 119 GLU B N 1
ATOM 6376 C CA . GLU B 1 119 ? -29.406 5.348 -12.5 1 82.81 119 GLU B CA 1
ATOM 6377 C C . GLU B 1 119 ? -29.484 5.746 -13.969 1 82.81 119 GLU B C 1
ATOM 6379 O O . GLU B 1 119 ? -28.484 6.105 -14.578 1 82.81 119 GLU B O 1
ATOM 6384 N N . SER B 1 120 ? -30.797 5.734 -14.539 1 84.94 120 SER B N 1
ATOM 6385 C CA . SER B 1 120 ? -30.969 6.004 -15.961 1 84.94 120 SER B CA 1
ATOM 6386 C C . SER B 1 120 ? -31.547 7.398 -16.203 1 84.94 120 SER B C 1
ATOM 6388 O O . SER B 1 120 ? -31.984 7.715 -17.297 1 84.94 120 SER B O 1
ATOM 6390 N N . GLY B 1 121 ? -31.719 8.195 -15.172 1 86.75 121 GLY B N 1
ATOM 6391 C CA . GLY B 1 121 ? -32.156 9.57 -15.352 1 86.75 121 GLY B CA 1
ATOM 6392 C C . GLY B 1 121 ? -33.469 9.867 -14.656 1 86.75 121 GLY B C 1
ATOM 6393 O O . GLY B 1 121 ? -33.938 9.086 -13.812 1 86.75 121 GLY B O 1
ATOM 6394 N N . GLU B 1 122 ? -34.125 10.891 -15.078 1 92 122 GLU B N 1
ATOM 6395 C CA . GLU B 1 122 ? -35.312 11.406 -14.391 1 92 122 GLU B CA 1
ATOM 6396 C C . GLU B 1 122 ? -36.5 10.477 -14.578 1 92 122 GLU B C 1
ATOM 6398 O O . GLU B 1 122 ? -37.25 10.227 -13.625 1 92 122 GLU B O 1
ATOM 6403 N N . ALA B 1 123 ? -36.656 10.047 -15.797 1 93.12 123 ALA B N 1
ATOM 6404 C CA . ALA B 1 123 ? -37.75 9.125 -16.062 1 93.12 123 ALA B CA 1
ATOM 6405 C C . ALA B 1 123 ? -37.625 7.852 -15.227 1 93.12 123 ALA B C 1
ATOM 6407 O O . ALA B 1 123 ? -38.594 7.332 -14.695 1 93.12 123 ALA B O 1
ATOM 6408 N N . GLY B 1 124 ? -36.469 7.363 -15.117 1 94.62 124 GLY B N 1
ATOM 6409 C CA . GLY B 1 124 ? -36.188 6.203 -14.297 1 94.62 124 GLY B CA 1
ATOM 6410 C C . GLY B 1 124 ? -36.406 6.453 -12.812 1 94.62 124 GLY B C 1
ATOM 6411 O O . GLY B 1 124 ? -36.875 5.57 -12.094 1 94.62 124 GLY B O 1
ATOM 6412 N N . ALA B 1 125 ? -36.094 7.648 -12.406 1 94.94 125 ALA B N 1
ATOM 6413 C CA . ALA B 1 125 ? -36.281 8.016 -11.008 1 94.94 125 ALA B CA 1
ATOM 6414 C C . ALA B 1 125 ? -37.781 8.008 -10.648 1 94.94 125 ALA B C 1
ATOM 6416 O O . ALA B 1 125 ? -38.156 7.609 -9.547 1 94.94 125 ALA B O 1
ATOM 6417 N N . GLN B 1 126 ? -38.531 8.445 -11.547 1 96.5 126 GLN B N 1
ATOM 6418 C CA . GLN B 1 126 ? -39.969 8.43 -11.344 1 96.5 126 GLN B CA 1
ATOM 6419 C C . GLN B 1 126 ? -40.5 6.996 -11.25 1 96.5 126 GLN B C 1
ATOM 6421 O O . GLN B 1 126 ? -41.375 6.699 -10.422 1 96.5 126 GLN B O 1
ATOM 6426 N N . LEU B 1 127 ? -40 6.23 -12.109 1 96.69 127 LEU B N 1
ATOM 6427 C CA . LEU B 1 127 ? -40.375 4.82 -12.078 1 96.69 127 LEU B CA 1
ATOM 6428 C C . LEU B 1 127 ? -40 4.188 -10.742 1 96.69 127 LEU B C 1
ATOM 6430 O O . LEU B 1 127 ? -40.75 3.377 -10.203 1 96.69 127 LEU B O 1
ATOM 6434 N N . GLU B 1 128 ? -38.844 4.496 -10.273 1 97.5 128 GLU B N 1
ATOM 6435 C CA . GLU B 1 128 ? -38.406 3.977 -8.992 1 97.5 128 GLU B CA 1
ATOM 6436 C C . GLU B 1 128 ? -39.281 4.465 -7.848 1 97.5 128 GLU B C 1
ATOM 6438 O O . GLU B 1 128 ? -39.562 3.709 -6.918 1 97.5 128 GLU B O 1
ATOM 6443 N N . GLN B 1 129 ? -39.656 5.711 -7.914 1 97.5 129 GLN B N 1
ATOM 6444 C CA . GLN B 1 129 ? -40.562 6.25 -6.91 1 97.5 129 GLN B CA 1
ATOM 6445 C C . GLN B 1 129 ? -41.906 5.492 -6.906 1 97.5 129 GLN B C 1
ATOM 6447 O O . GLN B 1 129 ? -42.438 5.184 -5.844 1 97.5 129 GLN B O 1
ATOM 6452 N N . ALA B 1 130 ? -42.375 5.223 -8.07 1 97.94 130 ALA B N 1
ATOM 6453 C CA . ALA B 1 130 ? -43.594 4.449 -8.195 1 97.94 130 ALA B CA 1
ATOM 6454 C C . ALA B 1 130 ? -43.438 3.061 -7.586 1 97.94 130 ALA B C 1
ATOM 6456 O O . ALA B 1 130 ? -44.344 2.553 -6.93 1 97.94 130 ALA B O 1
ATOM 6457 N N . LEU B 1 131 ? -42.344 2.486 -7.863 1 98 131 LEU B N 1
ATOM 6458 C CA . LEU B 1 131 ? -42 1.182 -7.305 1 98 131 LEU B CA 1
ATOM 6459 C C . LEU B 1 131 ? -42.031 1.225 -5.777 1 98 131 LEU B C 1
ATOM 6461 O O . LEU B 1 131 ? -42.594 0.35 -5.133 1 98 131 LEU B O 1
ATOM 6465 N N . VAL B 1 132 ? -41.406 2.199 -5.156 1 98.06 132 VAL B N 1
ATOM 6466 C CA . VAL B 1 132 ? -41.281 2.332 -3.709 1 98.06 132 VAL B CA 1
ATOM 6467 C C . VAL B 1 132 ? -42.656 2.582 -3.098 1 98.06 132 VAL B C 1
ATOM 6469 O O . VAL B 1 132 ? -42.969 2.047 -2.033 1 98.06 132 VAL B O 1
ATOM 6472 N N . GLU B 1 133 ? -43.406 3.381 -3.756 1 97.75 133 GLU B N 1
ATOM 6473 C CA . GLU B 1 133 ? -44.75 3.672 -3.275 1 97.75 133 GLU B CA 1
ATOM 6474 C C . GLU B 1 133 ? -45.625 2.414 -3.266 1 97.75 133 GLU B C 1
ATOM 6476 O O . GLU B 1 133 ? -46.375 2.176 -2.314 1 97.75 133 GLU B O 1
ATOM 6481 N N . ALA B 1 134 ? -45.531 1.648 -4.301 1 97.94 134 ALA B N 1
ATOM 6482 C CA . ALA B 1 134 ? -46.25 0.385 -4.367 1 97.94 134 ALA B CA 1
ATOM 6483 C C . ALA B 1 134 ? -45.844 -0.545 -3.229 1 97.94 134 ALA B C 1
ATOM 6485 O O . ALA B 1 134 ? -46.688 -1.188 -2.607 1 97.94 134 ALA B O 1
ATOM 6486 N N . ALA B 1 135 ? -44.594 -0.65 -2.994 1 98.06 135 ALA B N 1
ATOM 6487 C CA . ALA B 1 135 ? -44.062 -1.49 -1.928 1 98.06 135 ALA B CA 1
ATOM 6488 C C . ALA B 1 135 ? -44.594 -1.037 -0.563 1 98.06 135 ALA B C 1
ATOM 6490 O O . ALA B 1 135 ? -45.031 -1.858 0.249 1 98.06 135 ALA B O 1
ATOM 6491 N N . ARG B 1 136 ? -44.531 0.251 -0.299 1 96.88 136 ARG B N 1
ATOM 6492 C CA . ARG B 1 136 ? -44.969 0.815 0.977 1 96.88 136 ARG B CA 1
ATOM 6493 C C . ARG B 1 136 ? -46.438 0.58 1.206 1 96.88 136 ARG B C 1
ATOM 6495 O O . ARG B 1 136 ? -46.875 0.289 2.326 1 96.88 136 ARG B O 1
ATOM 6502 N N . ALA B 1 137 ? -47.156 0.705 0.18 1 97.06 137 ALA B N 1
ATOM 6503 C CA . ALA B 1 137 ? -48.625 0.56 0.269 1 97.06 137 ALA B CA 1
ATOM 6504 C C . ALA B 1 137 ? -49 -0.873 0.629 1 97.06 137 ALA B C 1
ATOM 6506 O O . ALA B 1 137 ? -50.031 -1.103 1.262 1 97.06 137 ALA B O 1
ATOM 6507 N N . THR B 1 138 ? -48.188 -1.819 0.256 1 96.88 138 THR B N 1
ATOM 6508 C CA . THR B 1 138 ? -48.594 -3.217 0.409 1 96.88 138 THR B CA 1
ATOM 6509 C C . THR B 1 138 ? -47.719 -3.9 1.477 1 96.88 138 THR B C 1
ATOM 6511 O O . THR B 1 138 ? -48.062 -4.992 1.94 1 96.88 138 THR B O 1
ATOM 6514 N N . GLY B 1 139 ? -46.562 -3.297 1.819 1 95.75 139 GLY B N 1
ATOM 6515 C CA . GLY B 1 139 ? -45.688 -3.844 2.857 1 95.75 139 GLY B CA 1
ATOM 6516 C C . GLY B 1 139 ? -44.656 -4.789 2.32 1 95.75 139 GLY B C 1
ATOM 6517 O O . GLY B 1 139 ? -43.812 -5.277 3.074 1 95.75 139 GLY B O 1
ATOM 6518 N N . VAL B 1 140 ? -44.688 -5.098 1.024 1 97.5 140 VAL B N 1
ATOM 6519 C CA . VAL B 1 140 ? -43.656 -5.957 0.435 1 97.5 140 VAL B CA 1
ATOM 6520 C C . VAL B 1 140 ? -42.312 -5.238 0.436 1 97.5 140 VAL B C 1
ATOM 6522 O O . VAL B 1 140 ? -42.25 -4.031 0.185 1 97.5 140 VAL B O 1
ATOM 6525 N N . ARG B 1 141 ? -41.219 -5.949 0.761 1 98.19 141 ARG B N 1
ATOM 6526 C CA . ARG B 1 141 ? -39.875 -5.363 0.767 1 98.19 141 ARG B CA 1
ATOM 6527 C C . ARG B 1 141 ? -39.188 -5.57 -0.575 1 98.19 141 ARG B C 1
ATOM 6529 O O . ARG B 1 141 ? -39.406 -6.586 -1.241 1 98.19 141 ARG B O 1
ATOM 6536 N N . VAL B 1 142 ? -38.312 -4.613 -0.942 1 98.5 142 VAL B N 1
ATOM 6537 C CA . VAL B 1 142 ? -37.75 -4.641 -2.283 1 98.5 142 VAL B CA 1
ATOM 6538 C C . VAL B 1 142 ? -36.219 -4.688 -2.193 1 98.5 142 VAL B C 1
ATOM 6540 O O . VAL B 1 142 ? -35.625 -3.811 -1.588 1 98.5 142 VAL B O 1
ATOM 6543 N N . ILE B 1 143 ? -35.625 -5.695 -2.756 1 98.31 143 ILE B N 1
ATOM 6544 C CA . ILE B 1 143 ? -34.188 -5.766 -3.006 1 98.31 143 ILE B CA 1
ATOM 6545 C C . ILE B 1 143 ? -33.875 -5.289 -4.426 1 98.31 143 ILE B C 1
ATOM 6547 O O . ILE B 1 143 ? -34.375 -5.855 -5.395 1 98.31 143 ILE B O 1
ATOM 6551 N N . GLY B 1 144 ? -33 -4.359 -4.566 1 96.62 144 GLY B N 1
ATOM 6552 C CA . GLY B 1 144 ? -32.781 -3.689 -5.84 1 96.62 144 GLY B CA 1
ATOM 6553 C C . GLY B 1 144 ? -33.5 -2.357 -5.949 1 96.62 144 GLY B C 1
ATOM 6554 O O . GLY B 1 144 ? -33.594 -1.623 -4.965 1 96.62 144 GLY B O 1
ATOM 6555 N N . PRO B 1 145 ? -33.906 -2.037 -7.145 1 96.69 145 PRO B N 1
ATOM 6556 C CA . PRO B 1 145 ? -33.781 -2.686 -8.445 1 96.69 145 PRO B CA 1
ATOM 6557 C C . PRO B 1 145 ? -32.344 -2.639 -8.969 1 96.69 145 PRO B C 1
ATOM 6559 O O . PRO B 1 145 ? -31.406 -2.285 -8.227 1 96.69 145 PRO B O 1
ATOM 6562 N N . ASN B 1 146 ? -32.094 -3.01 -10.219 1 93.44 146 ASN B N 1
ATOM 6563 C CA . ASN B 1 146 ? -30.781 -2.99 -10.828 1 93.44 146 ASN B CA 1
ATOM 6564 C C . ASN B 1 146 ? -29.797 -3.85 -10.047 1 93.44 146 ASN B C 1
ATOM 6566 O O . ASN B 1 146 ? -28.734 -3.367 -9.633 1 93.44 146 ASN B O 1
ATOM 6570 N N . THR B 1 147 ? -30.188 -5.078 -9.773 1 94.75 147 THR B N 1
ATOM 6571 C CA . THR B 1 147 ? -29.359 -5.992 -8.992 1 94.75 147 THR B CA 1
ATOM 6572 C C . THR B 1 147 ? -29.109 -7.285 -9.766 1 94.75 147 THR B C 1
ATOM 6574 O O . THR B 1 147 ? -29.844 -7.613 -10.695 1 94.75 147 THR B O 1
ATOM 6577 N N . ASN B 1 148 ? -28.062 -7.957 -9.391 1 92.12 148 ASN B N 1
ATOM 6578 C CA . ASN B 1 148 ? -27.75 -9.227 -10.031 1 92.12 148 ASN B CA 1
ATOM 6579 C C . ASN B 1 148 ? -28.438 -10.398 -9.328 1 92.12 148 ASN B C 1
ATOM 6581 O O . ASN B 1 148 ? -28.438 -11.516 -9.844 1 92.12 148 ASN B O 1
ATOM 6585 N N . GLY B 1 149 ? -29.016 -10.148 -8.188 1 95.94 149 GLY B N 1
ATOM 6586 C CA . GLY B 1 149 ? -29.719 -11.211 -7.5 1 95.94 149 GLY B CA 1
ATOM 6587 C C . GLY B 1 149 ? -29.078 -11.609 -6.184 1 95.94 149 GLY B C 1
ATOM 6588 O O . GLY B 1 149 ? -28.484 -10.766 -5.5 1 95.94 149 GLY B O 1
ATOM 6589 N N . LEU B 1 150 ? -29.344 -12.828 -5.754 1 98.06 150 LEU B N 1
ATOM 6590 C CA . LEU B 1 150 ? -28.828 -13.281 -4.465 1 98.06 150 LEU B CA 1
ATOM 6591 C C . LEU B 1 150 ? -28.719 -14.805 -4.43 1 98.06 150 LEU B C 1
ATOM 6593 O O . LEU B 1 150 ? -29.234 -15.492 -5.309 1 98.06 150 LEU B O 1
ATOM 6597 N N . PHE B 1 151 ? -27.922 -15.266 -3.539 1 98.25 151 PHE B N 1
ATOM 6598 C CA . PHE B 1 151 ? -27.953 -16.688 -3.197 1 98.25 151 PHE B CA 1
ATOM 6599 C C . PHE B 1 151 ? -27.859 -16.875 -1.689 1 98.25 151 PHE B C 1
ATOM 6601 O O . PHE B 1 151 ? -27.422 -15.984 -0.966 1 98.25 151 PHE B O 1
ATOM 6608 N N . ASN B 1 152 ? -28.422 -17.844 -1.109 1 98.56 152 ASN B N 1
ATOM 6609 C CA . ASN B 1 152 ? -28.219 -18.469 0.191 1 98.56 152 ASN B CA 1
ATOM 6610 C C . ASN B 1 152 ? -27.859 -19.953 0.051 1 98.56 152 ASN B C 1
ATOM 6612 O O . ASN B 1 152 ? -28.75 -20.781 -0.13 1 98.56 152 ASN B O 1
ATOM 6616 N N . LEU B 1 153 ? -26.656 -20.25 0.176 1 97.62 153 LEU B N 1
ATOM 6617 C CA . LEU B 1 153 ? -26.172 -21.562 -0.252 1 97.62 153 LEU B CA 1
ATOM 6618 C C . LEU B 1 153 ? -26.531 -22.641 0.765 1 97.62 153 LEU B C 1
ATOM 6620 O O . LEU B 1 153 ? -26.656 -23.812 0.413 1 97.62 153 LEU B O 1
ATOM 6624 N N . HIS B 1 154 ? -26.688 -22.266 2.027 1 97.62 154 HIS B N 1
ATOM 6625 C CA . HIS B 1 154 ? -27.109 -23.234 3.027 1 97.62 154 HIS B CA 1
ATOM 6626 C C . HIS B 1 154 ? -28.562 -23.625 2.832 1 97.62 154 HIS B C 1
ATOM 6628 O O . HIS B 1 154 ? -28.984 -24.719 3.24 1 97.62 154 HIS B O 1
ATOM 6634 N N . LYS B 1 155 ? -29.312 -22.734 2.164 1 97.62 155 LYS B N 1
ATOM 6635 C CA . LYS B 1 155 ? -30.703 -23 1.856 1 97.62 155 LYS B CA 1
ATOM 6636 C C . LYS B 1 155 ? -30.875 -23.484 0.414 1 97.62 155 LYS B C 1
ATOM 6638 O O . LYS B 1 155 ? -32 -23.609 -0.076 1 97.62 155 LYS B O 1
ATOM 6643 N N . LYS B 1 156 ? -29.719 -23.641 -0.326 1 97.56 156 LYS B N 1
ATOM 6644 C CA . LYS B 1 156 ? -29.672 -24.094 -1.714 1 97.56 156 LYS B CA 1
ATOM 6645 C C . LYS B 1 156 ? -30.469 -23.156 -2.621 1 97.56 156 LYS B C 1
ATOM 6647 O O . LYS B 1 156 ? -31.172 -23.609 -3.531 1 97.56 156 LYS B O 1
ATOM 6652 N N . VAL B 1 157 ? -30.516 -21.969 -2.232 1 98.12 157 VAL B N 1
ATOM 6653 C CA . VAL B 1 157 ? -31.078 -20.906 -3.066 1 98.12 157 VAL B CA 1
ATOM 6654 C C . VAL B 1 157 ? -29.969 -20.266 -3.896 1 98.12 157 VAL B C 1
ATOM 6656 O O . VAL B 1 157 ? -29.062 -19.625 -3.35 1 98.12 157 VAL B O 1
ATOM 6659 N N . ASN B 1 158 ? -29.969 -20.406 -5.207 1 97.81 158 ASN B N 1
ATOM 6660 C CA . ASN B 1 158 ? -29.031 -19.812 -6.148 1 97.81 158 ASN B CA 1
ATOM 6661 C C . ASN B 1 158 ? -29.75 -19.188 -7.336 1 97.81 158 ASN B C 1
ATOM 6663 O O . ASN B 1 158 ? -29.938 -19.828 -8.367 1 97.81 158 ASN B O 1
ATOM 6667 N N . LEU B 1 159 ? -30.062 -17.922 -7.227 1 97.25 159 LEU B N 1
ATOM 6668 C CA . LEU B 1 159 ? -30.859 -17.234 -8.234 1 97.25 159 LEU B CA 1
ATOM 6669 C C . LEU B 1 159 ? -29.969 -16.641 -9.32 1 97.25 159 LEU B C 1
ATOM 6671 O O . LEU B 1 159 ? -30.469 -16.047 -10.281 1 97.25 159 LEU B O 1
ATOM 6675 N N . LEU B 1 160 ? -28.672 -16.828 -9.172 1 94.38 160 LEU B N 1
ATOM 6676 C CA . LEU B 1 160 ? -27.719 -16.297 -10.156 1 94.38 160 LEU B CA 1
ATOM 6677 C C . LEU B 1 160 ? -27.281 -17.391 -11.117 1 94.38 160 LEU B C 1
ATOM 6679 O O . LEU B 1 160 ? -26.703 -17.094 -12.172 1 94.38 160 LEU B O 1
ATOM 6683 N N . GLY B 1 161 ? -27.516 -18.609 -10.734 1 91.69 161 GLY B N 1
ATOM 6684 C CA . GLY B 1 161 ? -27.078 -19.719 -11.547 1 91.69 161 GLY B CA 1
ATOM 6685 C C . GLY B 1 161 ? -25.562 -19.875 -11.586 1 91.69 161 GLY B C 1
ATOM 6686 O O . GLY B 1 161 ? -25 -20.281 -12.602 1 91.69 161 GLY B O 1
ATOM 6687 N N . LEU B 1 162 ? -24.859 -19.438 -10.539 1 90.88 162 LEU B N 1
ATOM 6688 C CA . LEU B 1 162 ? -23.422 -19.594 -10.477 1 90.88 162 LEU B CA 1
ATOM 6689 C C . LEU B 1 162 ? -23.031 -21.047 -10.258 1 90.88 162 LEU B C 1
ATOM 6691 O O . LEU B 1 162 ? -23.688 -21.766 -9.5 1 90.88 162 LEU B O 1
ATOM 6695 N N . THR B 1 163 ? -21.969 -21.344 -10.977 1 85.69 163 THR B N 1
ATOM 6696 C CA . THR B 1 163 ? -21.484 -22.703 -10.82 1 85.69 163 THR B CA 1
ATOM 6697 C C . THR B 1 163 ? -20.281 -22.75 -9.875 1 85.69 163 THR B C 1
ATOM 6699 O O . THR B 1 163 ? -19.547 -21.766 -9.742 1 85.69 163 THR B O 1
ATOM 6702 N N . ASN B 1 164 ? -20.078 -23.703 -9.086 1 82.75 164 ASN B N 1
ATOM 6703 C CA . ASN B 1 164 ? -18.906 -24.031 -8.281 1 82.75 164 ASN B CA 1
ATOM 6704 C C . ASN B 1 164 ? -18.797 -23.156 -7.047 1 82.75 164 ASN B C 1
ATOM 6706 O O . ASN B 1 164 ? -17.703 -22.766 -6.641 1 82.75 164 ASN B O 1
ATOM 6710 N N . VAL B 1 165 ? -19.875 -22.562 -6.613 1 92.31 165 VAL B N 1
ATOM 6711 C CA . VAL B 1 165 ? -19.922 -21.906 -5.312 1 92.31 165 VAL B CA 1
ATOM 6712 C C . VAL B 1 165 ? -20.281 -22.922 -4.23 1 92.31 165 VAL B C 1
ATOM 6714 O O . VAL B 1 165 ? -21.109 -23.812 -4.457 1 92.31 165 VAL B O 1
ATOM 6717 N N . GLN B 1 166 ? -19.594 -22.859 -3.094 1 93.19 166 GLN B N 1
ATOM 6718 C CA . GLN B 1 166 ? -19.812 -23.797 -2.008 1 93.19 166 GLN B CA 1
ATOM 6719 C C . GLN B 1 166 ? -20.328 -23.094 -0.753 1 93.19 166 GLN B C 1
ATOM 6721 O O . GLN B 1 166 ? -19.938 -21.953 -0.484 1 93.19 166 GLN B O 1
ATOM 6726 N N . PRO B 1 167 ? -21.25 -23.766 -0.02 1 95.69 167 PRO B N 1
ATOM 6727 C CA . PRO B 1 167 ? -21.703 -23.156 1.236 1 95.69 167 PRO B CA 1
ATOM 6728 C C . PRO B 1 167 ? -20.578 -23 2.252 1 95.69 167 PRO B C 1
ATOM 6730 O O . PRO B 1 167 ? -19.688 -23.844 2.328 1 95.69 167 PRO B O 1
ATOM 6733 N N . GLY B 1 168 ? -20.594 -21.922 2.959 1 96 168 GLY B N 1
ATOM 6734 C CA . GLY B 1 168 ? -19.609 -21.625 3.994 1 96 168 GLY B CA 1
ATOM 6735 C C . GLY B 1 168 ? -19.984 -20.422 4.832 1 96 168 GLY B C 1
ATOM 6736 O O . GLY B 1 168 ? -21.172 -20.109 4.988 1 96 168 GLY B O 1
ATOM 6737 N N . GLY B 1 169 ? -19.031 -19.781 5.43 1 97 169 GLY B N 1
ATOM 6738 C CA . GLY B 1 169 ? -19.328 -18.812 6.484 1 97 169 GLY B CA 1
ATOM 6739 C C . GLY B 1 169 ? -19.219 -17.375 6.035 1 97 169 GLY B C 1
ATOM 6740 O O . GLY B 1 169 ? -19.531 -16.453 6.793 1 97 169 GLY B O 1
ATOM 6741 N N . VAL B 1 170 ? -18.859 -17.078 4.781 1 97.88 170 VAL B N 1
ATOM 6742 C CA . VAL B 1 170 ? -18.656 -15.711 4.336 1 97.88 170 VAL B CA 1
ATOM 6743 C C . VAL B 1 170 ? -19.969 -15.156 3.791 1 97.88 170 VAL B C 1
ATOM 6745 O O . VAL B 1 170 ? -20.516 -15.664 2.805 1 97.88 170 VAL B O 1
ATOM 6748 N N . GLY B 1 171 ? -20.609 -14.242 4.477 1 98.69 171 GLY B N 1
ATOM 6749 C CA . GLY B 1 171 ? -21.672 -13.445 3.898 1 98.69 171 GLY B CA 1
ATOM 6750 C C . GLY B 1 171 ? -21.172 -12.273 3.078 1 98.69 171 GLY B C 1
ATOM 6751 O O . GLY B 1 171 ? -20.312 -11.508 3.537 1 98.69 171 GLY B O 1
ATOM 6752 N N . LEU B 1 172 ? -21.656 -12.117 1.843 1 98.44 172 LEU B N 1
ATOM 6753 C CA . LEU B 1 172 ? -21.094 -11.141 0.921 1 98.44 172 LEU B CA 1
ATOM 6754 C C . LEU B 1 172 ? -22.172 -10.211 0.374 1 98.44 172 LEU B C 1
ATOM 6756 O O . LEU B 1 172 ? -23.172 -10.68 -0.174 1 98.44 172 LEU B O 1
ATOM 6760 N N . ILE B 1 173 ? -22.062 -8.922 0.59 1 98.62 173 ILE B N 1
ATOM 6761 C CA . ILE B 1 173 ? -22.859 -7.895 -0.052 1 98.62 173 ILE B CA 1
ATOM 6762 C C . ILE B 1 173 ? -22 -7.066 -0.995 1 98.62 173 ILE B C 1
ATOM 6764 O O . ILE B 1 173 ? -21.031 -6.422 -0.561 1 98.62 173 ILE B O 1
ATOM 6768 N N . SER B 1 174 ? -22.328 -7.047 -2.277 1 97.25 174 SER B N 1
ATOM 6769 C CA . SER B 1 174 ? -21.469 -6.367 -3.23 1 97.25 174 SER B CA 1
ATOM 6770 C C . SER B 1 174 ? -22.266 -5.488 -4.184 1 97.25 174 SER B C 1
ATOM 6772 O O . SER B 1 174 ? -23.156 -5.973 -4.879 1 97.25 174 SER B O 1
ATOM 6774 N N . GLN B 1 175 ? -21.922 -4.246 -4.277 1 93.94 175 GLN B N 1
ATOM 6775 C CA . GLN B 1 175 ? -22.562 -3.332 -5.215 1 93.94 175 GLN B CA 1
ATOM 6776 C C . GLN B 1 175 ? -22.109 -3.6 -6.648 1 93.94 175 GLN B C 1
ATOM 6778 O O . GLN B 1 175 ? -22.688 -3.062 -7.598 1 93.94 175 GLN B O 1
ATOM 6783 N N . SER B 1 176 ? -21.156 -4.5 -6.801 1 92.56 176 SER B N 1
ATOM 6784 C CA . SER B 1 176 ? -20.656 -4.855 -8.125 1 92.56 176 SER B CA 1
ATOM 6785 C C . SER B 1 176 ? -20.812 -6.348 -8.398 1 92.56 176 SER B C 1
ATOM 6787 O O . SER B 1 176 ? -20.25 -7.18 -7.688 1 92.56 176 SER B O 1
ATOM 6789 N N . GLY B 1 177 ? -21.516 -6.605 -9.43 1 91.69 177 GLY B N 1
ATOM 6790 C CA . GLY B 1 177 ? -21.672 -7.992 -9.836 1 91.69 177 GLY B CA 1
ATOM 6791 C C . GLY B 1 177 ? -20.359 -8.633 -10.258 1 91.69 177 GLY B C 1
ATOM 6792 O O . GLY B 1 177 ? -20.125 -9.812 -9.977 1 91.69 177 GLY B O 1
ATOM 6793 N N . ASN B 1 178 ? -19.5 -7.871 -10.93 1 91.31 178 ASN B N 1
ATOM 6794 C CA . ASN B 1 178 ? -18.188 -8.375 -11.344 1 91.31 178 ASN B CA 1
ATOM 6795 C C . ASN B 1 178 ? -17.312 -8.719 -10.133 1 91.31 178 ASN B C 1
ATOM 6797 O O . ASN B 1 178 ? -16.516 -9.656 -10.188 1 91.31 178 ASN B O 1
ATOM 6801 N N . MET B 1 179 ? -17.5 -7.961 -9.125 1 93.31 179 MET B N 1
ATOM 6802 C CA . MET B 1 179 ? -16.719 -8.25 -7.926 1 93.31 179 MET B CA 1
ATOM 6803 C C . MET B 1 179 ? -17.188 -9.539 -7.266 1 93.31 179 MET B C 1
ATOM 6805 O O . MET B 1 179 ? -16.375 -10.305 -6.734 1 93.31 179 MET B O 1
ATOM 6809 N N . LEU B 1 180 ? -18.484 -9.742 -7.285 1 95 180 LEU B N 1
ATOM 6810 C CA . LEU B 1 180 ? -18.984 -11.039 -6.824 1 95 180 LEU B CA 1
ATOM 6811 C C . LEU B 1 180 ? -18.312 -12.18 -7.594 1 95 180 LEU B C 1
ATOM 6813 O O . LEU B 1 180 ? -17.812 -13.125 -6.992 1 95 180 LEU B O 1
ATOM 6817 N N . LEU B 1 181 ? -18.328 -12.039 -8.914 1 93.31 181 LEU B N 1
ATOM 6818 C CA . LEU B 1 181 ? -17.766 -13.078 -9.758 1 93.31 181 LEU B CA 1
ATOM 6819 C C . LEU B 1 181 ? -16.281 -13.266 -9.469 1 93.31 181 LEU B C 1
ATOM 6821 O O . LEU B 1 181 ? -15.797 -14.398 -9.352 1 93.31 181 LEU B O 1
ATOM 6825 N N . ALA B 1 182 ? -15.594 -12.172 -9.32 1 93.69 182 ALA B N 1
ATOM 6826 C CA . ALA B 1 182 ? -14.164 -12.219 -9.016 1 93.69 182 ALA B CA 1
ATOM 6827 C C . ALA B 1 182 ? -13.906 -12.977 -7.719 1 93.69 182 ALA B C 1
ATOM 6829 O O . ALA B 1 182 ? -13.031 -13.836 -7.66 1 93.69 182 ALA B O 1
ATOM 6830 N N . LEU B 1 183 ? -14.672 -12.695 -6.691 1 94.62 183 LEU B N 1
ATOM 6831 C CA . LEU B 1 183 ? -14.469 -13.281 -5.375 1 94.62 183 LEU B CA 1
ATOM 6832 C C . LEU B 1 183 ? -14.844 -14.758 -5.371 1 94.62 183 LEU B C 1
ATOM 6834 O O . LEU B 1 183 ? -14.188 -15.578 -4.723 1 94.62 183 LEU B O 1
ATOM 6838 N N . THR B 1 184 ? -15.875 -15.141 -6.113 1 94 184 THR B N 1
ATOM 6839 C CA . THR B 1 184 ? -16.266 -16.547 -6.16 1 94 184 THR B CA 1
ATOM 6840 C C . THR B 1 184 ? -15.25 -17.375 -6.941 1 94 184 THR B C 1
ATOM 6842 O O . THR B 1 184 ? -14.953 -18.516 -6.578 1 94 184 THR B O 1
ATOM 6845 N N . LEU B 1 185 ? -14.711 -16.781 -8.016 1 92.81 185 LEU B N 1
ATOM 6846 C CA . LEU B 1 185 ? -13.672 -17.469 -8.781 1 92.81 185 LEU B CA 1
ATOM 6847 C C . LEU B 1 185 ? -12.398 -17.625 -7.961 1 92.81 185 LEU B C 1
ATOM 6849 O O . LEU B 1 185 ? -11.742 -18.656 -8.016 1 92.81 185 LEU B O 1
ATOM 6853 N N . GLU B 1 186 ? -12.117 -16.594 -7.227 1 91.56 186 GLU B N 1
ATOM 6854 C CA . GLU B 1 186 ? -10.977 -16.656 -6.328 1 91.56 186 GLU B CA 1
ATOM 6855 C C . GLU B 1 186 ? -11.156 -17.734 -5.266 1 91.56 186 GLU B C 1
ATOM 6857 O O . GLU B 1 186 ? -10.234 -18.5 -4.977 1 91.56 186 GLU B O 1
ATOM 6862 N N . ALA B 1 187 ? -12.328 -17.781 -4.699 1 92.69 187 ALA B N 1
ATOM 6863 C CA . ALA B 1 187 ? -12.648 -18.781 -3.68 1 92.69 187 ALA B CA 1
ATOM 6864 C C . ALA B 1 187 ? -12.5 -20.188 -4.234 1 92.69 187 ALA B C 1
ATOM 6866 O O . ALA B 1 187 ? -11.961 -21.078 -3.562 1 92.69 187 ALA B O 1
ATOM 6867 N N . GLU B 1 188 ? -12.93 -20.328 -5.41 1 88.5 188 GLU B N 1
ATOM 6868 C CA . GLU B 1 188 ? -12.82 -21.625 -6.066 1 88.5 188 GLU B CA 1
ATOM 6869 C C . GLU B 1 188 ? -11.359 -22.031 -6.25 1 88.5 188 GLU B C 1
ATOM 6871 O O . GLU B 1 188 ? -10.992 -23.188 -6.016 1 88.5 188 GLU B O 1
ATOM 6876 N N . ASN B 1 189 ? -10.602 -21.094 -6.645 1 84 189 ASN B N 1
ATOM 6877 C CA . ASN B 1 189 ? -9.195 -21.344 -6.91 1 84 189 ASN B CA 1
ATOM 6878 C C . ASN B 1 189 ? -8.43 -21.672 -5.629 1 84 189 ASN B C 1
ATOM 6880 O O . ASN B 1 189 ? -7.547 -22.531 -5.633 1 84 189 ASN B O 1
ATOM 6884 N N . TYR B 1 190 ? -8.703 -20.922 -4.594 1 76.81 190 TYR B N 1
ATOM 6885 C CA . TYR B 1 190 ? -8.031 -21.172 -3.318 1 76.81 190 TYR B CA 1
ATOM 6886 C C . TYR B 1 190 ? -8.523 -22.453 -2.678 1 76.81 190 TYR B C 1
ATOM 6888 O O . TYR B 1 190 ? -7.816 -23.062 -1.874 1 76.81 190 TYR B O 1
ATOM 6896 N N . GLY B 1 191 ? -9.586 -22.938 -3.004 1 70.31 191 GLY B N 1
ATOM 6897 C CA . GLY B 1 191 ? -10.188 -24.125 -2.404 1 70.31 191 GLY B CA 1
ATOM 6898 C C . GLY B 1 191 ? -10.75 -23.859 -1.019 1 70.31 191 GLY B C 1
ATOM 6899 O O . GLY B 1 191 ? -10.086 -23.25 -0.177 1 70.31 191 GLY B O 1
ATOM 6900 N N . GLN B 1 192 ? -12.039 -24.062 -0.756 1 70.88 192 GLN B N 1
ATOM 6901 C CA . GLN B 1 192 ? -12.633 -24.297 0.553 1 70.88 192 GLN B CA 1
ATOM 6902 C C . GLN B 1 192 ? -13.203 -23.016 1.143 1 70.88 192 GLN B C 1
ATOM 6904 O O . GLN B 1 192 ? -13.422 -22.922 2.354 1 70.88 192 GLN B O 1
ATOM 6909 N N . ILE B 1 193 ? -13.164 -21.891 0.385 1 87.88 193 ILE B N 1
ATOM 6910 C CA . ILE B 1 193 ? -13.891 -20.75 0.949 1 87.88 193 ILE B CA 1
ATOM 6911 C C . ILE B 1 193 ? -15.344 -20.797 0.504 1 87.88 193 ILE B C 1
ATOM 6913 O O . ILE B 1 193 ? -15.633 -20.891 -0.69 1 87.88 193 ILE B O 1
ATOM 6917 N N . GLY B 1 194 ? -16.156 -20.938 1.424 1 94.44 194 GLY B N 1
ATOM 6918 C CA . GLY B 1 194 ? -17.578 -21 1.103 1 94.44 194 GLY B CA 1
ATOM 6919 C C . GLY B 1 194 ? -18.328 -19.75 1.505 1 94.44 194 GLY B C 1
ATOM 6920 O O . GLY B 1 194 ? -17.828 -18.922 2.271 1 94.44 194 GLY B O 1
ATOM 6921 N N . PHE B 1 195 ? -19.484 -19.594 0.945 1 97.5 195 PHE B N 1
ATOM 6922 C CA . PHE B 1 195 ? -20.328 -18.422 1.176 1 97.5 195 PHE B CA 1
ATOM 6923 C C . PHE B 1 195 ? -21.641 -18.812 1.852 1 97.5 195 PHE B C 1
ATOM 6925 O O . PHE B 1 195 ? -22.156 -19.922 1.622 1 97.5 195 PHE B O 1
ATOM 6932 N N . SER B 1 196 ? -22.125 -18.016 2.764 1 98.19 196 SER B N 1
ATOM 6933 C CA . SER B 1 196 ? -23.469 -18.203 3.318 1 98.19 196 SER B CA 1
ATOM 6934 C C . SER B 1 196 ? -24.531 -17.547 2.439 1 98.19 196 SER B C 1
ATOM 6936 O O . SER B 1 196 ? -25.125 -18.203 1.593 1 98.19 196 SER B O 1
ATOM 6938 N N . THR B 1 197 ? -24.484 -16.234 2.469 1 98.31 197 THR B N 1
ATOM 6939 C CA . THR B 1 197 ? -25.469 -15.453 1.716 1 98.31 197 THR B CA 1
ATOM 6940 C C . THR B 1 197 ? -24.781 -14.367 0.902 1 98.31 197 THR B C 1
ATOM 6942 O O . THR B 1 197 ? -23.828 -13.734 1.376 1 98.31 197 THR B O 1
ATOM 6945 N N . TYR B 1 198 ? -25.25 -14.266 -0.323 1 98.12 198 TYR B N 1
ATOM 6946 C CA . TYR B 1 198 ? -24.875 -13.125 -1.152 1 98.12 198 TYR B CA 1
ATOM 6947 C C . TYR B 1 198 ? -26.109 -12.328 -1.56 1 98.12 198 TYR B C 1
ATOM 6949 O O . TYR B 1 198 ? -27.156 -12.906 -1.881 1 98.12 198 TYR B O 1
ATOM 6957 N N . VAL B 1 199 ? -25.969 -10.969 -1.583 1 98.56 199 VAL B N 1
ATOM 6958 C CA . VAL B 1 199 ? -26.984 -10.094 -2.143 1 98.56 199 VAL B CA 1
ATOM 6959 C C . VAL B 1 199 ? -26.328 -8.961 -2.932 1 98.56 199 VAL B C 1
ATOM 6961 O O . VAL B 1 199 ? -25.422 -8.305 -2.434 1 98.56 199 VAL B O 1
ATOM 6964 N N . GLY B 1 200 ? -26.703 -8.812 -4.172 1 97.81 200 GLY B N 1
ATOM 6965 C CA . GLY B 1 200 ? -26.484 -7.543 -4.836 1 97.81 200 GLY B CA 1
ATOM 6966 C C . GLY B 1 200 ? -27.484 -6.473 -4.441 1 97.81 200 GLY B C 1
ATOM 6967 O O . GLY B 1 200 ? -28.672 -6.574 -4.766 1 97.81 200 GLY B O 1
ATOM 6968 N N . PRO B 1 201 ? -27.047 -5.465 -3.824 1 96.31 201 PRO B N 1
ATOM 6969 C CA . PRO B 1 201 ? -28.016 -4.523 -3.26 1 96.31 201 PRO B CA 1
ATOM 6970 C C . PRO B 1 201 ? -28.688 -3.66 -4.324 1 96.31 201 PRO B C 1
ATOM 6972 O O . PRO B 1 201 ? -29.75 -3.092 -4.078 1 96.31 201 PRO B O 1
ATOM 6975 N N . GLY B 1 202 ? -28.016 -3.467 -5.484 1 94.06 202 GLY B N 1
ATOM 6976 C CA . GLY B 1 202 ? -28.562 -2.607 -6.523 1 94.06 202 GLY B CA 1
ATOM 6977 C C . GLY B 1 202 ? -28.703 -1.159 -6.09 1 94.06 202 GLY B C 1
ATOM 6978 O O . GLY B 1 202 ? -27.781 -0.6 -5.492 1 94.06 202 GLY B O 1
ATOM 6979 N N . ASN B 1 203 ? -29.875 -0.555 -6.418 1 93.5 203 ASN B N 1
ATOM 6980 C CA . ASN B 1 203 ? -30.094 0.854 -6.113 1 93.5 203 ASN B CA 1
ATOM 6981 C C . ASN B 1 203 ? -30.469 1.055 -4.648 1 93.5 203 ASN B C 1
ATOM 6983 O O . ASN B 1 203 ? -30.5 2.186 -4.156 1 93.5 203 ASN B O 1
ATOM 6987 N N . GLN B 1 204 ? -30.75 0 -3.996 1 95.5 204 GLN B N 1
ATOM 6988 C CA . GLN B 1 204 ? -31.156 0.081 -2.6 1 95.5 204 GLN B CA 1
ATOM 6989 C C . GLN B 1 204 ? -32.344 1.032 -2.432 1 95.5 204 GLN B C 1
ATOM 6991 O O . GLN B 1 204 ? -32.312 1.934 -1.591 1 95.5 204 GLN B O 1
ATOM 6996 N N . ALA B 1 205 ? -33.375 0.816 -3.158 1 95.38 205 ALA B N 1
ATOM 6997 C CA . ALA B 1 205 ? -34.531 1.698 -3.133 1 95.38 205 ALA B CA 1
ATOM 6998 C C . ALA B 1 205 ? -35.344 1.516 -1.845 1 95.38 205 ALA B C 1
ATOM 7000 O O . ALA B 1 205 ? -36.031 2.436 -1.397 1 95.38 205 ALA B O 1
ATOM 7001 N N . ASP B 1 206 ? -35.25 0.323 -1.248 1 96.56 206 ASP B N 1
ATOM 7002 C CA . ASP B 1 206 ? -35.969 0.015 -0.023 1 96.56 206 ASP B CA 1
ATOM 7003 C C . ASP B 1 206 ? -35.062 -0.62 1.02 1 96.56 206 ASP B C 1
ATOM 7005 O O . ASP B 1 206 ? -34.719 0.016 2.016 1 96.56 206 ASP B O 1
ATOM 7009 N N . VAL B 1 207 ? -34.531 -1.819 0.727 1 96.81 207 VAL B N 1
ATOM 7010 C CA . VAL B 1 207 ? -33.594 -2.506 1.622 1 96.81 207 VAL B CA 1
ATOM 7011 C C . VAL B 1 207 ? -32.188 -2.006 1.379 1 96.81 207 VAL B C 1
ATOM 7013 O O . VAL B 1 207 ? -31.766 -1.827 0.231 1 96.81 207 VAL B O 1
ATOM 7016 N N . GLY B 1 208 ? -31.469 -1.723 2.506 1 96.38 208 GLY B N 1
ATOM 7017 C CA . GLY B 1 208 ? -30.141 -1.15 2.354 1 96.38 208 GLY B CA 1
ATOM 7018 C C . GLY B 1 208 ? -29.078 -1.897 3.135 1 96.38 208 GLY B C 1
ATOM 7019 O O . GLY B 1 208 ? -29.328 -2.967 3.688 1 96.38 208 GLY B O 1
ATOM 7020 N N . PHE B 1 209 ? -27.875 -1.357 3.146 1 97.25 209 PHE B N 1
ATOM 7021 C CA . PHE B 1 209 ? -26.688 -1.97 3.736 1 97.25 209 PHE B CA 1
ATOM 7022 C C . PHE B 1 209 ? -26.922 -2.295 5.207 1 97.25 209 PHE B C 1
ATOM 7024 O O . PHE B 1 209 ? -26.5 -3.342 5.691 1 97.25 209 PHE B O 1
ATOM 7031 N N . SER B 1 210 ? -27.578 -1.376 5.91 1 97.75 210 SER B N 1
ATOM 7032 C CA . SER B 1 210 ? -27.828 -1.592 7.332 1 97.75 210 SER B CA 1
ATOM 7033 C C . SER B 1 210 ? -28.656 -2.842 7.566 1 97.75 210 SER B C 1
ATOM 7035 O O . SER B 1 210 ? -28.406 -3.609 8.492 1 97.75 210 SER B O 1
ATOM 7037 N N . ASP B 1 211 ? -29.656 -3.035 6.707 1 97.94 211 ASP B N 1
ATOM 7038 C CA . ASP B 1 211 ? -30.531 -4.199 6.82 1 97.94 211 ASP B CA 1
ATOM 7039 C C . ASP B 1 211 ? -29.766 -5.492 6.562 1 97.94 211 ASP B C 1
ATOM 7041 O O . ASP B 1 211 ? -29.922 -6.469 7.297 1 97.94 211 ASP B O 1
ATOM 7045 N N . TYR B 1 212 ? -28.984 -5.461 5.523 1 98.5 212 TYR B N 1
ATOM 7046 C CA . TYR B 1 212 ? -28.188 -6.645 5.191 1 98.5 212 TYR B CA 1
ATOM 7047 C C . TYR B 1 212 ? -27.219 -6.973 6.309 1 98.5 212 TYR B C 1
ATOM 7049 O O . TYR B 1 212 ? -27.031 -8.141 6.656 1 98.5 212 TYR B O 1
ATOM 7057 N N . LEU B 1 213 ? -26.562 -5.957 6.812 1 98.56 213 LEU B N 1
ATOM 7058 C CA . LEU B 1 213 ? -25.594 -6.16 7.887 1 98.56 213 LEU B CA 1
ATOM 7059 C C . LEU B 1 213 ? -26.266 -6.785 9.109 1 98.56 213 LEU B C 1
ATOM 7061 O O . LEU B 1 213 ? -25.719 -7.711 9.711 1 98.56 213 LEU B O 1
ATOM 7065 N N . GLN B 1 214 ? -27.438 -6.258 9.461 1 98.12 214 GLN B N 1
ATOM 7066 C CA . GLN B 1 214 ? -28.172 -6.82 10.586 1 98.12 214 GLN B CA 1
ATOM 7067 C C . GLN B 1 214 ? -28.484 -8.297 10.367 1 98.12 214 GLN B C 1
ATOM 7069 O O . GLN B 1 214 ? -28.266 -9.125 11.258 1 98.12 214 GLN B O 1
ATOM 7074 N N . TYR B 1 215 ? -28.953 -8.625 9.227 1 98.12 215 TYR B N 1
ATOM 7075 C CA . TYR B 1 215 ? -29.281 -10.008 8.891 1 98.12 215 TYR B CA 1
ATOM 7076 C C . TYR B 1 215 ? -28.047 -10.898 9.023 1 98.12 215 TYR B C 1
ATOM 7078 O O . TYR B 1 215 ? -28.094 -11.953 9.664 1 98.12 215 TYR B O 1
ATOM 7086 N N . LEU B 1 216 ? -26.938 -10.5 8.383 1 98.5 216 LEU B N 1
ATOM 7087 C CA . LEU B 1 216 ? -25.719 -11.297 8.414 1 98.5 216 LEU B CA 1
ATOM 7088 C C . LEU B 1 216 ? -25.203 -11.461 9.844 1 98.5 216 LEU B C 1
ATOM 7090 O O . LEU B 1 216 ? -24.656 -12.508 10.188 1 98.5 216 LEU B O 1
ATOM 7094 N N . GLY B 1 217 ? -25.359 -10.406 10.625 1 97.94 217 GLY B N 1
ATOM 7095 C CA . GLY B 1 217 ? -24.969 -10.477 12.023 1 97.94 217 GLY B CA 1
ATOM 7096 C C . GLY B 1 217 ? -25.75 -11.5 12.82 1 97.94 217 GLY B C 1
ATOM 7097 O O . GLY B 1 217 ? -25.234 -12.078 13.773 1 97.94 217 GLY B O 1
ATOM 7098 N N . GLU B 1 218 ? -27 -11.766 12.398 1 97.19 218 GLU B N 1
ATOM 7099 C CA . GLU B 1 218 ? -27.906 -12.641 13.133 1 97.19 218 GLU B CA 1
ATOM 7100 C C . GLU B 1 218 ? -27.859 -14.062 12.586 1 97.19 218 GLU B C 1
ATOM 7102 O O . GLU B 1 218 ? -28.094 -15.031 13.32 1 97.19 218 GLU B O 1
ATOM 7107 N N . GLU B 1 219 ? -27.641 -14.125 11.297 1 96.94 219 GLU B N 1
ATOM 7108 C CA . GLU B 1 219 ? -27.781 -15.398 10.602 1 96.94 219 GLU B CA 1
ATOM 7109 C C . GLU B 1 219 ? -26.719 -16.391 11.07 1 96.94 219 GLU B C 1
ATOM 7111 O O . GLU B 1 219 ? -25.516 -16.109 11.016 1 96.94 219 GLU B O 1
ATOM 7116 N N . VAL B 1 220 ? -27.062 -17.578 11.359 1 96 220 VAL B N 1
ATOM 7117 C CA . VAL B 1 220 ? -26.266 -18.516 12.148 1 96 220 VAL B CA 1
ATOM 7118 C C . VAL B 1 220 ? -25.141 -19.094 11.297 1 96 220 VAL B C 1
ATOM 7120 O O . VAL B 1 220 ? -24.062 -19.406 11.812 1 96 220 VAL B O 1
ATOM 7123 N N . ASN B 1 221 ? -25.328 -19.219 10 1 97.31 221 ASN B N 1
ATOM 7124 C CA . ASN B 1 221 ? -24.312 -19.828 9.148 1 97.31 221 ASN B CA 1
ATOM 7125 C C . ASN B 1 221 ? -23.266 -18.812 8.711 1 97.31 221 ASN B C 1
ATOM 7127 O O . ASN B 1 221 ? -22.25 -19.188 8.109 1 97.31 221 ASN B O 1
ATOM 7131 N N . THR B 1 222 ? -23.5 -17.547 8.953 1 98.06 222 THR B N 1
ATOM 7132 C CA . THR B 1 222 ? -22.531 -16.516 8.586 1 98.06 222 THR B CA 1
ATOM 7133 C C . THR B 1 222 ? -21.547 -16.266 9.719 1 98.06 222 THR B C 1
ATOM 7135 O O . THR B 1 222 ? -21.938 -16.016 10.859 1 98.06 222 THR B O 1
ATOM 7138 N N . GLU B 1 223 ? -20.297 -16.375 9.375 1 97.94 223 GLU B N 1
ATOM 7139 C CA . GLU B 1 223 ? -19.25 -16.203 10.383 1 97.94 223 GLU B CA 1
ATOM 7140 C C . GLU B 1 223 ? -18.562 -14.852 10.227 1 97.94 223 GLU B C 1
ATOM 7142 O O . GLU B 1 223 ? -17.938 -14.359 11.164 1 97.94 223 GLU B O 1
ATOM 7147 N N . VAL B 1 224 ? -18.594 -14.273 9.07 1 98.56 224 VAL B N 1
ATOM 7148 C CA . VAL B 1 224 ? -18.031 -12.961 8.766 1 98.56 224 VAL B CA 1
ATOM 7149 C C . VAL B 1 224 ? -18.875 -12.273 7.699 1 98.56 224 VAL B C 1
ATOM 7151 O O . VAL B 1 224 ? -19.375 -12.922 6.777 1 98.56 224 VAL B O 1
ATOM 7154 N N . ALA B 1 225 ? -19.156 -11 7.871 1 98.81 225 ALA B N 1
ATOM 7155 C CA . ALA B 1 225 ? -19.844 -10.188 6.867 1 98.81 225 ALA B CA 1
ATOM 7156 C C . ALA B 1 225 ? -18.844 -9.391 6.031 1 98.81 225 ALA B C 1
ATOM 7158 O O . ALA B 1 225 ? -18.031 -8.633 6.574 1 98.81 225 ALA B O 1
ATOM 7159 N N . ALA B 1 226 ? -18.859 -9.578 4.727 1 98.62 226 ALA B N 1
ATOM 7160 C CA . ALA B 1 226 ? -17.969 -8.867 3.812 1 98.62 226 ALA B CA 1
ATOM 7161 C C . ALA B 1 226 ? -18.766 -7.949 2.883 1 98.62 226 ALA B C 1
ATOM 7163 O O . ALA B 1 226 ? -19.812 -8.336 2.365 1 98.62 226 ALA B O 1
ATOM 7164 N N . PHE B 1 227 ? -18.281 -6.703 2.725 1 98.5 227 PHE B N 1
ATOM 7165 C CA . PHE B 1 227 ? -18.969 -5.719 1.901 1 98.5 227 PHE B CA 1
ATOM 7166 C C . PHE B 1 227 ? -18.031 -5.121 0.866 1 98.5 227 PHE B C 1
ATOM 7168 O O . PHE B 1 227 ? -16.922 -4.703 1.199 1 98.5 227 PHE B O 1
ATOM 7175 N N . TYR B 1 228 ? -18.406 -5.113 -0.382 1 96.75 228 TYR B N 1
ATOM 7176 C CA . TYR B 1 228 ? -17.859 -4.211 -1.394 1 96.75 228 TYR B CA 1
ATOM 7177 C C . TYR B 1 228 ? -18.75 -2.988 -1.565 1 96.75 228 TYR B C 1
ATOM 7179 O O . TYR B 1 228 ? -19.891 -3.102 -2.031 1 96.75 228 TYR B O 1
ATOM 7187 N N . VAL B 1 229 ? -18.172 -1.772 -1.301 1 95.5 229 VAL B N 1
ATOM 7188 C CA . VAL B 1 229 ? -19 -0.571 -1.229 1 95.5 229 VAL B CA 1
ATOM 7189 C C . VAL B 1 229 ? -18.422 0.508 -2.141 1 95.5 229 VAL B C 1
ATOM 7191 O O . VAL B 1 229 ? -17.234 0.862 -2.023 1 95.5 229 VAL B O 1
ATOM 7194 N N . GLU B 1 230 ? -19.203 1.029 -2.977 1 91.5 230 GLU B N 1
ATOM 7195 C CA . GLU B 1 230 ? -18.812 2.176 -3.797 1 91.5 230 GLU B CA 1
ATOM 7196 C C . GLU B 1 230 ? -19.297 3.482 -3.178 1 91.5 230 GLU B C 1
ATOM 7198 O O . GLU B 1 230 ? -18.656 4.523 -3.336 1 91.5 230 GLU B O 1
ATOM 7203 N N . GLY B 1 231 ? -20.453 3.346 -2.447 1 89.88 231 GLY B N 1
ATOM 7204 C CA . GLY B 1 231 ? -21.016 4.488 -1.752 1 89.88 231 GLY B CA 1
ATOM 7205 C C . GLY B 1 231 ? -22.078 4.105 -0.739 1 89.88 231 GLY B C 1
ATOM 7206 O O . GLY B 1 231 ? -22.734 3.066 -0.875 1 89.88 231 GLY B O 1
ATOM 7207 N N . PHE B 1 232 ? -22.281 4.945 0.271 1 91.44 232 PHE B N 1
ATOM 7208 C CA . PHE B 1 232 ? -23.312 4.766 1.284 1 91.44 232 PHE B CA 1
ATOM 7209 C C . PHE B 1 232 ? -24.438 5.77 1.088 1 91.44 232 PHE B C 1
ATOM 7211 O O . PHE B 1 232 ? -24.203 6.969 0.947 1 91.44 232 PHE B O 1
ATOM 7218 N N . ASN B 1 233 ? -25.625 5.336 1.088 1 85.19 233 ASN B N 1
ATOM 7219 C CA . ASN B 1 233 ? -26.766 6.234 1.095 1 85.19 233 ASN B CA 1
ATOM 7220 C C . ASN B 1 233 ? -27.188 6.602 2.516 1 85.19 233 ASN B C 1
ATOM 7222 O O . ASN B 1 233 ? -27.469 7.77 2.803 1 85.19 233 ASN B O 1
ATOM 7226 N N . ASN B 1 234 ? -27.266 5.676 3.375 1 91.5 234 ASN B N 1
ATOM 7227 C CA . ASN B 1 234 ? -27.594 5.844 4.789 1 91.5 234 ASN B CA 1
ATOM 7228 C C . ASN B 1 234 ? -26.484 5.301 5.684 1 91.5 234 ASN B C 1
ATOM 7230 O O . ASN B 1 234 ? -26.703 4.375 6.465 1 91.5 234 ASN B O 1
ATOM 7234 N N . GLY B 1 235 ? -25.391 6.047 5.598 1 94.62 235 GLY B N 1
ATOM 7235 C CA . GLY B 1 235 ? -24.203 5.598 6.297 1 94.62 235 GLY B CA 1
ATOM 7236 C C . GLY B 1 235 ? -24.344 5.621 7.805 1 94.62 235 GLY B C 1
ATOM 7237 O O . GLY B 1 235 ? -23.766 4.781 8.5 1 94.62 235 GLY B O 1
ATOM 7238 N N . ARG B 1 236 ? -25.094 6.578 8.344 1 95.38 236 ARG B N 1
ATOM 7239 C CA . ARG B 1 236 ? -25.281 6.688 9.789 1 95.38 236 ARG B CA 1
ATOM 7240 C C . ARG B 1 236 ? -25.969 5.445 10.344 1 95.38 236 ARG B C 1
ATOM 7242 O O . ARG B 1 236 ? -25.516 4.871 11.336 1 95.38 236 ARG B O 1
ATOM 7249 N N . GLN B 1 237 ? -27.047 5.047 9.68 1 96.5 237 GLN B N 1
ATOM 7250 C CA . GLN B 1 237 ? -27.734 3.842 10.117 1 96.5 237 GLN B CA 1
ATOM 7251 C C . GLN B 1 237 ? -26.828 2.619 10.031 1 96.5 237 GLN B C 1
ATOM 7253 O O . GLN B 1 237 ? -26.906 1.729 10.883 1 96.5 237 GLN B O 1
ATOM 7258 N N . PHE B 1 238 ? -26.062 2.559 9.031 1 97.44 238 PHE B N 1
ATOM 7259 C CA . PHE B 1 238 ? -25.125 1.458 8.867 1 97.44 238 PHE B CA 1
ATOM 7260 C C . PHE B 1 238 ? -24.156 1.395 10.039 1 97.44 238 PHE B C 1
ATOM 7262 O O . PHE B 1 238 ? -23.922 0.322 10.602 1 97.44 238 PHE B O 1
ATOM 7269 N N . ILE B 1 239 ? -23.547 2.518 10.406 1 96.56 239 ILE B N 1
ATOM 7270 C CA . ILE B 1 239 ? -22.578 2.574 11.5 1 96.56 239 ILE B CA 1
ATOM 7271 C C . ILE B 1 239 ? -23.25 2.172 12.805 1 96.56 239 ILE B C 1
ATOM 7273 O O . ILE B 1 239 ? -22.656 1.478 13.633 1 96.56 239 ILE B O 1
ATOM 7277 N N . ASP B 1 240 ? -24.453 2.598 13.023 1 95.62 240 ASP B N 1
ATOM 7278 C CA . ASP B 1 240 ? -25.188 2.238 14.227 1 95.62 240 ASP B CA 1
ATOM 7279 C C . ASP B 1 240 ? -25.422 0.731 14.297 1 95.62 240 ASP B C 1
ATOM 7281 O O . ASP B 1 240 ? -25.234 0.117 15.352 1 95.62 240 ASP B O 1
ATOM 7285 N N . THR B 1 241 ? -25.797 0.152 13.195 1 97.06 241 THR B N 1
ATOM 7286 C CA . THR B 1 241 ? -26 -1.292 13.125 1 97.06 241 THR B CA 1
ATOM 7287 C C . THR B 1 241 ? -24.672 -2.027 13.305 1 97.06 241 THR B C 1
ATOM 7289 O O . THR B 1 241 ? -24.625 -3.064 13.969 1 97.06 241 THR B O 1
ATOM 7292 N N . ALA B 1 242 ? -23.656 -1.479 12.719 1 97.62 242 ALA B N 1
ATOM 7293 C CA . ALA B 1 242 ? -22.328 -2.1 12.773 1 97.62 242 ALA B CA 1
ATOM 7294 C C . ALA B 1 242 ? -21.844 -2.197 14.211 1 97.62 242 ALA B C 1
ATOM 7296 O O . ALA B 1 242 ? -21.172 -3.168 14.586 1 97.62 242 ALA B O 1
ATOM 7297 N N . ARG B 1 243 ? -22.125 -1.219 15.031 1 94.81 243 ARG B N 1
ATOM 7298 C CA . ARG B 1 243 ? -21.719 -1.244 16.438 1 94.81 243 ARG B CA 1
ATOM 7299 C C . ARG B 1 243 ? -22.234 -2.5 17.125 1 94.81 243 ARG B C 1
ATOM 7301 O O . ARG B 1 243 ? -21.516 -3.111 17.922 1 94.81 243 ARG B O 1
ATOM 7308 N N . ALA B 1 244 ? -23.422 -2.828 16.812 1 94.81 244 ALA B N 1
ATOM 7309 C CA . ALA B 1 244 ? -24.031 -4.008 17.422 1 94.81 244 ALA B CA 1
ATOM 7310 C C . ALA B 1 244 ? -23.469 -5.293 16.812 1 94.81 244 ALA B C 1
ATOM 7312 O O . ALA B 1 244 ? -23.141 -6.238 17.547 1 94.81 244 ALA B O 1
ATOM 7313 N N . VAL B 1 245 ? -23.281 -5.34 15.555 1 97.81 245 VAL B N 1
ATOM 7314 C CA . VAL B 1 245 ? -22.891 -6.559 14.844 1 97.81 245 VAL B CA 1
ATOM 7315 C C . VAL B 1 245 ? -21.422 -6.879 15.133 1 97.81 245 VAL B C 1
ATOM 7317 O O . VAL B 1 245 ? -21.078 -8.039 15.367 1 97.81 245 VAL B O 1
ATOM 7320 N N . THR B 1 246 ? -20.547 -5.855 15.133 1 97.62 246 THR B N 1
ATOM 7321 C CA . THR B 1 246 ? -19.109 -6.074 15.289 1 97.62 246 THR B CA 1
ATOM 7322 C C . THR B 1 246 ? -18.797 -6.578 16.703 1 97.62 246 THR B C 1
ATOM 7324 O O . THR B 1 246 ? -17.703 -7.105 16.938 1 97.62 246 THR B O 1
ATOM 7327 N N . ALA B 1 247 ? -19.703 -6.406 17.594 1 95.62 247 ALA B N 1
ATOM 7328 C CA . ALA B 1 247 ? -19.531 -6.949 18.938 1 95.62 247 ALA B CA 1
ATOM 7329 C C . ALA B 1 247 ? -19.578 -8.477 18.938 1 95.62 247 ALA B C 1
ATOM 7331 O O . ALA B 1 247 ? -19.031 -9.125 19.828 1 95.62 247 ALA B O 1
ATOM 7332 N N . VAL B 1 248 ? -20.188 -8.992 17.906 1 96 248 VAL B N 1
ATOM 7333 C CA . VAL B 1 248 ? -20.438 -10.43 17.922 1 96 248 VAL B CA 1
ATOM 7334 C C . VAL B 1 248 ? -19.703 -11.102 16.766 1 96 248 VAL B C 1
ATOM 7336 O O . VAL B 1 248 ? -19.188 -12.203 16.906 1 96 248 VAL B O 1
ATOM 7339 N N . LYS B 1 249 ? -19.703 -10.492 15.555 1 98 249 LYS B N 1
ATOM 7340 C CA . LYS B 1 249 ? -19.094 -11.07 14.359 1 98 249 LYS B CA 1
ATOM 7341 C C . LYS B 1 249 ? -18.188 -10.062 13.664 1 98 249 LYS B C 1
ATOM 7343 O O . LYS B 1 249 ? -18.453 -8.859 13.695 1 98 249 LYS B O 1
ATOM 7348 N N . PRO B 1 250 ? -17.141 -10.57 13.031 1 98.62 250 PRO B N 1
ATOM 7349 C CA . PRO B 1 250 ? -16.297 -9.672 12.258 1 98.62 250 PRO B CA 1
ATOM 7350 C C . PRO B 1 250 ? -16.969 -9.148 11 1 98.62 250 PRO B C 1
ATOM 7352 O O . PRO B 1 250 ? -17.797 -9.852 10.398 1 98.62 250 PRO B O 1
ATOM 7355 N N . VAL B 1 251 ? -16.672 -7.941 10.641 1 98.81 251 VAL B N 1
ATOM 7356 C CA . VAL B 1 251 ? -17.141 -7.289 9.422 1 98.81 251 VAL B CA 1
ATOM 7357 C C . VAL B 1 251 ? -15.953 -6.742 8.633 1 98.81 251 VAL B C 1
ATOM 7359 O O . VAL B 1 251 ? -15.078 -6.086 9.195 1 98.81 251 VAL B O 1
ATOM 7362 N N . VAL B 1 252 ? -15.891 -7.055 7.324 1 98.69 252 VAL B N 1
ATOM 7363 C CA . VAL B 1 252 ? -14.859 -6.57 6.41 1 98.69 252 VAL B CA 1
ATOM 7364 C C . VAL B 1 252 ? -15.492 -5.688 5.34 1 98.69 252 VAL B C 1
ATOM 7366 O O . VAL B 1 252 ? -16.5 -6.062 4.727 1 98.69 252 VAL B O 1
ATOM 7369 N N . VAL B 1 253 ? -14.922 -4.496 5.121 1 98.62 253 VAL B N 1
ATOM 7370 C CA . VAL B 1 253 ? -15.445 -3.605 4.09 1 98.62 253 VAL B CA 1
ATOM 7371 C C . VAL B 1 253 ? -14.312 -3.176 3.154 1 98.62 253 VAL B C 1
ATOM 7373 O O . VAL B 1 253 ? -13.227 -2.822 3.611 1 98.62 253 VAL B O 1
ATOM 7376 N N . TYR B 1 254 ? -14.477 -3.293 1.896 1 97.81 254 TYR B N 1
ATOM 7377 C CA . TYR B 1 254 ? -13.703 -2.598 0.874 1 97.81 254 TYR B CA 1
ATOM 7378 C C . TYR B 1 254 ? -14.484 -1.41 0.315 1 97.81 254 TYR B C 1
ATOM 7380 O O . TYR B 1 254 ? -15.578 -1.576 -0.229 1 97.81 254 TYR B O 1
ATOM 7388 N N . LYS B 1 255 ? -13.953 -0.261 0.509 1 96.38 255 LYS B N 1
ATOM 7389 C CA . LYS B 1 255 ? -14.539 0.968 -0.017 1 96.38 255 LYS B CA 1
ATOM 7390 C C . LYS B 1 255 ? -13.758 1.477 -1.226 1 96.38 255 LYS B C 1
ATOM 7392 O O . LYS B 1 255 ? -12.617 1.917 -1.093 1 96.38 255 LYS B O 1
ATOM 7397 N N . SER B 1 256 ? -14.375 1.427 -2.43 1 92.75 256 SER B N 1
ATOM 7398 C CA . SER B 1 256 ? -13.727 1.971 -3.617 1 92.75 256 SER B CA 1
ATOM 7399 C C . SER B 1 256 ? -13.789 3.494 -3.633 1 92.75 256 SER B C 1
ATOM 7401 O O . SER B 1 256 ? -14.344 4.105 -2.721 1 92.75 256 SER B O 1
ATOM 7403 N N . GLY B 1 257 ? -13.141 4.125 -4.625 1 90.69 257 GLY B N 1
ATOM 7404 C CA . GLY B 1 257 ? -13.086 5.578 -4.684 1 90.69 257 GLY B CA 1
ATOM 7405 C C . GLY B 1 257 ? -12.07 6.176 -3.73 1 90.69 257 GLY B C 1
ATOM 7406 O O . GLY B 1 257 ? -12.359 7.152 -3.035 1 90.69 257 GLY B O 1
ATOM 7407 N N . THR B 1 258 ? -10.922 5.512 -3.627 1 87.44 258 THR B N 1
ATOM 7408 C CA . THR B 1 258 ? -9.867 5.98 -2.738 1 87.44 258 THR B CA 1
ATOM 7409 C C . THR B 1 258 ? -9.281 7.297 -3.244 1 87.44 258 THR B C 1
ATOM 7411 O O . THR B 1 258 ? -8.68 8.055 -2.475 1 87.44 258 THR B O 1
ATOM 7414 N N . THR B 1 259 ? -9.484 7.598 -4.516 1 85.69 259 THR B N 1
ATOM 7415 C CA . THR B 1 259 ? -8.961 8.797 -5.156 1 85.69 259 THR B CA 1
ATOM 7416 C C . THR B 1 259 ? -10.094 9.664 -5.707 1 85.69 259 THR B C 1
ATOM 7418 O O . THR B 1 259 ? -11.227 9.203 -5.812 1 85.69 259 THR B O 1
ATOM 7421 N N . ALA B 1 260 ? -9.727 10.922 -6.031 1 82.81 260 ALA B N 1
ATOM 7422 C CA . ALA B 1 260 ? -10.719 11.797 -6.652 1 82.81 260 ALA B CA 1
ATOM 7423 C C . ALA B 1 260 ? -11.203 11.219 -7.98 1 82.81 260 ALA B C 1
ATOM 7425 O O . ALA B 1 260 ? -12.406 11.211 -8.258 1 82.81 260 ALA B O 1
ATOM 7426 N N . ALA B 1 261 ? -10.328 10.672 -8.742 1 79.19 261 ALA B N 1
ATOM 7427 C CA . ALA B 1 261 ? -10.68 10.047 -10.016 1 79.19 261 ALA B CA 1
ATOM 7428 C C . ALA B 1 261 ? -11.531 8.797 -9.797 1 79.19 261 ALA B C 1
ATOM 7430 O O . ALA B 1 261 ? -12.5 8.562 -10.523 1 79.19 261 ALA B O 1
ATOM 7431 N N . GLY B 1 262 ? -11.188 8.078 -8.828 1 80.75 262 GLY B N 1
ATOM 7432 C CA . GLY B 1 262 ? -11.977 6.902 -8.484 1 80.75 262 GLY B CA 1
ATOM 7433 C C . GLY B 1 262 ? -13.391 7.238 -8.039 1 80.75 262 GLY B C 1
ATOM 7434 O O . GLY B 1 262 ? -14.336 6.539 -8.398 1 80.75 262 GLY B O 1
ATOM 7435 N N . ARG B 1 263 ? -13.5 8.289 -7.242 1 81.5 263 ARG B N 1
ATOM 7436 C CA . ARG B 1 263 ? -14.82 8.727 -6.789 1 81.5 263 ARG B CA 1
ATOM 7437 C C . ARG B 1 263 ? -15.688 9.156 -7.965 1 81.5 263 ARG B C 1
ATOM 7439 O O . ARG B 1 263 ? -16.875 8.836 -8.008 1 81.5 263 ARG B O 1
ATOM 7446 N N . GLN B 1 264 ? -15.094 9.805 -8.898 1 79.62 264 GLN B N 1
ATOM 7447 C CA . GLN B 1 264 ? -15.82 10.203 -10.102 1 79.62 264 GLN B CA 1
ATOM 7448 C C . GLN B 1 264 ? -16.266 8.977 -10.898 1 79.62 264 GLN B C 1
ATOM 7450 O O . GLN B 1 264 ? -17.391 8.93 -11.398 1 79.62 264 GLN B O 1
ATOM 7455 N N . ALA B 1 265 ? -15.422 8 -11.008 1 77.75 265 ALA B N 1
ATOM 7456 C CA . ALA B 1 265 ? -15.75 6.762 -11.703 1 77.75 265 ALA B CA 1
ATOM 7457 C C . ALA B 1 265 ? -16.875 6.016 -10.992 1 77.75 265 ALA B C 1
ATOM 7459 O O . ALA B 1 265 ? -17.797 5.496 -11.641 1 77.75 265 ALA B O 1
ATOM 7460 N N . ALA B 1 266 ? -16.828 5.98 -9.727 1 70.75 266 ALA B N 1
ATOM 7461 C CA . ALA B 1 266 ? -17.859 5.332 -8.93 1 70.75 266 ALA B CA 1
ATOM 7462 C C . ALA B 1 266 ? -19.203 6.039 -9.102 1 70.75 266 ALA B C 1
ATOM 7464 O O . ALA B 1 266 ? -20.25 5.387 -9.227 1 70.75 266 ALA B O 1
ATOM 7465 N N . LYS B 1 267 ? -19.156 7.348 -9.055 1 72.38 267 LYS B N 1
ATOM 7466 C CA . LYS B 1 267 ? -20.375 8.133 -9.25 1 72.38 267 LYS B CA 1
ATOM 7467 C C . LYS B 1 267 ? -21 7.824 -10.602 1 72.38 267 LYS B C 1
ATOM 7469 O O . LYS B 1 267 ? -22.234 7.668 -10.695 1 72.38 267 LYS B O 1
ATOM 7474 N N . SER B 1 268 ? -20.188 7.688 -11.531 1 68.88 268 SER B N 1
ATOM 7475 C CA . SER B 1 268 ? -20.688 7.371 -12.867 1 68.88 268 SER B CA 1
ATOM 7476 C C . SER B 1 268 ? -21.266 5.961 -12.922 1 68.88 268 SER B C 1
ATOM 7478 O O . SER B 1 268 ? -22.25 5.715 -13.625 1 68.88 268 SER B O 1
ATOM 7480 N N . HIS B 1 269 ? -20.766 5.137 -12.141 1 64.88 269 HIS B N 1
ATOM 7481 C CA . HIS B 1 269 ? -21.156 3.734 -12.148 1 64.88 269 HIS B CA 1
ATOM 7482 C C . HIS B 1 269 ? -22.422 3.516 -11.32 1 64.88 269 HIS B C 1
ATOM 7484 O O . HIS B 1 269 ? -23.344 2.834 -11.766 1 64.88 269 HIS B O 1
ATOM 7490 N N . THR B 1 270 ? -22.438 4.094 -10.07 1 61.16 270 THR B N 1
ATOM 7491 C CA . THR B 1 270 ? -23.547 3.799 -9.164 1 61.16 270 THR B CA 1
ATOM 7492 C C . THR B 1 270 ? -24.469 5.012 -9.016 1 61.16 270 THR B C 1
ATOM 7494 O O . THR B 1 270 ? -25.594 4.891 -8.531 1 61.16 270 THR B O 1
ATOM 7497 N N . GLY B 1 271 ? -24.016 6.18 -9.453 1 53.78 271 GLY B N 1
ATOM 7498 C CA . GLY B 1 271 ? -24.781 7.387 -9.211 1 53.78 271 GLY B CA 1
ATOM 7499 C C . GLY B 1 271 ? -24.672 7.887 -7.781 1 53.78 271 GLY B C 1
ATOM 7500 O O . GLY B 1 271 ? -25.234 8.938 -7.441 1 53.78 271 GLY B O 1
ATOM 7501 N N . SER B 1 272 ? -24 7.238 -6.922 1 52.47 272 SER B N 1
ATOM 7502 C CA . SER B 1 272 ? -23.938 7.59 -5.508 1 52.47 272 SER B CA 1
ATOM 7503 C C . SER B 1 272 ? -22.844 8.633 -5.246 1 52.47 272 SER B C 1
ATOM 7505 O O . SER B 1 272 ? -21.859 8.703 -5.973 1 52.47 272 SER B O 1
ATOM 7507 N N . LEU B 1 273 ? -23.141 9.695 -4.355 1 51.41 273 LEU B N 1
ATOM 7508 C CA . LEU B 1 273 ? -22.141 10.656 -3.924 1 51.41 273 LEU B CA 1
ATOM 7509 C C . LEU B 1 273 ? -21.016 9.969 -3.148 1 51.41 273 LEU B C 1
ATOM 7511 O O . LEU B 1 273 ? -21.281 9.219 -2.205 1 51.41 273 LEU B O 1
ATOM 7515 N N . ALA B 1 274 ? -19.844 9.922 -3.709 1 54.19 274 ALA B N 1
ATOM 7516 C CA . ALA B 1 274 ? -18.688 9.352 -3.029 1 54.19 274 ALA B CA 1
ATOM 7517 C C . ALA B 1 274 ? -18.062 10.359 -2.076 1 54.19 274 ALA B C 1
ATOM 7519 O O . ALA B 1 274 ? -17.656 11.445 -2.49 1 54.19 274 ALA B O 1
ATOM 7520 N N . GLY B 1 275 ? -18.312 10.164 -0.736 1 61.81 275 GLY B N 1
ATOM 7521 C CA . GLY B 1 275 ? -17.734 11.008 0.293 1 61.81 275 GLY B CA 1
ATOM 7522 C C . GLY B 1 275 ? -16.234 10.82 0.445 1 61.81 275 GLY B C 1
ATOM 7523 O O . GLY B 1 275 ? -15.609 10.078 -0.322 1 61.81 275 GLY B O 1
ATOM 7524 N N . SER B 1 276 ? -15.68 11.531 1.292 1 83.25 276 SER B N 1
ATOM 7525 C CA . SER B 1 276 ? -14.266 11.445 1.629 1 83.25 276 SER B CA 1
ATOM 7526 C C . SER B 1 276 ? -13.875 10.031 2.031 1 83.25 276 SER B C 1
ATOM 7528 O O . SER B 1 276 ? -14.484 9.445 2.93 1 83.25 276 SER B O 1
ATOM 7530 N N . TYR B 1 277 ? -12.945 9.477 1.285 1 90.69 277 TYR B N 1
ATOM 7531 C CA . TYR B 1 277 ? -12.469 8.133 1.587 1 90.69 277 TYR B CA 1
ATOM 7532 C C . TYR B 1 277 ? -11.891 8.062 2.998 1 90.69 277 TYR B C 1
ATOM 7534 O O . TYR B 1 277 ? -12.25 7.172 3.773 1 90.69 277 TYR B O 1
ATOM 7542 N N . ALA B 1 278 ? -11.055 8.992 3.324 1 90.25 278 ALA B N 1
ATOM 7543 C CA . ALA B 1 278 ? -10.398 9 4.629 1 90.25 278 ALA B CA 1
ATOM 7544 C C . ALA B 1 278 ? -11.422 9.086 5.758 1 90.25 278 ALA B C 1
ATOM 7546 O O . ALA B 1 278 ? -11.297 8.391 6.77 1 90.25 278 ALA B O 1
ATOM 7547 N N . MET B 1 279 ? -12.398 9.906 5.605 1 93.12 279 MET B N 1
ATOM 7548 C CA . MET B 1 279 ? -13.453 10.039 6.605 1 93.12 279 MET B CA 1
ATOM 7549 C C . MET B 1 279 ? -14.234 8.734 6.758 1 93.12 279 MET B C 1
ATOM 7551 O O . MET B 1 279 ? -14.43 8.25 7.875 1 93.12 279 MET B O 1
ATOM 7555 N N . THR B 1 280 ? -14.633 8.141 5.586 1 95.31 280 THR B N 1
ATOM 7556 C CA . THR B 1 280 ? -15.414 6.91 5.621 1 95.31 280 THR B CA 1
ATOM 7557 C C . THR B 1 280 ? -14.648 5.793 6.324 1 95.31 280 THR B C 1
ATOM 7559 O O . THR B 1 280 ? -15.203 5.086 7.168 1 95.31 280 THR B O 1
ATOM 7562 N N . VAL B 1 281 ? -13.414 5.676 6.043 1 96.19 281 VAL B N 1
ATOM 7563 C CA . VAL B 1 281 ? -12.578 4.629 6.621 1 96.19 281 VAL B CA 1
ATOM 7564 C C . VAL B 1 281 ? -12.492 4.812 8.133 1 96.19 281 VAL B C 1
ATOM 7566 O O . VAL B 1 281 ? -12.633 3.85 8.891 1 96.19 281 VAL B O 1
ATOM 7569 N N . ASP B 1 282 ? -12.258 6.035 8.578 1 96.38 282 ASP B N 1
ATOM 7570 C CA . ASP B 1 282 ? -12.156 6.32 10.008 1 96.38 282 ASP B CA 1
ATOM 7571 C C . ASP B 1 282 ? -13.453 5.965 10.727 1 96.38 282 ASP B C 1
ATOM 7573 O O . ASP B 1 282 ? -13.43 5.402 11.82 1 96.38 282 ASP B O 1
ATOM 7577 N N . LEU B 1 283 ? -14.578 6.32 10.07 1 97.31 283 LEU B N 1
ATOM 7578 C CA . LEU B 1 283 ? -15.875 6.062 10.695 1 97.31 283 LEU B CA 1
ATOM 7579 C C . LEU B 1 283 ? -16.141 4.562 10.797 1 97.31 283 LEU B C 1
ATOM 7581 O O . LEU B 1 283 ? -16.672 4.086 11.797 1 97.31 283 LEU B O 1
ATOM 7585 N N . LEU B 1 284 ? -15.789 3.836 9.758 1 98.12 284 LEU B N 1
ATOM 7586 C CA . LEU B 1 284 ? -15.977 2.389 9.773 1 98.12 284 LEU B CA 1
ATOM 7587 C C . LEU B 1 284 ? -15.094 1.739 10.836 1 98.12 284 LEU B C 1
ATOM 7589 O O . LEU B 1 284 ? -15.555 0.88 11.594 1 98.12 284 LEU B O 1
ATOM 7593 N N . ARG B 1 285 ? -13.875 2.17 10.938 1 97.31 285 ARG B N 1
ATOM 7594 C CA . ARG B 1 285 ? -12.953 1.621 11.93 1 97.31 285 ARG B CA 1
ATOM 7595 C C . ARG B 1 285 ? -13.406 1.958 13.344 1 97.31 285 ARG B C 1
ATOM 7597 O O . ARG B 1 285 ? -13.227 1.164 14.266 1 97.31 285 ARG B O 1
ATOM 7604 N N . GLN B 1 286 ? -14.031 3.115 13.516 1 96.75 286 GLN B N 1
ATOM 7605 C CA . GLN B 1 286 ? -14.547 3.553 14.805 1 96.75 286 GLN B CA 1
ATOM 7606 C C . GLN B 1 286 ? -15.508 2.52 15.391 1 96.75 286 GLN B C 1
ATOM 7608 O O . GLN B 1 286 ? -15.57 2.344 16.609 1 96.75 286 GLN B O 1
ATOM 7613 N N . VAL B 1 287 ? -16.203 1.813 14.492 1 97.12 287 VAL B N 1
ATOM 7614 C CA . VAL B 1 287 ? -17.234 0.898 14.977 1 97.12 287 VAL B CA 1
ATOM 7615 C C . VAL B 1 287 ? -16.75 -0.544 14.82 1 97.12 287 VAL B C 1
ATOM 7617 O O . VAL B 1 287 ? -17.562 -1.472 14.781 1 97.12 287 VAL B O 1
ATOM 7620 N N . GLY B 1 288 ? -15.469 -0.757 14.641 1 97.44 288 GLY B N 1
ATOM 7621 C CA . GLY B 1 288 ? -14.867 -2.078 14.734 1 97.44 288 GLY B CA 1
ATOM 7622 C C . GLY B 1 288 ? -14.812 -2.807 13.406 1 97.44 288 GLY B C 1
ATOM 7623 O O . GLY B 1 288 ? -14.531 -4.008 13.359 1 97.44 288 GLY B O 1
ATOM 7624 N N . ILE B 1 289 ? -15.102 -2.148 12.312 1 98.56 289 ILE B N 1
ATOM 7625 C CA . ILE B 1 289 ? -15.055 -2.76 10.984 1 98.56 289 ILE B CA 1
ATOM 7626 C C . ILE B 1 289 ? -13.617 -2.801 10.484 1 98.56 289 ILE B C 1
ATOM 7628 O O . ILE B 1 289 ? -12.875 -1.827 10.625 1 98.56 289 ILE B O 1
ATOM 7632 N N . SER B 1 290 ? -13.172 -3.969 9.977 1 98.38 290 SER B N 1
ATOM 7633 C CA . SER B 1 290 ? -11.891 -4.082 9.289 1 98.38 290 SER B CA 1
ATOM 7634 C C . SER B 1 290 ? -11.992 -3.58 7.852 1 98.38 290 SER B C 1
ATOM 7636 O O . SER B 1 290 ? -12.68 -4.18 7.023 1 98.38 290 SER B O 1
ATOM 7638 N N . VAL B 1 291 ? -11.328 -2.506 7.566 1 98.12 291 VAL B N 1
ATOM 7639 C CA . VAL B 1 291 ? -11.359 -1.937 6.223 1 98.12 291 VAL B CA 1
ATOM 7640 C C . VAL B 1 291 ? -10.102 -2.354 5.453 1 98.12 291 VAL B C 1
ATOM 7642 O O . VAL B 1 291 ? -8.984 -2.162 5.934 1 98.12 291 VAL B O 1
ATOM 7645 N N . VAL B 1 292 ? -10.242 -3 4.309 1 97.62 292 VAL B N 1
ATOM 7646 C CA . VAL B 1 292 ? -9.102 -3.379 3.477 1 97.62 292 VAL B CA 1
ATOM 7647 C C . VAL B 1 292 ? -8.938 -2.369 2.344 1 97.62 292 VAL B C 1
ATOM 7649 O O . VAL B 1 292 ? -9.914 -1.781 1.876 1 97.62 292 VAL B O 1
ATOM 7652 N N . HIS B 1 293 ? -7.73 -2.16 1.914 1 95.62 293 HIS B N 1
ATOM 7653 C CA . HIS B 1 293 ? -7.402 -1.137 0.928 1 95.62 293 HIS B CA 1
ATOM 7654 C C . HIS B 1 293 ? -7.41 -1.711 -0.485 1 95.62 293 HIS B C 1
ATOM 7656 O O . HIS B 1 293 ? -7.918 -1.079 -1.414 1 95.62 293 HIS B O 1
ATOM 7662 N N . ASP B 1 294 ? -6.832 -2.885 -0.632 1 95.38 294 ASP B N 1
ATOM 7663 C CA . ASP B 1 294 ? -6.719 -3.502 -1.95 1 95.38 294 ASP B CA 1
ATOM 7664 C C . ASP B 1 294 ? -7.816 -4.539 -2.17 1 95.38 294 ASP B C 1
ATOM 7666 O O . ASP B 1 294 ? -8.195 -5.254 -1.24 1 95.38 294 ASP B O 1
ATOM 7670 N N . SER B 1 295 ? -8.266 -4.621 -3.393 1 95.56 295 SER B N 1
ATOM 7671 C CA . SER B 1 295 ? -9.398 -5.492 -3.684 1 95.56 295 SER B CA 1
ATOM 7672 C C . SER B 1 295 ? -9.031 -6.961 -3.496 1 95.56 295 SER B C 1
ATOM 7674 O O . SER B 1 295 ? -9.883 -7.777 -3.143 1 95.56 295 SER B O 1
ATOM 7676 N N . ASP B 1 296 ? -7.777 -7.344 -3.676 1 93.81 296 ASP B N 1
ATOM 7677 C CA . ASP B 1 296 ? -7.383 -8.742 -3.551 1 93.81 296 ASP B CA 1
ATOM 7678 C C . ASP B 1 296 ? -7.105 -9.109 -2.096 1 93.81 296 ASP B C 1
ATOM 7680 O O . ASP B 1 296 ? -6.664 -10.219 -1.802 1 93.81 296 ASP B O 1
ATOM 7684 N N . GLU B 1 297 ? -7.402 -8.188 -1.191 1 96 297 GLU B N 1
ATOM 7685 C CA . GLU B 1 297 ? -7.316 -8.453 0.243 1 96 297 GLU B CA 1
ATOM 7686 C C . GLU B 1 297 ? -8.672 -8.867 0.81 1 96 297 GLU B C 1
ATOM 7688 O O . GLU B 1 297 ? -8.742 -9.398 1.921 1 96 297 GLU B O 1
ATOM 7693 N N . ILE B 1 298 ? -9.758 -8.633 0.096 1 97.12 298 ILE B N 1
ATOM 7694 C CA . ILE B 1 298 ? -11.109 -8.836 0.61 1 97.12 298 ILE B CA 1
ATOM 7695 C C . ILE B 1 298 ? -11.273 -10.273 1.086 1 97.12 298 ILE B C 1
ATOM 7697 O O . ILE B 1 298 ? -11.539 -10.516 2.266 1 97.12 298 ILE B O 1
ATOM 7701 N N . LEU B 1 299 ? -11.016 -11.203 0.246 1 96.38 299 LEU B N 1
ATOM 7702 C CA . LEU B 1 299 ? -11.352 -12.594 0.53 1 96.38 299 LEU B CA 1
ATOM 7703 C C . LEU B 1 299 ? -10.367 -13.203 1.525 1 96.38 299 LEU B C 1
ATOM 7705 O O . LEU B 1 299 ? -10.773 -13.883 2.471 1 96.38 299 LEU B O 1
ATOM 7709 N N . PRO B 1 300 ? -9.008 -12.93 1.372 1 95.75 300 PRO B N 1
ATOM 7710 C CA . PRO B 1 300 ? -8.078 -13.484 2.361 1 95.75 300 PRO B CA 1
ATOM 7711 C C . PRO B 1 300 ? -8.391 -13.016 3.783 1 95.75 300 PRO B C 1
ATOM 7713 O O . PRO B 1 300 ? -8.367 -13.828 4.719 1 95.75 300 PRO B O 1
ATOM 7716 N N . VAL B 1 301 ? -8.727 -11.789 3.941 1 97.81 301 VAL B N 1
ATOM 7717 C CA . VAL B 1 301 ? -9.008 -11.25 5.27 1 97.81 301 VAL B CA 1
ATOM 7718 C C . VAL B 1 301 ? -10.344 -11.797 5.773 1 97.81 301 VAL B C 1
ATOM 7720 O O . VAL B 1 301 ? -10.461 -12.188 6.934 1 97.81 301 VAL B O 1
ATOM 7723 N N . ALA B 1 302 ? -11.352 -11.836 4.867 1 97.94 302 ALA B N 1
ATOM 7724 C CA . ALA B 1 302 ? -12.648 -12.391 5.25 1 97.94 302 ALA B CA 1
ATOM 7725 C C . ALA B 1 302 ? -12.508 -13.844 5.684 1 97.94 302 ALA B C 1
ATOM 7727 O O . ALA B 1 302 ? -13.102 -14.258 6.688 1 97.94 302 ALA B O 1
ATOM 7728 N N . GLU B 1 303 ? -11.727 -14.633 4.973 1 96.38 303 GLU B N 1
ATOM 7729 C CA . GLU B 1 303 ? -11.508 -16.031 5.324 1 96.38 303 GLU B CA 1
ATOM 7730 C C . GLU B 1 303 ? -10.859 -16.172 6.703 1 96.38 303 GLU B C 1
ATOM 7732 O O . GLU B 1 303 ? -11.328 -16.953 7.535 1 96.38 303 GLU B O 1
ATOM 7737 N N . GLY B 1 304 ? -9.773 -15.406 6.906 1 96.5 304 GLY B N 1
ATOM 7738 C CA . GLY B 1 304 ? -9.094 -15.445 8.188 1 96.5 304 GLY B CA 1
ATOM 7739 C C . GLY B 1 304 ? -10 -15.094 9.352 1 96.5 304 GLY B C 1
ATOM 7740 O O . GLY B 1 304 ? -10.039 -15.812 10.359 1 96.5 304 GLY B O 1
ATOM 7741 N N . LEU B 1 305 ? -10.773 -14.039 9.195 1 97.75 305 LEU B N 1
ATOM 7742 C CA . LEU B 1 305 ? -11.672 -13.594 10.25 1 97.75 305 LEU B CA 1
ATOM 7743 C C . LEU B 1 305 ? -12.805 -14.594 10.461 1 97.75 305 LEU B C 1
ATOM 7745 O O . LEU B 1 305 ? -13.266 -14.789 11.594 1 97.75 305 LEU B O 1
ATOM 7749 N N . SER B 1 306 ? -13.281 -15.211 9.383 1 96.56 306 SER B N 1
ATOM 7750 C CA . SER B 1 306 ? -14.352 -16.188 9.492 1 96.56 306 SER B CA 1
ATOM 7751 C C . SER B 1 306 ? -13.914 -17.375 10.352 1 96.56 306 SER B C 1
ATOM 7753 O O . SER B 1 306 ? -14.727 -17.938 11.094 1 96.56 306 SER B O 1
ATOM 7755 N N . ARG B 1 307 ? -12.633 -17.688 10.305 1 94.25 307 ARG B N 1
ATOM 7756 C CA . ARG B 1 307 ? -12.141 -18.906 10.953 1 94.25 307 ARG B CA 1
ATOM 7757 C C . ARG B 1 307 ? -11.578 -18.594 12.336 1 94.25 307 ARG B C 1
ATOM 7759 O O . ARG B 1 307 ? -11.805 -19.359 13.281 1 94.25 307 ARG B O 1
ATOM 7766 N N . MET B 1 308 ? -10.906 -17.484 12.461 1 96 308 MET B N 1
ATOM 7767 C CA . MET B 1 308 ? -10.148 -17.25 13.688 1 96 308 MET B CA 1
ATOM 7768 C C . MET B 1 308 ? -10.805 -16.156 14.531 1 96 308 MET B C 1
ATOM 7770 O O . MET B 1 308 ? -10.523 -16.047 15.727 1 96 308 MET B O 1
ATOM 7774 N N . GLN B 1 309 ? -11.594 -15.289 14.016 1 96.81 309 GLN B N 1
ATOM 7775 C CA . GLN B 1 309 ? -12.508 -14.336 14.641 1 96.81 309 GLN B CA 1
ATOM 7776 C C . GLN B 1 309 ? -11.742 -13.164 15.25 1 96.81 309 GLN B C 1
ATOM 7778 O O . GLN B 1 309 ? -12.109 -12 15.039 1 96.81 309 GLN B O 1
ATOM 7783 N N . LYS B 1 310 ? -10.664 -13.383 16.047 1 97.81 310 LYS B N 1
ATOM 7784 C CA . LYS B 1 310 ? -9.93 -12.312 16.719 1 97.81 310 LYS B CA 1
ATOM 7785 C C . LYS B 1 310 ? -8.625 -12.836 17.312 1 97.81 310 LYS B C 1
ATOM 7787 O O . LYS B 1 310 ? -8.398 -14.047 17.359 1 97.81 310 LYS B O 1
ATOM 7792 N N . ALA B 1 311 ? -7.723 -11.891 17.641 1 98 311 ALA B N 1
ATOM 7793 C CA . ALA B 1 311 ? -6.535 -12.156 18.453 1 98 311 ALA B CA 1
ATOM 7794 C C . ALA B 1 311 ? -6.539 -11.328 19.734 1 98 311 ALA B C 1
ATOM 7796 O O . ALA B 1 311 ? -7.199 -10.289 19.797 1 98 311 ALA B O 1
ATOM 7797 N N . ALA B 1 312 ? -5.844 -11.75 20.688 1 96.81 312 ALA B N 1
ATOM 7798 C CA . ALA B 1 312 ? -5.793 -11.047 21.953 1 96.81 312 ALA B CA 1
ATOM 7799 C C . ALA B 1 312 ? -5.027 -9.734 21.828 1 96.81 312 ALA B C 1
ATOM 7801 O O . ALA B 1 312 ? -5.242 -8.805 22.609 1 96.81 312 ALA B O 1
ATOM 7802 N N . GLY B 1 313 ? -4.125 -9.734 20.906 1 97.06 313 GLY B N 1
ATOM 7803 C CA . GLY B 1 313 ? -3.328 -8.531 20.719 1 97.06 313 GLY B CA 1
ATOM 7804 C C . GLY B 1 313 ? -2.572 -8.516 19.406 1 97.06 313 GLY B C 1
ATOM 7805 O O . GLY B 1 313 ? -2.92 -9.242 18.484 1 97.06 313 GLY B O 1
ATOM 7806 N N . LYS B 1 314 ? -1.547 -7.582 19.375 1 97.38 314 LYS B N 1
ATOM 7807 C CA . LYS B 1 314 ? -0.868 -7.293 18.109 1 97.38 314 LYS B CA 1
ATOM 7808 C C . LYS B 1 314 ? 0.543 -7.875 18.109 1 97.38 314 LYS B C 1
ATOM 7810 O O . LYS B 1 314 ? 1.284 -7.703 17.125 1 97.38 314 LYS B O 1
ATOM 7815 N N . ARG B 1 315 ? 0.987 -8.609 19.234 1 98.25 315 ARG B N 1
ATOM 7816 C CA . ARG B 1 315 ? 2.328 -9.18 19.312 1 98.25 315 ARG B CA 1
ATOM 7817 C C . ARG B 1 315 ? 2.404 -10.5 18.562 1 98.25 315 ARG B C 1
ATOM 7819 O O . ARG B 1 315 ? 1.751 -11.477 18.938 1 98.25 315 ARG B O 1
ATOM 7826 N N . VAL B 1 316 ? 3.285 -10.539 17.484 1 98.81 316 VAL B N 1
ATOM 7827 C CA . VAL B 1 316 ? 3.336 -11.695 16.594 1 98.81 316 VAL B CA 1
ATOM 7828 C C . VAL B 1 316 ? 4.676 -12.414 16.75 1 98.81 316 VAL B C 1
ATOM 7830 O O . VAL B 1 316 ? 5.727 -11.773 16.812 1 98.81 316 VAL B O 1
ATOM 7833 N N . ALA B 1 317 ? 4.676 -13.688 16.906 1 98.88 317 ALA B N 1
ATOM 7834 C CA . ALA B 1 317 ? 5.867 -14.516 16.734 1 98.88 317 ALA B CA 1
ATOM 7835 C C . ALA B 1 317 ? 5.961 -15.078 15.32 1 98.88 317 ALA B C 1
ATOM 7837 O O . ALA B 1 317 ? 5.035 -15.734 14.844 1 98.88 317 ALA B O 1
ATOM 7838 N N . ILE B 1 318 ? 7.055 -14.812 14.68 1 98.62 318 ILE B N 1
ATOM 7839 C CA . ILE B 1 318 ? 7.301 -15.305 13.328 1 98.62 318 ILE B CA 1
ATOM 7840 C C . ILE B 1 318 ? 8.18 -16.547 13.383 1 98.62 318 ILE B C 1
ATOM 7842 O O . ILE B 1 318 ? 9.242 -16.531 14.008 1 98.62 318 ILE B O 1
ATOM 7846 N N . LEU B 1 319 ? 7.734 -17.625 12.828 1 98.75 319 LEU B N 1
ATOM 7847 C CA . LEU B 1 319 ? 8.516 -18.828 12.602 1 98.75 319 LEU B CA 1
ATOM 7848 C C . LEU B 1 319 ? 8.805 -19.016 11.117 1 98.75 319 LEU B C 1
ATOM 7850 O O . LEU B 1 319 ? 7.883 -19.109 10.305 1 98.75 319 LEU B O 1
ATOM 7854 N N . SER B 1 320 ? 10.055 -19.062 10.781 1 97.38 320 SER B N 1
ATOM 7855 C CA . SER B 1 320 ? 10.414 -19.125 9.367 1 97.38 320 SER B CA 1
ATOM 7856 C C . SER B 1 320 ? 11.5 -20.156 9.109 1 97.38 320 SER B C 1
ATOM 7858 O O . SER B 1 320 ? 12.211 -20.562 10.031 1 97.38 320 SER B O 1
ATOM 7860 N N . ASP B 1 321 ? 11.562 -20.641 7.891 1 95 321 ASP B N 1
ATOM 7861 C CA . ASP B 1 321 ? 12.656 -21.516 7.465 1 95 321 ASP B CA 1
ATOM 7862 C C . ASP B 1 321 ? 13.562 -20.797 6.461 1 95 321 ASP B C 1
ATOM 7864 O O . ASP B 1 321 ? 14.383 -21.438 5.797 1 95 321 ASP B O 1
ATOM 7868 N N . GLY B 1 322 ? 13.359 -19.562 6.285 1 91.12 322 GLY B N 1
ATOM 7869 C CA . GLY B 1 322 ? 14.188 -18.734 5.41 1 91.12 322 GLY B CA 1
ATOM 7870 C C . GLY B 1 322 ? 14.312 -17.297 5.887 1 91.12 322 GLY B C 1
ATOM 7871 O O . GLY B 1 322 ? 13.312 -16.656 6.191 1 91.12 322 GLY B O 1
ATOM 7872 N N . GLY B 1 323 ? 15.5 -16.844 5.906 1 88.38 323 GLY B N 1
ATOM 7873 C CA . GLY B 1 323 ? 15.773 -15.5 6.398 1 88.38 323 GLY B CA 1
ATOM 7874 C C . GLY B 1 323 ? 15.133 -14.414 5.555 1 88.38 323 GLY B C 1
ATOM 7875 O O . GLY B 1 323 ? 14.664 -13.406 6.086 1 88.38 323 GLY B O 1
ATOM 7876 N N . GLY B 1 324 ? 15.109 -14.602 4.238 1 90.88 324 GLY B N 1
ATOM 7877 C CA . GLY B 1 324 ? 14.484 -13.625 3.355 1 90.88 324 GLY B CA 1
ATOM 7878 C C . GLY B 1 324 ? 13 -13.438 3.627 1 90.88 324 GLY B C 1
ATOM 7879 O O . GLY B 1 324 ? 12.523 -12.305 3.748 1 90.88 324 GLY B O 1
ATOM 7880 N N . GLN B 1 325 ? 12.297 -14.516 3.793 1 93.44 325 GLN B N 1
ATOM 7881 C CA . GLN B 1 325 ? 10.867 -14.461 4.07 1 93.44 325 GLN B CA 1
ATOM 7882 C C . GLN B 1 325 ? 10.594 -13.852 5.445 1 93.44 325 GLN B C 1
ATOM 7884 O O . GLN B 1 325 ? 9.609 -13.133 5.629 1 93.44 325 GLN B O 1
ATOM 7889 N N . ALA B 1 326 ? 11.453 -14.18 6.355 1 95.06 326 ALA B N 1
ATOM 7890 C CA . ALA B 1 326 ? 11.312 -13.609 7.695 1 95.06 326 ALA B CA 1
ATOM 7891 C C . ALA B 1 326 ? 11.445 -12.094 7.66 1 95.06 326 ALA B C 1
ATOM 7893 O O . ALA B 1 326 ? 10.703 -11.383 8.352 1 95.06 326 ALA B O 1
ATOM 7894 N N . THR B 1 327 ? 12.398 -11.625 6.891 1 94.25 327 THR B N 1
ATOM 7895 C CA . THR B 1 327 ? 12.609 -10.188 6.758 1 94.25 327 THR B CA 1
ATOM 7896 C C . THR B 1 327 ? 11.398 -9.523 6.125 1 94.25 327 THR B C 1
ATOM 7898 O O . THR B 1 327 ? 10.922 -8.492 6.613 1 94.25 327 THR B O 1
ATOM 7901 N N . ILE B 1 328 ? 10.859 -10.125 5.047 1 96.31 328 ILE B N 1
ATOM 7902 C CA . ILE B 1 328 ? 9.695 -9.586 4.359 1 96.31 328 ILE B CA 1
ATOM 7903 C C . ILE B 1 328 ? 8.492 -9.586 5.301 1 96.31 328 ILE B C 1
ATOM 7905 O O . ILE B 1 328 ? 7.766 -8.594 5.391 1 96.31 328 ILE B O 1
ATOM 7909 N N . ALA B 1 329 ? 8.336 -10.68 6 1 97.56 329 ALA B N 1
ATOM 7910 C CA . ALA B 1 329 ? 7.234 -10.797 6.953 1 97.56 329 ALA B CA 1
ATOM 7911 C C . ALA B 1 329 ? 7.316 -9.711 8.023 1 97.56 329 ALA B C 1
ATOM 7913 O O . ALA B 1 329 ? 6.312 -9.07 8.352 1 97.56 329 ALA B O 1
ATOM 7914 N N . THR B 1 330 ? 8.508 -9.523 8.547 1 96.75 330 THR B N 1
ATOM 7915 C CA . THR B 1 330 ? 8.727 -8.508 9.578 1 96.75 330 THR B CA 1
ATOM 7916 C C . THR B 1 330 ? 8.344 -7.129 9.055 1 96.75 330 THR B C 1
ATOM 7918 O O . THR B 1 330 ? 7.66 -6.367 9.742 1 96.75 330 THR B O 1
ATOM 7921 N N . ASP B 1 331 ? 8.766 -6.84 7.852 1 96.19 331 ASP B N 1
ATOM 7922 C CA . ASP B 1 331 ? 8.453 -5.555 7.238 1 96.19 331 ASP B CA 1
ATOM 7923 C C . ASP B 1 331 ? 6.941 -5.363 7.109 1 96.19 331 ASP B C 1
ATOM 7925 O O . ASP B 1 331 ? 6.406 -4.336 7.523 1 96.19 331 ASP B O 1
ATOM 7929 N N . ARG B 1 332 ? 6.238 -6.34 6.559 1 97.19 332 ARG B N 1
ATOM 7930 C CA . ARG B 1 332 ? 4.812 -6.23 6.266 1 97.19 332 ARG B CA 1
ATOM 7931 C C . ARG B 1 332 ? 3.992 -6.16 7.551 1 97.19 332 ARG B C 1
ATOM 7933 O O . ARG B 1 332 ? 3.037 -5.387 7.641 1 97.19 332 ARG B O 1
ATOM 7940 N N . LEU B 1 333 ? 4.395 -6.957 8.547 1 97.81 333 LEU B N 1
ATOM 7941 C CA . LEU B 1 333 ? 3.689 -6.938 9.82 1 97.81 333 LEU B CA 1
ATOM 7942 C C . LEU B 1 333 ? 3.824 -5.574 10.492 1 97.81 333 LEU B C 1
ATOM 7944 O O . LEU B 1 333 ? 2.836 -5.008 10.969 1 97.81 333 LEU B O 1
ATOM 7948 N N . THR B 1 334 ? 5.047 -5.074 10.469 1 96.06 334 THR B N 1
ATOM 7949 C CA . THR B 1 334 ? 5.309 -3.785 11.094 1 96.06 334 THR B CA 1
ATOM 7950 C C . THR B 1 334 ? 4.547 -2.672 10.383 1 96.06 334 THR B C 1
ATOM 7952 O O . THR B 1 334 ? 3.949 -1.809 11.023 1 96.06 334 THR B O 1
ATOM 7955 N N . GLU B 1 335 ? 4.539 -2.723 9.117 1 94.44 335 GLU B N 1
ATOM 7956 C CA . GLU B 1 335 ? 3.826 -1.721 8.328 1 94.44 335 GLU B CA 1
ATOM 7957 C C . GLU B 1 335 ? 2.322 -1.802 8.57 1 94.44 335 GLU B C 1
ATOM 7959 O O . GLU B 1 335 ? 1.616 -0.796 8.461 1 94.44 335 GLU B O 1
ATOM 7964 N N . ALA B 1 336 ? 1.874 -2.992 8.875 1 95.94 336 ALA B N 1
ATOM 7965 C CA . ALA B 1 336 ? 0.447 -3.195 9.109 1 95.94 336 ALA B CA 1
ATOM 7966 C C . ALA B 1 336 ? 0.071 -2.828 10.547 1 95.94 336 ALA B C 1
ATOM 7968 O O . ALA B 1 336 ? -1.07 -3.031 10.969 1 95.94 336 ALA B O 1
ATOM 7969 N N . GLY B 1 337 ? 1.019 -2.348 11.367 1 94.31 337 GLY B N 1
ATOM 7970 C CA . GLY B 1 337 ? 0.753 -1.87 12.711 1 94.31 337 GLY B CA 1
ATOM 7971 C C . GLY B 1 337 ? 0.921 -2.943 13.773 1 94.31 337 GLY B C 1
ATOM 7972 O O . GLY B 1 337 ? 0.536 -2.75 14.922 1 94.31 337 GLY B O 1
ATOM 7973 N N . LEU B 1 338 ? 1.48 -4.07 13.375 1 97.75 338 LEU B N 1
ATOM 7974 C CA . LEU B 1 338 ? 1.748 -5.145 14.328 1 97.75 338 LEU B CA 1
ATOM 7975 C C . LEU B 1 338 ? 3.146 -5.008 14.914 1 97.75 338 LEU B C 1
ATOM 7977 O O . LEU B 1 338 ? 3.938 -4.176 14.469 1 97.75 338 LEU B O 1
ATOM 7981 N N . GLU B 1 339 ? 3.4 -5.777 15.992 1 96.44 339 GLU B N 1
ATOM 7982 C CA . GLU B 1 339 ? 4.684 -5.781 16.688 1 96.44 339 GLU B CA 1
ATOM 7983 C C . GLU B 1 339 ? 5.25 -7.195 16.797 1 96.44 339 GLU B C 1
ATOM 7985 O O . GLU B 1 339 ? 4.496 -8.164 16.906 1 96.44 339 GLU B O 1
ATOM 7990 N N . LEU B 1 340 ? 6.555 -7.238 16.766 1 97.62 340 LEU B N 1
ATOM 7991 C CA . LEU B 1 340 ? 7.184 -8.523 17.047 1 97.62 340 LEU B CA 1
ATOM 7992 C C . LEU B 1 340 ? 7.223 -8.797 18.547 1 97.62 340 LEU B C 1
ATOM 7994 O O . LEU B 1 340 ? 7.66 -7.945 19.328 1 97.62 340 LEU B O 1
ATOM 7998 N N . ALA B 1 341 ? 6.773 -9.977 18.922 1 98.31 341 ALA B N 1
ATOM 7999 C CA . ALA B 1 341 ? 6.805 -10.367 20.328 1 98.31 341 ALA B CA 1
ATOM 8000 C C . ALA B 1 341 ? 8.242 -10.5 20.828 1 98.31 341 ALA B C 1
ATOM 8002 O O . ALA B 1 341 ? 9.125 -10.945 20.094 1 98.31 341 ALA B O 1
ATOM 8003 N N . THR B 1 342 ? 8.484 -10.125 22.062 1 98 342 THR B N 1
ATOM 8004 C CA . THR B 1 342 ? 9.734 -10.445 22.75 1 98 342 THR B CA 1
ATOM 8005 C C . THR B 1 342 ? 9.641 -11.797 23.438 1 98 342 THR B C 1
ATOM 8007 O O . THR B 1 342 ? 8.969 -11.922 24.469 1 98 342 THR B O 1
ATOM 8010 N N . LEU B 1 343 ? 10.297 -12.758 22.906 1 98.62 343 LEU B N 1
ATOM 8011 C CA . LEU B 1 343 ? 10.188 -14.109 23.422 1 98.62 343 LEU B CA 1
ATOM 8012 C C . LEU B 1 343 ? 10.891 -14.234 24.766 1 98.62 343 LEU B C 1
ATOM 8014 O O . LEU B 1 343 ? 11.969 -13.672 24.969 1 98.62 343 LEU B O 1
ATOM 8018 N N . THR B 1 344 ? 10.289 -14.969 25.688 1 98.5 344 THR B N 1
ATOM 8019 C CA . THR B 1 344 ? 10.898 -15.195 26.984 1 98.5 344 THR B CA 1
ATOM 8020 C C . THR B 1 344 ? 12.156 -16.047 26.859 1 98.5 344 THR B C 1
ATOM 8022 O O . THR B 1 344 ? 12.352 -16.719 25.844 1 98.5 344 THR B O 1
ATOM 8025 N N . GLU B 1 345 ? 12.984 -16.016 27.844 1 97.94 345 GLU B N 1
ATOM 8026 C CA . GLU B 1 345 ? 14.18 -16.859 27.875 1 97.94 345 GLU B CA 1
ATOM 8027 C C . GLU B 1 345 ? 13.82 -18.344 27.891 1 97.94 345 GLU B C 1
ATOM 8029 O O . GLU B 1 345 ? 14.523 -19.156 27.297 1 97.94 345 GLU B O 1
ATOM 8034 N N . GLU B 1 346 ? 12.758 -18.656 28.578 1 98.31 346 GLU B N 1
ATOM 8035 C CA . GLU B 1 346 ? 12.281 -20.031 28.625 1 98.31 346 GLU B CA 1
ATOM 8036 C C . GLU B 1 346 ? 11.906 -20.531 27.234 1 98.31 346 GLU B C 1
ATOM 8038 O O . GLU B 1 346 ? 12.266 -21.656 26.859 1 98.31 346 GLU B O 1
ATOM 8043 N N . THR B 1 347 ? 11.211 -19.688 26.547 1 98.69 347 THR B N 1
ATOM 8044 C CA . THR B 1 347 ? 10.812 -20.047 25.188 1 98.69 347 THR B CA 1
ATOM 8045 C C . THR B 1 347 ? 12.047 -20.219 24.297 1 98.69 347 THR B C 1
ATOM 8047 O O . THR B 1 347 ? 12.148 -21.219 23.562 1 98.69 347 THR B O 1
ATOM 8050 N N . GLN B 1 348 ? 12.977 -19.312 24.344 1 98.44 348 GLN B N 1
ATOM 8051 C CA . GLN B 1 348 ? 14.188 -19.391 23.531 1 98.44 348 GLN B CA 1
ATOM 8052 C C . GLN B 1 348 ? 15.008 -20.625 23.891 1 98.44 348 GLN B C 1
ATOM 8054 O O . GLN B 1 348 ? 15.57 -21.266 23 1 98.44 348 GLN B O 1
ATOM 8059 N N . ALA B 1 349 ? 15.039 -20.984 25.188 1 98.25 349 ALA B N 1
ATOM 8060 C CA . ALA B 1 349 ? 15.758 -22.172 25.625 1 98.25 349 ALA B CA 1
ATOM 8061 C C . ALA B 1 349 ? 15.117 -23.438 25.062 1 98.25 349 ALA B C 1
ATOM 8063 O O . ALA B 1 349 ? 15.82 -24.359 24.641 1 98.25 349 ALA B O 1
ATOM 8064 N N . ALA B 1 350 ? 13.828 -23.469 25.109 1 98.69 350 ALA B N 1
ATOM 8065 C CA . ALA B 1 350 ? 13.102 -24.625 24.562 1 98.69 350 ALA B CA 1
ATOM 8066 C C . ALA B 1 350 ? 13.375 -24.766 23.062 1 98.69 350 ALA B C 1
ATOM 8068 O O . ALA B 1 350 ? 13.523 -25.891 22.562 1 98.69 350 ALA B O 1
ATOM 8069 N N . LEU B 1 351 ? 13.414 -23.656 22.312 1 98.62 351 LEU B N 1
ATOM 8070 C CA . LEU B 1 351 ? 13.711 -23.688 20.891 1 98.62 351 LEU B CA 1
ATOM 8071 C C . LEU B 1 351 ? 15.141 -24.141 20.641 1 98.62 351 LEU B C 1
ATOM 8073 O O . LEU B 1 351 ? 15.383 -24.969 19.75 1 98.62 351 LEU B O 1
ATOM 8077 N N . ARG B 1 352 ? 16.109 -23.672 21.438 1 97.69 352 ARG B N 1
ATOM 8078 C CA . ARG B 1 352 ? 17.516 -24.047 21.297 1 97.69 352 ARG B CA 1
ATOM 8079 C C . ARG B 1 352 ? 17.703 -25.547 21.484 1 97.69 352 ARG B C 1
ATOM 8081 O O . ARG B 1 352 ? 18.578 -26.156 20.859 1 97.69 352 ARG B O 1
ATOM 8088 N N . ALA B 1 353 ? 16.859 -26.125 22.266 1 97.81 353 ALA B N 1
ATOM 8089 C CA . ALA B 1 353 ? 16.969 -27.547 22.594 1 97.81 353 ALA B CA 1
ATOM 8090 C C . ALA B 1 353 ? 16.641 -28.422 21.391 1 97.81 353 ALA B C 1
ATOM 8092 O O . ALA B 1 353 ? 17.094 -29.562 21.297 1 97.81 353 ALA B O 1
ATOM 8093 N N . ILE B 1 354 ? 15.883 -27.906 20.422 1 97.44 354 ILE B N 1
ATOM 8094 C CA . ILE B 1 354 ? 15.414 -28.781 19.359 1 97.44 354 ILE B CA 1
ATOM 8095 C C . ILE B 1 354 ? 15.93 -28.297 18.016 1 97.44 354 ILE B C 1
ATOM 8097 O O . ILE B 1 354 ? 15.781 -28.984 17 1 97.44 354 ILE B O 1
ATOM 8101 N N . LEU B 1 355 ? 16.531 -27.109 17.969 1 97.19 355 LEU B N 1
ATOM 8102 C CA . LEU B 1 355 ? 17 -26.547 16.703 1 97.19 355 LEU B CA 1
ATOM 8103 C C . LEU B 1 355 ? 18.516 -26.656 16.609 1 97.19 355 LEU B C 1
ATOM 8105 O O . LEU B 1 355 ? 19.203 -26.891 17.609 1 97.19 355 LEU B O 1
ATOM 8109 N N . LEU B 1 356 ? 19.031 -26.531 15.422 1 92.69 356 LEU B N 1
ATOM 8110 C CA . LEU B 1 356 ? 20.469 -26.516 15.188 1 92.69 356 LEU B CA 1
ATOM 8111 C C . LEU B 1 356 ? 21.109 -25.297 15.852 1 92.69 356 LEU B C 1
ATOM 8113 O O . LEU B 1 356 ? 20.453 -24.281 16.047 1 92.69 356 LEU B O 1
ATOM 8117 N N . PRO B 1 357 ? 22.375 -25.328 16.156 1 88.25 357 PRO B N 1
ATOM 8118 C CA . PRO B 1 357 ? 23.047 -24.266 16.891 1 88.25 357 PRO B CA 1
ATOM 8119 C C . PRO B 1 357 ? 23.031 -22.922 16.156 1 88.25 357 PRO B C 1
ATOM 8121 O O . PRO B 1 357 ? 23.047 -21.875 16.781 1 88.25 357 PRO B O 1
ATOM 8124 N N . HIS B 1 358 ? 22.969 -22.938 14.898 1 84.38 358 HIS B N 1
ATOM 8125 C CA . HIS B 1 358 ? 23.062 -21.688 14.141 1 84.38 358 HIS B CA 1
ATOM 8126 C C . HIS B 1 358 ? 21.672 -21.094 13.891 1 84.38 358 HIS B C 1
ATOM 8128 O O . HIS B 1 358 ? 21.562 -20.047 13.266 1 84.38 358 HIS B O 1
ATOM 8134 N N . ALA B 1 359 ? 20.672 -21.734 14.398 1 91.38 359 ALA B N 1
ATOM 8135 C CA . ALA B 1 359 ? 19.312 -21.203 14.281 1 91.38 359 ALA B CA 1
ATOM 8136 C C . ALA B 1 359 ? 19.141 -19.938 15.109 1 91.38 359 ALA B C 1
ATOM 8138 O O . ALA B 1 359 ? 19.828 -19.75 16.125 1 91.38 359 ALA B O 1
ATOM 8139 N N . ASN B 1 360 ? 18.359 -19.047 14.617 1 93.31 360 ASN B N 1
ATOM 8140 C CA . ASN B 1 360 ? 18 -17.859 15.398 1 93.31 360 ASN B CA 1
ATOM 8141 C C . ASN B 1 360 ? 16.781 -18.125 16.266 1 93.31 360 ASN B C 1
ATOM 8143 O O . ASN B 1 360 ? 15.688 -18.391 15.766 1 93.31 360 ASN B O 1
ATOM 8147 N N . THR B 1 361 ? 16.953 -17.984 17.562 1 96.19 361 THR B N 1
ATOM 8148 C CA . THR B 1 361 ? 15.867 -18.344 18.469 1 96.19 361 THR B CA 1
ATOM 8149 C C . THR B 1 361 ? 15.172 -17.094 18.984 1 96.19 361 THR B C 1
ATOM 8151 O O . THR B 1 361 ? 14.211 -17.188 19.75 1 96.19 361 THR B O 1
ATOM 8154 N N . SER B 1 362 ? 15.656 -15.961 18.609 1 95.38 362 SER B N 1
ATOM 8155 C CA . SER B 1 362 ? 14.922 -14.727 18.875 1 95.38 362 SER B CA 1
ATOM 8156 C C . SER B 1 362 ? 13.914 -14.438 17.766 1 95.38 362 SER B C 1
ATOM 8158 O O . SER B 1 362 ? 13.969 -15.047 16.688 1 95.38 362 SER B O 1
ATOM 8160 N N . ASN B 1 363 ? 13.039 -13.555 17.984 1 96.75 363 ASN B N 1
ATOM 8161 C CA . ASN B 1 363 ? 12.008 -13.219 17.016 1 96.75 363 ASN B CA 1
ATOM 8162 C C . ASN B 1 363 ? 12.531 -12.258 15.945 1 96.75 363 ASN B C 1
ATOM 8164 O O . ASN B 1 363 ? 13.023 -11.18 16.266 1 96.75 363 ASN B O 1
ATOM 8168 N N . PRO B 1 364 ? 12.391 -12.633 14.68 1 96.75 364 PRO B N 1
ATOM 8169 C CA . PRO B 1 364 ? 11.789 -13.828 14.094 1 96.75 364 PRO B CA 1
ATOM 8170 C C . PRO B 1 364 ? 12.648 -15.078 14.289 1 96.75 364 PRO B C 1
ATOM 8172 O O . PRO B 1 364 ? 13.867 -15.023 14.141 1 96.75 364 PRO B O 1
ATOM 8175 N N . VAL B 1 365 ? 11.992 -16.125 14.555 1 97.75 365 VAL B N 1
ATOM 8176 C CA . VAL B 1 365 ? 12.672 -17.406 14.703 1 97.75 365 VAL B CA 1
ATOM 8177 C C . VAL B 1 365 ? 12.961 -18 13.32 1 97.75 365 VAL B C 1
ATOM 8179 O O . VAL B 1 365 ? 12.062 -18.109 12.484 1 97.75 365 VAL B O 1
ATOM 8182 N N . ASP B 1 366 ? 14.18 -18.312 13.055 1 94.94 366 ASP B N 1
ATOM 8183 C CA . ASP B 1 366 ? 14.609 -18.984 11.836 1 94.94 366 ASP B CA 1
ATOM 8184 C C . ASP B 1 366 ? 15.203 -20.359 12.148 1 94.94 366 ASP B C 1
ATOM 8186 O O . ASP B 1 366 ? 16.266 -20.469 12.766 1 94.94 366 ASP B O 1
ATOM 8190 N N . VAL B 1 367 ? 14.617 -21.391 11.625 1 95 367 VAL B N 1
ATOM 8191 C CA . VAL B 1 367 ? 15 -22.734 12.016 1 95 367 VAL B CA 1
ATOM 8192 C C . VAL B 1 367 ? 16.281 -23.141 11.297 1 95 367 VAL B C 1
ATOM 8194 O O . VAL B 1 367 ? 16.844 -24.203 11.562 1 95 367 VAL B O 1
ATOM 8197 N N . ALA B 1 368 ? 16.844 -22.328 10.422 1 85.12 368 ALA B N 1
ATOM 8198 C CA . ALA B 1 368 ? 18.156 -22.422 9.789 1 85.12 368 ALA B CA 1
ATOM 8199 C C . ALA B 1 368 ? 18.406 -23.828 9.258 1 85.12 368 ALA B C 1
ATOM 8201 O O . ALA B 1 368 ? 19.438 -24.438 9.562 1 85.12 368 ALA B O 1
ATOM 8202 N N . GLY B 1 369 ? 17.578 -24.438 8.547 1 87.06 369 GLY B N 1
ATOM 8203 C CA . GLY B 1 369 ? 17.781 -25.688 7.855 1 87.06 369 GLY B CA 1
ATOM 8204 C C . GLY B 1 369 ? 17.375 -26.906 8.68 1 87.06 369 GLY B C 1
ATOM 8205 O O . GLY B 1 369 ? 17.359 -28.031 8.18 1 87.06 369 GLY B O 1
ATOM 8206 N N . THR B 1 370 ? 17.047 -26.703 9.977 1 92 370 THR B N 1
ATOM 8207 C CA . THR B 1 370 ? 16.594 -27.828 10.812 1 92 370 THR B CA 1
ATOM 8208 C C . THR B 1 370 ? 15.43 -28.562 10.156 1 92 370 THR B C 1
ATOM 8210 O O . THR B 1 370 ? 15.352 -29.781 10.219 1 92 370 THR B O 1
ATOM 8213 N N . SER B 1 371 ? 14.594 -27.828 9.5 1 93.94 371 SER B N 1
ATOM 8214 C CA . SER B 1 371 ? 13.383 -28.406 8.914 1 93.94 371 SER B CA 1
ATOM 8215 C C . SER B 1 371 ? 13.703 -29.141 7.617 1 93.94 371 SER B C 1
ATOM 8217 O O . SER B 1 371 ? 12.867 -29.891 7.102 1 93.94 371 SER B O 1
ATOM 8219 N N . ASP B 1 372 ? 14.922 -29.016 7.102 1 89.44 372 ASP B N 1
ATOM 8220 C CA . ASP B 1 372 ? 15.281 -29.656 5.836 1 89.44 372 ASP B CA 1
ATOM 8221 C C . ASP B 1 372 ? 15.305 -31.172 5.965 1 89.44 372 ASP B C 1
ATOM 8223 O O . ASP B 1 372 ? 15.016 -31.891 5 1 89.44 372 ASP B O 1
ATOM 8227 N N . THR B 1 373 ? 15.68 -31.594 7.18 1 88.69 373 THR B N 1
ATOM 8228 C CA . THR B 1 373 ? 15.773 -33.031 7.398 1 88.69 373 THR B CA 1
ATOM 8229 C C . THR B 1 373 ? 14.609 -33.531 8.25 1 88.69 373 THR B C 1
ATOM 8231 O O . THR B 1 373 ? 14.328 -34.719 8.289 1 88.69 373 THR B O 1
ATOM 8234 N N . ASP B 1 374 ? 13.938 -32.562 8.867 1 94.69 374 ASP B N 1
ATOM 8235 C CA . ASP B 1 374 ? 12.797 -32.938 9.703 1 94.69 374 ASP B CA 1
ATOM 8236 C C . ASP B 1 374 ? 11.766 -31.812 9.742 1 94.69 374 ASP B C 1
ATOM 8238 O O . ASP B 1 374 ? 11.703 -31.062 10.711 1 94.69 374 ASP B O 1
ATOM 8242 N N . PRO B 1 375 ? 10.867 -31.828 8.797 1 96.5 375 PRO B N 1
ATOM 8243 C CA . PRO B 1 375 ? 9.883 -30.75 8.742 1 96.5 375 PRO B CA 1
ATOM 8244 C C . PRO B 1 375 ? 8.914 -30.766 9.922 1 96.5 375 PRO B C 1
ATOM 8246 O O . PRO B 1 375 ? 8.234 -29.781 10.188 1 96.5 375 PRO B O 1
ATOM 8249 N N . TYR B 1 376 ? 8.859 -31.875 10.688 1 97.81 376 TYR B N 1
ATOM 8250 C CA . TYR B 1 376 ? 7.996 -31.969 11.859 1 97.81 376 TYR B CA 1
ATOM 8251 C C . TYR B 1 376 ? 8.383 -30.938 12.914 1 97.81 376 TYR B C 1
ATOM 8253 O O . TYR B 1 376 ? 7.543 -30.5 13.703 1 97.81 376 TYR B O 1
ATOM 8261 N N . VAL B 1 377 ? 9.586 -30.484 12.914 1 98 377 VAL B N 1
ATOM 8262 C CA . VAL B 1 377 ? 10.125 -29.547 13.906 1 98 377 VAL B CA 1
ATOM 8263 C C . VAL B 1 377 ? 9.336 -28.25 13.867 1 98 377 VAL B C 1
ATOM 8265 O O . VAL B 1 377 ? 9.219 -27.547 14.883 1 98 377 VAL B O 1
ATOM 8268 N N . LEU B 1 378 ? 8.797 -27.859 12.695 1 98.5 378 LEU B N 1
ATOM 8269 C CA . LEU B 1 378 ? 8.023 -26.641 12.578 1 98.5 378 LEU B CA 1
ATOM 8270 C C . LEU B 1 378 ? 6.801 -26.672 13.492 1 98.5 378 LEU B C 1
ATOM 8272 O O . LEU B 1 378 ? 6.488 -25.672 14.148 1 98.5 378 LEU B O 1
ATOM 8276 N N . ALA B 1 379 ? 6.109 -27.797 13.539 1 98.62 379 ALA B N 1
ATOM 8277 C CA . ALA B 1 379 ? 4.957 -27.938 14.422 1 98.62 379 ALA B CA 1
ATOM 8278 C C . ALA B 1 379 ? 5.379 -27.859 15.891 1 98.62 379 ALA B C 1
ATOM 8280 O O . ALA B 1 379 ? 4.691 -27.25 16.703 1 98.62 379 ALA B O 1
ATOM 8281 N N . GLN B 1 380 ? 6.516 -28.453 16.188 1 98.56 380 GLN B N 1
ATOM 8282 C CA . GLN B 1 380 ? 7.039 -28.406 17.547 1 98.56 380 GLN B CA 1
ATOM 8283 C C . GLN B 1 380 ? 7.367 -26.984 17.953 1 98.56 380 GLN B C 1
ATOM 8285 O O . GLN B 1 380 ? 7.074 -26.578 19.078 1 98.56 380 GLN B O 1
ATOM 8290 N N . CYS B 1 381 ? 7.984 -26.266 17.062 1 98.81 381 CYS B N 1
ATOM 8291 C CA . CYS B 1 381 ? 8.305 -24.859 17.328 1 98.81 381 CYS B CA 1
ATOM 8292 C C . CYS B 1 381 ? 7.039 -24.047 17.562 1 98.81 381 CYS B C 1
ATOM 8294 O O . CYS B 1 381 ? 7 -23.203 18.469 1 98.81 381 CYS B O 1
ATOM 8296 N N . LEU B 1 382 ? 6.012 -24.266 16.766 1 98.81 382 LEU B N 1
ATOM 8297 C CA . LEU B 1 382 ? 4.75 -23.547 16.938 1 98.81 382 LEU B CA 1
ATOM 8298 C C . LEU B 1 382 ? 4.16 -23.812 18.312 1 98.81 382 LEU B C 1
ATOM 8300 O O . LEU B 1 382 ? 3.641 -22.906 18.953 1 98.81 382 LEU B O 1
ATOM 8304 N N . GLU B 1 383 ? 4.266 -25.047 18.781 1 98.69 383 GLU B N 1
ATOM 8305 C CA . GLU B 1 383 ? 3.764 -25.391 20.109 1 98.69 383 GLU B CA 1
ATOM 8306 C C . GLU B 1 383 ? 4.523 -24.641 21.203 1 98.69 383 GLU B C 1
ATOM 8308 O O . GLU B 1 383 ? 3.922 -24.156 22.156 1 98.69 383 GLU B O 1
ATOM 8313 N N . ILE B 1 384 ? 5.793 -24.578 21.016 1 98.81 384 ILE B N 1
ATOM 8314 C CA . ILE B 1 384 ? 6.637 -23.875 21.984 1 98.81 384 ILE B CA 1
ATOM 8315 C C . ILE B 1 384 ? 6.27 -22.391 22 1 98.81 384 ILE B C 1
ATOM 8317 O O . ILE B 1 384 ? 6.07 -21.812 23.062 1 98.81 384 ILE B O 1
ATOM 8321 N N . LEU B 1 385 ? 6.145 -21.766 20.844 1 98.81 385 LEU B N 1
ATOM 8322 C CA . LEU B 1 385 ? 5.836 -20.344 20.719 1 98.81 385 LEU B CA 1
ATOM 8323 C C . LEU B 1 385 ? 4.441 -20.047 21.266 1 98.81 385 LEU B C 1
ATOM 8325 O O . LEU B 1 385 ? 4.211 -18.984 21.828 1 98.81 385 LEU B O 1
ATOM 8329 N N . GLU B 1 386 ? 3.506 -20.984 21.031 1 98.62 386 GLU B N 1
ATOM 8330 C CA . GLU B 1 386 ? 2.129 -20.828 21.5 1 98.62 386 GLU B CA 1
ATOM 8331 C C . GLU B 1 386 ? 2.072 -20.672 23.016 1 98.62 386 GLU B C 1
ATOM 8333 O O . GLU B 1 386 ? 1.224 -19.938 23.531 1 98.62 386 GLU B O 1
ATOM 8338 N N . ARG B 1 387 ? 2.965 -21.219 23.766 1 98.19 387 ARG B N 1
ATOM 8339 C CA . ARG B 1 387 ? 2.959 -21.219 25.219 1 98.19 387 ARG B CA 1
ATOM 8340 C C . ARG B 1 387 ? 3.527 -19.922 25.766 1 98.19 387 ARG B C 1
ATOM 8342 O O . ARG B 1 387 ? 3.373 -19.625 26.953 1 98.19 387 ARG B O 1
ATOM 8349 N N . ASP B 1 388 ? 4.207 -19.141 24.891 1 98.69 388 ASP B N 1
ATOM 8350 C CA . ASP B 1 388 ? 4.824 -17.891 25.359 1 98.69 388 ASP B CA 1
ATOM 8351 C C . ASP B 1 388 ? 3.766 -16.844 25.688 1 98.69 388 ASP B C 1
ATOM 8353 O O . ASP B 1 388 ? 2.959 -16.484 24.828 1 98.69 388 ASP B O 1
ATOM 8357 N N . PRO B 1 389 ? 3.803 -16.297 26.891 1 97.94 389 PRO B N 1
ATOM 8358 C CA . PRO B 1 389 ? 2.764 -15.336 27.281 1 97.94 389 PRO B CA 1
ATOM 8359 C C . PRO B 1 389 ? 2.865 -14.016 26.531 1 97.94 389 PRO B C 1
ATOM 8361 O O . PRO B 1 389 ? 1.906 -13.242 26.5 1 97.94 389 PRO B O 1
ATOM 8364 N N . ASN B 1 390 ? 4.043 -13.789 25.938 1 98.38 390 ASN B N 1
ATOM 8365 C CA . ASN B 1 390 ? 4.234 -12.531 25.219 1 98.38 390 ASN B CA 1
ATOM 8366 C C . ASN B 1 390 ? 3.711 -12.617 23.797 1 98.38 390 ASN B C 1
ATOM 8368 O O . ASN B 1 390 ? 3.697 -11.617 23.078 1 98.38 390 ASN B O 1
ATOM 8372 N N . VAL B 1 391 ? 3.23 -13.742 23.359 1 98.75 391 VAL B N 1
ATOM 8373 C CA . VAL B 1 391 ? 2.801 -13.938 21.984 1 98.75 391 VAL B CA 1
ATOM 8374 C C . VAL B 1 391 ? 1.276 -13.914 21.906 1 98.75 391 VAL B C 1
ATOM 8376 O O . VAL B 1 391 ? 0.601 -14.656 22.625 1 98.75 391 VAL B O 1
ATOM 8379 N N . ASP B 1 392 ? 0.745 -13.055 21.016 1 98.75 392 ASP B N 1
ATOM 8380 C CA . ASP B 1 392 ? -0.698 -12.992 20.812 1 98.75 392 ASP B CA 1
ATOM 8381 C C . ASP B 1 392 ? -1.105 -13.781 19.562 1 98.75 392 ASP B C 1
ATOM 8383 O O . ASP B 1 392 ? -2.23 -14.273 19.484 1 98.75 392 ASP B O 1
ATOM 8387 N N . GLN B 1 393 ? -0.221 -13.82 18.578 1 98.69 393 GLN B N 1
ATOM 8388 C CA . GLN B 1 393 ? -0.487 -14.469 17.297 1 98.69 393 GLN B CA 1
ATOM 8389 C C . GLN B 1 393 ? 0.754 -15.188 16.766 1 98.69 393 GLN B C 1
ATOM 8391 O O . GLN B 1 393 ? 1.881 -14.773 17.047 1 98.69 393 GLN B O 1
ATOM 8396 N N . LEU B 1 394 ? 0.587 -16.234 16.047 1 98.81 394 LEU B N 1
ATOM 8397 C CA . LEU B 1 394 ? 1.672 -17.016 15.453 1 98.81 394 LEU B CA 1
ATOM 8398 C C . LEU B 1 394 ? 1.632 -16.922 13.93 1 98.81 394 LEU B C 1
ATOM 8400 O O . LEU B 1 394 ? 0.557 -16.969 13.328 1 98.81 394 LEU B O 1
ATOM 8404 N N . PHE B 1 395 ? 2.785 -16.75 13.359 1 98.75 395 PHE B N 1
ATOM 8405 C CA . PHE B 1 395 ? 2.893 -16.656 11.906 1 98.75 395 PHE B CA 1
ATOM 8406 C C . PHE B 1 395 ? 3.977 -17.594 11.383 1 98.75 395 PHE B C 1
ATOM 8408 O O . PHE B 1 395 ? 5.168 -17.344 11.594 1 98.75 395 PHE B O 1
ATOM 8415 N N . LEU B 1 396 ? 3.564 -18.656 10.734 1 98.75 396 LEU B N 1
ATOM 8416 C CA . LEU B 1 396 ? 4.48 -19.562 10.047 1 98.75 396 LEU B CA 1
ATOM 8417 C C . LEU B 1 396 ? 4.688 -19.125 8.602 1 98.75 396 LEU B C 1
ATOM 8419 O O . LEU B 1 396 ? 3.725 -18.984 7.844 1 98.75 396 LEU B O 1
ATOM 8423 N N . VAL B 1 397 ? 5.957 -18.938 8.188 1 97.81 397 VAL B N 1
ATOM 8424 C CA . VAL B 1 397 ? 6.238 -18.422 6.859 1 97.81 397 VAL B CA 1
ATOM 8425 C C . VAL B 1 397 ? 7.379 -19.203 6.223 1 97.81 397 VAL B C 1
ATOM 8427 O O . VAL B 1 397 ? 8.414 -19.438 6.855 1 97.81 397 VAL B O 1
ATOM 8430 N N . GLY B 1 398 ? 7.152 -19.703 4.969 1 96.75 398 GLY B N 1
ATOM 8431 C CA . GLY B 1 398 ? 8.242 -20.391 4.285 1 96.75 398 GLY B CA 1
ATOM 8432 C C . GLY B 1 398 ? 7.773 -21.5 3.377 1 96.75 398 GLY B C 1
ATOM 8433 O O . GLY B 1 398 ? 6.891 -21.312 2.539 1 96.75 398 GLY B O 1
ATOM 8434 N N . MET B 1 399 ? 8.297 -22.734 3.529 1 96.25 399 MET B N 1
ATOM 8435 C CA . MET B 1 399 ? 8.164 -23.812 2.543 1 96.25 399 MET B CA 1
ATOM 8436 C C . MET B 1 399 ? 7.266 -24.922 3.07 1 96.25 399 MET B C 1
ATOM 8438 O O . MET B 1 399 ? 7.16 -25.984 2.451 1 96.25 399 MET B O 1
ATOM 8442 N N . PHE B 1 400 ? 6.652 -24.703 4.172 1 96.88 400 PHE B N 1
ATOM 8443 C CA . PHE B 1 400 ? 5.859 -25.781 4.746 1 96.88 400 PHE B CA 1
ATOM 8444 C C . PHE B 1 400 ? 4.961 -26.422 3.689 1 96.88 400 PHE B C 1
ATOM 8446 O O . PHE B 1 400 ? 4.285 -25.703 2.939 1 96.88 400 PHE B O 1
ATOM 8453 N N . GLY B 1 401 ? 4.988 -27.719 3.605 1 96.19 401 GLY B N 1
ATOM 8454 C CA . GLY B 1 401 ? 4.168 -28.484 2.678 1 96.19 401 GLY B CA 1
ATOM 8455 C C . GLY B 1 401 ? 4.898 -28.844 1.403 1 96.19 401 GLY B C 1
ATOM 8456 O O . GLY B 1 401 ? 4.383 -29.609 0.583 1 96.19 401 GLY B O 1
ATOM 8457 N N . GLY B 1 402 ? 6.164 -28.406 1.302 1 95.06 402 GLY B N 1
ATOM 8458 C CA . GLY B 1 402 ? 6.852 -28.641 0.043 1 95.06 402 GLY B CA 1
ATOM 8459 C C . GLY B 1 402 ? 8.203 -29.312 0.221 1 95.06 402 GLY B C 1
ATOM 8460 O O . GLY B 1 402 ? 8.938 -29.5 -0.75 1 95.06 402 GLY B O 1
ATOM 8461 N N . TYR B 1 403 ? 8.555 -29.75 1.445 1 94.56 403 TYR B N 1
ATOM 8462 C CA . TYR B 1 403 ? 9.875 -30.328 1.721 1 94.56 403 TYR B CA 1
ATOM 8463 C C . TYR B 1 403 ? 10.078 -31.625 0.948 1 94.56 403 TYR B C 1
ATOM 8465 O O . TYR B 1 403 ? 11.164 -31.875 0.425 1 94.56 403 TYR B O 1
ATOM 8473 N N . HIS B 1 404 ? 9.008 -32.469 0.829 1 93.62 404 HIS B N 1
ATOM 8474 C CA . HIS B 1 404 ? 9.125 -33.75 0.119 1 93.62 404 HIS B CA 1
ATOM 8475 C C . HIS B 1 404 ? 9.305 -33.531 -1.379 1 93.62 404 HIS B C 1
ATOM 8477 O O . HIS B 1 404 ? 9.836 -34.375 -2.076 1 93.62 404 HIS B O 1
ATOM 8483 N N . LEU B 1 405 ? 8.852 -32.375 -1.873 1 90.56 405 LEU B N 1
ATOM 8484 C CA . LEU B 1 405 ? 9.008 -32.031 -3.281 1 90.56 405 LEU B CA 1
ATOM 8485 C C . LEU B 1 405 ? 10.383 -31.438 -3.541 1 90.56 405 LEU B C 1
ATOM 8487 O O . LEU B 1 405 ? 10.992 -31.688 -4.586 1 90.56 405 LEU B O 1
ATOM 8491 N N . ARG B 1 406 ? 10.883 -30.703 -2.613 1 88.19 406 ARG B N 1
ATOM 8492 C CA . ARG B 1 406 ? 12.102 -29.922 -2.801 1 88.19 406 ARG B CA 1
ATOM 8493 C C . ARG B 1 406 ? 13.344 -30.734 -2.455 1 88.19 406 ARG B C 1
ATOM 8495 O O . ARG B 1 406 ? 14.375 -30.625 -3.117 1 88.19 406 ARG B O 1
ATOM 8502 N N . PHE B 1 407 ? 13.25 -31.531 -1.356 1 86.88 407 PHE B N 1
ATOM 8503 C CA . PHE B 1 407 ? 14.453 -32.156 -0.831 1 86.88 407 PHE B CA 1
ATOM 8504 C C . PHE B 1 407 ? 14.43 -33.656 -1.056 1 86.88 407 PHE B C 1
ATOM 8506 O O . PHE B 1 407 ? 15.289 -34.219 -1.749 1 86.88 407 PHE B O 1
ATOM 8513 N N . ALA B 1 408 ? 13.383 -34.344 -0.4 1 87.62 408 ALA B N 1
ATOM 8514 C CA . ALA B 1 408 ? 13.32 -35.781 -0.524 1 87.62 408 ALA B CA 1
ATOM 8515 C C . ALA B 1 408 ? 11.891 -36.281 -0.32 1 87.62 408 ALA B C 1
ATOM 8517 O O . ALA B 1 408 ? 11.219 -35.906 0.632 1 87.62 408 ALA B O 1
ATOM 8518 N N . GLU B 1 409 ? 11.492 -37.219 -1.134 1 91.19 409 GLU B N 1
ATOM 8519 C CA . GLU B 1 409 ? 10.133 -37.75 -1.126 1 91.19 409 GLU B CA 1
ATOM 8520 C C . GLU B 1 409 ? 9.773 -38.344 0.236 1 91.19 409 GLU B C 1
ATOM 8522 O O . GLU B 1 409 ? 8.633 -38.25 0.679 1 91.19 409 GLU B O 1
ATOM 8527 N N . HIS B 1 410 ? 10.766 -38.906 0.928 1 91.56 410 HIS B N 1
ATOM 8528 C CA . HIS B 1 410 ? 10.492 -39.625 2.17 1 91.56 410 HIS B CA 1
ATOM 8529 C C . HIS B 1 410 ? 10.109 -38.656 3.287 1 91.56 410 HIS B C 1
ATOM 8531 O O . HIS B 1 410 ? 9.633 -39.094 4.344 1 91.56 410 HIS B O 1
ATOM 8537 N N . LEU B 1 411 ? 10.227 -37.312 3.061 1 95.06 411 LEU B N 1
ATOM 8538 C CA . LEU B 1 411 ? 9.914 -36.312 4.078 1 95.06 411 LEU B CA 1
ATOM 8539 C C . LEU B 1 411 ? 8.414 -36.094 4.172 1 95.06 411 LEU B C 1
ATOM 8541 O O . LEU B 1 411 ? 7.938 -35.406 5.078 1 95.06 411 LEU B O 1
ATOM 8545 N N . ILE B 1 412 ? 7.594 -36.656 3.285 1 96.44 412 ILE B N 1
ATOM 8546 C CA . ILE B 1 412 ? 6.148 -36.469 3.217 1 96.44 412 ILE B CA 1
ATOM 8547 C C . ILE B 1 412 ? 5.5 -36.938 4.52 1 96.44 412 ILE B C 1
ATOM 8549 O O . ILE B 1 412 ? 4.555 -36.312 5.004 1 96.44 412 ILE B O 1
ATOM 8553 N N . GLY B 1 413 ? 6.012 -38.031 5.082 1 96.62 413 GLY B N 1
ATOM 8554 C CA . GLY B 1 413 ? 5.457 -38.531 6.332 1 96.62 413 GLY B CA 1
ATOM 8555 C C . GLY B 1 413 ? 5.566 -37.531 7.473 1 96.62 413 GLY B C 1
ATOM 8556 O O . GLY B 1 413 ? 4.598 -37.281 8.188 1 96.62 413 GLY B O 1
ATOM 8557 N N . GLN B 1 414 ? 6.703 -36.906 7.637 1 96.56 414 GLN B N 1
ATOM 8558 C CA . GLN B 1 414 ? 6.941 -35.938 8.688 1 96.56 414 GLN B CA 1
ATOM 8559 C C . GLN B 1 414 ? 6.125 -34.688 8.453 1 96.56 414 GLN B C 1
ATOM 8561 O O . GLN B 1 414 ? 5.637 -34.062 9.406 1 96.56 414 GLN B O 1
ATOM 8566 N N . GLU B 1 415 ? 5.984 -34.281 7.25 1 97 415 GLU B N 1
ATOM 8567 C CA . GLU B 1 415 ? 5.207 -33.094 6.922 1 97 415 GLU B CA 1
ATOM 8568 C C . GLU B 1 415 ? 3.727 -33.312 7.223 1 97 415 GLU B C 1
ATOM 8570 O O . GLU B 1 415 ? 3.057 -32.406 7.723 1 97 415 GLU B O 1
ATOM 8575 N N . MET B 1 416 ? 3.285 -34.5 6.871 1 98.19 416 MET B N 1
ATOM 8576 C CA . MET B 1 416 ? 1.896 -34.812 7.18 1 98.19 416 MET B CA 1
ATOM 8577 C C . MET B 1 416 ? 1.666 -34.844 8.688 1 98.19 416 MET B C 1
ATOM 8579 O O . MET B 1 416 ? 0.635 -34.375 9.172 1 98.19 416 MET B O 1
ATOM 8583 N N . ARG B 1 417 ? 2.648 -35.406 9.391 1 98.19 417 ARG B N 1
ATOM 8584 C CA . ARG B 1 417 ? 2.562 -35.406 10.844 1 98.19 417 ARG B CA 1
ATOM 8585 C C . ARG B 1 417 ? 2.541 -33.969 11.383 1 98.19 417 ARG B C 1
ATOM 8587 O O . ARG B 1 417 ? 1.809 -33.688 12.328 1 98.19 417 ARG B O 1
ATOM 8594 N N . ALA B 1 418 ? 3.35 -33.156 10.828 1 98.56 418 ALA B N 1
ATOM 8595 C CA . ALA B 1 418 ? 3.361 -31.734 11.211 1 98.56 418 ALA B CA 1
ATOM 8596 C C . ALA B 1 418 ? 1.998 -31.094 10.977 1 98.56 418 ALA B C 1
ATOM 8598 O O . ALA B 1 418 ? 1.487 -30.375 11.836 1 98.56 418 ALA B O 1
ATOM 8599 N N . ALA B 1 419 ? 1.388 -31.328 9.789 1 98.56 419 ALA B N 1
ATOM 8600 C CA . ALA B 1 419 ? 0.068 -30.797 9.469 1 98.56 419 ALA B CA 1
ATOM 8601 C C . ALA B 1 419 ? -0.966 -31.219 10.508 1 98.56 419 ALA B C 1
ATOM 8603 O O . ALA B 1 419 ? -1.743 -30.391 10.992 1 98.56 419 ALA B O 1
ATOM 8604 N N . GLU B 1 420 ? -0.928 -32.469 10.883 1 98.5 420 GLU B N 1
ATOM 8605 C CA . GLU B 1 420 ? -1.87 -33 11.875 1 98.5 420 GLU B CA 1
ATOM 8606 C C . GLU B 1 420 ? -1.668 -32.312 13.227 1 98.5 420 GLU B C 1
ATOM 8608 O O . GLU B 1 420 ? -2.637 -31.984 13.914 1 98.5 420 GLU B O 1
ATOM 8613 N N . THR B 1 421 ? -0.435 -32.156 13.594 1 98.56 421 THR B N 1
ATOM 8614 C CA . THR B 1 421 ? -0.113 -31.5 14.859 1 98.56 421 THR B CA 1
ATOM 8615 C C . THR B 1 421 ? -0.584 -30.062 14.859 1 98.56 421 THR B C 1
ATOM 8617 O O . THR B 1 421 ? -1.084 -29.562 15.867 1 98.56 421 THR B O 1
ATOM 8620 N N . ILE B 1 422 ? -0.448 -29.375 13.75 1 98.62 422 ILE B N 1
ATOM 8621 C CA . ILE B 1 422 ? -0.903 -27.984 13.617 1 98.62 422 ILE B CA 1
ATOM 8622 C C . ILE B 1 422 ? -2.424 -27.938 13.734 1 98.62 422 ILE B C 1
ATOM 8624 O O . ILE B 1 422 ? -2.971 -27.047 14.398 1 98.62 422 ILE B O 1
ATOM 8628 N N . ILE B 1 423 ? -3.117 -28.891 13.102 1 98.25 423 ILE B N 1
ATOM 8629 C CA . ILE B 1 423 ? -4.57 -28.969 13.18 1 98.25 423 ILE B CA 1
ATOM 8630 C C . ILE B 1 423 ? -5.008 -29.109 14.633 1 98.25 423 ILE B C 1
ATOM 8632 O O . ILE B 1 423 ? -5.918 -28.406 15.086 1 98.25 423 ILE B O 1
ATOM 8636 N N . GLU B 1 424 ? -4.32 -29.922 15.391 1 98.31 424 GLU B N 1
ATOM 8637 C CA . GLU B 1 424 ? -4.621 -30.109 16.797 1 98.31 424 GLU B CA 1
ATOM 8638 C C . GLU B 1 424 ? -4.34 -28.844 17.609 1 98.31 424 GLU B C 1
ATOM 8640 O O . GLU B 1 424 ? -5.113 -28.484 18.5 1 98.31 424 GLU B O 1
ATOM 8645 N N . LEU B 1 425 ? -3.23 -28.234 17.281 1 98.19 425 LEU B N 1
ATOM 8646 C CA . LEU B 1 425 ? -2.857 -27 17.969 1 98.19 425 LEU B CA 1
ATOM 8647 C C . LEU B 1 425 ? -3.92 -25.922 17.766 1 98.19 425 LEU B C 1
ATOM 8649 O O . LEU B 1 425 ? -4.34 -25.281 18.734 1 98.19 425 LEU B O 1
ATOM 8653 N N . VAL B 1 426 ? -4.395 -25.75 16.531 1 97.44 426 VAL B N 1
ATOM 8654 C CA . VAL B 1 426 ? -5.375 -24.734 16.172 1 97.44 426 VAL B CA 1
ATOM 8655 C C . VAL B 1 426 ? -6.695 -25.016 16.891 1 97.44 426 VAL B C 1
ATOM 8657 O O . VAL B 1 426 ? -7.383 -24.078 17.312 1 97.44 426 VAL B O 1
ATOM 8660 N N . ALA B 1 427 ? -7.008 -26.234 17.109 1 95.81 427 ALA B N 1
ATOM 8661 C CA . ALA B 1 427 ? -8.266 -26.625 17.734 1 95.81 427 ALA B CA 1
ATOM 8662 C C . ALA B 1 427 ? -8.258 -26.297 19.234 1 95.81 427 ALA B C 1
ATOM 8664 O O . ALA B 1 427 ? -9.305 -26.047 19.828 1 95.81 427 ALA B O 1
ATOM 8665 N N . ARG B 1 428 ? -7.113 -26.234 19.812 1 95 428 ARG B N 1
ATOM 8666 C CA . ARG B 1 428 ? -7.09 -26.109 21.266 1 95 428 ARG B CA 1
ATOM 8667 C C . ARG B 1 428 ? -6.641 -24.719 21.688 1 95 428 ARG B C 1
ATOM 8669 O O . ARG B 1 428 ? -6.879 -24.297 22.828 1 95 428 ARG B O 1
ATOM 8676 N N . THR B 1 429 ? -5.992 -24 20.875 1 95.31 429 THR B N 1
ATOM 8677 C CA . THR B 1 429 ? -5.43 -22.719 21.281 1 95.31 429 THR B CA 1
ATOM 8678 C C . THR B 1 429 ? -6.398 -21.578 20.984 1 95.31 429 THR B C 1
ATOM 8680 O O . THR B 1 429 ? -7.215 -21.672 20.062 1 95.31 429 THR B O 1
ATOM 8683 N N . ALA B 1 430 ? -6.266 -20.5 21.719 1 94.38 430 ALA B N 1
ATOM 8684 C CA . ALA B 1 430 ? -7.016 -19.281 21.453 1 94.38 430 ALA B CA 1
ATOM 8685 C C . ALA B 1 430 ? -6.211 -18.312 20.578 1 94.38 430 ALA B C 1
ATOM 8687 O O . ALA B 1 430 ? -6.758 -17.359 20.047 1 94.38 430 ALA B O 1
ATOM 8688 N N . LYS B 1 431 ? -4.918 -18.594 20.422 1 97.94 431 LYS B N 1
ATOM 8689 C CA . LYS B 1 431 ? -4.066 -17.75 19.609 1 97.94 431 LYS B CA 1
ATOM 8690 C C . LYS B 1 431 ? -4.184 -18.109 18.125 1 97.94 431 LYS B C 1
ATOM 8692 O O . LYS B 1 431 ? -3.996 -19.266 17.75 1 97.94 431 LYS B O 1
ATOM 8697 N N . PRO B 1 432 ? -4.488 -17.125 17.281 1 98.19 432 PRO B N 1
ATOM 8698 C CA . PRO B 1 432 ? -4.535 -17.438 15.844 1 98.19 432 PRO B CA 1
ATOM 8699 C C . PRO B 1 432 ? -3.199 -17.938 15.305 1 98.19 432 PRO B C 1
ATOM 8701 O O . PRO B 1 432 ? -2.143 -17.422 15.672 1 98.19 432 PRO B O 1
ATOM 8704 N N . VAL B 1 433 ? -3.242 -18.938 14.461 1 98.44 433 VAL B N 1
ATOM 8705 C CA . VAL B 1 433 ? -2.1 -19.469 13.719 1 98.44 433 VAL B CA 1
ATOM 8706 C C . VAL B 1 433 ? -2.299 -19.219 12.227 1 98.44 433 VAL B C 1
ATOM 8708 O O . VAL B 1 433 ? -3.127 -19.875 11.586 1 98.44 433 VAL B O 1
ATOM 8711 N N . VAL B 1 434 ? -1.572 -18.297 11.68 1 98.25 434 VAL B N 1
ATOM 8712 C CA . VAL B 1 434 ? -1.641 -17.984 10.258 1 98.25 434 VAL B CA 1
ATOM 8713 C C . VAL B 1 434 ? -0.448 -18.594 9.531 1 98.25 434 VAL B C 1
ATOM 8715 O O . VAL B 1 434 ? 0.69 -18.484 9.992 1 98.25 434 VAL B O 1
ATOM 8718 N N . ILE B 1 435 ? -0.663 -19.219 8.383 1 98.38 435 ILE B N 1
ATOM 8719 C CA . ILE B 1 435 ? 0.369 -19.969 7.68 1 98.38 435 ILE B CA 1
ATOM 8720 C C . ILE B 1 435 ? 0.531 -19.438 6.266 1 98.38 435 ILE B C 1
ATOM 8722 O O . ILE B 1 435 ? -0.455 -19.25 5.547 1 98.38 435 ILE B O 1
ATOM 8726 N N . HIS B 1 436 ? 1.684 -19.094 5.922 1 97.81 436 HIS B N 1
ATOM 8727 C CA . HIS B 1 436 ? 2.107 -18.828 4.555 1 97.81 436 HIS B CA 1
ATOM 8728 C C . HIS B 1 436 ? 2.986 -19.953 4.016 1 97.81 436 HIS B C 1
ATOM 8730 O O . HIS B 1 436 ? 3.814 -20.5 4.746 1 97.81 436 HIS B O 1
ATOM 8736 N N . SER B 1 437 ? 2.797 -20.312 2.721 1 97.38 437 SER B N 1
ATOM 8737 C CA . SER B 1 437 ? 3.699 -21.266 2.082 1 97.38 437 SER B CA 1
ATOM 8738 C C . SER B 1 437 ? 3.932 -20.906 0.617 1 97.38 437 SER B C 1
ATOM 8740 O O . SER B 1 437 ? 2.986 -20.594 -0.108 1 97.38 437 SER B O 1
ATOM 8742 N N . LEU B 1 438 ? 5.145 -21.078 0.191 1 94.12 438 LEU B N 1
ATOM 8743 C CA . LEU B 1 438 ? 5.488 -20.891 -1.213 1 94.12 438 LEU B CA 1
ATOM 8744 C C . LEU B 1 438 ? 4.832 -21.953 -2.086 1 94.12 438 LEU B C 1
ATOM 8746 O O . LEU B 1 438 ? 4.707 -21.781 -3.299 1 94.12 438 LEU B O 1
ATOM 8750 N N . TYR B 1 439 ? 4.332 -23.016 -1.49 1 95.38 439 TYR B N 1
ATOM 8751 C CA . TYR B 1 439 ? 3.824 -24.156 -2.25 1 95.38 439 TYR B CA 1
ATOM 8752 C C . TYR B 1 439 ? 2.301 -24.141 -2.295 1 95.38 439 TYR B C 1
ATOM 8754 O O . TYR B 1 439 ? 1.683 -25.078 -2.799 1 95.38 439 TYR B O 1
ATOM 8762 N N . THR B 1 440 ? 1.711 -23.062 -1.814 1 92.94 440 THR B N 1
ATOM 8763 C CA . THR B 1 440 ? 0.257 -22.953 -1.786 1 92.94 440 THR B CA 1
ATOM 8764 C C . THR B 1 440 ? -0.327 -23.141 -3.184 1 92.94 440 THR B C 1
ATOM 8766 O O . THR B 1 440 ? -1.297 -23.875 -3.363 1 92.94 440 THR B O 1
ATOM 8769 N N . PRO B 1 441 ? 0.264 -22.594 -4.238 1 86.19 441 PRO B N 1
ATOM 8770 C CA . PRO B 1 441 ? -0.32 -22.766 -5.57 1 86.19 441 PRO B CA 1
ATOM 8771 C C . PRO B 1 441 ? -0.249 -24.219 -6.055 1 86.19 441 PRO B C 1
ATOM 8773 O O . PRO B 1 441 ? -1.025 -24.625 -6.926 1 86.19 441 PRO B O 1
ATOM 8776 N N . VAL B 1 442 ? 0.708 -24.984 -5.504 1 89.12 442 VAL B N 1
ATOM 8777 C CA . VAL B 1 442 ? 0.924 -26.359 -5.918 1 89.12 442 VAL B CA 1
ATOM 8778 C C . VAL B 1 442 ? -0.058 -27.281 -5.188 1 89.12 442 VAL B C 1
ATOM 8780 O O . VAL B 1 442 ? -0.363 -28.375 -5.664 1 89.12 442 VAL B O 1
ATOM 8783 N N . LYS B 1 443 ? -0.506 -26.938 -4.078 1 91.62 443 LYS B N 1
ATOM 8784 C CA . LYS B 1 443 ? -1.484 -27.609 -3.236 1 91.62 443 LYS B CA 1
ATOM 8785 C C . LYS B 1 443 ? -1.041 -29.047 -2.922 1 91.62 443 LYS B C 1
ATOM 8787 O O . LYS B 1 443 ? -1.801 -29.984 -3.123 1 91.62 443 LYS B O 1
ATOM 8792 N N . PRO B 1 444 ? 0.149 -29.172 -2.299 1 95.88 444 PRO B N 1
ATOM 8793 C CA . PRO B 1 444 ? 0.574 -30.516 -1.916 1 95.88 444 PRO B CA 1
ATOM 8794 C C . PRO B 1 444 ? -0.279 -31.109 -0.797 1 95.88 444 PRO B C 1
ATOM 8796 O O . PRO B 1 444 ? -1.081 -30.406 -0.185 1 95.88 444 PRO B O 1
ATOM 8799 N N . PRO B 1 445 ? -0.171 -32.344 -0.504 1 97.31 445 PRO B N 1
ATOM 8800 C CA . PRO B 1 445 ? -1.055 -33.062 0.434 1 97.31 445 PRO B CA 1
ATOM 8801 C C . PRO B 1 445 ? -1.095 -32.375 1.81 1 97.31 445 PRO B C 1
ATOM 8803 O O . PRO B 1 445 ? -2.174 -32.219 2.381 1 97.31 445 PRO B O 1
ATOM 8806 N N . PRO B 1 446 ? 0.073 -31.938 2.391 1 97.94 446 PRO B N 1
ATOM 8807 C CA . PRO B 1 446 ? -0.016 -31.312 3.711 1 97.94 446 PRO B CA 1
ATOM 8808 C C . PRO B 1 446 ? -0.854 -30.031 3.701 1 97.94 446 PRO B C 1
ATOM 8810 O O . PRO B 1 446 ? -1.604 -29.781 4.645 1 97.94 446 PRO B O 1
ATOM 8813 N N . ILE B 1 447 ? -0.731 -29.297 2.658 1 96.56 447 ILE B N 1
ATOM 8814 C CA . ILE B 1 447 ? -1.477 -28.047 2.545 1 96.56 447 ILE B CA 1
ATOM 8815 C C . ILE B 1 447 ? -2.957 -28.344 2.322 1 96.56 447 ILE B C 1
ATOM 8817 O O . ILE B 1 447 ? -3.822 -27.703 2.928 1 96.56 447 ILE B O 1
ATOM 8821 N N . ARG B 1 448 ? -3.252 -29.297 1.458 1 95.31 448 ARG B N 1
ATOM 8822 C CA . ARG B 1 448 ? -4.637 -29.719 1.239 1 95.31 448 ARG B CA 1
ATOM 8823 C C . ARG B 1 448 ? -5.281 -30.172 2.541 1 95.31 448 ARG B C 1
ATOM 8825 O O . ARG B 1 448 ? -6.441 -29.859 2.811 1 95.31 448 ARG B O 1
ATOM 8832 N N . ARG B 1 449 ? -4.5 -30.906 3.336 1 96.31 449 ARG B N 1
ATOM 8833 C CA . ARG B 1 449 ? -5 -31.422 4.605 1 96.31 449 ARG B CA 1
ATOM 8834 C C . ARG B 1 449 ? -5.379 -30.297 5.547 1 96.31 449 ARG B C 1
ATOM 8836 O O . ARG B 1 449 ? -6.426 -30.344 6.199 1 96.31 449 ARG B O 1
ATOM 8843 N N . LEU B 1 450 ? -4.516 -29.281 5.652 1 96.19 450 LEU B N 1
ATOM 8844 C CA . LEU B 1 450 ? -4.812 -28.125 6.473 1 96.19 450 LEU B CA 1
ATOM 8845 C C . LEU B 1 450 ? -6.074 -27.422 5.984 1 96.19 450 LEU B C 1
ATOM 8847 O O . LEU B 1 450 ? -6.961 -27.094 6.781 1 96.19 450 LEU B O 1
ATOM 8851 N N . ARG B 1 451 ? -6.211 -27.234 4.719 1 93.06 451 ARG B N 1
ATOM 8852 C CA . ARG B 1 451 ? -7.34 -26.516 4.125 1 93.06 451 ARG B CA 1
ATOM 8853 C C . ARG B 1 451 ? -8.641 -27.281 4.324 1 93.06 451 ARG B C 1
ATOM 8855 O O . ARG B 1 451 ? -9.695 -26.688 4.523 1 93.06 451 ARG B O 1
ATOM 8862 N N . GLU B 1 452 ? -8.547 -28.594 4.23 1 91.44 452 GLU B N 1
ATOM 8863 C CA . GLU B 1 452 ? -9.703 -29.438 4.461 1 91.44 452 GLU B CA 1
ATOM 8864 C C . GLU B 1 452 ? -10.266 -29.234 5.867 1 91.44 452 GLU B C 1
ATOM 8866 O O . GLU B 1 452 ? -11.477 -29.375 6.086 1 91.44 452 GLU B O 1
ATOM 8871 N N . GLU B 1 453 ? -9.359 -28.891 6.758 1 92.5 453 GLU B N 1
ATOM 8872 C CA . GLU B 1 453 ? -9.781 -28.672 8.141 1 92.5 453 GLU B CA 1
ATOM 8873 C C . GLU B 1 453 ? -10.109 -27.203 8.391 1 92.5 453 GLU B C 1
ATOM 8875 O O . GLU B 1 453 ? -10.328 -26.797 9.531 1 92.5 453 GLU B O 1
ATOM 8880 N N . GLY B 1 454 ? -10.117 -26.438 7.359 1 89.81 454 GLY B N 1
ATOM 8881 C CA . GLY B 1 454 ? -10.531 -25.047 7.453 1 89.81 454 GLY B CA 1
ATOM 8882 C C . GLY B 1 454 ? -9.414 -24.125 7.891 1 89.81 454 GLY B C 1
ATOM 8883 O O . GLY B 1 454 ? -9.664 -23 8.344 1 89.81 454 GLY B O 1
ATOM 8884 N N . ILE B 1 455 ? -8.195 -24.578 7.836 1 94.5 455 ILE B N 1
ATOM 8885 C CA . ILE B 1 455 ? -7.059 -23.734 8.18 1 94.5 455 ILE B CA 1
ATOM 8886 C C . ILE B 1 455 ? -6.504 -23.078 6.922 1 94.5 455 ILE B C 1
ATOM 8888 O O . ILE B 1 455 ? -5.957 -23.75 6.047 1 94.5 455 ILE B O 1
ATOM 8892 N N . PRO B 1 456 ? -6.641 -21.766 6.832 1 92.38 456 PRO B N 1
ATOM 8893 C CA . PRO B 1 456 ? -6.145 -21.094 5.625 1 92.38 456 PRO B CA 1
ATOM 8894 C C . PRO B 1 456 ? -4.621 -21.141 5.508 1 92.38 456 PRO B C 1
ATOM 8896 O O . PRO B 1 456 ? -3.918 -21.047 6.516 1 92.38 456 PRO B O 1
ATOM 8899 N N . VAL B 1 457 ? -4.086 -21.359 4.312 1 96.44 457 VAL B N 1
ATOM 8900 C CA . VAL B 1 457 ? -2.676 -21.234 3.963 1 96.44 457 VAL B CA 1
ATOM 8901 C C . VAL B 1 457 ? -2.502 -20.234 2.832 1 96.44 457 VAL B C 1
ATOM 8903 O O . VAL B 1 457 ? -2.996 -20.438 1.722 1 96.44 457 VAL B O 1
ATOM 8906 N N . TYR B 1 458 ? -1.827 -19.172 3.074 1 95.56 458 TYR B N 1
ATOM 8907 C CA . TYR B 1 458 ? -1.748 -18.062 2.148 1 95.56 458 TYR B CA 1
ATOM 8908 C C . TYR B 1 458 ? -0.546 -18.188 1.222 1 95.56 458 TYR B C 1
ATOM 8910 O O . TYR B 1 458 ? 0.522 -18.641 1.644 1 95.56 458 TYR B O 1
ATOM 8918 N N . ALA B 1 459 ? -0.681 -17.75 -0.011 1 93.12 459 ALA B N 1
ATOM 8919 C CA . ALA B 1 459 ? 0.412 -17.719 -0.979 1 93.12 459 ALA B CA 1
ATOM 8920 C C . ALA B 1 459 ? 1.198 -16.422 -0.875 1 93.12 459 ALA B C 1
ATOM 8922 O O . ALA B 1 459 ? 2.367 -16.359 -1.262 1 93.12 459 ALA B O 1
ATOM 8923 N N . SER B 1 460 ? 0.556 -15.398 -0.342 1 94.75 460 SER B N 1
ATOM 8924 C CA . SER B 1 460 ? 1.142 -14.062 -0.251 1 94.75 460 SER B CA 1
ATOM 8925 C C . SER B 1 460 ? 1.423 -13.68 1.198 1 94.75 460 SER B C 1
ATOM 8927 O O . SER B 1 460 ? 0.528 -13.742 2.045 1 94.75 460 SER B O 1
ATOM 8929 N N . ILE B 1 461 ? 2.648 -13.25 1.47 1 97.19 461 ILE B N 1
ATOM 8930 C CA . ILE B 1 461 ? 3.01 -12.773 2.801 1 97.19 461 ILE B CA 1
ATOM 8931 C C . ILE B 1 461 ? 2.211 -11.516 3.131 1 97.19 461 ILE B C 1
ATOM 8933 O O . ILE B 1 461 ? 1.8 -11.32 4.277 1 97.19 461 ILE B O 1
ATOM 8937 N N . GLU B 1 462 ? 1.933 -10.734 2.104 1 96.94 462 GLU B N 1
ATOM 8938 C CA . GLU B 1 462 ? 1.181 -9.492 2.262 1 96.94 462 GLU B CA 1
ATOM 8939 C C . GLU B 1 462 ? -0.251 -9.766 2.713 1 96.94 462 GLU B C 1
ATOM 8941 O O . GLU B 1 462 ? -0.748 -9.125 3.643 1 96.94 462 GLU B O 1
ATOM 8946 N N . HIS B 1 463 ? -0.884 -10.758 2.115 1 96.5 463 HIS B N 1
ATOM 8947 C CA . HIS B 1 463 ? -2.244 -11.117 2.496 1 96.5 463 HIS B CA 1
ATOM 8948 C C . HIS B 1 463 ? -2.287 -11.695 3.908 1 96.5 463 HIS B C 1
ATOM 8950 O O . HIS B 1 463 ? -3.195 -11.391 4.684 1 96.5 463 HIS B O 1
ATOM 8956 N N . ALA B 1 464 ? -1.281 -12.516 4.238 1 97.94 464 ALA B N 1
ATOM 8957 C CA . ALA B 1 464 ? -1.199 -13.086 5.582 1 97.94 464 ALA B CA 1
ATOM 8958 C C . ALA B 1 464 ? -1.045 -11.992 6.633 1 97.94 464 ALA B C 1
ATOM 8960 O O . ALA B 1 464 ? -1.711 -12.023 7.672 1 97.94 464 ALA B O 1
ATOM 8961 N N . ALA B 1 465 ? -0.185 -11.047 6.328 1 98.12 465 ALA B N 1
ATOM 8962 C CA . ALA B 1 465 ? 0.06 -9.945 7.254 1 98.12 465 ALA B CA 1
ATOM 8963 C C . ALA B 1 465 ? -1.205 -9.125 7.477 1 98.12 465 ALA B C 1
ATOM 8965 O O . ALA B 1 465 ? -1.507 -8.727 8.602 1 98.12 465 ALA B O 1
ATOM 8966 N N . ARG B 1 466 ? -1.958 -8.859 6.422 1 98 466 ARG B N 1
ATOM 8967 C CA . ARG B 1 466 ? -3.195 -8.094 6.543 1 98 466 ARG B CA 1
ATOM 8968 C C . ARG B 1 466 ? -4.227 -8.844 7.375 1 98 466 ARG B C 1
ATOM 8970 O O . ARG B 1 466 ? -4.988 -8.234 8.125 1 98 466 ARG B O 1
ATOM 8977 N N . THR B 1 467 ? -4.242 -10.148 7.219 1 98.38 467 THR B N 1
ATOM 8978 C CA . THR B 1 467 ? -5.141 -10.984 8.008 1 98.38 467 THR B CA 1
ATOM 8979 C C . THR B 1 467 ? -4.781 -10.914 9.492 1 98.38 467 THR B C 1
ATOM 8981 O O . THR B 1 467 ? -5.656 -10.719 10.344 1 98.38 467 THR B O 1
ATOM 8984 N N . LEU B 1 468 ? -3.475 -11.008 9.781 1 98.75 468 LEU B N 1
ATOM 8985 C CA . LEU B 1 468 ? -3.008 -10.898 11.164 1 98.75 468 LEU B CA 1
ATOM 8986 C C . LEU B 1 468 ? -3.371 -9.539 11.75 1 98.75 468 LEU B C 1
ATOM 8988 O O . LEU B 1 468 ? -3.789 -9.453 12.906 1 98.75 468 LEU B O 1
ATOM 8992 N N . ALA B 1 469 ? -3.266 -8.523 10.961 1 98.62 469 ALA B N 1
ATOM 8993 C CA . ALA B 1 469 ? -3.607 -7.176 11.406 1 98.62 469 ALA B CA 1
ATOM 8994 C C . ALA B 1 469 ? -5.094 -7.07 11.742 1 98.62 469 ALA B C 1
ATOM 8996 O O . ALA B 1 469 ? -5.465 -6.52 12.781 1 98.62 469 ALA B O 1
ATOM 8997 N N . ALA B 1 470 ? -5.941 -7.598 10.883 1 98.69 470 ALA B N 1
ATOM 8998 C CA . ALA B 1 470 ? -7.387 -7.543 11.086 1 98.69 470 ALA B CA 1
ATOM 8999 C C . ALA B 1 470 ? -7.789 -8.273 12.359 1 98.69 470 ALA B C 1
ATOM 9001 O O . ALA B 1 470 ? -8.641 -7.797 13.117 1 98.69 470 ALA B O 1
ATOM 9002 N N . LEU B 1 471 ? -7.156 -9.406 12.625 1 98.69 471 LEU B N 1
ATOM 9003 C CA . LEU B 1 471 ? -7.43 -10.188 13.828 1 98.69 471 LEU B CA 1
ATOM 9004 C C . LEU B 1 471 ? -7.062 -9.398 15.078 1 98.69 471 LEU B C 1
ATOM 9006 O O . LEU B 1 471 ? -7.84 -9.344 16.031 1 98.69 471 LEU B O 1
ATOM 9010 N N . GLY B 1 472 ? -5.867 -8.805 15.047 1 98.5 472 GLY B N 1
ATOM 9011 C CA . GLY B 1 472 ? -5.43 -8 16.172 1 98.5 472 GLY B CA 1
ATOM 9012 C C . GLY B 1 472 ? -6.301 -6.781 16.406 1 98.5 472 GLY B C 1
ATOM 9013 O O . GLY B 1 472 ? -6.648 -6.469 17.547 1 98.5 472 GLY B O 1
ATOM 9014 N N . GLU B 1 473 ? -6.656 -6.078 15.328 1 97.62 473 GLU B N 1
ATOM 9015 C CA . GLU B 1 473 ? -7.504 -4.891 15.414 1 97.62 473 GLU B CA 1
ATOM 9016 C C . GLU B 1 473 ? -8.852 -5.219 16.047 1 97.62 473 GLU B C 1
ATOM 9018 O O . GLU B 1 473 ? -9.344 -4.48 16.891 1 97.62 473 GLU B O 1
ATOM 9023 N N . ARG B 1 474 ? -9.43 -6.324 15.641 1 98.19 474 ARG B N 1
ATOM 9024 C CA . ARG B 1 474 ? -10.727 -6.715 16.188 1 98.19 474 ARG B CA 1
ATOM 9025 C C . ARG B 1 474 ? -10.617 -7.051 17.672 1 98.19 474 ARG B C 1
ATOM 9027 O O . ARG B 1 474 ? -11.477 -6.656 18.469 1 98.19 474 ARG B O 1
ATOM 9034 N N . GLY B 1 475 ? -9.547 -7.781 18.031 1 97.94 475 GLY B N 1
ATOM 9035 C CA . GLY B 1 475 ? -9.359 -8.086 19.438 1 97.94 475 GLY B CA 1
ATOM 9036 C C . GLY B 1 475 ? -9.25 -6.852 20.312 1 97.94 475 GLY B C 1
ATOM 9037 O O . GLY B 1 475 ? -9.883 -6.773 21.359 1 97.94 475 GLY B O 1
ATOM 9038 N N . ILE B 1 476 ? -8.531 -5.906 19.875 1 96.5 476 ILE B N 1
ATOM 9039 C CA . ILE B 1 476 ? -8.336 -4.66 20.594 1 96.5 476 ILE B CA 1
ATOM 9040 C C . ILE B 1 476 ? -9.656 -3.893 20.672 1 96.5 476 ILE B C 1
ATOM 9042 O O . ILE B 1 476 ? -10.008 -3.34 21.719 1 96.5 476 ILE B O 1
ATOM 9046 N N . TYR B 1 477 ? -10.391 -3.85 19.625 1 96.56 477 TYR B N 1
ATOM 9047 C CA . TYR B 1 477 ? -11.688 -3.186 19.594 1 96.56 477 TYR B CA 1
ATOM 9048 C C . TYR B 1 477 ? -12.625 -3.783 20.641 1 96.56 477 TYR B C 1
ATOM 9050 O O . TYR B 1 477 ? -13.242 -3.053 21.422 1 96.56 477 TYR B O 1
ATOM 9058 N N . LEU B 1 478 ? -12.703 -5.098 20.641 1 97.19 478 LEU B N 1
ATOM 9059 C CA . LEU B 1 478 ? -13.609 -5.785 21.562 1 97.19 478 LEU B CA 1
ATOM 9060 C C . LEU B 1 478 ? -13.211 -5.535 23 1 97.19 478 LEU B C 1
ATOM 9062 O O . LEU B 1 478 ? -14.07 -5.359 23.875 1 97.19 478 LEU B O 1
ATOM 9066 N N . LYS B 1 479 ? -11.922 -5.445 23.25 1 96.31 479 LYS B N 1
ATOM 9067 C CA . LYS B 1 479 ? -11.422 -5.195 24.609 1 96.31 479 LYS B CA 1
ATOM 9068 C C . LYS B 1 479 ? -11.812 -3.801 25.078 1 96.31 479 LYS B C 1
ATOM 9070 O O . LYS B 1 479 ? -12.016 -3.588 26.281 1 96.31 479 LYS B O 1
ATOM 9075 N N . ASN B 1 480 ? -11.938 -2.85 24.172 1 95.25 480 ASN B N 1
ATOM 9076 C CA . ASN B 1 480 ? -12.188 -1.46 24.531 1 95.25 480 ASN B CA 1
ATOM 9077 C C . ASN B 1 480 ? -13.617 -1.036 24.188 1 95.25 480 ASN B C 1
ATOM 9079 O O . ASN B 1 480 ? -13.945 0.151 24.234 1 95.25 480 ASN B O 1
ATOM 9083 N N . ARG B 1 481 ? -14.453 -1.9 23.844 1 93.75 481 ARG B N 1
ATOM 9084 C CA . ARG B 1 481 ? -15.797 -1.601 23.359 1 93.75 481 ARG B CA 1
ATOM 9085 C C . ARG B 1 481 ? -16.609 -0.848 24.422 1 93.75 481 ARG B C 1
ATOM 9087 O O . ARG B 1 481 ? -17.312 0.106 24.094 1 93.75 481 ARG B O 1
ATOM 9094 N N . ASN B 1 482 ? -16.438 -1.21 25.656 1 91.5 482 ASN B N 1
ATOM 9095 C CA . ASN B 1 482 ? -17.188 -0.565 26.719 1 91.5 482 ASN B CA 1
ATOM 9096 C C . ASN B 1 482 ? -16.812 0.904 26.875 1 91.5 482 ASN B C 1
ATOM 9098 O O . ASN B 1 482 ? -17.656 1.745 27.172 1 91.5 482 ASN B O 1
ATOM 9102 N N . LYS B 1 483 ? -15.617 1.203 26.641 1 91.44 483 LYS B N 1
ATOM 9103 C CA . LYS B 1 483 ? -15.148 2.582 26.719 1 91.44 483 LYS B CA 1
ATOM 9104 C C . LYS B 1 483 ? -15.695 3.416 25.562 1 91.44 483 LYS B C 1
ATOM 9106 O O . LYS B 1 483 ? -15.906 4.621 25.719 1 91.44 483 LYS B O 1
ATOM 9111 N N . GLN B 1 484 ? -15.93 2.807 24.531 1 88.5 484 GLN B N 1
ATOM 9112 C CA . GLN B 1 484 ? -16.375 3.494 23.328 1 88.5 484 GLN B CA 1
ATOM 9113 C C . GLN B 1 484 ? -17.859 3.875 23.422 1 88.5 484 GLN B C 1
ATOM 9115 O O . GLN B 1 484 ? -18.297 4.848 22.812 1 88.5 484 GLN B O 1
ATOM 9120 N N . THR B 1 485 ? -18.609 3.15 24.203 1 84.19 485 THR B N 1
ATOM 9121 C CA . THR B 1 485 ? -20.047 3.369 24.281 1 84.19 485 THR B CA 1
ATOM 9122 C C . THR B 1 485 ? -20.375 4.457 25.297 1 84.19 485 THR B C 1
ATOM 9124 O O . THR B 1 485 ? -21.516 4.941 25.359 1 84.19 485 THR B O 1
ATOM 9127 N N . GLN B 1 486 ? -19.391 4.918 26 1 84.88 486 GLN B N 1
ATOM 9128 C CA . GLN B 1 486 ? -19.594 5.969 27 1 84.88 486 GLN B CA 1
ATOM 9129 C C . GLN B 1 486 ? -19.484 7.352 26.359 1 84.88 486 GLN B C 1
ATOM 9131 O O . GLN B 1 486 ? -18.438 8.008 26.469 1 84.88 486 GLN B O 1
ATOM 9136 N N . VAL B 1 487 ? -20.594 7.734 25.812 1 88 487 VAL B N 1
ATOM 9137 C CA . VAL B 1 487 ? -20.594 9.023 25.125 1 88 487 VAL B CA 1
ATOM 9138 C C . VAL B 1 487 ? -21.172 10.102 26.047 1 88 487 VAL B C 1
ATOM 9140 O O . VAL B 1 487 ? -21.984 9.805 26.922 1 88 487 VAL B O 1
ATOM 9143 N N . VAL B 1 488 ? -20.656 11.266 25.922 1 81.25 488 VAL B N 1
ATOM 9144 C CA . VAL B 1 488 ? -21.125 12.414 26.688 1 81.25 488 VAL B CA 1
ATOM 9145 C C . VAL B 1 488 ? -22.094 13.242 25.844 1 81.25 488 VAL B C 1
ATOM 9147 O O . VAL B 1 488 ? -21.781 13.617 24.719 1 81.25 488 VAL B O 1
ATOM 9150 N N . THR B 1 489 ? -23.281 13.445 26.391 1 84.44 489 THR B N 1
ATOM 9151 C CA . THR B 1 489 ? -24.266 14.281 25.703 1 84.44 489 THR B CA 1
ATOM 9152 C C . THR B 1 489 ? -24.688 15.453 26.578 1 84.44 489 THR B C 1
ATOM 9154 O O . THR B 1 489 ? -24.609 15.375 27.812 1 84.44 489 THR B O 1
ATOM 9157 N N . PHE B 1 490 ? -24.969 16.531 25.906 1 87.5 490 PHE B N 1
ATOM 9158 C CA . PHE B 1 490 ? -25.391 17.75 26.594 1 87.5 490 PHE B CA 1
ATOM 9159 C C . PHE B 1 490 ? -26.859 18.031 26.312 1 87.5 490 PHE B C 1
ATOM 9161 O O . PHE B 1 490 ? -27.422 17.547 25.312 1 87.5 490 PHE B O 1
ATOM 9168 N N . GLU B 1 491 ? -27.406 18.766 27.281 1 90.69 491 GLU B N 1
ATOM 9169 C CA . GLU B 1 491 ? -28.703 19.391 27.016 1 90.69 491 GLU B CA 1
ATOM 9170 C C . GLU B 1 491 ? -28.516 20.812 26.484 1 90.69 491 GLU B C 1
ATOM 9172 O O . GLU B 1 491 ? -27.641 21.547 26.953 1 90.69 491 GLU B O 1
ATOM 9177 N N . PRO B 1 492 ? -29.344 21.156 25.531 1 92.12 492 PRO B N 1
ATOM 9178 C CA . PRO B 1 492 ? -29.219 22.516 25.031 1 92.12 492 PRO B CA 1
ATOM 9179 C C . PRO B 1 492 ? -29.578 23.562 26.078 1 92.12 492 PRO B C 1
ATOM 9181 O O . PRO B 1 492 ? -30.484 23.359 26.891 1 92.12 492 PRO B O 1
ATOM 9184 N N . ASP B 1 493 ? -28.859 24.609 26.062 1 91.38 493 ASP B N 1
ATOM 9185 C CA . ASP B 1 493 ? -29.078 25.766 26.938 1 91.38 493 ASP B CA 1
ATOM 9186 C C . ASP B 1 493 ? -30.016 26.766 26.266 1 91.38 493 ASP B C 1
ATOM 9188 O O . ASP B 1 493 ? -29.891 27.047 25.062 1 91.38 493 ASP B O 1
ATOM 9192 N N . PRO B 1 494 ? -30.984 27.297 27.031 1 93.5 494 PRO B N 1
ATOM 9193 C CA . PRO B 1 494 ? -31.938 28.234 26.438 1 93.5 494 PRO B CA 1
ATOM 9194 C C . PRO B 1 494 ? -31.266 29.438 25.781 1 93.5 494 PRO B C 1
ATOM 9196 O O . PRO B 1 494 ? -31.719 29.922 24.734 1 93.5 494 PRO B O 1
ATOM 9199 N N . GLU B 1 495 ? -30.359 29.938 26.406 1 94.25 495 GLU B N 1
ATOM 9200 C CA . GLU B 1 495 ? -29.656 31.078 25.828 1 94.25 495 GLU B CA 1
ATOM 9201 C C . GLU B 1 495 ? -28.953 30.688 24.531 1 94.25 495 GLU B C 1
ATOM 9203 O O . GLU B 1 495 ? -28.859 31.5 23.594 1 94.25 495 GLU B O 1
ATOM 9208 N N . GLY B 1 496 ? -28.469 29.531 24.516 1 94.12 496 GLY B N 1
ATOM 9209 C CA . GLY B 1 496 ? -27.875 29.031 23.297 1 94.12 496 GLY B CA 1
ATOM 9210 C C . GLY B 1 496 ? -28.859 28.906 22.156 1 94.12 496 GLY B C 1
ATOM 9211 O O . GLY B 1 496 ? -28.562 29.281 21.016 1 94.12 496 GLY B O 1
ATOM 9212 N N . LEU B 1 497 ? -30.031 28.422 22.469 1 94.75 497 LEU B N 1
ATOM 9213 C CA . LEU B 1 497 ? -31.078 28.281 21.469 1 94.75 497 LEU B CA 1
ATOM 9214 C C . LEU B 1 497 ? -31.516 29.656 20.938 1 94.75 497 LEU B C 1
ATOM 9216 O O . LEU B 1 497 ? -31.828 29.797 19.766 1 94.75 497 LEU B O 1
ATOM 9220 N N . ALA B 1 498 ? -31.438 30.609 21.891 1 95.25 498 ALA B N 1
ATOM 9221 C CA . ALA B 1 498 ? -31.844 31.969 21.516 1 95.25 498 ALA B CA 1
ATOM 9222 C C . ALA B 1 498 ? -30.875 32.562 20.5 1 95.25 498 ALA B C 1
ATOM 9224 O O . ALA B 1 498 ? -31.281 33.344 19.641 1 95.25 498 ALA B O 1
ATOM 9225 N N . LEU B 1 499 ? -29.625 32.219 20.641 1 95.12 499 LEU B N 1
ATOM 9226 C CA . LEU B 1 499 ? -28.641 32.688 19.688 1 95.12 499 LEU B CA 1
ATOM 9227 C C . LEU B 1 499 ? -28.984 32.219 18.281 1 95.12 499 LEU B C 1
ATOM 9229 O O . LEU B 1 499 ? -28.906 33 17.328 1 95.12 499 LEU B O 1
ATOM 9233 N N . PHE B 1 500 ? -29.391 30.984 18.094 1 95.38 500 PHE B N 1
ATOM 9234 C CA . PHE B 1 500 ? -29.719 30.422 16.797 1 95.38 500 PHE B CA 1
ATOM 9235 C C . PHE B 1 500 ? -31.016 31.016 16.25 1 95.38 500 PHE B C 1
ATOM 9237 O O . PHE B 1 500 ? -31.141 31.25 15.055 1 95.38 500 PHE B O 1
ATOM 9244 N N . GLU B 1 501 ? -31.922 31.234 17.141 1 94.56 501 GLU B N 1
ATOM 9245 C CA . GLU B 1 501 ? -33.188 31.844 16.734 1 94.56 501 GLU B CA 1
ATOM 9246 C C . GLU B 1 501 ? -32.938 33.25 16.172 1 94.56 501 GLU B C 1
ATOM 9248 O O . GLU B 1 501 ? -33.531 33.594 15.141 1 94.56 501 GLU B O 1
ATOM 9253 N N . ARG B 1 502 ? -32.156 33.969 16.875 1 93.88 502 ARG B N 1
ATOM 9254 C CA . ARG B 1 502 ? -31.859 35.344 16.406 1 93.88 502 ARG B CA 1
ATOM 9255 C C . ARG B 1 502 ? -31.156 35.312 15.062 1 93.88 502 ARG B C 1
ATOM 9257 O O . ARG B 1 502 ? -31.484 36.094 14.164 1 93.88 502 ARG B O 1
ATOM 9264 N N . ALA B 1 503 ? -30.188 34.469 14.969 1 93.88 503 ALA B N 1
ATOM 9265 C CA . ALA B 1 503 ? -29.438 34.344 13.719 1 93.88 503 ALA B CA 1
ATOM 9266 C C . ALA B 1 503 ? -30.375 33.938 12.57 1 93.88 503 ALA B C 1
ATOM 9268 O O . ALA B 1 503 ? -30.266 34.5 11.461 1 93.88 503 ALA B O 1
ATOM 9269 N N . ASN B 1 504 ? -31.266 33 12.812 1 92.5 504 ASN B N 1
ATOM 9270 C CA . ASN B 1 504 ? -32.219 32.562 11.797 1 92.5 504 ASN B CA 1
ATOM 9271 C C . ASN B 1 504 ? -33.125 33.688 11.359 1 92.5 504 ASN B C 1
ATOM 9273 O O . ASN B 1 504 ? -33.438 33.844 10.172 1 92.5 504 ASN B O 1
ATOM 9277 N N . HIS B 1 505 ? -33.531 34.406 12.32 1 91.81 505 HIS B N 1
ATOM 9278 C CA . HIS B 1 505 ? -34.438 35.531 12.039 1 91.81 505 HIS B CA 1
ATOM 9279 C C . HIS B 1 505 ? -33.75 36.562 11.164 1 91.81 505 HIS B C 1
ATOM 9281 O O . HIS B 1 505 ? -34.375 37.188 10.297 1 91.81 505 HIS B O 1
ATOM 9287 N N . GLU B 1 506 ? -32.531 36.719 11.375 1 91.44 506 GLU B N 1
ATOM 9288 C CA . GLU B 1 506 ? -31.766 37.719 10.633 1 91.44 506 GLU B CA 1
ATOM 9289 C C . GLU B 1 506 ? -31.172 37.125 9.352 1 91.44 506 GLU B C 1
ATOM 9291 O O . GLU B 1 506 ? -30.5 37.844 8.594 1 91.44 506 GLU B O 1
ATOM 9296 N N . GLY B 1 507 ? -31.312 35.875 9.133 1 89.5 507 GLY B N 1
ATOM 9297 C CA . GLY B 1 507 ? -30.844 35.219 7.922 1 89.5 507 GLY B CA 1
ATOM 9298 C C . GLY B 1 507 ? -29.328 35.125 7.824 1 89.5 507 GLY B C 1
ATOM 9299 O O . GLY B 1 507 ? -28.766 35.375 6.758 1 89.5 507 GLY B O 1
ATOM 9300 N N . ARG B 1 508 ? -28.672 34.906 8.922 1 90.62 508 ARG B N 1
ATOM 9301 C CA . ARG B 1 508 ? -27.203 34.844 8.969 1 90.62 508 ARG B CA 1
ATOM 9302 C C . ARG B 1 508 ? -26.734 33.688 9.82 1 90.62 508 ARG B C 1
ATOM 9304 O O . ARG B 1 508 ? -27.531 33.031 10.508 1 90.62 508 ARG B O 1
ATOM 9311 N N . ASN B 1 509 ? -25.469 33.406 9.742 1 93.94 509 ASN B N 1
ATOM 9312 C CA . ASN B 1 509 ? -24.812 32.469 10.656 1 93.94 509 ASN B CA 1
ATOM 9313 C C . ASN B 1 509 ? -24.422 33.156 11.969 1 93.94 509 ASN B C 1
ATOM 9315 O O . ASN B 1 509 ? -24.609 34.375 12.125 1 93.94 509 ASN B O 1
ATOM 9319 N N . LEU B 1 510 ? -23.953 32.406 12.922 1 94.88 510 LEU B N 1
ATOM 9320 C CA . LEU B 1 510 ? -23.484 33.031 14.156 1 94.88 510 LEU B CA 1
ATOM 9321 C C . LEU B 1 510 ? -22.25 33.875 13.914 1 94.88 510 LEU B C 1
ATOM 9323 O O . LEU B 1 510 ? -21.375 33.469 13.133 1 94.88 510 LEU B O 1
ATOM 9327 N N . TYR B 1 511 ? -22.25 35.031 14.516 1 94.25 511 TYR B N 1
ATOM 9328 C CA . TYR B 1 511 ? -21 35.781 14.547 1 94.25 511 TYR B CA 1
ATOM 9329 C C . TYR B 1 511 ? -19.953 35.062 15.398 1 94.25 511 TYR B C 1
ATOM 9331 O O . TYR B 1 511 ? -20.297 34.219 16.219 1 94.25 511 TYR B O 1
ATOM 9339 N N . GLU B 1 512 ? -18.719 35.375 15.25 1 93.75 512 GLU B N 1
ATOM 9340 C CA . GLU B 1 512 ? -17.641 34.719 15.984 1 93.75 512 GLU B CA 1
ATOM 9341 C C . GLU B 1 512 ? -17.844 34.844 17.484 1 93.75 512 GLU B C 1
ATOM 9343 O O . GLU B 1 512 ? 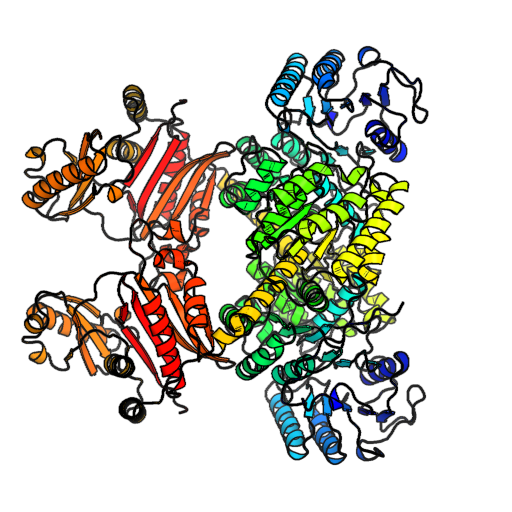-17.672 33.875 18.219 1 93.75 512 GLU B O 1
ATOM 9348 N N . HIS B 1 513 ? -18.25 36.062 17.953 1 93.62 513 HIS B N 1
ATOM 9349 C CA . HIS B 1 513 ? -18.406 36.25 19.391 1 93.62 513 HIS B CA 1
ATOM 9350 C C . HIS B 1 513 ? -19.609 35.469 19.922 1 93.62 513 HIS B C 1
ATOM 9352 O O . HIS B 1 513 ? -19.594 35.031 21.062 1 93.62 513 HIS B O 1
ATOM 9358 N N . GLU B 1 514 ? -20.641 35.281 19.094 1 95.31 514 GLU B N 1
ATOM 9359 C CA . GLU B 1 514 ? -21.797 34.438 19.484 1 95.31 514 GLU B CA 1
ATOM 9360 C C . GLU B 1 514 ? -21.422 32.969 19.578 1 95.31 514 GLU B C 1
ATOM 9362 O O . GLU B 1 514 ? -21.844 32.281 20.5 1 95.31 514 GLU B O 1
ATOM 9367 N N . ALA B 1 515 ? -20.641 32.531 18.562 1 95.81 515 ALA B N 1
ATOM 9368 C CA . ALA B 1 515 ? -20.141 31.172 18.594 1 95.81 515 ALA B CA 1
ATOM 9369 C C . ALA B 1 515 ? -19.312 30.906 19.844 1 95.81 515 ALA B C 1
ATOM 9371 O O . ALA B 1 515 ? -19.484 29.875 20.516 1 95.81 515 ALA B O 1
ATOM 9372 N N . LYS B 1 516 ? -18.422 31.781 20.219 1 95.81 516 LYS B N 1
ATOM 9373 C CA . LYS B 1 516 ? -17.578 31.641 21.391 1 95.81 516 LYS B CA 1
ATOM 9374 C C . LYS B 1 516 ? -18.391 31.703 22.688 1 95.81 516 LYS B C 1
ATOM 9376 O O . LYS B 1 516 ? -18.078 31.016 23.656 1 95.81 516 LYS B O 1
ATOM 9381 N N . GLN B 1 517 ? -19.406 32.531 22.656 1 94.56 517 GLN B N 1
ATOM 9382 C CA . GLN B 1 517 ? -20.328 32.594 23.781 1 94.56 517 GLN B CA 1
ATOM 9383 C C . GLN B 1 517 ? -20.984 31.234 24.016 1 94.56 517 GLN B C 1
ATOM 9385 O O . GLN B 1 517 ? -21.094 30.781 25.156 1 94.56 517 GLN B O 1
ATOM 9390 N N . LEU B 1 518 ? -21.438 30.656 22.938 1 95.5 518 LEU B N 1
ATOM 9391 C CA . LEU B 1 518 ? -22.047 29.328 23.031 1 95.5 518 LEU B CA 1
ATOM 9392 C C . LEU B 1 518 ? -21.062 28.312 23.594 1 95.5 518 LEU B C 1
ATOM 9394 O O . LEU B 1 518 ? -21.422 27.516 24.469 1 95.5 518 LEU B O 1
ATOM 9398 N N . LEU B 1 519 ? -19.828 28.328 23.125 1 95.81 519 LEU B N 1
ATOM 9399 C CA . LEU B 1 519 ? -18.781 27.453 23.594 1 95.81 519 LEU B CA 1
ATOM 9400 C C . LEU B 1 519 ? -18.516 27.656 25.078 1 95.81 519 LEU B C 1
ATOM 9402 O O . LEU B 1 519 ? -18.422 26.703 25.844 1 95.81 519 LEU B O 1
ATOM 9406 N N . GLN B 1 520 ? -18.469 28.875 25.469 1 94 520 GLN B N 1
ATOM 9407 C CA . GLN B 1 520 ? -18.188 29.234 26.859 1 94 520 GLN B CA 1
ATOM 9408 C C . GLN B 1 520 ? -19.281 28.703 27.781 1 94 520 GLN B C 1
ATOM 9410 O O . GLN B 1 520 ? -19 28.25 28.891 1 94 520 GLN B O 1
ATOM 9415 N N . ARG B 1 521 ? -20.422 28.797 27.359 1 92.56 521 ARG B N 1
ATOM 9416 C CA . ARG B 1 521 ? -21.562 28.359 28.141 1 92.56 521 ARG B CA 1
ATOM 9417 C C . ARG B 1 521 ? -21.516 26.859 28.391 1 92.56 521 ARG B C 1
ATOM 9419 O O . ARG B 1 521 ? -22.141 26.344 29.328 1 92.56 521 ARG B O 1
ATOM 9426 N N . HIS B 1 522 ? -20.844 26.203 27.609 1 93 522 HIS B N 1
ATOM 9427 C CA . HIS B 1 522 ? -20.719 24.766 27.766 1 93 522 HIS B CA 1
ATOM 9428 C C . HIS B 1 522 ? -19.344 24.375 28.266 1 93 522 HIS B C 1
ATOM 9430 O O . HIS B 1 522 ? -18.891 23.234 28.062 1 93 522 HIS B O 1
ATOM 9436 N N . GLY B 1 523 ? -18.578 25.312 28.719 1 89.5 523 GLY B N 1
ATOM 9437 C CA . GLY B 1 523 ? -17.391 25.016 29.5 1 89.5 523 GLY B CA 1
ATOM 9438 C C . GLY B 1 523 ? -16.109 25.109 28.688 1 89.5 523 GLY B C 1
ATOM 9439 O O . GLY B 1 523 ? -15.039 24.734 29.141 1 89.5 523 GLY B O 1
ATOM 9440 N N . VAL B 1 524 ? -16.141 25.625 27.469 1 94.38 524 VAL B N 1
ATOM 9441 C CA . VAL B 1 524 ? -14.938 25.797 26.656 1 94.38 524 VAL B CA 1
ATOM 9442 C C . VAL B 1 524 ? -14.242 27.109 27.031 1 94.38 524 VAL B C 1
ATOM 9444 O O . VAL B 1 524 ? -14.898 28.125 27.219 1 94.38 524 VAL B O 1
ATOM 9447 N N . THR B 1 525 ? -12.984 27.031 27.156 1 88.38 525 THR B N 1
ATOM 9448 C CA . THR B 1 525 ? -12.203 28.219 27.484 1 88.38 525 THR B CA 1
ATOM 9449 C C . THR B 1 525 ? -11.984 29.078 26.25 1 88.38 525 THR B C 1
ATOM 9451 O O . THR B 1 525 ? -11.383 28.641 25.281 1 88.38 525 THR B O 1
ATOM 9454 N N . VAL B 1 526 ? -12.469 30.297 26.359 1 91.75 526 VAL B N 1
ATOM 9455 C CA . VAL B 1 526 ? -12.266 31.266 25.281 1 91.75 526 VAL B CA 1
ATOM 9456 C C . VAL B 1 526 ? -11.672 32.562 25.859 1 91.75 526 VAL B C 1
ATOM 9458 O O . VAL B 1 526 ? -11.953 32.906 27 1 91.75 526 VAL B O 1
ATOM 9461 N N . PRO B 1 527 ? -10.875 33.188 25.062 1 89 527 PRO B N 1
ATOM 9462 C CA . PRO B 1 527 ? -10.328 34.469 25.547 1 89 527 PRO B CA 1
ATOM 9463 C C . PRO B 1 527 ? -11.391 35.562 25.719 1 89 527 PRO B C 1
ATOM 9465 O O . PRO B 1 527 ? -12.422 35.531 25.047 1 89 527 PRO B O 1
ATOM 9468 N N . GLU B 1 528 ? -11.086 36.469 26.594 1 89.5 528 GLU B N 1
ATOM 9469 C CA . GLU B 1 528 ? -11.961 37.625 26.734 1 89.5 528 GLU B CA 1
ATOM 9470 C C . GLU B 1 528 ? -11.906 38.5 25.484 1 89.5 528 GLU B C 1
ATOM 9472 O O . GLU B 1 528 ? -10.828 38.75 24.938 1 89.5 528 GLU B O 1
ATOM 9477 N N . GLU B 1 529 ? -13.039 38.875 25.078 1 93.38 529 GLU B N 1
ATOM 9478 C CA . GLU B 1 529 ? -13.109 39.719 23.891 1 93.38 529 GLU B CA 1
ATOM 9479 C C . GLU B 1 529 ? -14.172 40.812 24.031 1 93.38 529 GLU B C 1
ATOM 9481 O O . GLU B 1 529 ? -15.141 40.625 24.781 1 93.38 529 GLU B O 1
ATOM 9486 N N . ILE B 1 530 ? -13.953 41.938 23.375 1 93.88 530 ILE B N 1
ATOM 9487 C CA . ILE B 1 530 ? -14.891 43.062 23.375 1 93.88 530 ILE B CA 1
ATOM 9488 C C . ILE B 1 530 ? -15.266 43.406 21.938 1 93.88 530 ILE B C 1
ATOM 9490 O O . ILE B 1 530 ? -14.391 43.594 21.094 1 93.88 530 ILE B O 1
ATOM 9494 N N . LEU B 1 531 ? -16.484 43.469 21.672 1 95.5 531 LEU B N 1
ATOM 9495 C CA . LEU B 1 531 ? -16.984 43.906 20.375 1 95.5 531 LEU B CA 1
ATOM 9496 C C . LEU B 1 531 ? -17.078 45.406 20.312 1 95.5 531 LEU B C 1
ATOM 9498 O O . LEU B 1 531 ? -17.797 46.031 21.109 1 95.5 531 LEU B O 1
ATOM 9502 N N . VAL B 1 532 ? -16.406 45.938 19.359 1 95.62 532 VAL B N 1
ATOM 9503 C CA . VAL B 1 532 ? -16.422 47.406 19.172 1 95.62 532 VAL B CA 1
ATOM 9504 C C . VAL B 1 532 ? -17.203 47.75 17.906 1 95.62 532 VAL B C 1
ATOM 9506 O O . VAL B 1 532 ? -16.875 47.281 16.812 1 95.62 532 VAL B O 1
ATOM 9509 N N . ARG B 1 533 ? -18.172 48.562 18 1 93.56 533 ARG B N 1
ATOM 9510 C CA . ARG B 1 533 ? -19 48.938 16.844 1 93.56 533 ARG B CA 1
ATOM 9511 C C . ARG B 1 533 ? -18.688 50.344 16.375 1 93.56 533 ARG B C 1
ATOM 9513 O O . ARG B 1 533 ? -18.984 50.688 15.242 1 93.56 533 ARG B O 1
ATOM 9520 N N . HIS B 1 534 ? -18.172 51.156 17.422 1 92.25 534 HIS B N 1
ATOM 9521 C CA . HIS B 1 534 ? -17.781 52.531 17.109 1 92.25 534 HIS B CA 1
ATOM 9522 C C . HIS B 1 534 ? -16.375 52.844 17.594 1 92.25 534 HIS B C 1
ATOM 9524 O O . HIS B 1 534 ? -15.977 52.375 18.688 1 92.25 534 HIS B O 1
ATOM 9530 N N . PRO B 1 535 ? -15.672 53.625 16.859 1 91.62 535 PRO B N 1
ATOM 9531 C CA . PRO B 1 535 ? -14.273 53.906 17.203 1 91.62 535 PRO B CA 1
ATOM 9532 C C . PRO B 1 535 ? -14.117 54.5 18.609 1 91.62 535 PRO B C 1
ATOM 9534 O O . PRO B 1 535 ? -13.094 54.312 19.266 1 91.62 535 PRO B O 1
ATOM 9537 N N . ASP B 1 536 ? -15.117 55.188 19.062 1 91.69 536 ASP B N 1
ATOM 9538 C CA . ASP B 1 536 ? -15.039 55.844 20.359 1 91.69 536 ASP B CA 1
ATOM 9539 C C . ASP B 1 536 ? -14.961 54.812 21.484 1 91.69 536 ASP B C 1
ATOM 9541 O O . ASP B 1 536 ? -14.469 55.125 22.578 1 91.69 536 ASP B O 1
ATOM 9545 N N . GLU B 1 537 ? -15.359 53.656 21.172 1 93 537 GLU B N 1
ATOM 9546 C CA . GLU B 1 537 ? -15.375 52.594 22.172 1 93 537 GLU B CA 1
ATOM 9547 C C . GLU B 1 537 ? -13.977 52 22.391 1 93 537 GLU B C 1
ATOM 9549 O O . GLU B 1 537 ? -13.75 51.25 23.344 1 93 537 GLU B O 1
ATOM 9554 N N . LEU B 1 538 ? -13.055 52.375 21.609 1 93.44 538 LEU B N 1
ATOM 9555 C CA . LEU B 1 538 ? -11.688 51.844 21.672 1 93.44 538 LEU B CA 1
ATOM 9556 C C . LEU B 1 538 ? -10.914 52.531 22.797 1 93.44 538 LEU B C 1
ATOM 9558 O O . LEU B 1 538 ? -9.875 52.031 23.234 1 93.44 538 LEU B O 1
ATOM 9562 N N . GLU B 1 539 ? -11.484 53.719 23.141 1 88.94 539 GLU B N 1
ATOM 9563 C CA . GLU B 1 539 ? -10.766 54.531 24.141 1 88.94 539 GLU B CA 1
ATOM 9564 C C . GLU B 1 539 ? -10.664 53.781 25.469 1 88.94 539 GLU B C 1
ATOM 9566 O O . GLU B 1 539 ? -11.672 53.344 26.016 1 88.94 539 GLU B O 1
ATOM 9571 N N . GLY B 1 540 ? -9.539 53.562 25.984 1 88.38 540 GLY B N 1
ATOM 9572 C CA . GLY B 1 540 ? -9.312 52.938 27.281 1 88.38 540 GLY B CA 1
ATOM 9573 C C . GLY B 1 540 ? -9.18 51.438 27.219 1 88.38 540 GLY B C 1
ATOM 9574 O O . GLY B 1 540 ? -8.875 50.781 28.219 1 88.38 540 GLY B O 1
ATOM 9575 N N . LEU B 1 541 ? -9.32 50.844 26.094 1 89.31 541 LEU B N 1
ATOM 9576 C CA . LEU B 1 541 ? -9.289 49.375 25.969 1 89.31 541 LEU B CA 1
ATOM 9577 C C . LEU B 1 541 ? -7.879 48.844 26.172 1 89.31 541 LEU B C 1
ATOM 9579 O O . LEU B 1 541 ? -7.695 47.75 26.719 1 89.31 541 LEU B O 1
ATOM 9583 N N . SER B 1 542 ? -6.875 49.531 25.719 1 89 542 SER B N 1
ATOM 9584 C CA . SER B 1 542 ? -5.492 49.094 25.891 1 89 542 SER B CA 1
ATOM 9585 C C . SER B 1 542 ? -5.133 49.031 27.375 1 89 542 SER B C 1
ATOM 9587 O O . SER B 1 542 ? -4.398 48.125 27.797 1 89 542 SER B O 1
ATOM 9589 N N . ALA B 1 543 ? -5.648 49.938 28.094 1 87.12 543 ALA B N 1
ATOM 9590 C CA . ALA B 1 543 ? -5.387 49.938 29.531 1 87.12 543 ALA B CA 1
ATOM 9591 C C . ALA B 1 543 ? -6.133 48.812 30.234 1 87.12 543 ALA B C 1
ATOM 9593 O O . ALA B 1 543 ? -5.617 48.219 31.188 1 87.12 543 ALA B O 1
ATOM 9594 N N . ARG B 1 544 ? -7.254 48.531 29.75 1 88.81 544 ARG B N 1
ATOM 9595 C CA . ARG B 1 544 ? -8.086 47.5 30.344 1 88.81 544 ARG B CA 1
ATOM 9596 C C . ARG B 1 544 ? -7.406 46.125 30.25 1 88.81 544 ARG B C 1
ATOM 9598 O O . ARG B 1 544 ? -7.484 45.344 31.172 1 88.81 544 ARG B O 1
ATOM 9605 N N . PHE B 1 545 ? -6.727 45.812 29.234 1 88.75 545 PHE B N 1
ATOM 9606 C CA . PHE B 1 545 ? -6.145 44.5 29.016 1 88.75 545 PHE B CA 1
ATOM 9607 C C . PHE B 1 545 ? -4.688 44.469 29.469 1 88.75 545 PHE B C 1
ATOM 9609 O O . PHE B 1 545 ? -3.99 43.469 29.25 1 88.75 545 PHE B O 1
ATOM 9616 N N . GLY B 1 546 ? -4.156 45.312 30.234 1 78.5 546 GLY B N 1
ATOM 9617 C CA . GLY B 1 546 ? -2.893 45.219 30.953 1 78.5 546 GLY B CA 1
ATOM 9618 C C . GLY B 1 546 ? -1.688 45.156 30.031 1 78.5 546 GLY B C 1
ATOM 9619 O O . GLY B 1 546 ? -0.732 44.438 30.297 1 78.5 546 GLY B O 1
ATOM 9620 N N . GLN B 1 547 ? -1.225 45.906 29.141 1 75.12 547 GLN B N 1
ATOM 9621 C CA . GLN B 1 547 ? -0.053 46.094 28.297 1 75.12 547 GLN B CA 1
ATOM 9622 C C . GLN B 1 547 ? 0.162 44.875 27.391 1 75.12 547 GLN B C 1
ATOM 9624 O O . GLN B 1 547 ? 1.2 44.781 26.734 1 75.12 547 GLN B O 1
ATOM 9629 N N . GLN B 1 548 ? -0.664 43.969 27.391 1 84.94 548 GLN B N 1
ATOM 9630 C CA . GLN B 1 548 ? -0.545 42.875 26.453 1 84.94 548 GLN B CA 1
ATOM 9631 C C . GLN B 1 548 ? -0.878 43.312 25.031 1 84.94 548 GLN B C 1
ATOM 9633 O O . GLN B 1 548 ? -1.714 44.188 24.828 1 84.94 548 GLN B O 1
ATOM 9638 N N . PRO B 1 549 ? -0.138 42.625 24.125 1 91.5 549 PRO B N 1
ATOM 9639 C CA . PRO B 1 549 ? -0.526 42.969 22.75 1 91.5 549 PRO B CA 1
ATOM 9640 C C . PRO B 1 549 ? -1.954 42.531 22.422 1 91.5 549 PRO B C 1
ATOM 9642 O O . PRO B 1 549 ? -2.406 41.469 22.875 1 91.5 549 PRO B O 1
ATOM 9645 N N . LEU B 1 550 ? -2.656 43.344 21.703 1 94 550 LEU B N 1
ATOM 9646 C CA . LEU B 1 550 ? -4.055 43.094 21.391 1 94 550 LEU B CA 1
ATOM 9647 C C . LEU B 1 550 ? -4.215 42.719 19.922 1 94 550 LEU B C 1
ATOM 9649 O O . LEU B 1 550 ? -3.359 43.031 19.094 1 94 550 LEU B O 1
ATOM 9653 N N . ALA 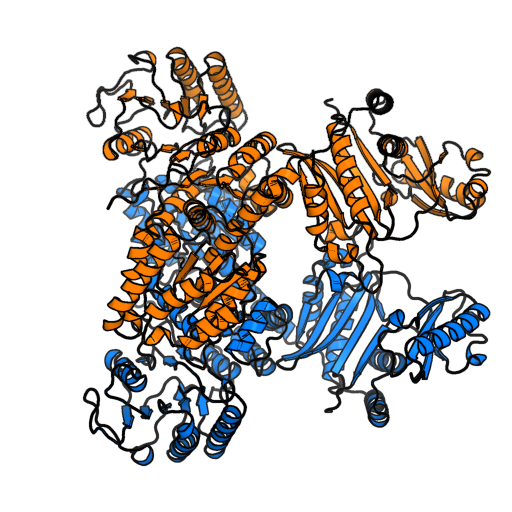B 1 551 ? -5.227 41.938 19.656 1 93.69 551 ALA B N 1
ATOM 9654 C CA . ALA B 1 551 ? -5.637 41.594 18.297 1 93.69 551 ALA B CA 1
ATOM 9655 C C . ALA B 1 551 ? -7.008 42.156 17.969 1 93.69 551 ALA B C 1
ATOM 9657 O O . ALA B 1 551 ? -7.883 42.25 18.844 1 93.69 551 ALA B O 1
ATOM 9658 N N . MET B 1 552 ? -7.176 42.562 16.719 1 95.12 552 MET B N 1
ATOM 9659 C CA . MET B 1 552 ? -8.461 43.031 16.219 1 95.12 552 MET B CA 1
ATOM 9660 C C . MET B 1 552 ? -8.922 42.219 15.016 1 95.12 552 MET B C 1
ATOM 9662 O O . MET B 1 552 ? -8.117 41.875 14.141 1 95.12 552 MET B O 1
ATOM 9666 N N . LYS B 1 553 ? -10.172 41.812 15.008 1 94.62 553 LYS B N 1
ATOM 9667 C CA . LYS B 1 553 ? -10.75 41.031 13.922 1 94.62 553 LYS B CA 1
ATOM 9668 C C . LYS B 1 553 ? -12.117 41.562 13.523 1 94.62 553 LYS B C 1
ATOM 9670 O O . LYS B 1 553 ? -12.953 41.844 14.383 1 94.62 553 LYS B O 1
ATOM 9675 N N . VAL B 1 554 ? -12.375 41.594 12.273 1 95.25 554 VAL B N 1
ATOM 9676 C CA . VAL B 1 554 ? -13.648 42.094 11.766 1 95.25 554 VAL B CA 1
ATOM 9677 C C . VAL B 1 554 ? -14.758 41.094 12.094 1 95.25 554 VAL B C 1
ATOM 9679 O O . VAL B 1 554 ? -14.531 39.875 12.117 1 95.25 554 VAL B O 1
ATOM 9682 N N . VAL B 1 555 ? -15.906 41.562 12.43 1 94.88 555 VAL B N 1
ATOM 9683 C CA . VAL B 1 555 ? -17.125 40.75 12.578 1 94.88 555 VAL B CA 1
ATOM 9684 C C . VAL B 1 555 ? -18.125 41.156 11.5 1 94.88 555 VAL B C 1
ATOM 9686 O O . VAL B 1 555 ? -18.641 42.281 11.5 1 94.88 555 VAL B O 1
ATOM 9689 N N . SER B 1 556 ? -18.359 40.219 10.617 1 93.56 556 SER B N 1
ATOM 9690 C CA . SER B 1 556 ? -19.25 40.469 9.5 1 93.56 556 SER B CA 1
ATOM 9691 C C . SER B 1 556 ? -20.016 39.219 9.086 1 93.56 556 SER B C 1
ATOM 9693 O O . SER B 1 556 ? -19.484 38.125 9.172 1 93.56 556 SER B O 1
ATOM 9695 N N . ARG B 1 557 ? -21.203 39.375 8.594 1 89.12 557 ARG B N 1
ATOM 9696 C CA . ARG B 1 557 ? -21.984 38.25 8.078 1 89.12 557 ARG B CA 1
ATOM 9697 C C . ARG B 1 557 ? -21.516 37.844 6.688 1 89.12 557 ARG B C 1
ATOM 9699 O O . ARG B 1 557 ? -21.719 36.719 6.258 1 89.12 557 ARG B O 1
ATOM 9706 N N . ASP B 1 558 ? -20.75 38.688 6.094 1 89 558 ASP B N 1
ATOM 9707 C CA . ASP B 1 558 ? -20.438 38.5 4.684 1 89 558 ASP B CA 1
ATOM 9708 C C . ASP B 1 558 ? -18.969 38.094 4.508 1 89 558 ASP B C 1
ATOM 9710 O O . ASP B 1 558 ? -18.594 37.594 3.451 1 89 558 ASP B O 1
ATOM 9714 N N . ILE B 1 559 ? -18.188 38.375 5.496 1 87.69 559 ILE B N 1
ATOM 9715 C CA . ILE B 1 559 ? -16.75 38.094 5.402 1 87.69 559 ILE B CA 1
ATOM 9716 C C . ILE B 1 559 ? -16.406 36.906 6.297 1 87.69 559 ILE B C 1
ATOM 9718 O O . ILE B 1 559 ? -16.203 37.062 7.5 1 87.69 559 ILE B O 1
ATOM 9722 N N . LEU B 1 560 ? -16.266 35.75 5.645 1 77.25 560 LEU B N 1
ATOM 9723 C CA . LEU B 1 560 ? -15.984 34.531 6.391 1 77.25 560 LEU B CA 1
ATOM 9724 C C . LEU B 1 560 ? -14.477 34.344 6.586 1 77.25 560 LEU B C 1
ATOM 9726 O O . LEU B 1 560 ? -14.039 33.938 7.656 1 77.25 560 LEU B O 1
ATOM 9730 N N . HIS B 1 561 ? -13.672 34.656 5.602 1 79.31 561 HIS B N 1
ATOM 9731 C CA . HIS B 1 561 ? -12.219 34.531 5.664 1 79.31 561 HIS B CA 1
ATOM 9732 C C . HIS B 1 561 ? -11.586 35.906 5.973 1 79.31 561 HIS B C 1
ATOM 9734 O O . HIS B 1 561 ? -11.109 36.594 5.066 1 79.31 561 HIS B O 1
ATOM 9740 N N . LYS B 1 562 ? -11.414 36.125 7.145 1 87.31 562 LYS B N 1
ATOM 9741 C CA . LYS B 1 562 ? -11.07 37.438 7.664 1 87.31 562 LYS B CA 1
ATOM 9742 C C . LYS B 1 562 ? -9.68 37.875 7.207 1 87.31 562 LYS B C 1
ATOM 9744 O O . LYS B 1 562 ? -9.461 39.031 6.855 1 87.31 562 LYS B O 1
ATOM 9749 N N . SER B 1 563 ? -8.797 36.906 7.227 1 81.19 563 SER B N 1
ATOM 9750 C CA . SER B 1 563 ? -7.426 37.219 6.859 1 81.19 563 SER B CA 1
ATOM 9751 C C . SER B 1 563 ? -7.32 37.625 5.387 1 81.19 563 SER B C 1
ATOM 9753 O O . SER B 1 563 ? -6.578 38.531 5.031 1 81.19 563 SER B O 1
ATOM 9755 N N . ASP B 1 564 ? -8.078 36.969 4.543 1 78.56 564 ASP B N 1
ATOM 9756 C CA . ASP B 1 564 ? -8.078 37.281 3.111 1 78.56 564 ASP B CA 1
ATOM 9757 C C . ASP B 1 564 ? -8.617 38.688 2.838 1 78.56 564 ASP B C 1
ATOM 9759 O O . ASP B 1 564 ? -8.172 39.344 1.901 1 78.56 564 ASP B O 1
ATOM 9763 N N . ALA B 1 565 ? -9.438 39.125 3.738 1 86.62 565 ALA B N 1
ATOM 9764 C CA . ALA B 1 565 ? -10.078 40.438 3.561 1 86.62 565 ALA B CA 1
ATOM 9765 C C . ALA B 1 565 ? -9.289 41.531 4.254 1 86.62 565 ALA B C 1
ATOM 9767 O O . ALA B 1 565 ? -9.68 42.688 4.23 1 86.62 565 ALA B O 1
ATOM 9768 N N . GLY B 1 566 ? -8.219 41.125 4.898 1 88.12 566 GLY B N 1
ATOM 9769 C CA . GLY B 1 566 ? -7.469 42.094 5.676 1 88.12 566 GLY B CA 1
ATOM 9770 C C . GLY B 1 566 ? -8.18 42.531 6.949 1 88.12 566 GLY B C 1
ATOM 9771 O O . GLY B 1 566 ? -7.996 43.625 7.422 1 88.12 566 GLY B O 1
ATOM 9772 N N . GLY B 1 567 ? -8.984 41.688 7.398 1 91.75 567 GLY B N 1
ATOM 9773 C CA . GLY B 1 567 ? -9.828 42 8.539 1 91.75 567 GLY B CA 1
ATOM 9774 C C . GLY B 1 567 ? -9.195 41.656 9.867 1 91.75 567 GLY B C 1
ATOM 9775 O O . GLY B 1 567 ? -9.867 41.625 10.898 1 91.75 567 GLY B O 1
ATOM 9776 N N . VAL B 1 568 ? -7.895 41.281 9.852 1 91.81 568 VAL B N 1
ATOM 9777 C CA . VAL B 1 568 ? -7.207 40.906 11.086 1 91.81 568 VAL B CA 1
ATOM 9778 C C . VAL B 1 568 ? -5.953 41.75 11.258 1 91.81 568 VAL B C 1
ATOM 9780 O O . VAL B 1 568 ? -5.203 41.969 10.305 1 91.81 568 VAL B O 1
ATOM 9783 N N . ARG B 1 569 ? -5.762 42.312 12.398 1 92.94 569 ARG B N 1
ATOM 9784 C CA . ARG B 1 569 ? -4.551 43.031 12.781 1 92.94 569 ARG B CA 1
ATOM 9785 C C . ARG B 1 569 ? -4.035 42.562 14.133 1 92.94 569 ARG B C 1
ATOM 9787 O O . ARG B 1 569 ? -4.816 42.344 15.062 1 92.94 569 ARG B O 1
ATOM 9794 N N . LEU B 1 570 ? -2.768 42.344 14.188 1 90.19 570 LEU B N 1
ATOM 9795 C CA . LEU B 1 570 ? -2.166 41.781 15.391 1 90.19 570 LEU B CA 1
ATOM 9796 C C . LEU B 1 570 ? -1.151 42.75 15.992 1 90.19 570 LEU B C 1
ATOM 9798 O O . LEU B 1 570 ? -0.847 43.781 15.398 1 90.19 570 LEU B O 1
ATOM 9802 N N . ASN B 1 571 ? -0.717 42.469 17.203 1 88.75 571 ASN B N 1
ATOM 9803 C CA . ASN B 1 571 ? 0.364 43.156 17.906 1 88.75 571 ASN B CA 1
ATOM 9804 C C . ASN B 1 571 ? 0.059 44.656 18.094 1 88.75 571 ASN B C 1
ATOM 9806 O O . ASN B 1 571 ? 0.889 45.5 17.781 1 88.75 571 ASN B O 1
ATOM 9810 N N . LEU B 1 572 ? -1.107 44.938 18.547 1 90.88 572 LEU B N 1
ATOM 9811 C CA . LEU B 1 572 ? -1.52 46.312 18.828 1 90.88 572 LEU B CA 1
ATOM 9812 C C . LEU B 1 572 ? -1.281 46.656 20.297 1 90.88 572 LEU B C 1
ATOM 9814 O O . LEU B 1 572 ? -1.63 45.875 21.188 1 90.88 572 LEU B O 1
ATOM 9818 N N . HIS B 1 573 ? -0.715 47.812 20.625 1 88.38 573 HIS B N 1
ATOM 9819 C CA . HIS B 1 573 ? -0.24 48.062 21.969 1 88.38 573 HIS B CA 1
ATOM 9820 C C . HIS B 1 573 ? -0.865 49.344 22.547 1 88.38 573 HIS B C 1
ATOM 9822 O O . HIS B 1 573 ? -0.754 49.594 23.75 1 88.38 573 HIS B O 1
ATOM 9828 N N . SER B 1 574 ? -1.527 50.281 21.719 1 87.62 574 SER B N 1
ATOM 9829 C CA . SER B 1 574 ? -2.055 51.562 22.203 1 87.62 574 SER B CA 1
ATOM 9830 C C . SER B 1 574 ? -3.416 51.875 21.578 1 87.62 574 SER B C 1
ATOM 9832 O O . SER B 1 574 ? -3.783 51.281 20.562 1 87.62 574 SER B O 1
ATOM 9834 N N . ASP B 1 575 ? -4.035 52.781 22.234 1 89.75 575 ASP B N 1
ATOM 9835 C CA . ASP B 1 575 ? -5.324 53.188 21.688 1 89.75 575 ASP B CA 1
ATOM 9836 C C . ASP B 1 575 ? -5.164 53.812 20.297 1 89.75 575 ASP B C 1
ATOM 9838 O O . ASP B 1 575 ? -6.035 53.656 19.453 1 89.75 575 ASP B O 1
ATOM 9842 N N . ALA B 1 576 ? -4.066 54.438 20.203 1 90 576 ALA B N 1
ATOM 9843 C CA . ALA B 1 576 ? -3.793 55.031 18.891 1 90 576 ALA B CA 1
ATOM 9844 C C . ALA B 1 576 ? -3.635 53.938 17.828 1 90 576 ALA B C 1
ATOM 9846 O O . ALA B 1 576 ? -4.145 54.094 16.703 1 90 576 ALA B O 1
ATOM 9847 N N . SER B 1 577 ? -2.922 52.969 18.234 1 92.56 577 SER B N 1
ATOM 9848 C CA . SER B 1 577 ? -2.734 51.844 17.297 1 92.56 577 SER B CA 1
ATOM 9849 C C . SER B 1 577 ? -4.043 51.125 17.031 1 92.56 577 SER B C 1
ATOM 9851 O O . SER B 1 577 ? -4.285 50.656 15.922 1 92.56 577 SER B O 1
ATOM 9853 N N . LEU B 1 578 ? -4.887 51.031 18 1 94.25 578 LEU B N 1
ATOM 9854 C CA . LEU B 1 578 ? -6.191 50.406 17.844 1 94.25 578 LEU B CA 1
ATOM 9855 C C . LEU B 1 578 ? -7.074 51.188 16.891 1 94.25 578 LEU B C 1
ATOM 9857 O O . LEU B 1 578 ? -7.773 50.594 16.047 1 94.25 578 LEU B O 1
ATOM 9861 N N . ARG B 1 579 ? -7.066 52.469 17.047 1 94.31 579 ARG B N 1
ATOM 9862 C CA . ARG B 1 579 ? -7.883 53.344 16.188 1 94.31 579 ARG B CA 1
ATOM 9863 C C . ARG B 1 579 ? -7.43 53.219 14.727 1 94.31 579 ARG B C 1
ATOM 9865 O O . ARG B 1 579 ? -8.258 53.125 13.82 1 94.31 579 ARG B O 1
ATOM 9872 N N . ALA B 1 580 ? -6.18 53.25 14.602 1 94.75 580 ALA B N 1
ATOM 9873 C CA . ALA B 1 580 ? -5.633 53.125 13.25 1 94.75 580 ALA B CA 1
ATOM 9874 C C . ALA B 1 580 ? -6.004 51.781 12.648 1 94.75 580 ALA B C 1
ATOM 9876 O O . ALA B 1 580 ? -6.355 51.688 11.469 1 94.75 580 ALA B O 1
ATOM 9877 N N . ALA B 1 581 ? -5.844 50.781 13.461 1 95.75 581 ALA B N 1
ATOM 9878 C CA . ALA B 1 581 ? -6.164 49.406 13.008 1 95.75 581 ALA B CA 1
ATOM 9879 C C . ALA B 1 581 ? -7.645 49.281 12.664 1 95.75 581 ALA B C 1
ATOM 9881 O O . ALA B 1 581 ? -8.008 48.594 11.703 1 95.75 581 ALA B O 1
ATOM 9882 N N . TYR B 1 582 ? -8.477 49.844 13.422 1 95.75 582 TYR B N 1
ATOM 9883 C CA . TYR B 1 582 ? -9.914 49.844 13.18 1 95.75 582 TYR B CA 1
ATOM 9884 C C . TYR B 1 582 ? -10.242 50.438 11.812 1 95.75 582 TYR B C 1
ATOM 9886 O O . TYR B 1 582 ? -10.984 49.844 11.031 1 95.75 582 TYR B O 1
ATOM 9894 N N . ASP B 1 583 ? -9.648 51.562 11.539 1 94.75 583 ASP B N 1
ATOM 9895 C CA . ASP B 1 583 ? -9.875 52.25 10.266 1 94.75 583 ASP B CA 1
ATOM 9896 C C . ASP B 1 583 ? -9.344 51.406 9.102 1 94.75 583 ASP B C 1
ATOM 9898 O O . ASP B 1 583 ? -9.992 51.312 8.055 1 94.75 583 ASP B O 1
ATOM 9902 N N . ASP B 1 584 ? -8.242 50.906 9.344 1 95.31 584 ASP B N 1
ATOM 9903 C CA . ASP B 1 584 ? -7.617 50.062 8.312 1 95.31 584 ASP B CA 1
ATOM 9904 C C . ASP B 1 584 ? -8.461 48.844 8.008 1 95.31 584 ASP B C 1
ATOM 9906 O O . ASP B 1 584 ? -8.594 48.438 6.848 1 95.31 584 ASP B O 1
ATOM 9910 N N . ILE B 1 585 ? -8.93 48.156 9 1 95.56 585 ILE B N 1
ATOM 9911 C CA . ILE B 1 585 ? -9.75 46.969 8.852 1 95.56 585 ILE B CA 1
ATOM 9912 C C . ILE B 1 585 ? -11.016 47.281 8.062 1 95.56 585 ILE B C 1
ATOM 9914 O O . ILE B 1 585 ? -11.367 46.562 7.125 1 95.56 585 ILE B O 1
ATOM 9918 N N . LEU B 1 586 ? -11.633 48.375 8.398 1 94.12 586 LEU B N 1
ATOM 9919 C CA . LEU B 1 586 ? -12.867 48.75 7.711 1 94.12 586 LEU B CA 1
ATOM 9920 C C . LEU B 1 586 ? -12.586 49.062 6.242 1 94.12 586 LEU B C 1
ATOM 9922 O O . LEU B 1 586 ? -13.344 48.656 5.363 1 94.12 586 LEU B O 1
ATOM 9926 N N . ALA B 1 587 ? -11.539 49.75 6.039 1 93.94 587 ALA B N 1
ATOM 9927 C CA . ALA B 1 587 ? -11.18 50.125 4.668 1 93.94 587 ALA B CA 1
ATOM 9928 C C . ALA B 1 587 ? -10.867 48.875 3.844 1 93.94 587 ALA B C 1
ATOM 9930 O O . ALA B 1 587 ? -11.32 48.75 2.701 1 93.94 587 ALA B O 1
ATOM 9931 N N . SER B 1 588 ? -10.102 48.031 4.441 1 94.62 588 SER B N 1
ATOM 9932 C CA . SER B 1 588 ? -9.727 46.781 3.754 1 94.62 588 SER B CA 1
ATOM 9933 C C . SER B 1 588 ? -10.945 45.938 3.447 1 94.62 588 SER B C 1
ATOM 9935 O O . SER B 1 588 ? -11.047 45.375 2.357 1 94.62 588 SER B O 1
ATOM 9937 N N . CYS B 1 589 ? -11.789 45.781 4.348 1 93.44 589 CYS B N 1
ATOM 9938 C CA . CYS B 1 589 ? -12.984 44.969 4.184 1 93.44 589 CYS B CA 1
ATOM 9939 C C . CYS B 1 589 ? -13.898 45.531 3.113 1 93.44 589 CYS B C 1
ATOM 9941 O O . CYS B 1 589 ? -14.492 44.812 2.33 1 93.44 589 CYS B O 1
ATOM 9943 N N . ARG B 1 590 ? -14 46.812 3.064 1 92.06 590 ARG B N 1
ATOM 9944 C CA . ARG B 1 590 ? -14.844 47.469 2.068 1 92.06 590 ARG B CA 1
ATOM 9945 C C . ARG B 1 590 ? -14.258 47.312 0.67 1 92.06 590 ARG B C 1
ATOM 9947 O O . ARG B 1 590 ? -14.992 47.219 -0.314 1 92.06 590 ARG B O 1
ATOM 9954 N N . ASN B 1 591 ? -13.039 47.312 0.631 1 93.06 591 ASN B N 1
ATOM 9955 C CA . ASN B 1 591 ? -12.367 47.094 -0.646 1 93.06 591 ASN B CA 1
ATOM 9956 C C . ASN B 1 591 ? -12.555 45.625 -1.108 1 93.06 591 ASN B C 1
ATOM 9958 O O . ASN B 1 591 ? -12.664 45.375 -2.307 1 93.06 591 ASN B O 1
ATOM 9962 N N . TYR B 1 592 ? -12.438 44.781 -0.178 1 91.12 592 TYR B N 1
ATOM 9963 C CA . TYR B 1 592 ? -12.586 43.375 -0.463 1 91.12 592 TYR B CA 1
ATOM 9964 C C . TYR B 1 592 ? -14.008 43.031 -0.886 1 91.12 592 TYR B C 1
ATOM 9966 O O . TYR B 1 592 ? -14.219 42.281 -1.849 1 91.12 592 TYR B O 1
ATOM 9974 N N . GLN B 1 593 ? -14.977 43.656 -0.169 1 92.75 593 GLN B N 1
ATOM 9975 C CA . GLN B 1 593 ? -16.391 43.469 -0.439 1 92.75 593 GLN B CA 1
ATOM 9976 C C . GLN B 1 593 ? -17.188 44.75 -0.096 1 92.75 593 GLN B C 1
ATOM 9978 O O . GLN B 1 593 ? -17.75 44.844 0.995 1 92.75 593 GLN B O 1
ATOM 9983 N N . PRO B 1 594 ? -17.328 45.688 -0.964 1 88.88 594 PRO B N 1
ATOM 9984 C CA . PRO B 1 594 ? -17.906 47 -0.728 1 88.88 594 PRO B CA 1
ATOM 9985 C C . PRO B 1 594 ? -19.281 46.906 -0.069 1 88.88 594 PRO B C 1
ATOM 9987 O O . PRO B 1 594 ? -19.609 47.75 0.795 1 88.88 594 PRO B O 1
ATOM 9990 N N . GLY B 1 595 ? -20.016 45.844 -0.326 1 89.5 595 GLY B N 1
ATOM 9991 C CA . GLY B 1 595 ? -21.359 45.719 0.215 1 89.5 595 GLY B CA 1
ATOM 9992 C C . GLY B 1 595 ? -21.453 44.812 1.428 1 89.5 595 GLY B C 1
ATOM 9993 O O . GLY B 1 595 ? -22.547 44.5 1.89 1 89.5 595 GLY B O 1
ATOM 9994 N N . ALA B 1 596 ? -20.344 44.75 2.111 1 92.06 596 ALA B N 1
ATOM 9995 C CA . ALA B 1 596 ? -20.344 43.844 3.25 1 92.06 596 ALA B CA 1
ATOM 9996 C C . ALA B 1 596 ? -20.922 44.5 4.488 1 92.06 596 ALA B C 1
ATOM 9998 O O . ALA B 1 596 ? -20.672 45.688 4.746 1 92.06 596 ALA B O 1
ATOM 9999 N N . ASP B 1 597 ? -21.797 43.844 5.18 1 92.12 597 ASP B N 1
ATOM 10000 C CA . ASP B 1 597 ? -22.312 44.281 6.465 1 92.12 597 ASP B CA 1
ATOM 10001 C C . ASP B 1 597 ? -21.312 44.031 7.59 1 92.12 597 ASP B C 1
ATOM 10003 O O . ASP B 1 597 ? -21.094 42.875 7.965 1 92.12 597 ASP B O 1
ATOM 10007 N N . ILE B 1 598 ? -20.766 45.094 8.133 1 94 598 ILE B N 1
ATOM 10008 C CA . ILE B 1 598 ? -19.781 44.969 9.211 1 94 598 ILE B CA 1
ATOM 10009 C C . ILE B 1 598 ? -20.469 45.219 10.555 1 94 598 ILE B C 1
ATOM 10011 O O . ILE B 1 598 ? -20.844 46.344 10.867 1 94 598 ILE B O 1
ATOM 10015 N N . HIS B 1 599 ? -20.547 44.188 11.312 1 93.88 599 HIS B N 1
ATOM 10016 C CA . HIS B 1 599 ? -21.203 44.25 12.609 1 93.88 599 HIS B CA 1
ATOM 10017 C C . HIS B 1 599 ? -20.328 44.938 13.656 1 93.88 599 HIS B C 1
ATOM 10019 O O . HIS B 1 599 ? -20.828 45.531 14.609 1 93.88 599 HIS B O 1
ATOM 10025 N N . GLY B 1 600 ? -19.031 44.875 13.453 1 95.12 600 GLY B N 1
ATOM 10026 C CA . GLY B 1 600 ? -18.062 45.469 14.352 1 95.12 600 GLY B CA 1
ATOM 10027 C C . GLY B 1 600 ? -16.688 44.844 14.242 1 95.12 600 GLY B C 1
ATOM 10028 O O . GLY B 1 600 ? -16.375 44.188 13.25 1 95.12 600 GLY B O 1
ATOM 10029 N N . VAL B 1 601 ? -15.875 45.188 15.219 1 96.06 601 VAL B N 1
ATOM 10030 C CA . VAL B 1 601 ? -14.523 44.656 15.312 1 96.06 601 VAL B CA 1
ATOM 10031 C C . VAL B 1 601 ? -14.289 44.062 16.719 1 96.06 601 VAL B C 1
ATOM 10033 O O . VAL B 1 601 ? -14.578 44.75 17.719 1 96.06 601 VAL B O 1
ATOM 10036 N N . LEU B 1 602 ? -13.797 42.875 16.688 1 95.12 602 LEU B N 1
ATOM 10037 C CA . LEU B 1 602 ? -13.508 42.219 17.953 1 95.12 602 LEU B CA 1
ATOM 10038 C C . LEU B 1 602 ? -12.094 42.562 18.422 1 95.12 602 LEU B C 1
ATOM 10040 O O . LEU B 1 602 ? -11.141 42.438 17.656 1 95.12 602 LEU B O 1
ATOM 10044 N N . VAL B 1 603 ? -11.984 42.938 19.703 1 94.69 603 VAL B N 1
ATOM 10045 C CA . VAL B 1 603 ? -10.688 43.25 20.312 1 94.69 603 VAL B CA 1
ATOM 10046 C C . VAL B 1 603 ? -10.414 42.25 21.422 1 94.69 603 VAL B C 1
ATOM 10048 O O . VAL B 1 603 ? -11.266 42 22.281 1 94.69 603 VAL B O 1
ATOM 10051 N N . SER B 1 604 ? -9.281 41.594 21.391 1 92.94 604 SER B N 1
ATOM 10052 C CA . SER B 1 604 ? -8.906 40.594 22.391 1 92.94 604 SER B CA 1
ATOM 10053 C C . SER B 1 604 ? -7.395 40.562 22.594 1 92.94 604 SER B C 1
ATOM 10055 O O . SER B 1 604 ? -6.633 40.906 21.672 1 92.94 604 SER B O 1
ATOM 10057 N N . PRO B 1 605 ? -6.93 40.25 23.797 1 92.31 605 PRO B N 1
ATOM 10058 C CA . PRO B 1 605 ? -5.496 40 23.953 1 92.31 605 PRO B CA 1
ATOM 10059 C C . PRO B 1 605 ? -4.992 38.875 23.016 1 92.31 605 PRO B C 1
ATOM 10061 O O . PRO B 1 605 ? -5.691 37.875 22.797 1 92.31 605 PRO B O 1
ATOM 10064 N N . MET B 1 606 ? -3.828 39.094 22.531 1 92 606 MET B N 1
ATOM 10065 C CA . MET B 1 606 ? -3.225 38.031 21.734 1 92 606 MET B CA 1
ATOM 10066 C C . MET B 1 606 ? -2.906 36.812 22.594 1 92 606 MET B C 1
ATOM 10068 O O . MET B 1 606 ? -2.447 36.969 23.719 1 92 606 MET B O 1
ATOM 10072 N N . ALA B 1 607 ? -3.236 35.656 22.109 1 89.31 607 ALA B N 1
ATOM 10073 C CA . ALA B 1 607 ? -2.936 34.406 22.812 1 89.31 607 ALA B CA 1
ATOM 10074 C C . ALA B 1 607 ? -1.444 34.094 22.766 1 89.31 607 ALA B C 1
ATOM 10076 O O . ALA B 1 607 ? -0.787 34.344 21.75 1 89.31 607 ALA B O 1
ATOM 10077 N N . PRO B 1 608 ? -0.926 33.531 23.844 1 87.06 608 PRO B N 1
ATOM 10078 C CA . PRO B 1 608 ? 0.469 33.094 23.797 1 87.06 608 PRO B CA 1
ATOM 10079 C C . PRO B 1 608 ? 0.72 32.062 22.703 1 87.06 608 PRO B C 1
ATOM 10081 O O . PRO B 1 608 ? -0.211 31.375 22.281 1 87.06 608 PRO B O 1
ATOM 10084 N N . ARG B 1 609 ? 1.971 32 22.375 1 85.12 609 ARG B N 1
ATOM 10085 C CA . ARG B 1 609 ? 2.336 31.031 21.344 1 85.12 609 ARG B CA 1
ATOM 10086 C C . ARG B 1 609 ? 2.189 29.609 21.844 1 85.12 609 ARG B C 1
ATOM 10088 O O . ARG B 1 609 ? 2.404 29.344 23.031 1 85.12 609 ARG B O 1
ATOM 10095 N N . GLY B 1 610 ? 1.843 28.703 20.969 1 88.56 610 GLY B N 1
ATOM 10096 C CA . GLY B 1 610 ? 1.703 27.281 21.25 1 88.56 610 GLY B CA 1
ATOM 10097 C C . GLY B 1 610 ? 1.537 26.453 19.984 1 88.56 610 GLY B C 1
ATOM 10098 O O . GLY B 1 610 ? 1.885 26.891 18.891 1 88.56 610 GLY B O 1
ATOM 10099 N N . VAL B 1 611 ? 1.091 25.203 20.219 1 88.19 611 VAL B N 1
ATOM 10100 C CA . VAL B 1 611 ? 0.872 24.328 19.078 1 88.19 611 VAL B CA 1
ATOM 10101 C C . VAL B 1 611 ? -0.536 24.547 18.516 1 88.19 611 VAL B C 1
ATOM 10103 O O . VAL B 1 611 ? -1.52 24.438 19.266 1 88.19 611 VAL B O 1
ATOM 10106 N N . GLU B 1 612 ? -0.621 24.859 17.312 1 89 612 GLU B N 1
ATOM 10107 C CA . GLU B 1 612 ? -1.922 25.125 16.703 1 89 612 GLU B CA 1
ATOM 10108 C C . GLU B 1 612 ? -2.578 23.828 16.219 1 89 612 GLU B C 1
ATOM 10110 O O . GLU B 1 612 ? -1.958 23.031 15.516 1 89 612 GLU B O 1
ATOM 10115 N N . VAL B 1 613 ? -3.811 23.625 16.625 1 92.88 613 VAL B N 1
ATOM 10116 C CA . VAL B 1 613 ? -4.602 22.484 16.141 1 92.88 613 VAL B CA 1
ATOM 10117 C C . VAL B 1 613 ? -5.941 22.984 15.602 1 92.88 613 VAL B C 1
ATOM 10119 O O . VAL B 1 613 ? -6.293 24.156 15.781 1 92.88 613 VAL B O 1
ATOM 10122 N N . ILE B 1 614 ? -6.605 22.141 14.898 1 92.06 614 ILE B N 1
ATOM 10123 C CA . ILE B 1 614 ? -7.91 22.453 14.328 1 92.06 614 ILE B CA 1
ATOM 10124 C C . ILE B 1 614 ? -8.945 21.453 14.836 1 92.06 614 ILE B C 1
ATOM 10126 O O . ILE B 1 614 ? -8.656 20.266 14.977 1 92.06 614 ILE B O 1
ATOM 10130 N N . VAL B 1 615 ? -10.078 21.891 15.203 1 95.62 615 VAL B N 1
ATOM 10131 C CA . VAL B 1 615 ? -11.25 21.094 15.523 1 95.62 615 VAL B CA 1
ATOM 10132 C C . VAL B 1 615 ? -12.43 21.516 14.648 1 95.62 615 VAL B C 1
ATOM 10134 O O . VAL B 1 615 ? -12.828 22.688 14.672 1 95.62 615 VAL B O 1
ATOM 10137 N N . GLY B 1 616 ? -12.898 20.625 13.875 1 94.62 616 GLY B N 1
ATOM 10138 C CA . GLY B 1 616 ? -13.984 20.953 12.961 1 94.62 616 GLY B CA 1
ATOM 10139 C C . GLY B 1 616 ? -15.109 19.922 12.992 1 94.62 616 GLY B C 1
ATOM 10140 O O . GLY B 1 616 ? -14.898 18.781 13.367 1 94.62 616 GLY B O 1
ATOM 10141 N N . VAL B 1 617 ? -16.328 20.375 12.656 1 95.88 617 VAL B N 1
ATOM 10142 C CA . VAL B 1 617 ? -17.484 19.484 12.5 1 95.88 617 VAL B CA 1
ATOM 10143 C C . VAL B 1 617 ? -18.188 19.781 11.18 1 95.88 617 VAL B C 1
ATOM 10145 O O . VAL B 1 617 ? -18.359 20.953 10.812 1 95.88 617 VAL B O 1
ATOM 10148 N N . VAL B 1 618 ? -18.453 18.766 10.461 1 92.62 618 VAL B N 1
ATOM 10149 C CA . VAL B 1 618 ? -19.281 18.891 9.258 1 92.62 618 VAL B CA 1
ATOM 10150 C C . VAL B 1 618 ? -20.422 17.891 9.32 1 92.62 618 VAL B C 1
ATOM 10152 O O . VAL B 1 618 ? -20.312 16.828 9.953 1 92.62 618 VAL B O 1
ATOM 10155 N N . ARG B 1 619 ? -21.484 18.25 8.695 1 92.94 619 ARG B N 1
ATOM 10156 C CA . ARG B 1 619 ? -22.594 17.297 8.555 1 92.94 619 ARG B CA 1
ATOM 10157 C C . ARG B 1 619 ? -22.547 16.609 7.195 1 92.94 619 ARG B C 1
ATOM 10159 O O . ARG B 1 619 ? -23.031 17.156 6.199 1 92.94 619 ARG B O 1
ATOM 10166 N N . ASP B 1 620 ? -22.047 15.422 7.266 1 91.12 620 ASP B N 1
ATOM 10167 C CA . ASP B 1 620 ? -21.969 14.625 6.043 1 91.12 620 ASP B CA 1
ATOM 10168 C C . ASP B 1 620 ? -23.344 14.133 5.613 1 91.12 620 ASP B C 1
ATOM 10170 O O . ASP B 1 620 ? -24.141 13.711 6.449 1 91.12 620 ASP B O 1
ATOM 10174 N N . PRO B 1 621 ? -23.656 14.172 4.348 1 89.06 621 PRO B N 1
ATOM 10175 C CA . PRO B 1 621 ? -24.984 13.773 3.875 1 89.06 621 PRO B CA 1
ATOM 10176 C C . PRO B 1 621 ? -25.297 12.312 4.188 1 89.06 621 PRO B C 1
ATOM 10178 O O . PRO B 1 621 ? -26.469 11.969 4.398 1 89.06 621 PRO B O 1
ATOM 10181 N N . ALA B 1 622 ? -24.328 11.477 4.23 1 91.69 622 ALA B N 1
ATOM 10182 C CA . ALA B 1 622 ? -24.578 10.055 4.461 1 91.69 622 ALA B CA 1
ATOM 10183 C C . ALA B 1 622 ? -24.453 9.703 5.941 1 91.69 622 ALA B C 1
ATOM 10185 O O . ALA B 1 622 ? -25.219 8.906 6.473 1 91.69 622 ALA B O 1
ATOM 10186 N N . PHE B 1 623 ? -23.516 10.359 6.648 1 94.75 623 PHE B N 1
ATOM 10187 C CA . PHE B 1 623 ? -23.141 9.836 7.957 1 94.75 623 PHE B CA 1
ATOM 10188 C C . PHE B 1 623 ? -23.594 10.781 9.062 1 94.75 623 PHE B C 1
ATOM 10190 O O . PHE B 1 623 ? -23.5 10.453 10.25 1 94.75 623 PHE B O 1
ATOM 10197 N N . GLY B 1 624 ? -24.125 11.969 8.672 1 94.12 624 GLY B N 1
ATOM 10198 C CA . GLY B 1 624 ? -24.5 12.93 9.703 1 94.12 624 GLY B CA 1
ATOM 10199 C C . GLY B 1 624 ? -23.312 13.727 10.227 1 94.12 624 GLY B C 1
ATOM 10200 O O . GLY B 1 624 ? -22.375 14 9.484 1 94.12 624 GLY B O 1
ATOM 10201 N N . PRO B 1 625 ? -23.375 14.211 11.453 1 95.31 625 PRO B N 1
ATOM 10202 C CA . PRO B 1 625 ? -22.281 15.047 11.969 1 95.31 625 PRO B CA 1
ATOM 10203 C C . PRO B 1 625 ? -21.016 14.258 12.234 1 95.31 625 PRO B C 1
ATOM 10205 O O . PRO B 1 625 ? -21.062 13.203 12.883 1 95.31 625 PRO B O 1
ATOM 10208 N N . VAL B 1 626 ? -19.938 14.773 11.797 1 96.31 626 VAL B N 1
ATOM 10209 C CA . VAL B 1 626 ? -18.641 14.141 11.922 1 96.31 626 VAL B CA 1
ATOM 10210 C C . VAL B 1 626 ? -17.625 15.148 12.477 1 96.31 626 VAL B C 1
ATOM 10212 O O . VAL B 1 626 ? -17.547 16.281 12.008 1 96.31 626 VAL B O 1
ATOM 10215 N N . LEU B 1 627 ? -16.891 14.742 13.484 1 97.12 627 LEU B N 1
ATOM 10216 C CA . LEU B 1 627 ? -15.867 15.555 14.117 1 97.12 627 LEU B CA 1
ATOM 10217 C C . LEU B 1 627 ? -14.508 15.328 13.453 1 97.12 627 LEU B C 1
ATOM 10219 O O . LEU B 1 627 ? -14.141 14.188 13.164 1 97.12 627 LEU B O 1
ATOM 10223 N N . MET B 1 628 ? -13.805 16.344 13.18 1 95.38 628 MET B N 1
ATOM 10224 C CA . MET B 1 628 ? -12.477 16.297 12.578 1 95.38 628 MET B CA 1
ATOM 10225 C C . MET B 1 628 ? -11.438 16.938 13.5 1 95.38 628 MET B C 1
ATOM 10227 O O . MET B 1 628 ? -11.703 17.969 14.117 1 95.38 628 MET B O 1
ATOM 10231 N N . PHE B 1 629 ? -10.281 16.344 13.656 1 95.25 629 PHE B N 1
ATOM 10232 C CA . PHE B 1 629 ? -9.172 16.859 14.445 1 95.25 629 PHE B CA 1
ATOM 10233 C C . PHE B 1 629 ? -7.863 16.75 13.672 1 95.25 629 PHE B C 1
ATOM 10235 O O . PHE B 1 629 ? -7.625 15.758 12.977 1 95.25 629 PHE B O 1
ATOM 10242 N N . GLY B 1 630 ? -7.059 17.734 13.758 1 91.06 630 GLY B N 1
ATOM 10243 C CA . GLY B 1 630 ? -5.738 17.734 13.141 1 91.06 630 GLY B CA 1
ATOM 10244 C C . GLY B 1 630 ? -4.871 18.906 13.57 1 91.06 630 GLY B C 1
ATOM 10245 O O . GLY B 1 630 ? -5.266 19.688 14.438 1 91.06 630 GLY B O 1
ATOM 10246 N N . LEU B 1 631 ? -3.68 18.922 13.023 1 85.62 631 LEU B N 1
ATOM 10247 C CA . LEU B 1 631 ? -2.836 20.094 13.242 1 85.62 631 LEU B CA 1
ATOM 10248 C C . LEU B 1 631 ? -3.369 21.297 12.477 1 85.62 631 LEU B C 1
ATOM 10250 O O . LEU B 1 631 ? -3.979 21.141 11.422 1 85.62 631 LEU B O 1
ATOM 10254 N N . GLY B 1 632 ? -3.238 22.391 13.086 1 77.81 632 GLY B N 1
ATOM 10255 C CA . GLY B 1 632 ? -3.734 23.609 12.461 1 77.81 632 GLY B CA 1
ATOM 10256 C C . GLY B 1 632 ? -2.717 24.266 11.555 1 77.81 632 GLY B C 1
ATOM 10257 O O . GLY B 1 632 ? -1.606 23.766 11.383 1 77.81 632 GLY B O 1
ATOM 10258 N N . GLY B 1 633 ? -3.195 25.359 10.938 1 65.25 633 GLY B N 1
ATOM 10259 C CA . GLY B 1 633 ? -2.326 26.172 10.109 1 65.25 633 GLY B CA 1
ATOM 10260 C C . GLY B 1 633 ? -2.076 25.594 8.734 1 65.25 633 GLY B C 1
ATOM 10261 O O . GLY B 1 633 ? -2.988 25.047 8.117 1 65.25 633 GLY B O 1
ATOM 10262 N N . ILE B 1 634 ? -0.978 25.797 8.344 1 61.19 634 ILE B N 1
ATOM 10263 C CA . ILE B 1 634 ? -0.592 25.422 6.984 1 61.19 634 ILE B CA 1
ATOM 10264 C C . ILE B 1 634 ? -0.465 23.906 6.879 1 61.19 634 ILE B C 1
ATOM 10266 O O . ILE B 1 634 ? -0.531 23.344 5.785 1 61.19 634 ILE B O 1
ATOM 10270 N N . TYR B 1 635 ? -0.481 23.234 7.957 1 62.12 635 TYR B N 1
ATOM 10271 C CA . TYR B 1 635 ? -0.238 21.797 7.988 1 62.12 635 TYR B CA 1
ATOM 10272 C C . TYR B 1 635 ? -1.444 21.016 7.465 1 62.12 635 TYR B C 1
ATOM 10274 O O . TYR B 1 635 ? -1.293 20.031 6.75 1 62.12 635 TYR B O 1
ATOM 10282 N N . VAL B 1 636 ? -2.543 21.5 7.797 1 62.31 636 VAL B N 1
ATOM 10283 C CA . VAL B 1 636 ? -3.744 20.766 7.41 1 62.31 636 VAL B CA 1
ATOM 10284 C C . VAL B 1 636 ? -3.871 20.75 5.887 1 62.31 636 VAL B C 1
ATOM 10286 O O . VAL B 1 636 ? -4.246 19.734 5.301 1 62.31 636 VAL B O 1
ATOM 10289 N N . GLU B 1 637 ? -3.59 21.812 5.348 1 62.31 637 GLU B N 1
ATOM 10290 C CA . GLU B 1 637 ? -3.789 21.906 3.904 1 62.31 637 GLU B CA 1
ATOM 10291 C C . GLU B 1 637 ? -2.77 21.078 3.141 1 62.31 637 GLU B C 1
ATOM 10293 O O . GLU B 1 637 ? -3.098 20.469 2.121 1 62.31 637 GLU B O 1
ATOM 10298 N N . VAL B 1 638 ? -1.647 21.047 3.75 1 64.62 638 VAL B N 1
ATOM 10299 C CA . VAL B 1 638 ? -0.556 20.438 3.008 1 64.62 638 VAL B CA 1
ATOM 10300 C C . VAL B 1 638 ? -0.452 18.953 3.383 1 64.62 638 VAL B C 1
ATOM 10302 O O . VAL B 1 638 ? -0.249 18.094 2.518 1 64.62 638 VAL B O 1
ATOM 10305 N N . LEU B 1 639 ? -0.724 18.688 4.656 1 66.31 639 LEU B N 1
ATOM 10306 C CA . LEU B 1 639 ? -0.402 17.328 5.102 1 66.31 639 LEU B CA 1
ATOM 10307 C C . LEU B 1 639 ? -1.657 16.469 5.172 1 66.31 639 LEU B C 1
ATOM 10309 O O . LEU B 1 639 ? -1.569 15.242 5.219 1 66.31 639 LEU B O 1
ATOM 10313 N N . GLU B 1 640 ? -2.738 17.062 5.133 1 74.94 640 GLU B N 1
ATOM 10314 C CA . GLU B 1 640 ? -4.012 16.344 5.234 1 74.94 640 GLU B CA 1
ATOM 10315 C C . GLU B 1 640 ? -3.975 15.305 6.344 1 74.94 640 GLU B C 1
ATOM 10317 O O . GLU B 1 640 ? -4.41 14.164 6.145 1 74.94 640 GLU B O 1
ATOM 10322 N N . ASP B 1 641 ? -3.289 15.594 7.441 1 81.31 641 ASP B N 1
ATOM 10323 C CA . ASP B 1 641 ? -3.174 14.742 8.617 1 81.31 641 ASP B CA 1
ATOM 10324 C C . ASP B 1 641 ? -4.324 14.992 9.594 1 81.31 641 ASP B C 1
ATOM 10326 O O . ASP B 1 641 ? -4.164 15.719 10.578 1 81.31 641 ASP B O 1
ATOM 10330 N N . VAL B 1 642 ? -5.43 14.414 9.32 1 90.06 642 VAL B N 1
ATOM 10331 C CA . VAL B 1 642 ? -6.625 14.656 10.125 1 90.06 642 VAL B CA 1
ATOM 10332 C C . VAL B 1 642 ? -7.27 13.32 10.5 1 90.06 642 VAL B C 1
ATOM 10334 O O . VAL B 1 642 ? -7.047 12.305 9.836 1 90.06 642 VAL B O 1
ATOM 10337 N N . ALA B 1 643 ? -7.977 13.312 11.586 1 94.31 643 ALA B N 1
ATOM 10338 C CA . ALA B 1 643 ? -8.758 12.172 12.07 1 94.31 643 ALA B CA 1
ATOM 10339 C C . ALA B 1 643 ? -10.242 12.516 12.133 1 94.31 643 ALA B C 1
ATOM 10341 O O . ALA B 1 643 ? -10.617 13.648 12.43 1 94.31 643 ALA B O 1
ATOM 10342 N N . PHE B 1 644 ? -11.094 11.547 11.898 1 96.12 644 PHE B N 1
ATOM 10343 C CA . PHE B 1 644 ? -12.539 11.75 11.891 1 96.12 644 PHE B CA 1
ATOM 10344 C C . PHE B 1 644 ? -13.227 10.781 12.844 1 96.12 644 PHE B C 1
ATOM 10346 O O . PHE B 1 644 ? -12.773 9.648 13.023 1 96.12 644 PHE B O 1
ATOM 10353 N N . ARG B 1 645 ? -14.281 11.219 13.469 1 97.25 645 ARG B N 1
ATOM 10354 C CA . ARG B 1 645 ? -15.18 10.367 14.25 1 97.25 645 ARG B CA 1
ATOM 10355 C C . ARG B 1 645 ? -16.625 10.82 14.109 1 97.25 645 ARG B C 1
ATOM 10357 O O . ARG B 1 645 ? -16.906 12.023 14.016 1 97.25 645 ARG B O 1
ATOM 10364 N N . ALA B 1 646 ? -17.5 9.844 14.07 1 96.25 646 ALA B N 1
ATOM 10365 C CA . ALA B 1 646 ? -18.922 10.156 14.078 1 96.25 646 ALA B CA 1
ATOM 10366 C C . ALA B 1 646 ? -19.375 10.648 15.461 1 96.25 646 ALA B C 1
ATOM 10368 O O . ALA B 1 646 ? -18.969 10.094 16.484 1 96.25 646 ALA B O 1
ATOM 10369 N N . ILE B 1 647 ? -20.094 11.75 15.523 1 95.94 647 ILE B N 1
ATOM 10370 C CA . ILE B 1 647 ? -20.625 12.336 16.75 1 95.94 647 ILE B CA 1
ATOM 10371 C C . ILE B 1 647 ? -21.875 11.57 17.188 1 95.94 647 ILE B C 1
ATOM 10373 O O . ILE B 1 647 ? -22.719 11.211 16.359 1 95.94 647 ILE B O 1
ATOM 10377 N N . PRO B 1 648 ? -22.125 11.344 18.438 1 95.44 648 PRO B N 1
ATOM 10378 C CA . PRO B 1 648 ? -21.281 11.758 19.562 1 95.44 648 PRO B CA 1
ATOM 10379 C C . PRO B 1 648 ? -20.094 10.828 19.781 1 95.44 648 PRO B C 1
ATOM 10381 O O . PRO B 1 648 ? -20.109 9.672 19.344 1 95.44 648 PRO B O 1
ATOM 10384 N N . ILE B 1 649 ? -19.047 11.359 20.484 1 96.5 649 ILE B N 1
ATOM 10385 C CA . ILE B 1 649 ? -17.859 10.547 20.672 1 96.5 649 ILE B CA 1
ATOM 10386 C C . ILE B 1 649 ? -17.609 10.312 22.156 1 96.5 649 ILE B C 1
ATOM 10388 O O . ILE B 1 649 ? -18.109 11.062 23 1 96.5 649 ILE B O 1
ATOM 10392 N N . SER B 1 650 ? -16.922 9.266 22.484 1 95.88 650 SER B N 1
ATOM 10393 C CA . SER B 1 650 ? -16.453 8.984 23.844 1 95.88 650 SER B CA 1
ATOM 10394 C C . SER B 1 650 ? -15.086 9.602 24.094 1 95.88 650 SER B C 1
ATOM 10396 O O . SER B 1 650 ? -14.445 10.109 23.172 1 95.88 650 SER B O 1
ATOM 10398 N N . ARG B 1 651 ? -14.727 9.609 25.344 1 95.88 651 ARG B N 1
ATOM 10399 C CA . ARG B 1 651 ? -13.375 10.031 25.672 1 95.88 651 ARG B CA 1
ATOM 10400 C C . ARG B 1 651 ? -12.336 9.156 24.984 1 95.88 651 ARG B C 1
ATOM 10402 O O . ARG B 1 651 ? -11.281 9.641 24.562 1 95.88 651 ARG B O 1
ATOM 10409 N N . TYR B 1 652 ? -12.656 7.902 24.906 1 96.25 652 TYR B N 1
ATOM 10410 C CA . TYR B 1 652 ? -11.773 6.973 24.203 1 96.25 652 TYR B CA 1
ATOM 10411 C C . TYR B 1 652 ? -11.578 7.379 22.75 1 96.25 652 TYR B C 1
ATOM 10413 O O . TYR B 1 652 ? -10.461 7.367 22.25 1 96.25 652 TYR B O 1
ATOM 10421 N N . ASP B 1 653 ? -12.633 7.707 22.109 1 96.5 653 ASP B N 1
ATOM 10422 C CA . ASP B 1 653 ? -12.57 8.172 20.734 1 96.5 653 ASP B CA 1
ATOM 10423 C C . ASP B 1 653 ? -11.68 9.406 20.609 1 96.5 653 ASP B C 1
ATOM 10425 O O . ASP B 1 653 ? -10.875 9.5 19.672 1 96.5 653 ASP B O 1
ATOM 10429 N N . ALA B 1 654 ? -11.883 10.328 21.516 1 97.56 654 ALA B N 1
ATOM 10430 C CA . ALA B 1 654 ? -11.133 11.578 21.484 1 97.56 654 ALA B CA 1
ATOM 10431 C C . ALA B 1 654 ? -9.633 11.32 21.609 1 97.56 654 ALA B C 1
ATOM 10433 O O . ALA B 1 654 ? -8.836 11.883 20.844 1 97.56 654 ALA B O 1
ATOM 10434 N N . GLU B 1 655 ? -9.305 10.547 22.531 1 97 655 GLU B N 1
ATOM 10435 C CA . GLU B 1 655 ? -7.898 10.203 22.719 1 97 655 GLU B CA 1
ATOM 10436 C C . GLU B 1 655 ? -7.332 9.477 21.5 1 97 655 GLU B C 1
ATOM 10438 O O . GLU B 1 655 ? -6.195 9.734 21.094 1 97 655 GLU B O 1
ATOM 10443 N N . ALA B 1 656 ? -8.102 8.625 20.969 1 96.31 656 ALA B N 1
ATOM 10444 C CA . ALA B 1 656 ? -7.68 7.883 19.781 1 96.31 656 ALA B CA 1
ATOM 10445 C C . ALA B 1 656 ? -7.465 8.82 18.594 1 96.31 656 ALA B C 1
ATOM 10447 O O . ALA B 1 656 ? -6.578 8.594 17.766 1 96.31 656 ALA B O 1
ATOM 10448 N 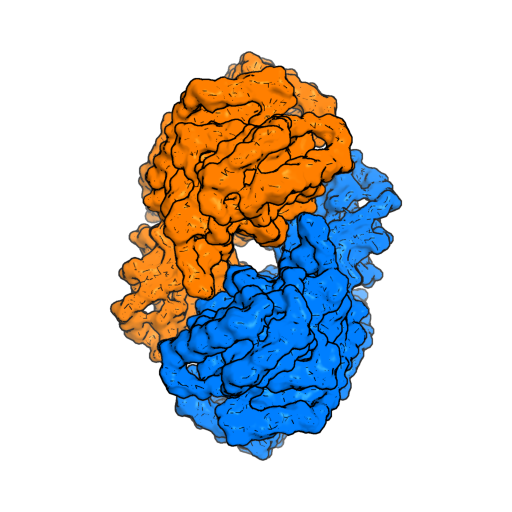N . MET B 1 657 ? -8.297 9.836 18.484 1 96.75 657 MET B N 1
ATOM 10449 C CA . MET B 1 657 ? -8.133 10.828 17.422 1 96.75 657 MET B CA 1
ATOM 10450 C C . MET B 1 657 ? -6.793 11.539 17.531 1 96.75 657 MET B C 1
ATOM 10452 O O . MET B 1 657 ? -6.086 11.711 16.531 1 96.75 657 MET B O 1
ATOM 10456 N N . ILE B 1 658 ? -6.438 11.891 18.734 1 96.44 658 ILE B N 1
ATOM 10457 C CA . ILE B 1 658 ? -5.195 12.602 19 1 96.44 658 ILE B CA 1
ATOM 10458 C C . ILE B 1 658 ? -4.004 11.703 18.672 1 96.44 658 ILE B C 1
ATOM 10460 O O . ILE B 1 658 ? -3.016 12.156 18.094 1 96.44 658 ILE B O 1
ATOM 10464 N N . ASP B 1 659 ? -4.148 10.453 18.938 1 94.88 659 ASP B N 1
ATOM 10465 C CA . ASP B 1 659 ? -3.068 9.492 18.734 1 94.88 659 ASP B CA 1
ATOM 10466 C C . ASP B 1 659 ? -2.93 9.141 17.25 1 94.88 659 ASP B C 1
ATOM 10468 O O . ASP B 1 659 ? -1.882 8.648 16.828 1 94.88 659 ASP B O 1
ATOM 10472 N N . GLN B 1 660 ? -3.936 9.383 16.547 1 93.62 660 GLN B N 1
ATOM 10473 C CA . GLN B 1 660 ? -3.99 8.906 15.164 1 93.62 660 GLN B CA 1
ATOM 10474 C C . GLN B 1 660 ? -3.172 9.805 14.242 1 93.62 660 GLN B C 1
ATOM 10476 O O . GLN B 1 660 ? -2.574 9.328 13.273 1 93.62 660 GLN B O 1
ATOM 10481 N N . ILE B 1 661 ? -3.145 11.086 14.484 1 89.56 661 ILE B N 1
ATOM 10482 C CA . ILE B 1 661 ? -2.523 12 13.539 1 89.56 661 ILE B CA 1
ATOM 10483 C C . ILE B 1 661 ? -1.004 11.875 13.617 1 89.56 661 ILE B C 1
ATOM 10485 O O . ILE B 1 661 ? -0.45 11.594 14.68 1 89.56 661 ILE B O 1
ATOM 10489 N N . LYS B 1 662 ? -0.353 12.039 12.539 1 81.31 662 LYS B N 1
ATOM 10490 C CA . LYS B 1 662 ? 1.104 11.984 12.469 1 81.31 662 LYS B CA 1
ATOM 10491 C C . LYS B 1 662 ? 1.738 13.094 13.297 1 81.31 662 LYS B C 1
ATOM 10493 O O . LYS B 1 662 ? 2.828 12.922 13.852 1 81.31 662 LYS B O 1
ATOM 10498 N N . GLY B 1 663 ? 1.073 14.148 13.445 1 81.19 663 GLY B N 1
ATOM 10499 C CA . GLY B 1 663 ? 1.539 15.297 14.211 1 81.19 663 GLY B CA 1
ATOM 10500 C C . GLY B 1 663 ? 1.537 15.055 15.711 1 81.19 663 GLY B C 1
ATOM 10501 O O . GLY B 1 663 ? 1.922 15.938 16.484 1 81.19 663 GLY B O 1
ATOM 10502 N N . ARG B 1 664 ? 1.181 13.883 16.062 1 87.06 664 ARG B N 1
ATOM 10503 C CA . ARG B 1 664 ? 1.128 13.578 17.484 1 87.06 664 ARG B CA 1
ATOM 10504 C C . ARG B 1 664 ? 2.494 13.766 18.141 1 87.06 664 ARG B C 1
ATOM 10506 O O . ARG B 1 664 ? 2.584 14.094 19.312 1 87.06 664 ARG B O 1
ATOM 10513 N N . LYS B 1 665 ? 3.492 13.602 17.391 1 83.94 665 LYS B N 1
ATOM 10514 C CA . LYS B 1 665 ? 4.836 13.805 17.922 1 83.94 665 LYS B CA 1
ATOM 10515 C C . LYS B 1 665 ? 5.055 15.266 18.312 1 83.94 665 LYS B C 1
ATOM 10517 O O . LYS B 1 665 ? 5.754 15.547 19.281 1 83.94 665 LYS B O 1
ATOM 10522 N N . ILE B 1 666 ? 4.469 16.109 17.562 1 83.38 666 ILE B N 1
ATOM 10523 C CA . ILE B 1 666 ? 4.535 17.531 17.859 1 83.38 666 ILE B CA 1
ATOM 10524 C C . ILE B 1 666 ? 3.764 17.828 19.156 1 83.38 666 ILE B C 1
ATOM 10526 O O . ILE B 1 666 ? 4.215 18.609 20 1 83.38 666 ILE B O 1
ATOM 10530 N N . LEU B 1 667 ? 2.688 17.156 19.297 1 89.88 667 LEU B N 1
ATOM 10531 C CA . LEU B 1 667 ? 1.865 17.328 20.484 1 89.88 667 LEU B CA 1
ATOM 10532 C C . LEU B 1 667 ? 2.578 16.797 21.719 1 89.88 667 LEU B C 1
ATOM 10534 O O . LEU B 1 667 ? 2.357 17.297 22.828 1 89.88 667 LEU B O 1
ATOM 10538 N N . ALA B 1 668 ? 3.432 15.82 21.484 1 89.75 668 ALA B N 1
ATOM 10539 C CA . ALA B 1 668 ? 4.168 15.211 22.578 1 89.75 668 ALA B CA 1
ATOM 10540 C C . ALA B 1 668 ? 5.402 16.031 22.938 1 89.75 668 ALA B C 1
ATOM 10542 O O . ALA B 1 668 ? 6.066 15.766 23.953 1 89.75 668 ALA B O 1
ATOM 10543 N N . GLY B 1 669 ? 5.668 17.016 22.266 1 83.5 669 GLY B N 1
ATOM 10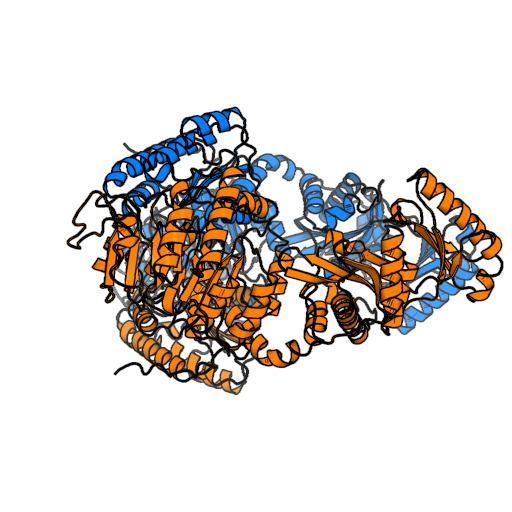544 C CA . GLY B 1 669 ? 6.832 17.844 22.516 1 83.5 669 GLY B CA 1
ATOM 10545 C C . GLY B 1 669 ? 8.039 17.453 21.688 1 83.5 669 GLY B C 1
ATOM 10546 O O . GLY B 1 669 ? 8.477 16.297 21.734 1 83.5 669 GLY B O 1
ATOM 10547 N N . VAL B 1 670 ? 8.453 18.297 20.781 1 73.69 670 VAL B N 1
ATOM 10548 C CA . VAL B 1 670 ? 9.625 18.031 19.969 1 73.69 670 VAL B CA 1
ATOM 10549 C C . VAL B 1 670 ? 10.711 19.062 20.25 1 73.69 670 VAL B C 1
ATOM 10551 O O . VAL B 1 670 ? 10.414 20.188 20.641 1 73.69 670 VAL B O 1
ATOM 10554 N N . ARG B 1 671 ? 11.93 18.688 20.125 1 65.88 671 ARG B N 1
ATOM 10555 C CA . ARG B 1 671 ? 13.102 19.547 20.234 1 65.88 671 ARG B CA 1
ATOM 10556 C C . ARG B 1 671 ? 13.07 20.359 21.516 1 65.88 671 ARG B C 1
ATOM 10558 O O . ARG B 1 671 ? 13.219 21.594 21.5 1 65.88 671 ARG B O 1
ATOM 10565 N N . GLY B 1 672 ? 12.633 19.719 22.625 1 67.62 672 GLY B N 1
ATOM 10566 C CA . GLY B 1 672 ? 12.734 20.375 23.922 1 67.62 672 GLY B CA 1
ATOM 10567 C C . GLY B 1 672 ? 11.453 21.094 24.328 1 67.62 672 GLY B C 1
ATOM 10568 O O . GLY B 1 672 ? 11.344 21.578 25.453 1 67.62 672 GLY B O 1
ATOM 10569 N N . GLU B 1 673 ? 10.555 21.156 23.391 1 76.06 673 GLU B N 1
ATOM 10570 C CA . GLU B 1 673 ? 9.273 21.781 23.734 1 76.06 673 GLU B CA 1
ATOM 10571 C C . GLU B 1 673 ? 8.445 20.859 24.625 1 76.06 673 GLU B C 1
ATOM 10573 O O . GLU B 1 673 ? 8.555 19.641 24.547 1 76.06 673 GLU B O 1
ATOM 10578 N N . ALA B 1 674 ? 7.742 21.453 25.469 1 87.06 674 ALA B N 1
ATOM 10579 C CA . ALA B 1 674 ? 6.883 20.688 26.375 1 87.06 674 ALA B CA 1
ATOM 10580 C C . ALA B 1 674 ? 5.707 20.062 25.609 1 87.06 674 ALA B C 1
ATOM 10582 O O . ALA B 1 674 ? 5.23 20.641 24.625 1 87.06 674 ALA B O 1
ATOM 10583 N N . ALA B 1 675 ? 5.277 18.969 26.109 1 93.25 675 ALA B N 1
ATOM 10584 C CA . ALA B 1 675 ? 4.082 18.328 25.562 1 93.25 675 ALA B CA 1
ATOM 10585 C C . ALA B 1 675 ? 2.838 19.172 25.859 1 93.25 675 ALA B C 1
ATOM 10587 O O . ALA B 1 675 ? 2.75 19.812 26.891 1 93.25 675 ALA B O 1
ATOM 10588 N N . VAL B 1 676 ? 1.947 19.125 25 1 95.81 676 VAL B N 1
ATOM 10589 C CA . VAL B 1 676 ? 0.704 19.859 25.219 1 95.81 676 VAL B CA 1
ATOM 10590 C C . VAL B 1 676 ? -0.186 19.094 26.188 1 95.81 676 VAL B C 1
ATOM 10592 O O . VAL B 1 676 ? 0.07 17.922 26.484 1 95.81 676 VAL B O 1
ATOM 10595 N N . ASP B 1 677 ? -1.173 19.734 26.719 1 96.88 677 ASP B N 1
ATOM 10596 C CA . ASP B 1 677 ? -2.154 19.141 27.609 1 96.88 677 ASP B CA 1
ATOM 10597 C C . ASP B 1 677 ? -3.135 18.25 26.859 1 96.88 677 ASP B C 1
ATOM 10599 O O . ASP B 1 677 ? -4.23 18.688 26.5 1 96.88 677 ASP B O 1
ATOM 10603 N N . ARG B 1 678 ? -2.824 17.062 26.812 1 96 678 ARG B N 1
ATOM 10604 C CA . ARG B 1 678 ? -3.602 16.094 26.047 1 96 678 ARG B CA 1
ATOM 10605 C C . ARG B 1 678 ? -5 15.93 26.625 1 96 678 ARG B C 1
ATOM 10607 O O . ARG B 1 678 ? -5.973 15.766 25.891 1 96 678 ARG B O 1
ATOM 10614 N N . LYS B 1 679 ? -5.07 15.836 27.859 1 96.69 679 LYS B N 1
ATOM 10615 C CA . LYS B 1 679 ? -6.355 15.672 28.547 1 96.69 679 LYS B CA 1
ATOM 10616 C C . LYS B 1 679 ? -7.297 16.828 28.219 1 96.69 679 LYS B C 1
ATOM 10618 O O . LYS B 1 679 ? -8.477 16.609 27.922 1 96.69 679 LYS B O 1
ATOM 10623 N N . ALA B 1 680 ? -6.742 18 28.25 1 97.06 680 ALA B N 1
ATOM 10624 C CA . ALA B 1 680 ? -7.551 19.172 27.938 1 97.06 680 ALA B CA 1
ATOM 10625 C C . ALA B 1 680 ? -8.062 19.125 26.5 1 97.06 680 ALA B C 1
ATOM 10627 O O . ALA B 1 680 ? -9.203 19.531 26.234 1 97.06 680 ALA B O 1
ATOM 10628 N N . LEU B 1 681 ? -7.238 18.703 25.641 1 97.06 681 LEU B N 1
ATOM 10629 C CA . LEU B 1 681 ? -7.645 18.594 24.234 1 97.06 681 LEU B CA 1
ATOM 10630 C C . LEU B 1 681 ? -8.75 17.547 24.078 1 97.06 681 LEU B C 1
ATOM 10632 O O . LEU B 1 681 ? -9.711 17.766 23.328 1 97.06 681 LEU B O 1
ATOM 10636 N N . ALA B 1 682 ? -8.586 16.406 24.734 1 97.44 682 ALA B N 1
ATOM 10637 C CA . ALA B 1 682 ? -9.617 15.375 24.688 1 97.44 682 ALA B CA 1
ATOM 10638 C C . ALA B 1 682 ? -10.938 15.891 25.234 1 97.44 682 ALA B C 1
ATOM 10640 O O . ALA B 1 682 ? -12 15.617 24.656 1 97.44 682 ALA B O 1
ATOM 10641 N N . ASP B 1 683 ? -10.844 16.625 26.297 1 96.62 683 ASP B N 1
ATOM 10642 C CA . ASP B 1 683 ? -12.039 17.219 26.891 1 96.62 683 ASP B CA 1
ATOM 10643 C C . ASP B 1 683 ? -12.727 18.172 25.906 1 96.62 683 ASP B C 1
ATOM 10645 O O . ASP B 1 683 ? -13.953 18.188 25.812 1 96.62 683 ASP B O 1
ATOM 10649 N N . LEU B 1 684 ? -11.93 18.906 25.281 1 97.62 684 LEU B N 1
ATOM 10650 C CA . LEU B 1 684 ? -12.477 19.844 24.281 1 97.62 684 LEU B CA 1
ATOM 10651 C C . LEU B 1 684 ? -13.219 19.094 23.188 1 97.62 684 LEU B C 1
ATOM 10653 O O . LEU B 1 684 ? -14.32 19.484 22.797 1 97.62 684 LEU B O 1
ATOM 10657 N N . LEU B 1 685 ? -12.609 18.016 22.656 1 97.88 685 LEU B N 1
ATOM 10658 C CA . LEU B 1 685 ? -13.234 17.234 21.594 1 97.88 685 LEU B CA 1
ATOM 10659 C C . LEU B 1 685 ? -14.57 16.656 22.047 1 97.88 685 LEU B C 1
ATOM 10661 O O . LEU B 1 685 ? -15.555 16.719 21.312 1 97.88 685 LEU B O 1
ATOM 10665 N N . VAL B 1 686 ? -14.609 16.141 23.266 1 97.12 686 VAL B N 1
ATOM 10666 C CA . VAL B 1 686 ? -15.828 15.562 23.812 1 97.12 686 VAL B CA 1
ATOM 10667 C C . VAL B 1 686 ? -16.891 16.656 23.984 1 97.12 686 VAL B C 1
ATOM 10669 O O . VAL B 1 686 ? -18.062 16.438 23.703 1 97.12 686 VAL B O 1
ATOM 10672 N N . THR B 1 687 ? -16.438 17.797 24.438 1 96.25 687 THR B N 1
ATOM 10673 C CA . THR B 1 687 ? -17.359 18.906 24.641 1 96.25 687 THR B CA 1
ATOM 10674 C C . THR B 1 687 ? -17.969 19.359 23.328 1 96.25 687 THR B C 1
ATOM 10676 O O . THR B 1 687 ? -19.188 19.578 23.234 1 96.25 687 THR B O 1
ATOM 10679 N N . VAL B 1 688 ? -17.125 19.5 22.328 1 96.81 688 VAL B N 1
ATOM 10680 C CA . VAL B 1 688 ? -17.625 19.906 21.016 1 96.81 688 VAL B CA 1
ATOM 10681 C C . VAL B 1 688 ? -18.609 18.875 20.484 1 96.81 688 VAL B C 1
ATOM 10683 O O . VAL B 1 688 ? -19.641 19.234 19.922 1 96.81 688 VAL B O 1
ATOM 10686 N N . SER B 1 689 ? -18.281 17.641 20.656 1 96.75 689 SER B N 1
ATOM 10687 C CA . SER B 1 689 ? -19.188 16.562 20.25 1 96.75 689 SER B CA 1
ATOM 10688 C C . SER B 1 689 ? -20.531 16.688 20.953 1 96.75 689 SER B C 1
ATOM 10690 O O . SER B 1 689 ? -21.578 16.609 20.312 1 96.75 689 SER B O 1
ATOM 10692 N N . GLY B 1 690 ? -20.453 16.859 22.25 1 95.31 690 GLY B N 1
ATOM 10693 C CA . GLY B 1 690 ? -21.672 17.016 23.016 1 95.31 690 GLY B CA 1
ATOM 10694 C C . GLY B 1 690 ? -22.5 18.219 22.594 1 95.31 690 GLY B C 1
ATOM 10695 O O . GLY B 1 690 ? -23.734 18.156 22.547 1 95.31 690 GLY B O 1
ATOM 10696 N N . LEU B 1 691 ? -21.828 19.25 22.312 1 94.62 691 LEU B N 1
ATOM 10697 C CA . LEU B 1 691 ? -22.469 20.484 21.875 1 94.62 691 LEU B CA 1
ATOM 10698 C C . LEU B 1 691 ? -23.219 20.266 20.578 1 94.62 691 LEU B C 1
ATOM 10700 O O . LEU B 1 691 ? -24.391 20.656 20.453 1 94.62 691 LEU B O 1
ATOM 10704 N N . VAL B 1 692 ? -22.578 19.719 19.609 1 95.06 692 VAL B N 1
ATOM 10705 C CA . VAL B 1 692 ? -23.172 19.516 18.281 1 95.06 692 VAL B CA 1
ATOM 10706 C C . VAL B 1 692 ? -24.328 18.531 18.375 1 95.06 692 VAL B C 1
ATOM 10708 O O . VAL B 1 692 ? -25.328 18.656 17.672 1 95.06 692 VAL B O 1
ATOM 10711 N N . HIS B 1 693 ? -24.156 17.594 19.234 1 93.94 693 HIS B N 1
ATOM 10712 C CA . HIS B 1 693 ? -25.234 16.641 19.469 1 93.94 693 HIS B CA 1
ATOM 10713 C C . HIS B 1 693 ? -26.469 17.344 20.047 1 93.94 693 HIS B C 1
ATOM 10715 O O . HIS B 1 693 ? -27.594 17.016 19.688 1 93.94 693 HIS B O 1
ATOM 10721 N N . ALA B 1 694 ? -26.266 18.312 20.859 1 93.88 694 ALA B N 1
ATOM 10722 C CA . ALA B 1 694 ? -27.328 19.016 21.562 1 93.88 694 ALA B CA 1
ATOM 10723 C C . ALA B 1 694 ? -28 20.031 20.656 1 93.88 694 ALA B C 1
ATOM 10725 O O . ALA B 1 694 ? -29.172 20.359 20.844 1 93.88 694 ALA B O 1
ATOM 10726 N N . TYR B 1 695 ? -27.281 20.547 19.703 1 95.19 695 TYR B N 1
ATOM 10727 C CA . TYR B 1 695 ? -27.797 21.609 18.859 1 95.19 695 TYR B CA 1
ATOM 10728 C C . TYR B 1 695 ? -27.812 21.203 17.406 1 95.19 695 TYR B C 1
ATOM 10730 O O . TYR B 1 695 ? -26.906 21.578 16.641 1 95.19 695 TYR B O 1
ATOM 10738 N N . PRO B 1 696 ? -28.859 20.578 16.906 1 93.62 696 PRO B N 1
ATOM 10739 C CA . PRO B 1 696 ? -28.953 20.203 15.492 1 93.62 696 PRO B CA 1
ATOM 10740 C C . PRO B 1 696 ? -28.922 21.406 14.547 1 93.62 696 PRO B C 1
ATOM 10742 O O . PRO B 1 696 ? -28.766 21.25 13.336 1 93.62 696 PRO B O 1
ATOM 10745 N N . GLN B 1 697 ? -28.984 22.594 15.117 1 94.62 697 GLN B N 1
ATOM 10746 C CA . GLN B 1 697 ? -28.922 23.844 14.367 1 94.62 697 GLN B CA 1
ATOM 10747 C C . GLN B 1 697 ? -27.516 24.078 13.812 1 94.62 697 GLN B C 1
ATOM 10749 O O . GLN B 1 697 ? -27.312 24.938 12.945 1 94.62 697 GLN B O 1
ATOM 10754 N N . ILE B 1 698 ? -26.547 23.359 14.336 1 95.5 698 ILE B N 1
ATOM 10755 C CA . ILE B 1 698 ? -25.172 23.516 13.875 1 95.5 698 ILE B CA 1
ATOM 10756 C C . ILE B 1 698 ? -24.938 22.672 12.633 1 95.5 698 ILE B C 1
ATOM 10758 O O . ILE B 1 698 ? -24.969 21.438 12.695 1 95.5 698 ILE B O 1
ATOM 10762 N N . SER B 1 699 ? -24.641 23.281 11.508 1 94.44 699 SER B N 1
ATOM 10763 C CA . SER B 1 699 ? -24.281 22.578 10.273 1 94.44 699 SER B CA 1
ATOM 10764 C C . SER B 1 699 ? -22.781 22.344 10.18 1 94.44 699 SER B C 1
ATOM 10766 O O . SER B 1 699 ? -22.344 21.297 9.703 1 94.44 699 SER B O 1
ATOM 10768 N N . GLU B 1 700 ? -22.062 23.344 10.516 1 94.62 700 GLU B N 1
ATOM 10769 C CA . GLU B 1 700 ? -20.609 23.281 10.531 1 94.62 700 GLU B CA 1
ATOM 10770 C C . GLU B 1 700 ? -20.031 24.047 11.719 1 94.62 700 GLU B C 1
ATOM 10772 O O . GLU B 1 700 ? -20.625 25.031 12.172 1 94.62 700 GLU B O 1
ATOM 10777 N N . LEU B 1 701 ? -19 23.578 12.266 1 95.62 701 LEU B N 1
ATOM 10778 C CA . LEU B 1 701 ? -18.25 24.219 13.336 1 95.62 701 LEU B CA 1
ATOM 10779 C C . LEU B 1 701 ? -16.75 24.141 13.062 1 95.62 701 LEU B C 1
ATOM 10781 O O . LEU B 1 701 ? -16.234 23.094 12.648 1 95.62 701 LEU B O 1
ATOM 10785 N N . ASP B 1 702 ? -16.094 25.25 13.195 1 92.81 702 ASP B N 1
ATOM 10786 C CA . ASP B 1 702 ? -14.664 25.312 12.906 1 92.81 702 ASP B CA 1
ATOM 10787 C C . ASP B 1 702 ? -13.93 26.125 13.969 1 92.81 702 ASP B C 1
ATOM 10789 O O . ASP B 1 702 ? -14.148 27.328 14.102 1 92.81 702 ASP B O 1
ATOM 10793 N N . LEU B 1 703 ? -13.18 25.453 14.758 1 94.69 703 LEU B N 1
ATOM 10794 C CA . LEU B 1 703 ? -12.242 26.094 15.672 1 94.69 703 LEU B CA 1
ATOM 10795 C C . LEU B 1 703 ? -10.828 26.062 15.109 1 94.69 703 LEU B C 1
ATOM 10797 O O . LEU B 1 703 ? -10.125 25.062 15.242 1 94.69 703 LEU B O 1
ATOM 10801 N N . ASN B 1 704 ? -10.422 27.156 14.578 1 87 704 ASN B N 1
ATOM 10802 C CA . ASN B 1 704 ? -9.156 27.203 13.852 1 87 704 ASN B CA 1
ATOM 10803 C C . ASN B 1 704 ? -8.523 28.578 13.938 1 87 704 ASN B C 1
ATOM 10805 O O . ASN B 1 704 ? -8.914 29.5 13.211 1 87 704 ASN B O 1
ATOM 10809 N N . PRO B 1 705 ? -7.562 28.75 14.75 1 88.38 705 PRO B N 1
ATOM 10810 C CA . PRO B 1 705 ? -6.84 27.688 15.461 1 88.38 705 PRO B CA 1
ATOM 10811 C C . PRO B 1 705 ? -7.285 27.531 16.906 1 88.38 705 PRO B C 1
ATOM 10813 O O . PRO B 1 705 ? -7.887 28.453 17.469 1 88.38 705 PRO B O 1
ATOM 10816 N N . VAL B 1 706 ? -7.039 26.375 17.375 1 94.31 706 VAL B N 1
ATOM 10817 C CA . VAL B 1 706 ? -6.938 26.141 18.812 1 94.31 706 VAL B CA 1
ATOM 10818 C C . VAL B 1 706 ? -5.469 26.016 19.219 1 94.31 706 VAL B C 1
ATOM 10820 O O . VAL B 1 706 ? -4.742 25.188 18.688 1 94.31 706 VAL B O 1
ATOM 10823 N N . ILE B 1 707 ? -5.059 26.922 20.109 1 93.88 707 ILE B N 1
ATOM 10824 C CA . ILE B 1 707 ? -3.662 26.875 20.531 1 93.88 707 ILE B CA 1
ATOM 10825 C C . ILE B 1 707 ? -3.529 26 21.781 1 93.88 707 ILE B C 1
ATOM 10827 O O . ILE B 1 707 ? -4.07 26.328 22.844 1 93.88 707 ILE B O 1
ATOM 10831 N N . ALA B 1 708 ? -2.83 24.922 21.625 1 95.06 708 ALA B N 1
ATOM 10832 C CA . ALA B 1 708 ? -2.629 23.969 22.719 1 95.06 708 ALA B CA 1
ATOM 10833 C C . ALA B 1 708 ? -1.358 24.297 23.5 1 95.06 708 ALA B C 1
ATOM 10835 O O . ALA B 1 708 ? -0.325 24.609 22.906 1 95.06 708 ALA B O 1
ATOM 10836 N N . TYR B 1 709 ? -1.497 24.266 24.812 1 95.12 709 TYR B N 1
ATOM 10837 C CA . TYR B 1 709 ? -0.406 24.562 25.734 1 95.12 709 TYR B CA 1
ATOM 10838 C C . TYR B 1 709 ? -0.095 23.359 26.609 1 95.12 709 TYR B C 1
ATOM 10840 O O . TYR B 1 709 ? -0.82 22.359 26.594 1 95.12 709 TYR B O 1
ATOM 10848 N N . PRO B 1 710 ? 1.029 23.391 27.312 1 95.38 710 PRO B N 1
ATOM 10849 C CA . PRO B 1 710 ? 1.292 22.344 28.297 1 95.38 710 PRO B CA 1
ATOM 10850 C C . PRO B 1 710 ? 0.203 22.25 29.359 1 95.38 710 PRO B C 1
ATOM 10852 O O . PRO B 1 710 ? -0.017 21.172 29.922 1 95.38 710 PRO B O 1
ATOM 10855 N N . LYS B 1 711 ? -0.384 23.5 29.516 1 95.38 711 LYS B N 1
ATOM 10856 C CA . LYS B 1 711 ? -1.552 23.516 30.391 1 95.38 711 LYS B CA 1
ATOM 10857 C C . LYS B 1 711 ? -2.73 24.219 29.719 1 95.38 711 LYS B C 1
ATOM 10859 O O . LYS B 1 711 ? -2.723 25.438 29.562 1 95.38 711 LYS B O 1
ATOM 10864 N N . GLY B 1 712 ? -3.613 23.422 29.359 1 95.56 712 GLY B N 1
ATOM 10865 C CA . GLY B 1 712 ? -4.836 23.969 28.797 1 95.56 712 GLY B CA 1
ATOM 10866 C C . GLY B 1 712 ? -4.711 24.312 27.328 1 95.56 712 GLY B C 1
ATOM 10867 O O . GLY B 1 712 ? -3.881 23.75 26.609 1 95.56 712 GLY B O 1
ATOM 10868 N N . TYR B 1 713 ? -5.668 25.125 26.844 1 96.5 713 TYR B N 1
ATOM 10869 C CA . TYR B 1 713 ? -5.723 25.578 25.453 1 96.5 713 TYR B CA 1
ATOM 10870 C C . TYR B 1 713 ? -6.438 26.922 25.344 1 96.5 713 TYR B C 1
ATOM 10872 O O . TYR B 1 713 ? -7.008 27.406 26.328 1 96.5 713 TYR B O 1
ATOM 10880 N N . ALA B 1 714 ? -6.34 27.531 24.156 1 94.25 714 ALA B N 1
ATOM 10881 C CA . ALA B 1 714 ? -7.074 28.75 23.859 1 94.25 714 ALA B CA 1
ATOM 10882 C C . ALA B 1 714 ? -7.723 28.688 22.484 1 94.25 714 ALA B C 1
ATOM 10884 O O . ALA B 1 714 ? -7.047 28.438 21.484 1 94.25 714 ALA B O 1
ATOM 10885 N N . VAL B 1 715 ? -9.023 28.844 22.438 1 95.31 715 VAL B N 1
ATOM 10886 C CA . VAL B 1 715 ? -9.734 28.938 21.156 1 95.31 715 VAL B CA 1
ATOM 10887 C C . VAL B 1 715 ? -9.656 30.359 20.625 1 95.31 715 VAL B C 1
ATOM 10889 O O . VAL B 1 715 ? -10.359 31.25 21.109 1 95.31 715 VAL B O 1
ATOM 10892 N N . VAL B 1 716 ? -8.922 30.594 19.578 1 90.12 716 VAL B N 1
ATOM 10893 C CA . VAL B 1 716 ? -8.625 31.953 19.141 1 90.12 716 VAL B CA 1
ATOM 10894 C C . VAL B 1 716 ? -9.617 32.375 18.047 1 90.12 716 VAL B C 1
ATOM 10896 O O . VAL B 1 716 ? -9.859 33.562 17.828 1 90.12 716 VAL B O 1
ATOM 10899 N N . ASP B 1 717 ? -10.172 31.375 17.375 1 89.38 717 ASP B N 1
ATOM 10900 C CA . ASP B 1 717 ? -11.18 31.641 16.344 1 89.38 717 ASP B CA 1
ATOM 10901 C C . ASP B 1 717 ? -12.242 30.547 16.344 1 89.38 717 ASP B C 1
ATOM 10903 O O . ASP B 1 717 ? -11.938 29.375 16.562 1 89.38 717 ASP B O 1
ATOM 10907 N N . ALA B 1 718 ? -13.492 30.906 16.094 1 93.44 718 ALA B N 1
ATOM 10908 C CA . ALA B 1 718 ? -14.617 29.984 16.062 1 93.44 718 ALA B CA 1
ATOM 10909 C C . ALA B 1 718 ? -15.648 30.406 15.023 1 93.44 718 ALA B C 1
ATOM 10911 O O . ALA B 1 718 ? -16.031 31.578 14.961 1 93.44 718 ALA B O 1
ATOM 10912 N N . ARG B 1 719 ? -16.016 29.531 14.219 1 92.38 719 ARG B N 1
ATOM 10913 C CA . ARG B 1 719 ? -17.047 29.75 13.219 1 92.38 719 ARG B CA 1
ATOM 10914 C C . ARG B 1 719 ? -18.125 28.672 13.297 1 92.38 719 ARG B C 1
ATOM 10916 O O . ARG B 1 719 ? -17.812 27.484 13.367 1 92.38 719 ARG B O 1
ATOM 10923 N N . ILE B 1 720 ? -19.375 29.062 13.312 1 94.88 720 ILE B N 1
ATOM 10924 C CA . ILE B 1 720 ? -20.5 28.141 13.305 1 94.88 720 ILE B CA 1
ATOM 10925 C C . ILE B 1 720 ? -21.484 28.5 12.195 1 94.88 720 ILE B C 1
ATOM 10927 O O . ILE B 1 720 ? -21.984 29.641 12.141 1 94.88 720 ILE B O 1
ATOM 10931 N N . ILE B 1 721 ? -21.688 27.625 11.305 1 93.75 721 ILE B N 1
ATOM 10932 C CA . ILE B 1 721 ? -22.688 27.766 10.25 1 93.75 721 ILE B CA 1
ATOM 10933 C C . ILE B 1 721 ? -23.984 27.109 10.688 1 93.75 721 ILE B C 1
ATOM 10935 O O . ILE B 1 721 ? -23.984 25.969 11.172 1 93.75 721 ILE B O 1
ATOM 10939 N N . CYS B 1 722 ? -25.062 27.859 10.516 1 93.44 722 CYS B N 1
ATOM 10940 C CA . CYS B 1 722 ? -26.375 27.359 10.953 1 93.44 722 CYS B CA 1
ATOM 10941 C C . CYS B 1 722 ? -26.984 26.422 9.922 1 93.44 722 CYS B C 1
ATOM 10943 O O . CYS B 1 722 ? -26.734 26.578 8.719 1 93.44 722 CYS B O 1
ATOM 10945 N N . ASN B 1 723 ? -27.688 25.453 10.438 1 88.81 723 ASN B N 1
ATOM 10946 C CA . ASN B 1 723 ? -28.438 24.531 9.609 1 88.81 723 ASN B CA 1
ATOM 10947 C C . ASN B 1 723 ? -29.797 25.094 9.211 1 88.81 723 ASN B C 1
ATOM 10949 O O . ASN B 1 723 ? -30.688 25.266 10.062 1 88.81 723 ASN B O 1
ATOM 10953 N N . PRO B 1 724 ? -30.031 25.438 8.023 1 74.69 724 PRO B N 1
ATOM 10954 C CA . PRO B 1 724 ? -31.297 26.094 7.641 1 74.69 724 PRO B CA 1
ATOM 10955 C C . PRO B 1 724 ? -32.5 25.203 7.891 1 74.69 724 PRO B C 1
ATOM 10957 O O . PRO B 1 724 ? -33.625 25.719 8.016 1 74.69 724 PRO B O 1
ATOM 10960 N N . GLY B 1 725 ? -32.312 23.891 7.805 1 68.94 725 GLY B N 1
ATOM 10961 C CA . GLY B 1 725 ? -33.469 22.984 7.875 1 68.94 725 GLY B CA 1
ATOM 10962 C C . GLY B 1 725 ? -33.938 22.75 9.297 1 68.94 725 GLY B C 1
ATOM 10963 O O . GLY B 1 725 ? -34.906 22.031 9.508 1 68.94 725 GLY B O 1
ATOM 10964 N N . VAL B 1 726 ? -33.344 23.344 10.305 1 71.88 726 VAL B N 1
ATOM 10965 C CA . VAL B 1 726 ? -33.719 23.109 11.695 1 71.88 726 VAL B CA 1
ATOM 10966 C C . VAL B 1 726 ? -33.938 24.438 12.406 1 71.88 726 VAL B C 1
ATOM 10968 O O . VAL B 1 726 ? -33.312 25.438 12.086 1 71.88 726 VAL B O 1
#